Protein 7SEM (pdb70)

Radius of gyration: 37.06 Å; Cα contacts (8 Å, |Δi|>4): 2022; chains: 3; bounding box: 92×80×109 Å

Structure (mmCIF, N/CA/C/O backbone):
data_7SEM
#
_entry.id   7SEM
#
_cell.length_a   68.169
_cell.length_b   45.560
_cell.length_c   176.270
_cell.angle_alpha   90.000
_cell.angle_beta   94.210
_cell.angle_gamma   90.000
#
_symmetry.space_group_name_H-M   'P 1 2 1'
#
loop_
_entity.id
_entity.type
_entity.pdbx_description
1 polymer 'MPE8 Fab heavy chain'
2 polymer 'Fusion glycoprotein F0'
3 polymer 'MPE8 Fab light chain'
4 non-polymer 2-acetamido-2-deoxy-beta-D-glucopyranose
5 water water
#
loop_
_atom_site.group_PDB
_atom_site.id
_atom_site.type_symbol
_atom_site.label_atom_id
_atom_site.label_alt_id
_atom_site.label_comp_id
_atom_site.label_asym_id
_atom_site.label_entity_id
_atom_site.label_seq_id
_atom_site.pdbx_PDB_ins_code
_atom_site.Cartn_x
_atom_site.Cartn_y
_atom_site.Cartn_z
_atom_site.occupancy
_atom_site.B_iso_or_equiv
_atom_site.auth_seq_id
_atom_site.auth_comp_id
_atom_site.auth_asym_id
_atom_site.auth_atom_id
_atom_site.pdbx_PDB_model_num
ATOM 1 N N . GLU A 1 1 ? 16.98400 7.51000 40.38000 1.000 93.29811 1 GLU B N 1
ATOM 2 C CA . GLU A 1 1 ? 15.72800 6.78100 40.52500 1.000 93.27132 1 GLU B CA 1
ATOM 3 C C . GLU A 1 1 ? 15.94800 5.27900 40.43800 1.000 90.14002 1 GLU B C 1
ATOM 4 O O . GLU A 1 1 ? 16.69000 4.80300 39.57900 1.000 91.44222 1 GLU B O 1
ATOM 10 N N . VAL A 1 2 ? 15.29200 4.53800 41.32700 1.000 75.63923 2 VAL B N 1
ATOM 11 C CA . VAL A 1 2 ? 15.41900 3.08600 41.33700 1.000 65.60082 2 VAL B CA 1
ATOM 12 C C . VAL A 1 2 ? 14.84000 2.53800 40.04100 1.000 63.10340 2 VAL B C 1
ATOM 13 O O . VAL A 1 2 ? 13.64500 2.68400 39.76600 1.000 66.07537 2 VAL B O 1
ATOM 17 N N . GLN A 1 3 ? 15.68600 1.91300 39.23100 1.000 59.04622 3 GLN B N 1
ATOM 18 C CA . GLN A 1 3 ? 15.23400 1.46100 37.92600 1.000 57.59922 3 GLN B CA 1
ATOM 19 C C . GLN A 1 3 ? 15.98200 0.20000 37.52400 1.000 53.21884 3 GLN B C 1
ATOM 20 O O . GLN A 1 3 ? 17.17500 0.05400 37.80500 1.000 50.00491 3 GLN B O 1
ATOM 26 N N . LEU A 1 4 ? 15.26400 -0.71200 36.87700 1.000 53.40721 4 LEU B N 1
ATOM 27 C CA . LEU A 1 4 ? 15.84300 -1.89200 36.25200 1.000 50.08605 4 LEU B CA 1
ATOM 28 C C . LEU A 1 4 ? 15.44000 -1.89600 34.78900 1.000 49.61728 4 LEU B C 1
ATOM 29 O O . LEU A 1 4 ? 14.26500 -1.69400 34.47600 1.000 47.26564 4 LEU B O 1
ATOM 34 N N . VAL A 1 5 ? 16.40600 -2.12800 33.90000 1.000 51.64456 5 VAL B N 1
ATOM 35 C CA . VAL A 1 5 ? 16.18400 -2.08500 32.45400 1.000 50.91670 5 VAL B CA 1
ATOM 36 C C . VAL A 1 5 ? 16.76200 -3.35500 31.84700 1.000 52.82149 5 VAL B C 1
ATOM 37 O O . VAL A 1 5 ? 17.99100 -3.52000 31.78900 1.000 48.66733 5 VAL B O 1
ATOM 41 N N . GLU A 1 6 ? 15.88600 -4.24200 31.38000 1.000 49.02728 6 GLU B N 1
ATOM 42 C CA . GLU A 1 6 ? 16.32500 -5.47900 30.75100 1.000 53.50999 6 GLU B CA 1
ATOM 43 C C . GLU A 1 6 ? 16.67200 -5.24000 29.29100 1.000 56.37914 6 GLU B C 1
ATOM 44 O O . GLU A 1 6 ? 16.14200 -4.33300 28.64400 1.000 57.12631 6 GLU B O 1
ATOM 50 N N . SER A 1 7 ? 17.52400 -6.11300 28.74500 1.000 59.07630 7 SER B N 1
ATOM 51 C CA . SER A 1 7 ? 17.95400 -6.01500 27.32500 1.000 62.44445 7 SER B CA 1
ATOM 52 C C . SER A 1 7 ? 18.39800 -7.39100 26.83100 1.000 58.77678 7 SER B C 1
ATOM 53 O O . SER A 1 7 ? 18.62600 -8.27200 27.66900 1.000 57.32831 7 SER B O 1
ATOM 56 N N . GLY A 1 8 ? 18.48900 -7.58100 25.51600 1.000 56.99827 8 GLY B N 1
ATOM 57 C CA . GLY A 1 8 ? 19.01300 -8.85500 24.99100 1.000 60.18016 8 GLY B CA 1
ATOM 58 C C . GLY A 1 8 ? 17.92500 -9.78700 24.50800 1.000 61.58479 8 GLY B C 1
ATOM 59 O O . GLY A 1 8 ? 18.24900 -10.90900 24.08900 1.000 64.86593 8 GLY B O 1
ATOM 60 N N . GLY A 1 9 ? 16.67500 -9.33600 24.56100 1.000 58.13342 9 GLY B N 1
ATOM 61 C CA . GLY A 1 9 ? 15.56200 -10.16600 24.07400 1.000 58.44420 9 GLY B CA 1
ATOM 62 C C . GLY A 1 9 ? 15.44900 -10.14400 22.56300 1.000 62.66395 9 GLY B C 1
ATOM 63 O O . GLY A 1 9 ? 15.70200 -9.08500 21.96800 1.000 65.86102 9 GLY B O 1
ATOM 64 N N . GLY A 1 10 ? 15.06100 -11.26900 21.96600 1.000 63.33395 10 GLY B N 1
ATOM 65 C CA . GLY A 1 10 ? 14.85300 -11.31200 20.50900 1.000 63.12253 10 GLY B CA 1
ATOM 66 C C . GLY A 1 10 ? 14.41400 -12.68500 20.04500 1.000 66.86904 10 GLY B C 1
ATOM 67 O O . GLY A 1 10 ? 14.11100 -13.52600 20.90700 1.000 64.85149 10 GLY B O 1
ATOM 68 N N . LEU A 1 11 ? 14.39300 -12.90500 18.72800 1.000 69.31481 11 LEU B N 1
ATOM 69 C CA . LEU A 1 11 ? 13.92600 -14.20100 18.17100 1.000 67.52149 11 LEU B CA 1
ATOM 70 C C . LEU A 1 11 ? 15.06300 -15.21900 18.22200 1.000 65.93201 11 LEU B C 1
ATOM 71 O O . LEU A 1 11 ? 16.22600 -14.81200 18.09600 1.000 66.97039 11 LEU B O 1
ATOM 76 N N . VAL A 1 12 ? 14.72000 -16.49100 18.39500 1.000 65.75449 12 VAL B N 1
ATOM 77 C CA . VAL A 1 12 ? 15.74700 -17.56100 18.49400 1.000 68.77935 12 VAL B CA 1
ATOM 78 C C . VAL A 1 12 ? 15.08200 -18.88000 18.10200 1.000 69.62777 12 VAL B C 1
ATOM 79 O O . VAL A 1 12 ? 13.87900 -19.02600 18.34800 1.000 71.14167 12 VAL B O 1
ATOM 83 N N . LYS A 1 13 ? 15.84500 -19.79500 17.51000 1.000 69.51608 13 LYS B N 1
ATOM 84 C CA . LYS A 1 13 ? 15.26600 -21.07300 17.03300 1.000 73.52331 13 LYS B CA 1
ATOM 85 C C . LYS A 1 13 ? 15.42100 -22.11900 18.13300 1.000 71.11012 13 LYS B C 1
ATOM 86 O O . LYS A 1 13 ? 16.39900 -22.02800 18.88300 1.000 72.43293 13 LYS B O 1
ATOM 92 N N . PRO A 1 14 ? 14.50600 -23.09900 18.27200 1.000 74.42083 14 PRO B N 1
ATOM 93 C CA . PRO A 1 14 ? 14.67600 -24.16200 19.25700 1.000 71.10650 14 PRO B CA 1
ATOM 94 C C . PRO A 1 14 ? 16.09900 -24.73200 19.24200 1.000 70.35307 14 PRO B C 1
ATOM 95 O O . PRO A 1 14 ? 16.54800 -25.14600 18.19100 1.000 74.85707 14 PRO B O 1
ATOM 99 N N . GLY A 1 15 ? 16.75700 -24.74700 20.40200 1.000 68.70424 15 GLY B N 1
ATOM 100 C CA . GLY A 1 15 ? 18.14100 -25.24800 20.50300 1.000 70.05187 15 GLY B CA 1
ATOM 101 C C . GLY A 1 15 ? 19.12300 -24.10100 20.48400 1.000 70.06603 15 GLY B C 1
ATOM 102 O O . GLY A 1 15 ? 20.32400 -24.35200 20.66500 1.000 71.03413 15 GLY B O 1
ATOM 103 N N . GLY A 1 16 ? 18.62500 -22.88200 20.28400 1.000 69.11879 16 GLY B N 1
ATOM 104 C CA . GLY A 1 16 ? 19.50200 -21.70600 20.19800 1.000 69.30972 16 GLY B CA 1
ATOM 105 C C . GLY A 1 16 ? 19.88100 -21.16300 21.55800 1.000 69.03550 16 GLY B C 1
ATOM 106 O O . GLY A 1 16 ? 19.56300 -21.81200 22.57200 1.000 66.87333 16 GLY B O 1
ATOM 107 N N . SER A 1 17 ? 20.51500 -19.99300 21.58500 1.000 69.11211 17 SER B N 1
ATOM 108 C CA . SER A 1 17 ? 21.00800 -19.44000 22.86400 1.000 67.33066 17 SER B CA 1
ATOM 109 C C . SER A 1 17 ? 20.82700 -17.92600 22.86300 1.000 68.10870 17 SER B C 1
ATOM 110 O O . SER A 1 17 ? 20.97300 -17.31100 21.79600 1.000 65.90875 17 SER B O 1
ATOM 113 N N . LEU A 1 18 ? 20.51100 -17.36800 24.03000 1.000 65.50899 18 LEU B N 1
ATOM 114 C CA . LEU A 1 18 ? 20.44100 -15.89800 24.19700 1.000 64.71144 18 LEU B CA 1
ATOM 115 C C . LEU A 1 18 ? 21.00800 -15.52600 25.56700 1.000 63.75622 18 LEU B C 1
ATOM 116 O O . LEU A 1 18 ? 21.01800 -16.38700 26.46200 1.000 63.56401 18 LEU B O 1
ATOM 121 N N . ARG A 1 19 ? 21.47700 -14.29200 25.70100 1.000 59.17467 19 ARG B N 1
ATOM 122 C CA . ARG A 1 19 ? 21.97900 -13.82000 27.00700 1.000 58.84797 19 ARG B CA 1
ATOM 123 C C . ARG A 1 19 ? 21.22900 -12.53400 27.33400 1.000 57.93197 19 ARG B C 1
ATOM 124 O O . ARG A 1 19 ? 21.31600 -11.58600 26.53900 1.000 57.39635 19 ARG B O 1
ATOM 132 N N . LEU A 1 20 ? 20.50100 -12.53200 28.45100 1.000 53.87179 20 LEU B N 1
ATOM 133 C CA . LEU A 1 20 ? 19.72200 -11.33300 28.83500 1.000 52.63538 20 LEU B CA 1
ATOM 134 C C . LEU A 1 20 ? 20.56500 -10.49100 29.78400 1.000 53.08807 20 LEU B C 1
ATOM 135 O O . LEU A 1 20 ? 21.37100 -11.06600 30.52700 1.000 51.39400 20 LEU B O 1
ATOM 140 N N . SER A 1 21 ? 20.37200 -9.17800 29.73700 1.000 52.15613 21 SER B N 1
ATOM 141 C CA . SER A 1 21 ? 21.14500 -8.27300 30.61400 1.000 53.07248 21 SER B CA 1
ATOM 142 C C . SER A 1 21 ? 20.19300 -7.28500 31.28200 1.000 51.75253 21 SER B C 1
ATOM 143 O O . SER A 1 21 ? 19.30300 -6.78000 30.60200 1.000 53.58433 21 SER B O 1
ATOM 146 N N . CYS A 1 22 ? 20.38500 -7.03300 32.57100 1.000 48.36050 22 CYS B N 1
ATOM 147 C CA . CYS A 1 22 ? 19.57200 -6.05800 33.27600 1.000 50.04641 22 CYS B CA 1
ATOM 148 C C . CYS A 1 22 ? 20.51700 -4.98000 33.78700 1.000 49.33791 22 CYS B C 1
ATOM 149 O O . CYS A 1 22 ? 21.48300 -5.28100 34.49800 1.000 47.26019 22 CYS B O 1
ATOM 152 N N . ALA A 1 23 ? 20.26800 -3.73700 33.38500 1.000 48.14388 23 ALA B N 1
ATOM 153 C CA . ALA A 1 23 ? 21.03200 -2.59200 33.87000 1.000 51.68151 23 ALA B CA 1
ATOM 154 C C . ALA A 1 23 ? 20.30300 -2.00700 35.07100 1.000 48.09911 23 ALA B C 1
ATOM 155 O O . ALA A 1 23 ? 19.19100 -1.48500 34.94200 1.000 49.99120 23 ALA B O 1
ATOM 157 N N . ALA A 1 24 ? 20.92300 -2.09400 36.23600 1.000 47.81545 24 ALA B N 1
ATOM 158 C CA . ALA A 1 24 ? 20.35800 -1.54300 37.45700 1.000 50.11498 24 ALA B CA 1
ATOM 159 C C . ALA A 1 24 ? 20.94300 -0.16400 37.72100 1.000 50.74885 24 ALA B C 1
ATOM 160 O O . ALA A 1 24 ? 22.13400 0.07200 37.49300 1.000 55.08924 24 ALA B O 1
ATOM 162 N N . SER A 1 25 ? 20.09800 0.74300 38.20100 1.000 50.33658 25 SER B N 1
ATOM 163 C CA . SER A 1 25 ? 20.54700 2.07300 38.57800 1.000 52.22421 25 SER B CA 1
ATOM 164 C C . SER A 1 25 ? 19.69100 2.56500 39.73500 1.000 52.38016 25 SER B C 1
ATOM 165 O O . SER A 1 25 ? 18.61900 2.02600 40.01000 1.000 54.44705 25 SER B O 1
ATOM 168 N N . GLY A 1 26 ? 20.19600 3.57800 40.43300 1.000 54.67753 26 GLY B N 1
ATOM 169 C CA . GLY A 1 26 ? 19.44500 4.25500 41.46700 1.000 56.74053 26 GLY B CA 1
ATOM 170 C C . GLY A 1 26 ? 19.49500 3.63100 42.84400 1.000 54.68751 26 GLY B C 1
ATOM 171 O O . GLY A 1 26 ? 18.85900 4.16300 43.76400 1.000 52.57519 26 GLY B O 1
ATOM 172 N N . PHE A 1 27 ? 20.21700 2.52400 43.02300 1.000 48.63014 27 PHE B N 1
ATOM 173 C CA . PHE A 1 27 ? 20.29600 1.87400 44.32300 1.000 47.34386 27 PHE B CA 1
ATOM 174 C C . PHE A 1 27 ? 21.61200 1.12400 44.44600 1.000 46.01708 27 PHE B C 1
ATOM 175 O O . PHE A 1 27 ? 22.31300 0.88300 43.46000 1.000 45.40201 27 PHE B O 1
ATOM 183 N N . THR A 1 28 ? 21.93400 0.75300 45.68000 1.000 43.79552 28 THR B N 1
ATOM 184 C CA . THR A 1 28 ? 23.13600 -0.02100 45.97100 1.000 42.47075 28 THR B CA 1
ATOM 185 C C . THR A 1 28 ? 22.91600 -1.45000 45.49700 1.000 39.62765 28 THR B C 1
ATOM 186 O O . THR A 1 28 ? 22.32700 -2.27300 46.20300 1.000 39.47306 28 THR B O 1
ATOM 190 N N . PHE A 1 29 ? 23.40200 -1.74400 44.29200 1.000 38.75220 29 PHE B N 1
ATOM 191 C CA . PHE A 1 29 ? 23.11900 -3.02600 43.65900 1.000 40.62886 29 PHE B CA 1
ATOM 192 C C . PHE A 1 29 ? 23.69500 -4.18600 44.46100 1.000 41.20026 29 PHE B C 1
ATOM 193 O O . PHE A 1 29 ? 23.03700 -5.22200 44.61100 1.000 35.05752 29 PHE B O 1
ATOM 201 N N . SER A 1 30 ? 24.90400 -4.02100 45.01500 1.000 36.67099 30 SER B N 1
ATOM 202 C CA . SER A 1 30 ? 25.57900 -5.12200 45.69900 1.000 35.26951 30 SER B CA 1
ATOM 203 C C . SER A 1 30 ? 24.95700 -5.48800 47.04100 1.000 36.15915 30 SER B C 1
ATOM 204 O O . SER A 1 30 ? 25.42700 -6.44400 47.68500 1.000 33.84454 30 SER B O 1
ATOM 207 N N . SER A 1 31 ? 23.92200 -4.77700 47.49300 1.000 36.67530 31 SER B N 1
ATOM 208 C CA . SER A 1 31 ? 23.24500 -5.12700 48.73100 1.000 35.50431 31 SER B CA 1
ATOM 209 C C . SER A 1 31 ? 22.09700 -6.10700 48.52900 1.000 36.26440 31 SER B C 1
ATOM 210 O O . SER A 1 31 ? 21.51500 -6.55600 49.51600 1.000 35.19939 31 SER B O 1
ATOM 213 N N . TYR A 1 32 ? 21.73100 -6.44100 47.29300 1.000 35.24552 32 TYR B N 1
ATOM 214 C CA . TYR A 1 32 ? 20.44600 -7.10800 47.08900 1.000 34.01684 32 TYR B CA 1
ATOM 215 C C . TYR A 1 32 ? 20.59200 -8.41200 46.32100 1.000 31.15964 32 TYR B C 1
ATOM 216 O O . TYR A 1 32 ? 21.39000 -8.52100 45.37800 1.000 34.39362 32 TYR B O 1
ATOM 225 N N . SER A 1 33 ? 19.81300 -9.39400 46.73900 1.000 30.34624 33 SER B N 1
ATOM 226 C CA . SER A 1 33 ? 19.55300 -10.56000 45.91800 1.000 35.63604 33 SER B CA 1
ATOM 227 C C . SER A 1 33 ? 18.71700 -10.14400 44.69800 1.000 32.11037 33 SER B C 1
ATOM 228 O O . SER A 1 33 ? 17.88500 -9.23700 44.77600 1.000 31.87461 33 SER B O 1
ATOM 231 N N . MET A 1 34 ? 18.97700 -10.78200 43.55200 1.000 33.99483 34 MET B N 1
ATOM 232 C CA . MET A 1 34 ? 18.32000 -10.43400 42.29300 1.000 34.57980 34 MET B CA 1
ATOM 233 C C . MET A 1 34 ? 17.71600 -11.67400 41.65700 1.000 35.08264 34 MET B C 1
ATOM 234 O O . MET A 1 34 ? 18.21500 -12.79200 41.83900 1.000 35.10956 34 MET B O 1
ATOM 239 N N . ASN A 1 35 ? 16.66000 -11.46300 40.87100 1.000 35.61812 35 ASN B N 1
ATOM 240 C CA . ASN A 1 35 ? 15.87600 -12.56900 40.34200 1.000 36.03669 35 ASN B CA 1
ATOM 241 C C . ASN A 1 35 ? 15.47200 -12.31600 38.89600 1.000 37.50088 35 ASN B C 1
ATOM 242 O O . ASN A 1 35 ? 15.33600 -11.17600 38.44600 1.000 37.90800 35 ASN B O 1
ATOM 247 N N . TRP A 1 36 ? 15.19300 -13.41400 38.20400 1.000 38.31497 36 TRP B N 1
ATOM 248 C CA . TRP A 1 36 ? 14.54500 -13.39900 36.90400 1.000 39.59548 36 TRP B CA 1
ATOM 249 C C . TRP A 1 36 ? 13.19600 -14.09300 37.04100 1.000 39.18687 36 TRP B C 1
ATOM 250 O O . TRP A 1 36 ? 13.11700 -15.19500 37.59800 1.000 38.78921 36 TRP B O 1
ATOM 261 N N . VAL A 1 37 ? 12.14000 -13.42900 36.56500 1.000 39.35925 37 VAL B N 1
ATOM 262 C CA . VAL A 1 37 ? 10.77900 -13.95700 36.50400 1.000 39.26703 37 VAL B CA 1
ATOM 263 C C . VAL A 1 37 ? 10.32500 -13.84100 35.06200 1.000 40.71176 37 VAL B C 1
ATOM 264 O O . VAL A 1 37 ? 10.67900 -12.87400 34.37900 1.000 41.36927 37 VAL B O 1
ATOM 268 N N . ARG A 1 38 ? 9.57800 -14.82800 34.57800 1.000 41.32271 38 ARG B N 1
ATOM 269 C CA . ARG A 1 38 ? 9.11700 -14.77000 33.20200 1.000 42.72703 38 ARG B CA 1
ATOM 270 C C . ARG A 1 38 ? 7.60900 -14.97600 33.14000 1.000 42.64425 38 ARG B C 1
ATOM 271 O O . ARG A 1 38 ? 6.97600 -15.45600 34.08600 1.000 41.74513 38 ARG B O 1
ATOM 279 N N . GLN A 1 39 ? 7.02900 -14.55900 32.02100 1.000 43.66758 39 GLN B N 1
ATOM 280 C CA . GLN A 1 39 ? 5.57900 -14.61300 31.85000 1.000 43.74610 39 GLN B CA 1
ATOM 281 C C . GLN A 1 39 ? 5.30000 -14.90200 30.38600 1.000 45.33662 39 GLN B C 1
ATOM 282 O O . GLN A 1 39 ? 5.52700 -14.04300 29.53000 1.000 46.06518 39 GLN B O 1
ATOM 288 N N . ALA A 1 40 ? 4.83700 -16.11400 30.10900 1.000 45.96389 40 ALA B N 1
ATOM 289 C CA . ALA A 1 40 ? 4.45700 -16.48300 28.76400 1.000 47.50477 40 ALA B CA 1
ATOM 290 C C . ALA A 1 40 ? 3.23600 -15.66800 28.32700 1.000 48.61850 40 ALA B C 1
ATOM 291 O O . ALA A 1 40 ? 2.45000 -15.21300 29.16500 1.000 47.06080 40 ALA B O 1
ATOM 293 N N . PRO A 1 41 ? 3.07700 -15.44500 27.01800 1.000 48.95037 41 PRO B N 1
ATOM 294 C CA . PRO A 1 41 ? 1.93100 -14.66400 26.52000 1.000 51.22821 41 PRO B CA 1
ATOM 295 C C . PRO A 1 41 ? 0.59200 -15.15400 27.04300 1.000 51.09908 41 PRO B C 1
ATOM 296 O O . PRO A 1 41 ? 0.23300 -16.32200 26.86200 1.000 50.83333 41 PRO B O 1
ATOM 300 N N . GLY A 1 42 ? -0.14900 -14.26100 27.69900 1.000 48.76373 42 GLY B N 1
ATOM 301 C CA . GLY A 1 42 ? -1.44200 -14.59400 28.26200 1.000 50.32665 42 GLY B CA 1
ATOM 302 C C . GLY A 1 42 ? -1.41800 -15.54300 29.44200 1.000 51.64523 42 GLY B C 1
ATOM 303 O O . GLY A 1 42 ? -2.47900 -16.03800 29.83200 1.000 46.88689 42 GLY B O 1
ATOM 304 N N . LYS A 1 43 ? -0.24700 -15.83300 30.01700 1.000 46.20404 43 LYS B N 1
ATOM 305 C CA . LYS A 1 43 ? -0.11900 -16.80600 31.10000 1.000 47.35468 43 LYS B CA 1
ATOM 306 C C . LYS A 1 43 ? 0.26300 -16.10000 32.41300 1.000 44.03261 43 LYS B C 1
ATOM 307 O O . LYS A 1 43 ? 0.19000 -14.87200 32.52900 1.000 43.56144 43 LYS B O 1
ATOM 313 N N . GLY A 1 44 ? 0.67900 -16.88500 33.41400 1.000 43.35298 44 GLY B N 1
ATOM 314 C CA . GLY A 1 44 ? 0.94300 -16.36300 34.74000 1.000 41.96195 44 GLY B CA 1
ATOM 315 C C . GLY A 1 44 ? 2.42600 -16.11600 34.98400 1.000 41.37168 44 GLY B C 1
ATOM 316 O O . GLY A 1 44 ? 3.27300 -16.44800 34.17300 1.000 42.09552 44 GLY B O 1
ATOM 317 N N . LEU A 1 45 ? 2.73000 -15.51800 36.13600 1.000 40.29937 45 LEU B N 1
ATOM 318 C CA . LEU A 1 45 ? 4.12700 -15.29200 36.48400 1.000 39.53456 45 LEU B CA 1
ATOM 319 C C . LEU A 1 45 ? 4.80200 -16.60200 36.87700 1.000 39.50675 45 LEU B C 1
ATOM 320 O O . LEU A 1 45 ? 4.18200 -17.49700 37.45500 1.000 39.41343 45 LEU B O 1
ATOM 325 N N . GLU A 1 46 ? 6.09100 -16.71600 36.54100 1.000 39.74114 46 GLU B N 1
ATOM 326 C CA . GLU A 1 46 ? 6.86800 -17.92100 36.82700 1.000 39.88802 46 GLU B CA 1
ATOM 327 C C . GLU A 1 46 ? 8.29200 -17.53800 37.20300 1.000 39.35876 46 GLU B C 1
ATOM 328 O O . GLU A 1 46 ? 9.02900 -16.98200 36.38100 1.000 40.01132 46 GLU B O 1
ATOM 334 N N . TRP A 1 47 ? 8.67900 -17.86300 38.43000 1.000 38.29216 47 TRP B N 1
ATOM 335 C CA . TRP A 1 47 ? 10.03600 -17.59700 38.87700 1.000 37.95026 47 TRP B CA 1
ATOM 336 C C . TRP A 1 47 ? 11.01600 -18.49900 38.13500 1.000 38.96774 47 TRP B C 1
ATOM 337 O O . TRP A 1 47 ? 10.75200 -19.68700 37.92300 1.000 39.69696 47 TRP B O 1
ATOM 348 N N . VAL A 1 48 ? 12.15000 -17.92400 37.73200 1.000 39.31325 48 VAL B N 1
ATOM 349 C CA . VAL A 1 48 ? 13.13400 -18.60900 36.88800 1.000 40.70648 48 VAL B CA 1
ATOM 350 C C . VAL A 1 48 ? 14.43300 -18.88200 37.64900 1.000 40.28124 48 VAL B C 1
ATOM 351 O O . VAL A 1 48 ? 14.91400 -20.01700 37.68400 1.000 40.88956 48 VAL B O 1
ATOM 355 N N . SER A 1 49 ? 15.01100 -17.85300 38.26900 1.000 39.32087 49 SER B N 1
ATOM 356 C CA . SER A 1 49 ? 16.32000 -17.98900 38.89000 1.000 39.04451 49 SER B CA 1
ATOM 357 C C . SER A 1 49 ? 16.57700 -16.81800 39.83200 1.000 37.89051 49 SER B C 1
ATOM 358 O O . SER A 1 49 ? 16.01700 -15.72900 39.67500 1.000 37.35389 49 SER B O 1
ATOM 361 N N . SER A 1 50 ? 17.45900 -17.05600 40.80300 1.000 36.89206 50 SER B N 1
ATOM 362 C CA . SER A 1 50 ? 17.89800 -16.03100 41.74300 1.000 38.52364 50 SER B CA 1
ATOM 363 C C . SER A 1 50 ? 19.41200 -16.11400 41.92800 1.000 36.97923 50 SER B C 1
ATOM 364 O O . SER A 1 50 ? 20.02800 -17.16100 41.72300 1.000 36.77575 50 SER B O 1
ATOM 367 N N . ILE A 1 51 ? 20.00900 -14.98700 42.31300 1.000 37.59639 51 ILE B N 1
ATOM 368 C CA . ILE A 1 51 ? 21.42100 -14.92500 42.68500 1.000 35.66704 51 ILE B CA 1
ATOM 369 C C . ILE A 1 51 ? 21.56700 -14.00900 43.89100 1.000 35.17502 51 ILE B C 1
ATOM 370 O O . ILE A 1 51 ? 20.91000 -12.96600 43.97300 1.000 34.16634 51 ILE B O 1
ATOM 375 N N . SER A 1 52 ? 22.43000 -14.40100 44.83300 1.000 36.45040 52 SER B N 1
ATOM 376 C CA . SER A 1 52 ? 22.62600 -13.63000 46.05200 1.000 32.14011 52 SER B CA 1
ATOM 377 C C . SER A 1 52 ? 23.51100 -12.41400 45.77000 1.000 34.79657 52 SER B C 1
ATOM 378 O O . SER A 1 52 ? 24.14700 -12.30200 44.71200 1.000 35.00357 52 SER B O 1
ATOM 381 N N . ALA A 1 53 A 23.55700 -11.50100 46.75200 1.000 32.51676 52 ALA B N 1
ATOM 382 C CA . ALA A 1 53 A 24.20900 -10.20500 46.55200 1.000 32.15394 52 ALA B CA 1
ATOM 383 C C . ALA A 1 53 A 25.64900 -10.34500 46.06100 1.000 33.66697 52 ALA B C 1
ATOM 384 O O . ALA A 1 53 A 26.10300 -9.56200 45.21800 1.000 37.31062 52 ALA B O 1
ATOM 386 N N . SER A 1 54 ? 26.39200 -11.32400 46.57400 1.000 33.20256 53 SER B N 1
ATOM 387 C CA . SER A 1 54 ? 27.77400 -11.51400 46.14900 1.000 35.55486 53 SER B CA 1
ATOM 388 C C . SER A 1 54 ? 27.96700 -12.82800 45.41200 1.000 38.69021 53 SER B C 1
ATOM 389 O O . SER A 1 54 ? 29.08200 -13.35700 45.37900 1.000 39.09005 53 SER B O 1
ATOM 392 N N . SER A 1 55 ? 26.90700 -13.35800 44.81500 1.000 35.75491 54 SER B N 1
ATOM 393 C CA . SER A 1 55 ? 26.94500 -14.54600 43.97300 1.000 36.99692 54 SER B CA 1
ATOM 394 C C . SER A 1 55 ? 27.33900 -15.80900 44.72300 1.000 38.23715 54 SER B C 1
ATOM 395 O O . SER A 1 55 ? 27.64700 -16.81300 44.08900 1.000 40.38503 54 SER B O 1
ATOM 398 N N . SER A 1 56 ? 27.32000 -15.80500 46.05500 1.000 37.00319 55 SER B N 1
ATOM 399 C CA . SER A 1 56 ? 27.61500 -17.04600 46.76600 1.000 39.69812 55 SER B CA 1
ATOM 400 C C . SER A 1 56 ? 26.53900 -18.09400 46.53300 1.000 37.66932 55 SER B C 1
ATOM 401 O O . SER A 1 56 ? 26.84800 -19.28200 46.40900 1.000 38.91076 55 SER B O 1
ATOM 404 N N . TYR A 1 57 ? 25.27800 -17.68700 46.48000 1.000 39.63762 56 TYR B N 1
ATOM 405 C CA . TYR A 1 57 ? 24.17600 -18.61800 46.30900 1.000 38.57333 56 TYR B CA 1
ATOM 406 C C . TYR A 1 57 ? 23.46300 -18.31400 44.99900 1.000 40.97698 56 TYR B C 1
ATOM 407 O O . TYR A 1 57 ? 23.26800 -17.14600 44.64000 1.000 41.34393 56 TYR B O 1
ATOM 416 N N . SER A 1 58 ? 23.11500 -19.36600 44.27100 1.000 40.51953 57 SER B N 1
ATOM 417 C CA . SER A 1 58 ? 22.26300 -19.23900 43.10400 1.000 41.77941 57 SER B CA 1
ATOM 418 C C . SER A 1 58 ? 21.26200 -20.38000 43.12100 1.000 42.89223 57 SER B C 1
ATOM 419 O O . SER A 1 58 ? 21.48800 -21.41800 43.74800 1.000 41.43715 57 SER B O 1
ATOM 422 N N . ASP A 1 59 ? 20.10900 -20.14000 42.49900 1.000 41.33844 58 ASP B N 1
ATOM 423 C CA . ASP A 1 59 ? 19.02600 -21.15600 42.47300 1.000 41.73776 58 ASP B CA 1
ATOM 424 C C . ASP A 1 59 ? 18.28300 -21.04800 41.14300 1.000 42.36332 58 ASP B C 1
ATOM 425 O O . ASP A 1 59 ? 18.28300 -19.96000 40.55600 1.000 40.49312 58 ASP B O 1
ATOM 430 N N . TYR A 1 60 ? 17.68400 -22.14700 40.69800 1.000 42.63662 59 TYR B N 1
ATOM 431 C CA . TYR A 1 60 ? 16.99000 -22.16600 39.39000 1.000 46.27161 59 TYR B CA 1
ATOM 432 C C . TYR A 1 60 ? 15.71500 -22.99400 39.48600 1.000 48.66327 59 TYR B C 1
ATOM 433 O O . TYR A 1 60 ? 15.66400 -23.93200 40.29600 1.000 48.40313 59 TYR B O 1
ATOM 442 N N . ALA A 1 61 ? 14.71900 -22.65500 38.67200 1.000 54.34049 60 ALA B N 1
ATOM 443 C CA . ALA A 1 61 ? 1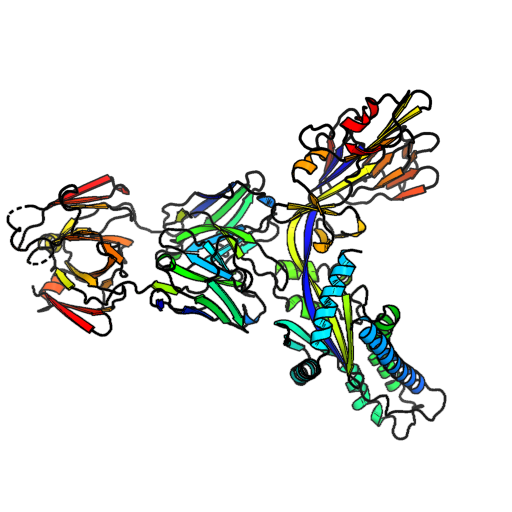3.50800 -23.49800 38.61300 1.000 54.35652 60 ALA B CA 1
ATOM 444 C C . ALA A 1 61 ? 13.87100 -24.78900 37.88000 1.000 58.54140 60 ALA B C 1
ATOM 445 O O . ALA A 1 61 ? 14.85400 -24.77700 37.12600 1.000 58.34594 60 ALA B O 1
ATOM 447 N N . ASP A 1 62 ? 13.10000 -25.85300 38.08800 1.000 55.36259 61 ASP B N 1
ATOM 448 C CA . ASP A 1 62 ? 13.39500 -27.16200 37.44600 1.000 63.81417 61 ASP B CA 1
ATOM 449 C C . ASP A 1 62 ? 13.54800 -26.99100 35.93000 1.000 60.63736 61 ASP B C 1
ATOM 450 O O . ASP A 1 62 ? 14.42600 -27.65200 35.36100 1.000 62.66405 61 ASP B O 1
ATOM 455 N N . SER A 1 63 ? 12.73500 -26.13200 35.31500 1.000 60.12524 62 SER B N 1
ATOM 456 C CA . SER A 1 63 ? 12.77700 -25.91800 33.84400 1.000 62.71317 62 SER B CA 1
ATOM 457 C C . SER A 1 63 ? 14.11300 -25.30400 33.41800 1.000 64.68468 62 SER B C 1
ATOM 458 O O . SER A 1 63 ? 14.58500 -25.64800 32.32500 1.000 67.17185 62 SER B O 1
ATOM 461 N N . ALA A 1 64 ? 14.69500 -24.43400 34.24400 1.000 62.69740 63 ALA B N 1
ATOM 462 C CA . ALA A 1 64 ? 15.94200 -23.72700 33.87500 1.000 60.99527 63 ALA B CA 1
ATOM 463 C C . ALA A 1 64 ? 17.18600 -24.51300 34.29700 1.000 65.21319 63 ALA B C 1
ATOM 464 O O . ALA A 1 64 ? 18.27500 -24.17300 33.81500 1.000 65.01542 63 ALA B O 1
ATOM 466 N N . LYS A 1 65 ? 17.03400 -25.52200 35.15300 1.000 69.88072 64 LYS B N 1
ATOM 467 C CA . LYS A 1 65 ? 18.21700 -26.25600 35.67500 1.000 69.53527 64 LYS B CA 1
ATOM 468 C C . LYS A 1 65 ? 19.01600 -26.85600 34.51400 1.000 70.40045 64 LYS B C 1
ATOM 469 O O . LYS A 1 65 ? 18.41700 -27.57400 33.69500 1.000 70.74290 64 LYS B O 1
ATOM 475 N N . GLY A 1 66 ? 20.31800 -26.56900 34.46500 1.000 72.87626 65 GLY B N 1
ATOM 476 C CA . GLY A 1 66 ? 21.19500 -27.11100 33.41100 1.000 72.74670 65 GLY B CA 1
ATOM 477 C C . GLY A 1 66 ? 21.28400 -26.19200 32.21400 1.000 74.61123 65 GLY B C 1
ATOM 478 O O . GLY A 1 66 ? 22.40900 -25.94300 31.75500 1.000 77.73995 65 GLY B O 1
ATOM 479 N N . ARG A 1 67 ? 20.15200 -25.67900 31.74200 1.000 67.26038 66 ARG B N 1
ATOM 480 C CA . ARG A 1 67 ? 20.13800 -24.88600 30.52000 1.000 63.16495 66 ARG B CA 1
ATOM 481 C C . ARG A 1 67 ? 20.49700 -23.42900 30.78400 1.000 61.83538 66 ARG B C 1
ATOM 482 O O . ARG A 1 67 ? 21.17600 -22.80000 29.96600 1.000 61.34984 66 ARG B O 1
ATOM 490 N N . PHE A 1 68 ? 20.03300 -22.87500 31.90100 1.000 57.34256 67 PHE B N 1
ATOM 491 C CA . PHE A 1 68 ? 20.17500 -21.45800 32.20200 1.000 55.19194 67 PHE B CA 1
ATOM 492 C C . PHE A 1 68 ? 21.23500 -21.25300 33.27400 1.000 53.80059 67 PHE B C 1
ATOM 493 O O . PHE A 1 68 ? 21.36800 -22.05700 34.20100 1.000 54.81159 67 PHE B O 1
ATOM 501 N N . THR A 1 69 ? 21.96800 -20.14600 33.16600 1.000 50.21212 68 THR B N 1
ATOM 502 C CA . THR A 1 69 ? 22.95000 -19.78600 34.18600 1.000 49.26490 68 THR B CA 1
ATOM 503 C C . THR A 1 69 ? 22.81500 -18.30100 34.50100 1.000 48.10359 68 THR B C 1
ATOM 504 O O . THR A 1 69 ? 22.96200 -17.46100 33.60900 1.000 49.19282 68 THR B O 1
ATOM 508 N N . ILE A 1 70 ? 22.49600 -17.97800 35.76400 1.000 45.99407 69 ILE B N 1
ATOM 509 C CA . ILE A 1 70 ? 22.38500 -16.59400 36.21200 1.000 44.86142 69 ILE B CA 1
ATOM 510 C C . ILE A 1 70 ? 23.75300 -16.11200 36.66400 1.000 45.02090 69 ILE B C 1
ATOM 511 O O . ILE A 1 70 ? 24.59400 -16.90100 37.10400 1.000 45.20976 69 ILE B O 1
ATOM 516 N N . SER A 1 71 ? 23.99500 -14.80900 36.54500 1.000 45.07217 70 SER B N 1
ATOM 517 C CA . SER A 1 71 ? 25.23900 -14.23800 37.04700 1.000 45.17850 70 SER B CA 1
ATOM 518 C C . SER A 1 71 ? 25.05900 -12.73600 37.19700 1.000 44.66752 70 SER B C 1
ATOM 519 O O . SER A 1 71 ? 24.11000 -12.14800 36.66400 1.000 44.68501 70 SER B O 1
ATOM 522 N N . ARG A 1 72 ? 25.98900 -12.11800 37.91700 1.000 44.32388 71 ARG B N 1
ATOM 523 C CA . ARG A 1 72 ? 25.93900 -10.67700 38.10600 1.000 44.02614 71 ARG B CA 1
ATOM 524 C C . ARG A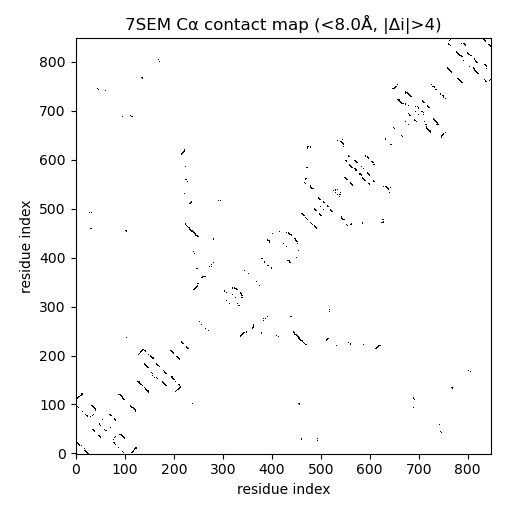 1 72 ? 27.35100 -10.11100 38.09400 1.000 45.57738 71 ARG B C 1
ATOM 525 O O . ARG A 1 72 ? 28.32700 -10.82100 38.34200 1.000 47.21873 71 ARG B O 1
ATOM 533 N N . ASP A 1 73 ? 27.44700 -8.81400 37.80500 1.000 47.23215 72 ASP B N 1
ATOM 534 C CA . ASP A 1 73 ? 28.69300 -8.06500 37.95300 1.000 51.14210 72 ASP B CA 1
ATOM 535 C C . ASP A 1 73 ? 28.38100 -6.79700 38.74000 1.000 51.64933 72 ASP B C 1
ATOM 536 O O . ASP A 1 73 ? 27.83600 -5.83300 38.19300 1.000 51.68948 72 ASP B O 1
ATOM 541 N N . ASN A 1 74 ? 28.75600 -6.78900 40.01900 1.000 48.10608 73 ASN B N 1
ATOM 542 C CA . ASN A 1 74 ? 28.42000 -5.65700 40.86700 1.000 51.38678 73 ASN B CA 1
ATOM 543 C C . ASN A 1 74 ? 29.17200 -4.39700 40.47900 1.000 52.23945 73 ASN B C 1
ATOM 544 O O . ASN A 1 74 ? 28.70500 -3.29600 40.78900 1.000 53.83308 73 ASN B O 1
ATOM 549 N N . ALA A 1 75 ? 30.30700 -4.53600 39.79100 1.000 54.49317 74 ALA B N 1
ATOM 550 C CA . ALA A 1 75 ? 31.04200 -3.36600 39.32500 1.000 57.17597 74 ALA B CA 1
ATOM 551 C C . ALA A 1 75 ? 30.22100 -2.55600 38.32500 1.000 56.69627 74 ALA B C 1
ATOM 552 O O . ALA A 1 75 ? 30.16600 -1.32400 38.41100 1.000 55.78521 74 ALA B O 1
ATOM 554 N N . LYS A 1 76 ? 29.57800 -3.22500 37.36700 1.000 57.89943 75 LYS B N 1
ATOM 555 C CA . LYS A 1 76 ? 28.73400 -2.53000 36.40500 1.000 56.95080 75 LYS B CA 1
ATOM 556 C C . LYS A 1 76 ? 27.27100 -2.49200 36.82000 1.000 56.83215 75 LYS B C 1
ATOM 557 O O . LYS A 1 76 ? 26.44000 -1.99000 36.05200 1.000 57.38131 75 LYS B O 1
ATOM 563 N N . THR A 1 77 ? 26.94800 -2.99000 38.01300 1.000 55.86402 76 THR B N 1
ATOM 564 C CA . THR A 1 77 ? 25.56900 -3.12400 38.49600 1.000 50.39454 76 THR B CA 1
ATOM 565 C C . THR A 1 77 ? 24.66700 -3.70200 37.40800 1.000 50.33404 76 THR B C 1
ATOM 566 O O . THR A 1 77 ? 23.69700 -3.08900 36.95000 1.000 47.29538 76 THR B O 1
ATOM 570 N N . SER A 1 78 ? 25.01200 -4.91200 36.99700 1.000 49.04984 77 SER B N 1
ATOM 571 C CA . SER A 1 78 ? 24.28500 -5.58600 35.93800 1.000 49.93942 77 SER B CA 1
ATOM 572 C C . SER A 1 78 ? 24.03200 -7.02900 36.32900 1.000 47.18773 77 SER B C 1
ATOM 573 O O . SER A 1 78 ? 24.85300 -7.65900 37.00500 1.000 47.03916 77 SER B O 1
ATOM 576 N N . LEU A 1 79 ? 22.88600 -7.53400 35.90000 1.000 46.43463 78 LEU B N 1
ATOM 577 C CA . LEU A 1 79 ? 22.47700 -8.91400 36.08600 1.000 46.94526 78 LEU B CA 1
ATOM 578 C C . LEU A 1 79 ? 22.38500 -9.54900 34.70900 1.000 46.80967 78 LEU B C 1
ATOM 579 O O . LEU A 1 79 ? 22.04900 -8.87100 33.73700 1.000 48.52218 78 LEU B O 1
ATOM 584 N N . PHE A 1 80 ? 22.63800 -10.85300 34.64400 1.000 46.43218 79 PHE B N 1
ATOM 585 C CA . PHE A 1 80 ? 22.64800 -11.55200 33.34100 1.000 48.28990 79 PHE B CA 1
ATOM 586 C C . PHE A 1 80 ? 21.99200 -12.92300 33.45400 1.000 47.73552 79 PHE B C 1
ATOM 587 O O . PHE A 1 80 ? 22.08000 -13.54800 34.52100 1.000 46.36795 79 PHE B O 1
ATOM 595 N N . LEU A 1 81 ? 21.33100 -13.36300 32.38600 1.000 48.83359 80 LEU B N 1
ATOM 596 C CA . LEU A 1 81 ? 20.78500 -14.74300 32.36800 1.000 48.70523 80 LEU B CA 1
ATOM 597 C C . LEU A 1 81 ? 21.24200 -15.38300 31.05600 1.000 52.57132 80 LEU B C 1
ATOM 598 O O . LEU A 1 81 ? 20.84400 -14.89300 29.98500 1.000 52.75999 80 LEU B O 1
ATOM 603 N N . GLN A 1 82 ? 22.08500 -16.40800 31.15100 1.000 52.77863 81 GLN B N 1
ATOM 604 C CA . GLN A 1 82 ? 22.56800 -17.10700 29.94000 1.000 54.66734 81 GLN B CA 1
ATOM 605 C C . GLN A 1 82 ? 21.63600 -18.28000 29.67600 1.000 55.79876 81 GLN B C 1
ATOM 606 O O . GLN A 1 82 ? 21.61700 -19.22000 30.48600 1.000 54.12018 81 GLN B O 1
ATOM 612 N N . MET A 1 83 ? 20.89300 -18.20500 28.57900 1.000 55.77568 82 MET B N 1
ATOM 613 C CA . MET A 1 83 ? 19.91300 -19.27300 28.28000 1.000 58.42563 82 MET B CA 1
ATOM 614 C C . MET A 1 83 ? 20.41400 -20.09600 27.09200 1.000 61.42974 82 MET B C 1
ATOM 615 O O . MET A 1 83 ? 20.70200 -19.50300 26.04300 1.000 63.16816 82 MET B O 1
ATOM 620 N N . ASN A 1 84 A 20.50900 -21.41000 27.27600 1.000 61.39334 82 ASN B N 1
ATOM 621 C CA . ASN A 1 84 A 20.97200 -22.31500 26.19300 1.000 64.10480 82 ASN B CA 1
ATOM 622 C C . ASN A 1 84 A 19.93100 -23.42300 25.99900 1.000 64.17885 82 ASN B C 1
ATOM 623 O O . ASN A 1 84 A 19.10100 -23.60200 26.90400 1.000 62.15072 82 ASN B O 1
ATOM 628 N N . SER A 1 85 B 19.97300 -24.12400 24.86100 1.000 63.65987 82 SER B N 1
ATOM 629 C CA . SER A 1 85 B 18.99900 -25.21000 24.55600 1.000 66.24448 82 SER B CA 1
ATOM 630 C C . SER A 1 85 B 17.57000 -24.67600 24.68800 1.000 62.50990 82 SER B C 1
ATOM 631 O O . SER A 1 85 B 16.71900 -25.38800 25.25000 1.000 63.70582 82 SER B O 1
ATOM 634 N N . LEU A 1 86 C 17.32100 -23.46700 24.18300 1.000 62.56312 82 LEU B N 1
ATOM 635 C CA . LEU A 1 86 C 15.98800 -22.83300 24.35300 1.000 63.72104 82 LEU B CA 1
ATOM 636 C C . LEU A 1 86 C 14.91400 -23.61800 23.59400 1.000 65.83210 82 LEU B C 1
ATOM 637 O O . LEU A 1 86 C 15.22100 -24.13800 22.51000 1.000 69.73544 82 LEU B O 1
ATOM 642 N N . ARG A 1 87 ? 13.71100 -23.71000 24.16100 1.000 60.49513 83 ARG B N 1
ATOM 643 C CA . ARG A 1 87 ? 12.57500 -24.42200 23.52500 1.000 63.98879 83 ARG B CA 1
ATOM 644 C C . ARG A 1 87 ? 11.41500 -23.43600 23.36700 1.000 63.79266 83 ARG B C 1
ATOM 645 O O . ARG A 1 87 ? 11.50500 -22.33700 23.92700 1.000 61.37497 83 ARG B O 1
ATOM 653 N N . ALA A 1 88 ? 10.36400 -23.81600 22.63900 1.000 65.43509 84 ALA B N 1
ATOM 654 C CA . ALA A 1 88 ? 9.24600 -22.91700 22.36100 1.000 63.03828 84 ALA B CA 1
ATOM 655 C C . ALA A 1 88 ? 8.54600 -22.45600 23.63400 1.000 60.55100 84 ALA B C 1
ATOM 656 O O . ALA A 1 88 ? 8.09700 -21.30600 23.71400 1.000 56.62022 84 ALA B O 1
ATOM 658 N N . GLU A 1 89 ? 8.44000 -23.33100 24.63600 1.000 64.30146 85 GLU B N 1
ATOM 659 C CA . GLU A 1 89 ? 7.81100 -22.97300 25.90200 1.000 62.47542 85 GLU B CA 1
ATOM 660 C C . GLU A 1 89 ? 8.60300 -21.92800 26.67900 1.000 58.01750 85 GLU B C 1
ATOM 661 O O . GLU A 1 89 ? 8.10300 -21.42600 27.68400 1.000 55.75950 85 GLU B O 1
ATOM 667 N N . ASP A 1 90 ? 9.81900 -21.59100 26.25300 1.000 59.34404 86 ASP B N 1
ATOM 668 C CA . ASP A 1 90 ? 10.55200 -20.51400 26.90400 1.000 56.64982 86 ASP B CA 1
ATOM 669 C C . ASP A 1 90 ? 10.16300 -19.13800 26.37200 1.000 52.72815 86 ASP B C 1
ATOM 670 O O . ASP A 1 90 ? 10.57400 -18.12900 26.95500 1.000 51.67306 86 ASP B O 1
ATOM 675 N N . THR A 1 91 ? 9.37900 -19.08000 25.29500 1.000 53.80481 87 THR B N 1
ATOM 676 C CA . THR A 1 91 ? 8.79900 -17.82700 24.82600 1.000 53.63525 87 THR B CA 1
ATOM 677 C C . THR A 1 91 ? 8.05900 -17.14200 25.96300 1.000 51.67752 87 THR B C 1
ATOM 678 O O . THR A 1 91 ? 7.07700 -17.67900 26.48600 1.000 50.98706 87 THR B O 1
ATOM 682 N N . ALA A 1 92 ? 8.52300 -15.95300 26.33900 1.000 50.93314 88 ALA B N 1
ATOM 683 C CA . ALA A 1 92 ? 7.96600 -15.22600 27.47300 1.000 49.16921 88 ALA B CA 1
ATOM 684 C C . ALA A 1 92 ? 8.53500 -13.81400 27.48100 1.000 48.97298 88 ALA B C 1
ATOM 685 O O . ALA A 1 92 ? 9.51900 -13.50900 26.80100 1.000 50.06712 88 ALA B O 1
ATOM 687 N N . ILE A 1 93 ? 7.89600 -12.95600 28.26300 1.000 47.71046 89 ILE B N 1
ATOM 688 C CA . ILE A 1 93 ? 8.49900 -11.70600 28.70100 1.000 47.19113 89 ILE B CA 1
ATOM 689 C C . ILE A 1 93 ? 9.32200 -12.03100 29.93800 1.000 45.99116 89 ILE B C 1
ATOM 690 O O . ILE A 1 93 ? 8.80100 -12.61500 30.89400 1.000 44.83256 89 ILE B O 1
ATOM 695 N N . TYR A 1 94 ? 10.60300 -11.67900 29.91700 1.000 46.36214 90 TYR B N 1
ATOM 696 C CA . TYR A 1 94 ? 11.50100 -11.94800 31.03200 1.000 45.33999 90 TYR B CA 1
ATOM 697 C C . TYR A 1 94 ? 11.71000 -10.65800 31.81500 1.000 44.40400 90 TYR B C 1
ATOM 698 O O . TYR A 1 94 ? 12.16100 -9.65400 31.25300 1.000 45.23755 90 TYR B O 1
ATOM 707 N N . PHE A 1 95 ? 11.37000 -10.69400 33.09900 1.000 42.80647 91 PHE B N 1
ATOM 708 C CA . PHE A 1 95 ? 11.49400 -9.55700 34.00200 1.000 43.00098 91 PHE B CA 1
ATOM 709 C C . PHE A 1 95 ? 12.70900 -9.72300 34.90900 1.000 42.53290 91 PHE B C 1
ATOM 710 O O . PHE A 1 95 ? 12.99600 -10.82100 35.39100 1.000 40.65553 91 PHE B O 1
ATOM 718 N N . CYS A 1 96 ? 13.34300 -8.59600 35.20600 1.000 41.06421 92 CYS B N 1
ATOM 719 C CA . CYS A 1 96 ? 14.45900 -8.55500 36.17500 1.000 40.32175 92 CYS B CA 1
ATOM 720 C C . CYS A 1 96 ? 13.85200 -7.93600 37.43700 1.000 38.79271 92 CYS B C 1
ATOM 721 O O . CYS A 1 96 ? 13.16000 -6.92200 37.31400 1.000 39.63028 92 CYS B O 1
ATOM 724 N N . ALA A 1 97 ? 14.09600 -8.52500 38.59900 1.000 37.51456 93 ALA B N 1
ATOM 725 C CA . ALA A 1 97 ? 13.43700 -8.06000 39.82100 1.000 36.12926 93 ALA B CA 1
ATOM 726 C C . ALA A 1 97 ? 14.38900 -8.03500 41.00700 1.000 35.36890 93 ALA B C 1
ATOM 727 O O . ALA A 1 97 ? 15.18300 -8.96000 41.20400 1.000 38.10653 93 ALA B O 1
ATOM 729 N N . ARG A 1 98 ? 14.31300 -6.96500 41.78900 1.000 34.47767 94 ARG B N 1
ATOM 730 C CA . ARG A 1 98 ? 15.09300 -6.86200 43.01200 1.000 34.59450 94 ARG B CA 1
ATOM 731 C C . ARG A 1 98 ? 14.32900 -7.53000 44.14700 1.000 36.73637 94 ARG B C 1
ATOM 732 O O . ARG A 1 98 ? 13.13000 -7.29000 44.32000 1.000 34.58548 94 ARG B O 1
ATOM 740 N N . ALA A 1 99 ? 15.01700 -8.37800 44.90400 1.000 33.13190 95 ALA B N 1
ATOM 741 C CA . ALA A 1 99 ? 14.39200 -9.12000 45.98400 1.000 30.12335 95 ALA B CA 1
ATOM 742 C C . ALA A 1 99 ? 14.71800 -8.50300 47.33400 1.000 31.22099 95 ALA B C 1
ATOM 743 O O . ALA A 1 99 ? 15.73200 -7.81800 47.51000 1.000 31.85370 95 ALA B O 1
ATOM 745 N N . ARG A 1 100 ? 13.81900 -8.74700 48.28000 1.000 31.98215 96 ARG B N 1
ATOM 746 C CA . ARG A 1 100 ? 13.93800 -8.33800 49.66800 1.000 30.65740 96 ARG B CA 1
ATOM 747 C C . ARG A 1 100 ? 13.42900 -9.47800 50.53100 1.000 29.50522 96 ARG B C 1
ATOM 748 O O . ARG A 1 100 ? 12.60100 -10.27800 50.09400 1.000 26.87970 96 ARG B O 1
ATOM 756 N N . ALA A 1 101 ? 13.91900 -9.54500 51.76500 1.000 30.55113 97 ALA B N 1
ATOM 757 C CA . ALA A 1 101 ? 13.41700 -10.54000 52.70600 1.000 28.37881 97 ALA B CA 1
ATOM 758 C C . ALA A 1 101 ? 13.52700 -9.96700 54.10900 1.000 26.78186 97 ALA B C 1
ATOM 759 O O . ALA A 1 101 ? 14.62700 -9.64500 54.56500 1.000 29.70027 97 ALA B O 1
ATOM 761 N N . THR A 1 102 ? 12.38500 -9.82800 54.77600 1.000 25.81203 98 THR B N 1
ATOM 762 C CA . THR A 1 102 ? 12.35400 -9.26100 56.11900 1.000 29.01368 98 THR B CA 1
ATOM 763 C C . THR A 1 102 ? 13.08400 -10.15300 57.11500 1.000 25.69775 98 THR B C 1
ATOM 764 O O . THR A 1 102 ? 13.78200 -9.65800 58.00000 1.000 29.62434 98 THR B O 1
ATOM 768 N N . GLY A 1 103 ? 12.95100 -11.46800 56.97100 1.000 27.33324 99 GLY B N 1
ATOM 769 C CA . GLY A 1 103 ? 13.64500 -12.37800 57.85000 1.000 29.22789 99 GLY B CA 1
ATOM 770 C C . GLY A 1 103 ? 13.20700 -12.29600 59.29500 1.000 28.50468 99 GLY B C 1
ATOM 771 O O . GLY A 1 103 ? 14.01300 -12.54900 60.18600 1.000 28.13094 99 GLY B O 1
ATOM 772 N N . TYR A 1 104 ? 11.95400 -11.93200 59.55600 1.000 28.97019 100 TYR B N 1
ATOM 773 C CA . TYR A 1 104 ? 11.49000 -11.87900 60.93600 1.000 31.08894 100 TYR B CA 1
ATOM 774 C C . TYR A 1 104 ? 10.91200 -13.21600 61.38400 1.000 28.77053 100 TYR B C 1
ATOM 775 O O . TYR A 1 104 ? 11.33100 -13.76700 62.40400 1.000 33.69587 100 TYR B O 1
ATOM 784 N N . SER A 1 105 A 9.94900 -13.74400 60.63700 1.000 29.81836 100 SER B N 1
ATOM 785 C CA . SER A 1 105 A 9.30900 -15.01200 60.96300 1.000 33.03682 100 SER B CA 1
ATOM 786 C C . SER A 1 105 A 9.71600 -16.12500 60.01700 1.000 32.66435 100 SER B C 1
ATOM 787 O O . SER A 1 105 A 9.44900 -17.30000 60.29900 1.000 33.72860 100 SER B O 1
ATOM 790 N N . SER A 1 106 B 10.35600 -15.77600 58.91400 1.000 28.46742 100 SER B N 1
ATOM 791 C CA . SER A 1 106 B 10.80600 -16.72400 57.90200 1.000 29.18471 100 SER B CA 1
ATOM 792 C C . SER A 1 106 B 11.67700 -15.95100 56.92700 1.000 27.47983 100 SER B C 1
ATOM 793 O O . SER A 1 106 B 11.81000 -14.72500 57.00800 1.000 29.37434 100 SER B O 1
ATOM 796 N N . ILE A 1 107 C 12.26300 -16.69400 55.99800 1.000 24.40763 100 ILE B N 1
ATOM 797 C CA . ILE A 1 107 C 13.00300 -16.03700 54.89300 1.000 28.51323 100 ILE B CA 1
ATOM 798 C C . ILE A 1 107 C 12.15000 -16.30800 53.65300 1.000 28.73702 100 ILE B C 1
ATOM 799 O O . ILE A 1 107 C 12.29700 -17.38300 53.06000 1.000 30.27534 100 ILE B O 1
ATOM 804 N N . THR A 1 108 D 11.22400 -15.40000 53.36100 1.000 24.95218 100 THR B N 1
ATOM 805 C CA . THR A 1 108 D 10.33400 -15.54400 52.18600 1.000 29.14728 100 THR B CA 1
ATOM 806 C C . THR A 1 108 D 10.54700 -14.30200 51.33100 1.000 26.30332 100 THR B C 1
ATOM 807 O O . THR A 1 108 D 10.05700 -13.22900 51.69500 1.000 27.90603 100 THR B O 1
ATOM 811 N N . PRO A 1 109 E 11.32800 -14.41000 50.24700 1.000 26.94245 100 PRO B N 1
ATOM 812 C CA . PRO A 1 109 E 11.64000 -13.24700 49.42800 1.000 31.11830 100 PRO B CA 1
ATOM 813 C C . PRO A 1 109 E 10.49200 -12.61900 48.62800 1.000 29.79603 100 PRO B C 1
ATOM 814 O O . PRO A 1 109 E 9.74500 -13.34800 48.02900 1.000 28.80087 100 PRO B O 1
ATOM 818 N N . TYR A 1 110 F 10.35700 -11.29600 48.68500 1.000 27.97295 100 TYR B N 1
ATOM 819 C CA . TYR A 1 110 F 9.42200 -10.62800 47.79000 1.000 28.80636 100 TYR B CA 1
ATOM 820 C C . TYR A 1 110 F 10.19300 -9.71500 46.84600 1.000 30.70562 100 TYR B C 1
ATOM 821 O O . TYR A 1 110 F 11.37300 -9.40900 47.07300 1.000 29.15902 100 TYR B O 1
ATOM 830 N N . PHE A 1 111 G 9.51600 -9.29800 45.76700 1.000 30.40702 100 PHE B N 1
ATOM 831 C CA . PHE A 1 111 G 10.14300 -8.55600 44.67400 1.000 32.30242 100 PHE B CA 1
ATOM 832 C C . PHE A 1 111 G 9.58500 -7.14600 44.63100 1.000 32.45321 100 PHE B C 1
ATOM 833 O O . PHE A 1 111 G 8.46900 -6.94100 44.15600 1.000 32.13003 100 PHE B O 1
ATOM 841 N N . ASP A 1 112 ? 10.36700 -6.16700 45.09300 1.000 32.83903 101 ASP B N 1
ATOM 842 C CA . ASP A 1 112 ? 9.79600 -4.83600 45.25600 1.000 35.05303 101 ASP B CA 1
ATOM 843 C C . ASP A 1 112 ? 10.03900 -3.91800 44.06900 1.000 33.09356 101 ASP B C 1
ATOM 844 O O . ASP A 1 112 ? 9.34200 -2.90500 43.93700 1.000 36.77434 101 ASP B O 1
ATOM 849 N N . ILE A 1 113 ? 10.97800 -4.25300 43.19300 1.000 35.77226 102 ILE B N 1
ATOM 850 C CA . ILE A 1 113 ? 11.25500 -3.47600 41.99000 1.000 36.46899 102 ILE B CA 1
ATOM 851 C C . ILE A 1 113 ? 11.37300 -4.43800 40.82000 1.000 36.09329 102 ILE B C 1
ATOM 852 O O . ILE A 1 113 ? 12.10200 -5.43400 40.90300 1.000 35.37066 102 ILE B O 1
ATOM 857 N N . TRP A 1 114 ? 10.69100 -4.12000 39.72600 1.000 36.74593 103 TRP B N 1
ATOM 858 C CA . TRP A 1 114 ? 10.68800 -4.92500 38.51900 1.000 39.74799 103 TRP B CA 1
ATOM 859 C C . TRP A 1 114 ? 11.10700 -4.05600 37.34300 1.000 40.50535 103 TRP B C 1
ATOM 860 O O . TRP A 1 114 ? 10.77600 -2.86900 37.30100 1.000 41.54073 103 TRP B O 1
ATOM 871 N N . GLY A 1 115 ? 11.84200 -4.64300 36.39300 1.000 40.14429 104 GLY B N 1
ATOM 872 C CA . GLY A 1 115 ? 12.05000 -3.98200 35.12600 1.000 44.98485 104 GLY B CA 1
ATOM 873 C C . GLY A 1 115 ? 10.84500 -4.17700 34.22800 1.000 46.68817 104 GLY B C 1
ATOM 874 O O . GLY A 1 115 ? 9.91400 -4.91200 34.54600 1.000 45.10386 104 GLY B O 1
ATOM 875 N N . GLN A 1 116 ? 10.85200 -3.50900 33.08100 1.000 45.52538 105 GLN B N 1
ATOM 876 C CA . GLN A 1 116 ? 9.69600 -3.65300 32.20500 1.000 46.99191 105 GLN B CA 1
ATOM 877 C C . GLN A 1 116 ? 9.71700 -4.95200 31.41100 1.000 47.18137 105 GLN B C 1
ATOM 878 O O . GLN A 1 116 ? 8.70000 -5.30600 30.81200 1.000 47.11306 105 GLN B O 1
ATOM 884 N N . GLY A 1 117 ? 10.83000 -5.66600 31.40100 1.000 47.18923 106 GLY B N 1
ATOM 885 C CA . GLY A 1 117 ? 10.90000 -6.95800 30.73700 1.000 47.45657 106 GLY B CA 1
ATOM 886 C C . GLY A 1 117 ? 11.29900 -6.83900 29.28100 1.000 47.60290 106 GLY B C 1
ATOM 887 O O . GLY A 1 117 ? 11.04700 -5.84000 28.61400 1.000 51.26219 106 GLY B O 1
ATOM 888 N N . THR A 1 118 ? 11.97300 -7.87800 28.78800 1.000 48.79364 107 THR B N 1
ATOM 889 C CA . THR A 1 118 ? 12.27200 -8.03700 27.36800 1.000 50.53342 107 THR B CA 1
ATOM 890 C C . THR A 1 118 ? 11.62400 -9.31600 26.86400 1.000 51.23351 107 THR B C 1
ATOM 891 O O . THR A 1 118 ? 11.55500 -10.31500 27.58800 1.000 49.54756 107 THR B O 1
ATOM 895 N N . LEU A 1 119 ? 11.16200 -9.28200 25.61700 1.000 51.93975 108 LEU B N 1
ATOM 896 C CA . LEU A 1 119 ? 10.49400 -10.42100 25.01200 1.000 52.99916 108 LEU B CA 1
ATOM 897 C C . LEU A 1 119 ? 11.52000 -11.37300 24.41300 1.000 54.26688 108 LEU B C 1
ATOM 898 O O . LEU A 1 119 ? 12.39700 -10.95900 23.64600 1.000 55.25889 108 LEU B O 1
ATOM 903 N N . VAL A 1 120 ? 11.39800 -12.65000 24.75600 1.000 53.83003 109 VAL B N 1
ATOM 904 C CA . VAL A 1 120 ? 12.20400 -13.71100 24.16700 1.000 54.97461 109 VAL B CA 1
ATOM 905 C C . VAL A 1 120 ? 11.25000 -14.63200 23.42000 1.000 55.89695 109 VAL B C 1
ATOM 906 O O . VAL A 1 120 ? 10.32600 -15.20100 24.01800 1.000 54.39724 109 VAL B O 1
ATOM 910 N N . THR A 1 121 ? 11.45100 -14.74800 22.11000 1.000 59.74286 110 THR B N 1
ATOM 911 C CA . THR A 1 121 ? 10.58700 -15.53100 21.23300 1.000 58.46220 110 THR B CA 1
ATOM 912 C C . THR A 1 121 ? 11.37900 -16.70200 20.67200 1.000 60.92578 110 THR B C 1
ATOM 913 O O . THR A 1 121 ? 12.35500 -16.49700 19.94500 1.000 65.16449 110 THR B O 1
ATOM 917 N N . VAL A 1 122 ? 10.98800 -17.91000 21.05800 1.000 61.74394 111 VAL B N 1
ATOM 918 C CA . VAL A 1 122 ? 11.66900 -19.12000 20.52500 1.000 62.85969 111 VAL B CA 1
ATOM 919 C C . VAL A 1 122 ? 10.73800 -19.76400 19.50100 1.000 72.97130 111 VAL B C 1
ATOM 920 O O . VAL A 1 122 ? 9.65200 -20.22500 19.90200 1.000 68.36580 111 VAL B O 1
ATOM 924 N N . SER A 1 123 ? 11.16100 -19.78800 18.23400 1.000 71.24716 112 SER B N 1
ATOM 925 C CA . SER A 1 123 ? 10.33700 -20.38800 17.15800 1.000 75.35289 112 SER B CA 1
ATOM 926 C C . SER A 1 123 ? 11.21500 -20.86400 16.00000 1.000 79.82421 112 SER B C 1
ATOM 927 O O . SER A 1 123 ? 12.23200 -20.20300 15.71900 1.000 77.29190 112 SER B O 1
ATOM 930 N N . SER A 1 124 ? 10.81000 -21.94600 15.33300 1.000 89.90621 113 SER B N 1
ATOM 931 C CA . SER A 1 124 ? 11.53000 -22.41000 14.12000 1.000 89.40353 113 SER B CA 1
ATOM 932 C C . SER A 1 124 ? 11.07600 -21.56500 12.92600 1.000 88.94401 113 SER B C 1
ATOM 933 O O . SER A 1 124 ? 11.57100 -21.81400 11.81300 1.000 86.92089 113 SER B O 1
ATOM 936 N N . ALA A 1 125 ? 10.18700 -20.59400 13.15700 1.000 88.25813 114 ALA B N 1
ATOM 937 C CA . ALA A 1 125 ? 9.62100 -19.77100 12.06400 1.000 94.33205 114 ALA B CA 1
ATOM 938 C C . ALA A 1 125 ? 10.53800 -18.60800 11.68100 1.000 95.64687 114 ALA B C 1
ATOM 939 O O . ALA A 1 125 ? 11.36500 -18.20600 12.51300 1.000 91.33244 114 ALA B O 1
ATOM 941 N N . SER A 1 126 ? 10.36900 -18.08900 10.46200 1.000 95.74303 115 SER B N 1
ATOM 942 C CA . SER A 1 126 ? 11.17100 -16.93500 9.98000 1.000 95.76943 115 SER B CA 1
ATOM 943 C C . SER A 1 126 ? 10.23300 -15.79200 9.58200 1.000 93.80155 115 SER B C 1
ATOM 944 O O . SER A 1 126 ? 9.03600 -16.05700 9.40400 1.000 92.38638 115 SER B O 1
ATOM 947 N N . THR A 1 127 ? 10.75800 -14.57200 9.45500 1.000 91.01261 116 THR B N 1
ATOM 948 C CA . THR A 1 127 ? 9.90300 -13.39700 9.14300 1.000 88.08117 116 THR B CA 1
ATOM 949 C C . THR A 1 127 ? 9.05900 -13.68800 7.89700 1.000 89.42510 116 THR B C 1
ATOM 950 O O . THR A 1 127 ? 9.63600 -14.13000 6.88700 1.000 88.75930 116 THR B O 1
ATOM 954 N N . LYS A 1 128 ? 7.74300 -13.45300 7.97500 1.000 86.54914 117 LYS B N 1
ATOM 955 C CA . LYS A 1 128 ? 6.82900 -13.72700 6.83100 1.000 82.17222 117 LYS B CA 1
ATOM 956 C C . LYS A 1 128 ? 5.82200 -12.59800 6.63400 1.000 80.88971 117 LYS B C 1
ATOM 957 O O . LYS A 1 128 ? 5.19400 -12.20200 7.62000 1.000 80.13149 117 LYS B O 1
ATOM 963 N N . GLY A 1 129 ? 5.68200 -12.09800 5.41000 1.000 85.25117 118 GLY B N 1
ATOM 964 C CA . GLY A 1 129 ? 4.69000 -11.11900 5.04900 1.000 86.91483 118 GLY B CA 1
ATOM 965 C C . GLY A 1 129 ? 3.29200 -11.69300 5.16000 1.000 87.86072 118 GLY B C 1
ATOM 966 O O . GLY A 1 129 ? 3.07500 -12.89900 5.00000 1.000 87.80255 118 GLY B O 1
ATOM 967 N N . PRO A 1 130 ? 2.31400 -10.83600 5.43900 1.000 87.88147 119 PRO B N 1
ATOM 968 C CA . PRO A 1 130 ? 0.93300 -11.29500 5.58800 1.000 84.73557 119 PRO B CA 1
ATOM 969 C C . PRO A 1 130 ? 0.19700 -11.36600 4.26300 1.000 84.54111 119 PRO B C 1
ATOM 970 O O . PRO A 1 130 ? 0.40400 -10.56500 3.35100 1.000 85.49747 119 PRO B O 1
ATOM 974 N N . SER A 1 131 ? -0.68800 -12.34800 4.17700 1.000 84.55565 120 SER B N 1
ATOM 975 C CA . SER A 1 131 ? -1.60500 -12.49300 3.05600 1.000 81.75022 120 SER B CA 1
ATOM 976 C C . SER A 1 131 ? -2.98600 -12.05600 3.53500 1.000 85.62251 120 SER B C 1
ATOM 977 O O . SER A 1 131 ? -3.50000 -12.59500 4.52300 1.000 82.35479 120 SER B O 1
ATOM 980 N N . VAL A 1 132 ? -3.52700 -11.02300 2.87400 1.000 81.75986 121 VAL B N 1
ATOM 981 C CA . VAL A 1 132 ? -4.81000 -10.40800 3.32300 1.000 78.91305 121 VAL B CA 1
ATOM 982 C C . VAL A 1 132 ? -5.98500 -10.82400 2.43800 1.000 82.82960 121 VAL B C 1
ATOM 983 O O . VAL A 1 132 ? -5.98500 -10.46100 1.24800 1.000 82.14996 121 VAL B O 1
ATOM 987 N N . PHE A 1 133 ? -6.94600 -11.54500 3.00700 1.000 78.93862 122 PHE B N 1
ATOM 988 C CA . PHE A 1 133 ? -8.16300 -11.93400 2.32900 1.000 79.25741 122 PHE B CA 1
ATOM 989 C C . PHE A 1 133 ? -9.33000 -11.12600 2.87300 1.000 80.46150 122 PHE B C 1
ATOM 990 O O . PHE A 1 133 ? -9.36000 -10.81800 4.07000 1.000 79.82484 122 PHE B O 1
ATOM 998 N N . PRO A 1 134 ? -10.32100 -10.74400 2.03800 1.000 82.76988 123 PRO B N 1
ATOM 999 C CA . PRO A 1 134 ? -11.38900 -9.85800 2.49800 1.000 84.92061 123 PRO B CA 1
ATOM 1000 C C . PRO A 1 134 ? -12.56800 -10.55100 3.19500 1.000 85.83647 123 PRO B C 1
ATOM 1001 O O . PRO A 1 134 ? -12.91800 -11.64300 2.79900 1.000 86.99917 123 PRO B O 1
ATOM 1005 N N . LEU A 1 135 ? -13.12400 -9.91200 4.22500 1.000 78.76089 124 LEU B N 1
ATOM 1006 C CA . LEU A 1 135 ? -14.34400 -10.45200 4.87800 1.000 83.81408 124 LEU B CA 1
ATOM 1007 C C . LEU A 1 135 ? -15.51300 -9.79700 4.15200 1.000 87.72742 124 LEU B C 1
ATOM 1008 O O . LEU A 1 135 ? -15.58900 -8.55500 4.17800 1.000 90.46663 124 LEU B O 1
ATOM 1013 N N . ALA A 1 136 ? -16.38100 -10.59000 3.52700 1.000 98.36377 125 ALA B N 1
ATOM 1014 C CA . ALA A 1 136 ? -17.43600 -10.01800 2.65800 1.000 99.68175 125 ALA B CA 1
ATOM 1015 C C . ALA A 1 136 ? -18.61600 -9.42200 3.41600 1.000 104.21218 125 ALA B C 1
ATOM 1016 O O . ALA A 1 136 ? -19.32200 -10.18100 4.09900 1.000 102.93388 125 ALA B O 1
ATOM 1018 N N . PRO A 1 137 ? -18.88000 -8.10400 3.30400 1.000 108.78530 126 PRO B N 1
ATOM 1019 C CA . PRO A 1 137 ? -20.08900 -7.52100 3.87100 1.000 110.53045 126 PRO B CA 1
ATOM 1020 C C . PRO A 1 137 ? -21.31700 -8.09200 3.15400 1.000 110.80666 126 PRO B C 1
ATOM 1021 O O . PRO A 1 137 ? -21.38400 -7.99000 1.95200 1.000 110.04492 126 PRO B O 1
ATOM 1025 N N . SER A 1 138 ? -22.24200 -8.67800 3.90800 1.000 109.08260 127 SER B N 1
ATOM 1026 C CA . SER A 1 138 ? -23.45400 -9.31400 3.32900 1.000 110.03631 127 SER B CA 1
ATOM 1027 C C . SER A 1 138 ? -24.66400 -9.05900 4.23400 1.000 112.21166 127 SER B C 1
ATOM 1028 O O . SER A 1 138 ? -24.56900 -9.40900 5.42600 1.000 116.27109 127 SER B O 1
ATOM 1031 N N . ALA A 1 148 ? -21.25200 -5.04200 9.03400 1.000 91.69936 137 ALA B N 1
ATOM 1032 C CA . ALA A 1 148 ? -20.07700 -5.83400 9.46500 1.000 92.27280 137 ALA B CA 1
ATOM 1033 C C . ALA A 1 148 ? -19.17800 -6.16200 8.26900 1.000 94.81715 137 ALA B C 1
ATOM 1034 O O . ALA A 1 148 ? -19.48000 -7.13900 7.56000 1.000 97.20547 137 ALA B O 1
ATOM 1036 N N . LEU A 1 149 ? -18.11400 -5.38500 8.06400 1.000 97.20143 138 LEU B N 1
ATOM 1037 C CA . LEU A 1 149 ? -17.15100 -5.67200 6.97000 1.000 95.24798 138 LEU B CA 1
ATOM 1038 C C . LEU A 1 149 ? -15.74900 -5.77300 7.58200 1.000 94.47837 138 LEU B C 1
ATOM 1039 O O . LEU A 1 149 ? -15.45200 -4.99600 8.50500 1.000 94.08538 138 LEU B O 1
ATOM 1044 N N . GLY A 1 150 ? -14.91800 -6.68300 7.07700 1.000 85.47410 139 GLY B N 1
ATOM 1045 C CA . GLY A 1 150 ? -13.55100 -6.75400 7.60800 1.000 84.74696 139 GLY B CA 1
ATOM 1046 C C . GLY A 1 150 ? -12.54300 -7.37000 6.66800 1.000 84.78440 139 GLY B C 1
ATOM 1047 O O . GLY A 1 150 ? -12.91600 -7.69600 5.52800 1.000 87.37959 139 GLY B O 1
ATOM 1048 N N . CYS A 1 151 ? -11.28700 -7.46200 7.12600 1.000 85.81611 140 CYS B N 1
ATOM 1049 C CA . CYS A 1 151 ? -10.20100 -8.09100 6.32900 1.000 83.04962 140 CYS B CA 1
ATOM 1050 C C . CYS A 1 151 ? -9.37500 -8.99500 7.24900 1.000 80.94026 140 CYS B C 1
ATOM 1051 O O . CYS A 1 151 ? -9.04500 -8.54600 8.35700 1.000 81.66648 140 CYS B O 1
ATOM 1054 N N . LEU A 1 152 ? -9.06100 -10.21400 6.80500 1.000 80.63923 141 LEU B N 1
ATOM 1055 C CA . LEU A 1 152 ? -8.33700 -11.19600 7.65000 1.000 80.12048 141 LEU B CA 1
ATOM 1056 C C . LEU A 1 152 ? -6.88200 -11.35400 7.20000 1.000 83.03413 141 LEU B C 1
ATOM 1057 O O . LEU A 1 152 ? -6.67800 -11.68800 6.01700 1.000 79.67007 141 LEU B O 1
ATOM 1062 N N . VAL A 1 153 ? -5.91200 -11.13200 8.09700 1.000 72.74326 142 VAL B N 1
ATOM 1063 C CA . VAL A 1 153 ? -4.48200 -11.41200 7.77000 1.000 81.85767 142 VAL B CA 1
ATOM 1064 C C . VAL A 1 153 ? -4.27000 -12.88700 8.11700 1.000 87.68591 142 VAL B C 1
ATOM 1065 O O . VAL A 1 153 ? -4.75200 -13.29500 9.18400 1.000 88.06876 142 VAL B O 1
ATOM 1069 N N . LYS A 1 154 ? -3.60500 -13.67700 7.26300 1.000 87.28925 143 LYS B N 1
ATOM 1070 C CA . LYS A 1 154 ? -3.57700 -15.13900 7.55700 1.000 91.43280 143 LYS B CA 1
ATOM 1071 C C . LYS A 1 154 ? -2.28300 -15.61600 8.22600 1.000 95.35543 143 LYS B C 1
ATOM 1072 O O . LYS A 1 154 ? -2.36400 -16.06300 9.37500 1.000 99.41794 143 LYS B O 1
ATOM 1078 N N . ASP A 1 155 ? -1.15200 -15.60200 7.52700 1.000 87.97672 144 ASP B N 1
ATOM 1079 C CA . ASP A 1 155 ? 0.06500 -16.19500 8.14200 1.000 87.21190 144 ASP B CA 1
ATOM 1080 C C . ASP A 1 155 ? 1.22500 -15.20600 8.04900 1.000 86.87423 144 ASP B C 1
ATOM 1081 O O . ASP A 1 155 ? 1.76100 -15.02300 6.94300 1.000 87.75562 144 ASP B O 1
ATOM 1086 N N . TYR A 1 156 ? 1.58800 -14.59700 9.17600 1.000 86.75529 145 TYR B N 1
ATOM 1087 C CA . TYR A 1 156 ? 2.69000 -13.60600 9.18200 1.000 85.99482 145 TYR B CA 1
ATOM 1088 C C . TYR A 1 156 ? 3.62500 -13.88900 10.35700 1.000 85.98428 145 TYR B C 1
ATOM 1089 O O . TYR A 1 156 ? 3.24900 -14.67200 11.24800 1.000 82.11431 145 TYR B O 1
ATOM 1098 N N . PHE A 1 157 ? 4.80600 -13.27200 10.34100 1.000 84.08960 146 PHE B N 1
ATOM 1099 C CA . PHE A 1 157 ? 5.78500 -13.44400 11.44200 1.000 82.70821 146 PHE B CA 1
ATOM 1100 C C . PHE A 1 157 ? 6.78800 -12.29000 11.36400 1.000 85.80170 146 PHE B C 1
ATOM 1101 O O . PHE A 1 157 ? 7.07700 -11.84400 10.24700 1.000 85.03546 146 PHE B O 1
ATOM 1109 N N . PRO A 1 158 ? 7.34900 -11.78300 12.48400 1.000 88.61582 147 PRO B N 1
ATOM 1110 C CA . PRO A 1 158 ? 6.79500 -11.99400 13.82900 1.000 89.45988 147 PRO B CA 1
ATOM 1111 C C . PRO A 1 158 ? 5.48200 -11.26000 14.14800 1.000 92.85555 147 PRO B C 1
ATOM 1112 O O . PRO A 1 158 ? 4.88100 -10.72900 13.24200 1.000 93.12305 147 PRO B O 1
ATOM 1116 N N . GLU A 1 159 ? 5.11500 -11.17600 15.42500 1.000 112.12278 148 GLU B N 1
ATOM 1117 C CA . GLU A 1 159 ? 3.77600 -10.63800 15.79900 1.000 112.87837 148 GLU B CA 1
ATOM 1118 C C . GLU A 1 159 ? 3.50100 -9.20300 15.33200 1.000 116.14721 148 GLU B C 1
ATOM 1119 O O . GLU A 1 159 ? 2.42100 -8.99800 14.75200 1.000 118.97722 148 GLU B O 1
ATOM 1125 N N . PRO A 1 160 ? 4.37200 -8.19300 15.52500 1.000 102.88518 149 PRO B N 1
ATOM 1126 C CA . PRO A 1 160 ? 3.98800 -6.80300 15.21500 1.000 101.73266 149 PRO B CA 1
ATOM 1127 C C . PRO A 1 160 ? 3.22300 -6.62400 13.89200 1.000 105.66111 149 PRO B C 1
ATOM 1128 O O . PRO A 1 160 ? 3.76000 -7.00400 12.87800 1.000 105.18848 149 PRO B O 1
ATOM 1132 N N . VAL A 1 161 ? 1.98200 -6.12100 13.94800 1.000 98.45646 150 VAL B N 1
ATOM 1133 C CA . VAL A 1 161 ? 1.13600 -5.94200 12.72700 1.000 97.30254 150 VAL B CA 1
ATOM 1134 C C . VAL A 1 161 ? 0.03900 -4.91000 13.01000 1.000 96.00551 150 VAL B C 1
ATOM 1135 O O . VAL A 1 161 ? -0.70800 -5.10100 13.98300 1.000 97.15861 150 VAL B O 1
ATOM 1139 N N . THR A 1 162 ? -0.06000 -3.86800 12.18100 1.000 97.69612 151 THR B N 1
ATOM 1140 C CA . THR A 1 162 ? -1.05300 -2.78900 12.40900 1.000 95.40989 151 THR B CA 1
ATOM 1141 C C . THR A 1 162 ? -2.10400 -2.81700 11.29900 1.000 97.25561 151 THR B C 1
ATOM 1142 O O . THR A 1 162 ? -1.71700 -2.97200 10.12800 1.000 101.10437 151 THR B O 1
ATOM 1146 N N . VAL A 1 163 ? -3.38000 -2.66300 11.66100 1.000 92.95522 152 VAL B N 1
ATOM 1147 C CA . VAL A 1 163 ? -4.46400 -2.64000 10.63800 1.000 97.52001 152 VAL B CA 1
ATOM 1148 C C . VAL A 1 163 ? -5.30100 -1.36800 10.79500 1.000 99.58363 152 VAL B C 1
ATOM 1149 O O . VAL A 1 163 ? -5.89200 -1.18400 11.87300 1.000 96.92132 152 VAL B O 1
ATOM 1153 N N . SER A 1 164 ? -5.33600 -0.52500 9.76200 1.000 100.94577 153 SER B N 1
ATOM 1154 C CA . SER A 1 164 ? -6.18300 0.69100 9.77400 1.000 103.28504 153 SER B CA 1
ATOM 1155 C C . SER A 1 164 ? -7.29700 0.50100 8.74500 1.000 104.27072 153 SER B C 1
ATOM 1156 O O . SER A 1 164 ? -7.25300 -0.49600 8.00400 1.000 104.80923 153 SER B O 1
ATOM 1159 N N . TRP A 1 165 ? -8.27400 1.40300 8.72600 1.000 110.67309 154 TRP B N 1
ATOM 1160 C CA . TRP A 1 165 ? -9.31700 1.33400 7.67300 1.000 110.69709 154 TRP B CA 1
ATOM 1161 C C . TRP A 1 165 ? -9.41200 2.69800 6.99100 1.000 114.82140 154 TRP B C 1
ATOM 1162 O O . TRP A 1 165 ? -9.23600 3.71900 7.67900 1.000 117.39589 154 TRP B O 1
ATOM 1173 N N . ASN A 1 166 ? -9.63500 2.69700 5.68200 1.000 119.57080 155 ASN B N 1
ATOM 1174 C CA . ASN A 1 166 ? -9.77800 3.95900 4.91000 1.000 122.01106 155 ASN B CA 1
ATOM 1175 C C . ASN A 1 166 ? -8.69900 4.95600 5.34500 1.000 123.14450 155 ASN B C 1
ATOM 1176 O O . ASN A 1 166 ? -9.06400 6.10400 5.63300 1.000 123.41759 155 ASN B O 1
ATOM 1181 N N . SER A 1 167 ? -7.42800 4.53800 5.37500 1.000 119.21432 156 SER B N 1
ATOM 1182 C CA . SER A 1 167 ? -6.31700 5.43000 5.71200 1.000 118.12896 156 SER B CA 1
ATOM 1183 C C . SER A 1 167 ? -6.56500 6.18100 7.01700 1.000 117.35342 156 SER B C 1
ATOM 1184 O O . SER A 1 167 ? -6.14200 7.32800 7.17500 1.000 119.15110 156 SER B O 1
ATOM 1187 N N . GLY A 1 168 ? -7.25100 5.53900 7.96300 1.000 118.32898 157 GLY B N 1
ATOM 1188 C CA . GLY A 1 168 ? -7.54600 6.14300 9.24400 1.000 117.98690 157 GLY B CA 1
ATOM 1189 C C . GLY A 1 168 ? -8.82500 6.95100 9.30500 1.000 117.70788 157 GLY B C 1
ATOM 1190 O O . GLY A 1 168 ? -9.18400 7.42600 10.39100 1.000 116.38326 157 GLY B O 1
ATOM 1191 N N . ALA A 1 169 ? -9.50300 7.13600 8.17000 1.000 115.55797 158 ALA B N 1
ATOM 1192 C CA . ALA A 1 169 ? -10.77600 7.89700 8.15400 1.000 115.55705 158 ALA B CA 1
ATOM 1193 C C . ALA A 1 169 ? -11.82100 7.16900 9.00200 1.000 116.29958 158 ALA B C 1
ATOM 1194 O O . ALA A 1 169 ? -12.48200 7.83500 9.82300 1.000 115.01986 158 ALA B O 1
ATOM 1196 N N . LEU A 1 170 ? -11.96000 5.85400 8.81000 1.000 117.38341 159 LEU B N 1
ATOM 1197 C CA . LEU A 1 170 ? -12.90500 5.05200 9.63100 1.000 114.43403 159 LEU B CA 1
ATOM 1198 C C . LEU A 1 170 ? -12.24400 4.73900 10.97400 1.000 113.47938 159 LEU B C 1
ATOM 1199 O O . LEU A 1 170 ? -11.81800 3.58500 11.16600 1.000 112.54213 159 LEU B O 1
ATOM 1204 N N . THR A 1 171 ? -12.15400 5.73600 11.85700 1.000 115.20975 160 THR B N 1
ATOM 1205 C CA . THR A 1 171 ? -11.52500 5.55000 13.19700 1.000 114.51200 160 THR B CA 1
ATOM 1206 C C . THR A 1 171 ? -12.60600 5.10500 14.19200 1.000 114.12485 160 THR B C 1
ATOM 1207 O O . THR A 1 171 ? -12.27100 4.35400 15.12800 1.000 111.34821 160 THR B O 1
ATOM 1211 N N . SER A 1 172 ? -13.85600 5.53200 13.98300 1.000 112.14074 161 SER B N 1
ATOM 1212 C CA . SER A 1 172 ? -14.97600 5.12000 14.87000 1.000 113.82024 161 SER B CA 1
ATOM 1213 C C . SER A 1 172 ? -15.75700 3.97500 14.21700 1.000 111.77860 161 SER B C 1
ATOM 1214 O O . SER A 1 172 ? -16.16600 4.13000 13.04900 1.000 110.35258 161 SER B O 1
ATOM 1217 N N . GLY A 1 173 ? -15.95700 2.87500 14.94600 1.000 110.42194 162 GLY B N 1
ATOM 1218 C CA . GLY A 1 173 ? -16.64900 1.70100 14.38200 1.000 106.69541 162 GLY B CA 1
ATOM 1219 C C . GLY A 1 173 ? -15.66200 0.72900 13.76500 1.000 104.39031 162 GLY B C 1
ATOM 1220 O O . GLY A 1 173 ? -15.83500 0.40100 12.57900 1.000 102.37325 162 GLY B O 1
ATOM 1221 N N . VAL A 1 174 ? -14.65700 0.30000 14.53600 1.000 100.52300 163 VAL B N 1
ATOM 1222 C CA . VAL A 1 174 ? -13.60900 -0.62900 14.01800 1.000 98.37945 163 VAL B CA 1
ATOM 1223 C C . VAL A 1 174 ? -12.89100 -1.28900 15.19900 1.000 94.90753 163 VAL B C 1
ATOM 1224 O O . VAL A 1 174 ? -12.59700 -0.58600 16.18500 1.000 97.00846 163 VAL B O 1
ATOM 1228 N N . HIS A 1 175 ? -12.63000 -2.59200 15.10600 1.000 90.85357 164 HIS B N 1
ATOM 1229 C CA . HIS A 1 175 ? -11.85000 -3.26100 16.17600 1.000 91.84088 164 HIS B CA 1
ATOM 1230 C C . HIS A 1 175 ? -10.83000 -4.21900 15.56400 1.000 87.83000 164 HIS B C 1
ATOM 1231 O O . HIS A 1 175 ? -11.24600 -5.12900 14.83000 1.000 87.08515 164 HIS B O 1
ATOM 1238 N N . THR A 1 176 ? -9.54900 -4.01900 15.86900 1.000 88.49798 165 THR B N 1
ATOM 1239 C CA . THR A 1 176 ? -8.52100 -4.98400 15.40700 1.000 86.62756 165 THR B CA 1
ATOM 1240 C C . THR A 1 176 ? -8.38700 -6.05200 16.49500 1.000 84.23795 165 THR B C 1
ATOM 1241 O O . THR A 1 176 ? -8.07200 -5.68700 17.63900 1.000 83.36406 165 THR B O 1
ATOM 1245 N N . PHE A 1 177 ? -8.66500 -7.30900 16.16400 1.000 81.94919 166 PHE B N 1
ATOM 1246 C CA . PHE A 1 177 ? -8.66600 -8.38200 17.18800 1.000 80.68054 166 PHE B CA 1
ATOM 1247 C C . PHE A 1 177 ? -7.23600 -8.76500 17.57000 1.000 83.02390 166 PHE B C 1
ATOM 1248 O O . PHE A 1 177 ? -6.29200 -8.24400 16.95700 1.000 82.84445 166 PHE B O 1
ATOM 1256 N N . PRO A 1 178 ? -7.03500 -9.60900 18.60500 1.000 81.63569 167 PRO B N 1
ATOM 1257 C CA . PRO A 1 178 ? -5.70400 -10.08000 18.97200 1.000 81.16558 167 PRO B CA 1
ATOM 1258 C C . PRO A 1 178 ? -5.28100 -11.20900 18.03000 1.000 80.01845 167 PRO B C 1
ATOM 1259 O O . PRO A 1 178 ? -6.14900 -11.85900 17.48600 1.000 80.66964 167 PRO B O 1
ATOM 1263 N N . ALA A 1 179 ? -3.97200 -11.42400 17.87700 1.000 85.35424 168 ALA B N 1
ATOM 1264 C CA . ALA A 1 179 ? -3.49000 -12.43500 16.91000 1.000 84.32854 168 ALA B CA 1
ATOM 1265 C C . ALA A 1 179 ? -3.62200 -13.84300 17.48400 1.000 84.16205 168 ALA B C 1
ATOM 1266 O O . ALA A 1 179 ? -3.76000 -13.97700 18.71000 1.000 81.72987 168 ALA B O 1
ATOM 1268 N N . VAL A 1 180 ? -3.57400 -14.84600 16.61100 1.000 85.86067 169 VAL B N 1
ATOM 1269 C CA . VAL A 1 180 ? -3.64700 -16.26200 17.06000 1.000 85.56117 169 VAL B CA 1
ATOM 1270 C C . VAL A 1 180 ? -2.42500 -16.98800 16.50300 1.000 86.33040 169 VAL B C 1
ATOM 1271 O O . VAL A 1 180 ? -2.14500 -16.83400 15.30500 1.000 86.05765 169 VAL B O 1
ATOM 1275 N N . LEU A 1 181 ? -1.72500 -17.73900 17.34700 1.000 80.97836 170 LEU B N 1
ATOM 1276 C CA . LEU A 1 181 ? -0.57700 -18.53800 16.85800 1.000 87.74793 170 LEU B CA 1
ATOM 1277 C C . LEU A 1 181 ? -1.09600 -19.91800 16.45400 1.000 91.62251 170 LEU B C 1
ATOM 1278 O O . LEU A 1 181 ? -1.86300 -20.50400 17.23600 1.000 91.40199 170 LEU B O 1
ATOM 1283 N N . GLN A 1 182 ? -0.69600 -20.40300 15.27800 1.000 91.19173 171 GLN B N 1
ATOM 1284 C CA . GLN A 1 182 ? -1.20800 -21.70400 14.77700 1.000 91.11366 171 GLN B CA 1
ATOM 1285 C C . GLN A 1 182 ? -0.12100 -22.77000 14.90400 1.000 93.25398 171 GLN B C 1
ATOM 1286 O O . GLN A 1 182 ? 1.04100 -22.39600 15.12900 1.000 93.24370 171 GLN B O 1
ATOM 1292 N N . SER A 1 183 ? -0.48800 -24.04400 14.74300 1.000 94.05782 172 SER B N 1
ATOM 1293 C CA . SER A 1 183 ? 0.51400 -25.14000 14.78000 1.000 95.12201 172 SER B CA 1
ATOM 1294 C C . SER A 1 183 ? 1.60000 -24.84700 13.74600 1.000 93.97328 172 SER B C 1
ATOM 1295 O O . SER A 1 183 ? 2.69400 -25.42500 13.85500 1.000 96.39829 172 SER B O 1
ATOM 1298 N N . SER A 1 184 ? 1.28900 -23.99800 12.76800 1.000 92.67950 173 SER B N 1
ATOM 1299 C CA . SER A 1 184 ? 2.27800 -23.61700 11.73300 1.000 89.57946 173 SER B CA 1
ATOM 1300 C C . SER A 1 184 ? 3.35900 -22.74800 12.37300 1.000 88.89052 173 SER B C 1
ATOM 1301 O O . SER A 1 184 ? 4.47100 -22.68900 11.82000 1.000 86.78905 173 SER B O 1
ATOM 1304 N N . GLY A 1 185 ? 3.03300 -22.08900 13.48700 1.000 90.18157 174 GLY B N 1
ATOM 1305 C CA . GLY A 1 185 ? 3.99400 -21.16600 14.11700 1.000 82.99015 174 GLY B CA 1
ATOM 1306 C C . GLY A 1 185 ? 3.84900 -19.77200 13.54800 1.000 82.72762 174 GLY B C 1
ATOM 1307 O O . GLY A 1 185 ? 4.69900 -18.92100 13.84700 1.000 78.10940 174 GLY B O 1
ATOM 1308 N N . LEU A 1 186 ? 2.78600 -19.54100 12.77300 1.000 86.32872 175 LEU B N 1
ATOM 1309 C CA . LEU A 1 186 ? 2.56900 -18.21100 12.14200 1.000 81.27719 175 LEU B CA 1
ATOM 1310 C C . LEU A 1 186 ? 1.38300 -17.51000 12.80300 1.000 77.44745 175 LEU B C 1
ATOM 1311 O O . LEU A 1 186 ? 0.63300 -18.18400 13.52100 1.000 84.28004 175 LEU B O 1
ATOM 1316 N N . TYR A 1 187 ? 1.22200 -16.21200 12.54900 1.000 80.62477 176 TYR B N 1
ATOM 1317 C CA . TYR A 1 187 ? 0.16100 -15.43000 13.22900 1.000 86.37325 176 TYR B CA 1
ATOM 1318 C C . TYR A 1 187 ? -0.95100 -15.01700 12.26400 1.000 92.93161 176 TYR B C 1
ATOM 1319 O O . TYR A 1 187 ? -0.66700 -14.85600 11.06500 1.000 90.65634 176 TYR B O 1
ATOM 1328 N N . SER A 1 188 ? -2.16200 -14.80600 12.79100 1.000 91.24219 177 SER B N 1
ATOM 1329 C CA . SER A 1 188 ? -3.30700 -14.34800 11.96400 1.000 89.28743 177 SER B CA 1
ATOM 1330 C C . SER A 1 188 ? -4.16500 -13.36800 12.77200 1.000 89.23184 177 SER B C 1
ATOM 1331 O O . SER A 1 188 ? -4.51700 -13.70600 13.91300 1.000 87.83525 177 SER B O 1
ATOM 1334 N N . LEU A 1 189 ? -4.48900 -12.20900 12.19800 1.000 85.46128 178 LEU B N 1
ATOM 1335 C CA . LEU A 1 189 ? -5.28700 -11.16600 12.89300 1.000 80.42382 178 LEU B CA 1
ATOM 1336 C C . LEU A 1 189 ? -6.56700 -10.89800 12.10700 1.000 82.91793 178 LEU B C 1
ATOM 1337 O O . LEU A 1 189 ? -6.63200 -11.31300 10.93700 1.000 81.41328 178 LEU B O 1
ATOM 1342 N N . SER A 1 190 ? -7.53000 -10.20900 12.72000 1.000 79.66473 179 SER B N 1
ATOM 1343 C CA . SER A 1 190 ? -8.76000 -9.80700 11.99500 1.000 82.66660 179 SER B CA 1
ATOM 1344 C C . SER A 1 190 ? -9.11900 -8.38600 12.42000 1.000 83.09865 179 SER B C 1
ATOM 1345 O O . SER A 1 190 ? -8.93600 -8.06600 13.60400 1.000 80.59465 179 SER B O 1
ATOM 1348 N N . SER A 1 191 ? -9.56500 -7.56000 11.47700 1.000 81.37448 180 SER B N 1
ATOM 1349 C CA . SER A 1 191 ? -10.01600 -6.19300 11.83400 1.000 84.35173 180 SER B CA 1
ATOM 1350 C C . SER A 1 191 ? -11.44200 -6.03900 11.31300 1.000 85.82421 180 SER B C 1
ATOM 1351 O O . SER A 1 191 ? -11.65900 -6.33400 10.12600 1.000 86.97912 180 SER B O 1
ATOM 1354 N N . VAL A 1 192 ? -12.37600 -5.62000 12.16700 1.000 87.30862 181 VAL B N 1
ATOM 1355 C CA . VAL A 1 192 ? -13.80500 -5.57000 11.74700 1.000 88.15511 181 VAL B CA 1
ATOM 1356 C C . VAL A 1 192 ? -14.27500 -4.12000 11.69900 1.000 90.64276 181 VAL B C 1
ATOM 1357 O O . VAL A 1 192 ? -13.67400 -3.28200 12.38500 1.000 93.39216 181 VAL B O 1
ATOM 1361 N N . VAL A 1 193 ? -15.31300 -3.85600 10.90900 1.000 91.38547 182 VAL B N 1
ATOM 1362 C CA . VAL A 1 193 ? -15.86500 -2.48000 10.79200 1.000 95.45878 182 VAL B CA 1
ATOM 1363 C C . VAL A 1 193 ? -17.39400 -2.57500 10.76100 1.000 100.16233 182 VAL B C 1
ATOM 1364 O O . VAL A 1 193 ? -17.90600 -3.46900 10.06500 1.000 98.01868 182 VAL B O 1
ATOM 1368 N N . THR A 1 194 ? -18.09100 -1.71900 11.51200 1.000 99.97633 183 THR B N 1
ATOM 1369 C CA . THR A 1 194 ? -19.57500 -1.68900 11.43200 1.000 103.16364 183 THR B CA 1
ATOM 1370 C C . THR A 1 194 ? -19.99600 -0.34900 10.82900 1.000 104.55390 183 THR B C 1
ATOM 1371 O O . THR A 1 194 ? -19.64100 0.69500 11.41000 1.000 105.57028 183 THR B O 1
ATOM 1375 N N . VAL A 1 195 ? -20.69100 -0.39000 9.69000 1.000 104.67257 184 VAL B N 1
ATOM 1376 C CA . VAL A 1 195 ? -21.15800 0.85800 9.01600 1.000 111.69422 184 VAL B CA 1
ATOM 1377 C C . VAL A 1 195 ? -22.61400 0.65500 8.59100 1.000 113.72893 184 VAL B C 1
ATOM 1378 O O . VAL A 1 195 ? -23.05900 -0.50900 8.58400 1.000 113.32946 184 VAL B O 1
ATOM 1382 N N . PRO A 1 196 ? -23.37600 1.71900 8.24700 1.000 117.82207 185 PRO B N 1
ATOM 1383 C CA . PRO A 1 196 ? -24.75000 1.55500 7.77000 1.000 119.73295 185 PRO B CA 1
ATOM 1384 C C . PRO A 1 196 ? -24.83100 0.60700 6.56800 1.000 123.73992 185 PRO B C 1
ATOM 1385 O O . PRO A 1 196 ? -24.06600 0.78200 5.64000 1.000 126.39664 185 PRO B O 1
ATOM 1389 N N . SER A 1 197 ? -25.73800 -0.37300 6.62400 1.000 122.18297 186 SER B N 1
ATOM 1390 C CA . SER A 1 197 ? -25.92300 -1.32300 5.49500 1.000 123.43784 186 SER B CA 1
ATOM 1391 C C . SER A 1 197 ? -26.45300 -0.56700 4.27500 1.000 128.56611 186 SER B C 1
ATOM 1392 O O . SER A 1 197 ? -26.68700 -1.21200 3.23700 1.000 128.75257 186 SER B O 1
ATOM 1395 N N . SER A 1 198 ? -26.65100 0.74600 4.40600 1.000 129.66670 187 SER B N 1
ATOM 1396 C CA . SER A 1 198 ? -27.09600 1.57300 3.25600 1.000 130.90981 187 SER B CA 1
ATOM 1397 C C . SER A 1 198 ? -25.89900 2.34200 2.69100 1.000 133.67255 187 SER B C 1
ATOM 1398 O O . SER A 1 198 ? -26.02300 2.88200 1.57700 1.000 132.39567 187 SER B O 1
ATOM 1401 N N . SER A 1 199 ? -24.78400 2.37600 3.42900 1.000 134.90060 188 SER B N 1
ATOM 1402 C CA . SER A 1 199 ? -23.58200 3.13200 2.98400 1.000 135.66410 188 SER B CA 1
ATOM 1403 C C . SER A 1 199 ? -22.63300 2.20300 2.22000 1.000 136.84907 188 SER B C 1
ATOM 1404 O O . SER A 1 199 ? -21.42900 2.51900 2.14700 1.000 135.93638 188 SER B O 1
ATOM 1407 N N . LEU A 1 200 ? -23.16000 1.10600 1.67000 1.000 133.13506 189 LEU B N 1
ATOM 1408 C CA . LEU A 1 200 ? -22.32100 0.14700 0.90300 1.000 132.06922 189 LEU B CA 1
ATOM 1409 C C . LEU A 1 200 ? -21.73900 0.84100 -0.33400 1.000 127.57042 189 LEU B C 1
ATOM 1410 O O . LEU A 1 200 ? -20.51500 0.73900 -0.53800 1.000 128.36250 189 LEU B O 1
ATOM 1415 N N . GLY A 1 201 ? -22.57900 1.52600 -1.11400 1.000 126.71390 190 GLY B N 1
ATOM 1416 C CA . GLY A 1 201 ? -22.10500 2.22400 -2.32400 1.000 121.32777 190 GLY B CA 1
ATOM 1417 C C . GLY A 1 201 ? -21.69700 3.65400 -2.02700 1.000 119.86693 190 GLY B C 1
ATOM 1418 O O . GLY A 1 201 ? -20.88000 4.19800 -2.79300 1.000 120.05684 190 GLY B O 1
ATOM 1419 N N . THR A 1 204 ? -16.53500 3.83600 -0.33100 1.000 123.29490 193 THR B N 1
ATOM 1420 C CA . THR A 1 204 ? -15.75200 2.58000 -0.45500 1.000 123.20914 193 THR B CA 1
ATOM 1421 C C . THR A 1 204 ? -14.73300 2.53800 0.68000 1.000 122.63929 193 THR B C 1
ATOM 1422 O O . THR A 1 204 ? -14.05700 3.55900 0.90300 1.000 123.81659 193 THR B O 1
ATOM 1426 N N . TYR A 1 205 ? -14.62100 1.39100 1.35100 1.000 121.83714 194 TYR B N 1
ATOM 1427 C CA . TYR A 1 205 ? -13.74000 1.28400 2.54000 1.000 121.81460 194 TYR B CA 1
ATOM 1428 C C . TYR A 1 205 ? -12.51100 0.42700 2.22800 1.000 119.66657 194 TYR B C 1
ATOM 1429 O O . TYR A 1 205 ? -12.67400 -0.69200 1.71200 1.000 117.98943 194 TYR B O 1
ATOM 1438 N N . ILE A 1 206 ? -11.31600 0.92700 2.55400 1.000 120.59116 195 ILE B N 1
ATOM 1439 C CA . ILE A 1 206 ? -10.08600 0.16500 2.18600 1.000 119.41868 195 ILE B CA 1
ATOM 1440 C C . ILE A 1 206 ? -9.40200 -0.35100 3.45700 1.000 116.29413 195 ILE B C 1
ATOM 1441 O O . ILE A 1 206 ? -9.33500 0.39800 4.43800 1.000 118.30895 195 ILE B O 1
ATOM 1446 N N . CYS A 1 207 ? -8.93600 -1.60400 3.43500 1.000 110.82392 196 CYS B N 1
ATOM 1447 C CA . CYS A 1 207 ? -8.28200 -2.23500 4.61500 1.000 107.96035 196 CYS B CA 1
ATOM 1448 C C . CYS A 1 207 ? -6.76900 -2.00000 4.56300 1.000 110.36284 196 CYS B C 1
ATOM 1449 O O . CYS A 1 207 ? -6.09100 -2.71400 3.80500 1.000 111.28419 196 CYS B O 1
ATOM 1452 N N . ASN A 1 208 ? -6.26700 -1.03300 5.33500 1.000 108.32369 197 ASN B N 1
ATOM 1453 C CA . ASN A 1 208 ? -4.81900 -0.69100 5.30600 1.000 110.30217 197 ASN B CA 1
ATOM 1454 C C . ASN A 1 208 ? -4.05700 -1.54400 6.32500 1.000 111.74492 197 ASN B C 1
ATOM 1455 O O . ASN A 1 208 ? -4.34900 -1.42300 7.52800 1.000 112.28801 197 ASN B O 1
ATOM 1460 N N . VAL A 1 209 ? -3.09800 -2.34900 5.86500 1.000 112.52594 198 VAL B N 1
ATOM 1461 C CA . VAL A 1 209 ? -2.35600 -3.26400 6.78100 1.000 109.55028 198 VAL B CA 1
ATOM 1462 C C . VAL A 1 209 ? -0.85900 -2.96000 6.69000 1.000 110.51280 198 VAL B C 1
ATOM 1463 O O . VAL A 1 209 ? -0.41100 -2.55300 5.60300 1.000 109.94070 198 VAL B O 1
ATOM 1467 N N . ASN A 1 210 ? -0.12300 -3.15500 7.78900 1.000 108.03892 199 ASN B N 1
ATOM 1468 C CA . ASN A 1 210 ? 1.34300 -2.90700 7.79100 1.000 110.25209 199 ASN B CA 1
ATOM 1469 C C . ASN A 1 210 ? 2.06700 -3.96400 8.62900 1.000 109.53622 199 ASN B C 1
ATOM 1470 O O . ASN A 1 210 ? 1.79100 -4.03800 9.83800 1.000 104.93369 199 ASN B O 1
ATOM 1475 N N . HIS A 1 211 ? 2.95800 -4.74500 8.01200 1.000 105.62105 200 HIS B N 1
ATOM 1476 C CA . HIS A 1 211 ? 3.77700 -5.72600 8.77400 1.000 100.48723 200 HIS B CA 1
ATOM 1477 C C . HIS A 1 211 ? 5.19500 -5.17100 8.86700 1.000 99.42451 200 HIS B C 1
ATOM 1478 O O . HIS A 1 211 ? 6.09400 -5.74900 8.23200 1.000 98.64132 200 HIS B O 1
ATOM 1485 N N . LYS A 1 212 ? 5.38000 -4.08800 9.62500 1.000 99.46835 201 LYS B N 1
ATOM 1486 C CA . LYS A 1 212 ? 6.71100 -3.42400 9.67000 1.000 97.50923 201 LYS B CA 1
ATOM 1487 C C . LYS A 1 212 ? 7.85400 -4.44700 9.73800 1.000 97.37243 201 LYS B C 1
ATOM 1488 O O . LYS A 1 212 ? 8.84500 -4.22200 9.02300 1.000 100.34200 201 LYS B O 1
ATOM 1494 N N . PRO A 1 213 ? 7.81200 -5.53800 10.53700 1.000 96.08673 202 PRO B N 1
ATOM 1495 C CA . PRO A 1 213 ? 8.89100 -6.53000 10.51700 1.000 93.40441 202 PRO B CA 1
ATOM 1496 C C . PRO A 1 213 ? 9.33800 -6.94900 9.10800 1.000 93.58712 202 PRO B C 1
ATOM 1497 O O . PRO A 1 213 ? 10.52900 -7.03400 8.88900 1.000 93.72837 202 PRO B O 1
ATOM 1501 N N . SER A 1 214 ? 8.38900 -7.21300 8.20700 1.000 102.24924 203 SER B N 1
ATOM 1502 C CA . SER A 1 214 ? 8.72000 -7.64400 6.82300 1.000 98.82441 203 SER B CA 1
ATOM 1503 C C . SER A 1 214 ? 8.63400 -6.44900 5.87200 1.000 103.46055 203 SER B C 1
ATOM 1504 O O . SER A 1 214 ? 8.81300 -6.66100 4.66200 1.000 103.66332 203 SER B O 1
ATOM 1507 N N . ASN A 1 215 ? 8.35500 -5.25400 6.40100 1.000 101.66408 204 ASN B N 1
ATOM 1508 C CA . ASN A 1 215 ? 8.24600 -4.04300 5.58400 1.000 103.10000 204 ASN B CA 1
ATOM 1509 C C . ASN A 1 215 ? 7.21800 -4.21700 4.46800 1.000 106.67757 204 ASN B C 1
ATOM 1510 O O . ASN A 1 215 ? 7.48500 -3.95700 3.29200 1.000 106.94900 204 ASN B O 1
ATOM 1515 N N . THR A 1 216 ? 6.02700 -4.68600 4.85600 1.000 103.50774 205 THR B N 1
ATOM 1516 C CA . THR A 1 216 ? 4.94300 -4.93000 3.87300 1.000 102.31336 205 THR B CA 1
ATOM 1517 C C . THR A 1 216 ? 3.74800 -4.03900 4.20800 1.000 103.77130 205 THR B C 1
ATOM 1518 O O . THR A 1 216 ? 3.40800 -3.95100 5.39900 1.000 105.32933 205 THR B O 1
ATOM 1522 N N . LYS A 1 217 ? 3.13700 -3.40700 3.20300 1.000 106.92347 206 LYS B N 1
ATOM 1523 C CA . LYS A 1 217 ? 1.91700 -2.59300 3.44600 1.000 107.10966 206 LYS B CA 1
ATOM 1524 C C . LYS A 1 217 ? 0.83400 -2.97400 2.43100 1.000 108.67004 206 LYS B C 1
ATOM 1525 O O . LYS A 1 217 ? 0.95600 -2.56200 1.26500 1.000 111.47486 206 LYS B O 1
ATOM 1531 N N . VAL A 1 218 ? -0.19300 -3.70900 2.87000 1.000 106.08913 207 VAL B N 1
ATOM 1532 C CA . VAL A 1 218 ? -1.27600 -4.17500 1.95300 1.000 108.89023 207 VAL B CA 1
ATOM 1533 C C . VAL A 1 218 ? -2.49200 -3.25600 2.08700 1.000 113.65462 207 VAL B C 1
ATOM 1534 O O . VAL A 1 218 ? -2.90600 -2.99900 3.22900 1.000 112.54949 207 VAL B O 1
ATOM 1538 N N . ASP A 1 219 ? -3.04400 -2.79000 0.96100 1.000 118.92225 208 ASP B N 1
ATOM 1539 C CA . ASP A 1 219 ? -4.27100 -1.94400 0.99800 1.000 119.28599 208 ASP B CA 1
ATOM 1540 C C . ASP A 1 219 ? -5.38600 -2.61100 0.18100 1.000 118.76622 208 ASP B C 1
ATOM 1541 O O . ASP A 1 219 ? -5.54400 -2.24400 -0.99800 1.000 118.15257 208 ASP B O 1
ATOM 1546 N N . LYS A 1 220 ? -6.11700 -3.55000 0.78500 1.000 111.72349 209 LYS B N 1
ATOM 1547 C CA . LYS A 1 220 ? -7.24900 -4.25900 0.13900 1.000 106.89125 209 LYS B CA 1
ATOM 1548 C C . LYS A 1 220 ? -8.50700 -3.40200 0.29200 1.000 110.64833 209 LYS B C 1
ATOM 1549 O O . LYS A 1 220 ? -8.53700 -2.56100 1.20500 1.000 111.20959 209 LYS B O 1
ATOM 1555 N N . LYS A 1 221 ? -9.49600 -3.60300 -0.58200 1.000 108.51893 210 LYS B N 1
ATOM 1556 C CA . LYS A 1 221 ? -10.82100 -2.95000 -0.41900 1.000 108.30202 210 LYS B CA 1
ATOM 1557 C C . LYS A 1 221 ? -11.87700 -4.03000 -0.18300 1.000 103.69071 210 LYS B C 1
ATOM 1558 O O . LYS A 1 221 ? -11.72500 -5.13700 -0.73000 1.000 101.62717 210 LYS B O 1
ATOM 1564 N N . VAL A 1 222 ? -12.89700 -3.72200 0.61300 1.000 107.70468 211 VAL B N 1
ATOM 1565 C CA . VAL A 1 222 ? -13.94800 -4.73400 0.91400 1.000 105.30414 211 VAL B CA 1
ATOM 1566 C C . VAL A 1 222 ? -15.17700 -4.45000 0.04500 1.000 103.80143 211 VAL B C 1
ATOM 1567 O O . VAL A 1 222 ? -15.53800 -3.26800 -0.10600 1.000 102.23588 211 VAL B O 1
ATOM 1571 N N . GLU A 1 223 ? -15.77000 -5.49900 -0.52400 1.000 100.20994 212 GLU B N 1
ATOM 1572 C CA . GLU A 1 223 ? -16.95900 -5.32800 -1.39900 1.000 106.72515 212 GLU B CA 1
ATOM 1573 C C . GLU A 1 223 ? -17.90200 -6.50600 -1.18000 1.000 107.90600 212 GLU B C 1
ATOM 1574 O O . GLU A 1 223 ? -17.41700 -7.61000 -0.86900 1.000 105.84844 212 GLU B O 1
ATOM 1580 N N . PRO A 1 224 ? -19.22400 -6.32000 -1.35400 1.000 108.43994 213 PRO B N 1
ATOM 1581 C CA . PRO A 1 224 ? -20.16900 -7.39600 -1.12100 1.000 107.78977 213 PRO B CA 1
ATOM 1582 C C . PRO A 1 224 ? -20.00600 -8.52400 -2.14100 1.000 108.43613 213 PRO B C 1
ATOM 1583 O O . PRO A 1 224 ? -19.43300 -8.28500 -3.18400 1.000 108.12690 213 PRO B O 1
ATOM 1587 N N . LYS A 1 225 ? -20.52900 -9.70600 -1.81500 1.000 108.06323 214 LYS B N 1
ATOM 1588 C CA . LYS A 1 225 ? -20.46700 -10.86500 -2.73700 1.000 106.22176 214 LYS B CA 1
ATOM 1589 C C . LYS A 1 225 ? -20.96400 -10.45000 -4.12300 1.000 104.99714 214 LYS B C 1
ATOM 1590 O O . LYS A 1 225 ? -21.02100 -11.33900 -4.99300 1.000 106.17366 214 LYS B O 1
ATOM 1596 N N . LEU B 2 19 ? 40.15500 -12.16000 51.49000 1.000 36.49507 19 LEU F N 1
ATOM 1597 C CA . LEU B 2 19 ? 40.22000 -10.90200 52.21000 1.000 31.32450 19 LEU F CA 1
ATOM 1598 C C . LEU B 2 19 ? 41.26300 -9.97500 51.60800 1.000 37.97106 19 LEU F C 1
ATOM 1599 O O . LEU B 2 19 ? 42.24300 -10.43200 51.02400 1.000 35.84987 19 LEU F O 1
ATOM 1604 N N . LYS B 2 20 ? 41.03700 -8.66900 51.73800 1.000 32.88721 20 LYS F N 1
ATOM 1605 C CA . LYS B 2 20 ? 41.93000 -7.66100 51.17300 1.000 33.39200 20 LYS F CA 1
ATOM 1606 C C . LYS B 2 20 ? 42.05200 -6.53300 52.18600 1.000 33.24522 20 LYS F C 1
ATOM 1607 O O . LYS B 2 20 ? 41.05600 -5.87200 52.49600 1.000 29.35198 20 LYS F O 1
ATOM 1613 N N . GLU B 2 21 ? 43.27200 -6.34300 52.69000 1.000 31.25057 21 GLU F N 1
ATOM 1614 C CA . GLU B 2 21 ? 43.51200 -5.31100 53.72100 1.000 29.96876 21 GLU F CA 1
ATOM 1615 C C . GLU B 2 21 ? 44.36300 -4.18800 53.14200 1.000 30.85586 21 GLU F C 1
ATOM 1616 O O . GLU B 2 21 ? 45.37100 -4.48400 52.48900 1.000 32.86165 21 GLU F O 1
ATOM 1622 N N . SER B 2 22 ? 43.95700 -2.95400 53.39000 1.000 27.28300 22 SER F N 1
ATOM 1623 C CA . SER B 2 22 ? 44.68200 -1.78600 52.92500 1.000 29.96654 22 SER F CA 1
ATOM 1624 C C . SER B 2 22 ? 45.11600 -0.97100 54.13000 1.000 31.51863 22 SER F C 1
ATOM 1625 O O . SER B 2 22 ? 44.28400 -0.59900 54.96300 1.000 29.69720 22 SER F O 1
ATOM 1628 N N . TYR B 2 23 ? 46.42300 -0.73300 54.23800 1.000 31.21224 23 TYR F N 1
ATOM 1629 C CA . TYR B 2 23 ? 46.96400 0.18800 55.22500 1.000 30.53739 23 TYR F CA 1
ATOM 1630 C C . TYR B 2 23 ? 46.81600 1.61400 54.71200 1.000 33.78016 23 TYR F C 1
ATOM 1631 O O . TYR B 2 23 ? 47.33900 1.95700 53.64300 1.000 33.88857 23 TYR F O 1
ATOM 1640 N N . LEU B 2 24 ? 46.10300 2.44600 55.46300 1.000 31.52517 24 LEU F N 1
ATOM 1641 C CA . LEU B 2 24 ? 45.89300 3.84600 55.09600 1.000 35.33570 24 LEU F CA 1
ATOM 1642 C C . LEU B 2 24 ? 46.92200 4.69400 55.83700 1.000 38.76942 24 LEU F C 1
ATOM 1643 O O . LEU B 2 24 ? 46.70400 5.10500 56.98300 1.000 36.82129 24 LEU F O 1
ATOM 1648 N N . GLU B 2 25 ? 48.05400 4.97400 55.18900 1.000 38.20789 25 GLU F N 1
ATOM 1649 C CA . GLU B 2 25 ? 49.19400 5.66600 55.85600 1.000 40.55970 25 GLU F CA 1
ATOM 1650 C C . GLU B 2 25 ? 48.82700 7.06400 56.34300 1.000 41.29661 25 GLU F C 1
ATOM 1651 O O . GLU B 2 25 ? 49.41100 7.50400 57.32000 1.000 43.77135 25 GLU F O 1
ATOM 1657 N N . GLU B 2 26 ? 47.88800 7.71900 55.68700 1.000 43.64532 26 GLU F N 1
ATOM 1658 C CA . GLU B 2 26 ? 47.54500 9.12000 56.04500 1.000 48.09819 26 GLU F CA 1
ATOM 1659 C C . GLU B 2 26 ? 46.80400 9.20400 57.37900 1.000 42.87969 26 GLU F C 1
ATOM 1660 O O . GLU B 2 26 ? 46.81800 10.27400 57.96600 1.000 46.75551 26 GLU F O 1
ATOM 1666 N N . SER B 2 27 ? 46.22300 8.10800 57.84400 1.000 42.19458 27 SER F N 1
ATOM 1667 C CA . SER B 2 27 ? 45.37100 8.12700 59.05400 1.000 41.45530 27 SER F CA 1
ATOM 1668 C C . SER B 2 27 ? 45.74700 7.00900 60.02400 1.000 39.04795 27 SER F C 1
ATOM 1669 O O . SER B 2 27 ? 44.97700 6.78500 60.94900 1.000 39.96363 27 SER F O 1
ATOM 1672 N N . CYS B 2 28 ? 46.89800 6.36500 59.82200 1.000 39.77325 28 CYS F N 1
ATOM 1673 C CA . CYS B 2 28 ? 47.27900 5.22400 60.65600 1.000 34.48096 28 CYS F CA 1
ATOM 1674 C C . CYS B 2 28 ? 46.07900 4.32000 60.95000 1.000 37.02037 28 CYS F C 1
ATOM 1675 O O . CYS B 2 28 ? 45.70000 4.09100 62.10400 1.000 33.74719 28 CYS F O 1
ATOM 1678 N N . SER B 2 29 ? 45.47900 3.81400 59.87200 1.000 34.64734 29 SER F N 1
ATOM 1679 C CA . SER B 2 29 ? 44.31400 2.94900 59.96600 1.000 32.50424 29 SER F CA 1
ATOM 1680 C C . SER B 2 29 ? 44.39400 1.87900 58.88900 1.000 32.75296 29 SER F C 1
ATOM 1681 O O . SER B 2 29 ? 45.18300 1.97200 57.95200 1.000 33.52352 29 SER F O 1
ATOM 1684 N N . THR B 2 30 ? 43.58000 0.84400 59.03800 1.000 30.43747 30 THR F N 1
ATOM 1685 C CA . THR B 2 30 ? 43.46900 -0.19700 58.03300 1.000 28.99402 30 THR F CA 1
ATOM 1686 C C . THR B 2 30 ? 42.00200 -0.46300 57.74900 1.000 27.54513 30 THR F C 1
ATOM 1687 O O . THR B 2 30 ? 41.14900 -0.32800 58.63100 1.000 26.63933 30 THR F O 1
ATOM 1691 N N . ILE B 2 31 ? 41.71500 -0.85000 56.51100 1.000 27.17615 31 ILE F N 1
ATOM 1692 C CA . ILE B 2 31 ? 40.40200 -1.36400 56.14400 1.000 27.28719 31 ILE F CA 1
ATOM 1693 C C . ILE B 2 31 ? 40.60000 -2.74400 55.53200 1.000 27.05954 31 ILE F C 1
ATOM 1694 O O . ILE B 2 31 ? 41.47300 -2.93200 54.67400 1.000 26.73193 31 ILE F O 1
ATOM 1699 N N . THR B 2 32 ? 39.84800 -3.72300 56.02500 1.000 25.75329 32 THR F N 1
ATOM 1700 C CA . THR B 2 32 ? 39.88700 -5.07500 55.48500 1.000 26.59627 32 THR F CA 1
ATOM 1701 C C . THR B 2 32 ? 38.53500 -5.36700 54.86700 1.000 28.23334 32 THR F C 1
ATOM 1702 O O . THR B 2 32 ? 37.50900 -5.23700 55.54100 1.000 27.71571 32 THR F O 1
ATOM 1706 N N . GLU B 2 33 ? 38.54200 -5.75700 53.59300 1.000 28.41548 33 GLU F N 1
ATOM 1707 C CA . GLU B 2 33 ? 37.33800 -5.96700 52.79900 1.000 29.26928 33 GLU F CA 1
ATOM 1708 C C . GLU B 2 33 ? 37.27900 -7.40700 52.31100 1.000 29.28231 33 GLU F C 1
ATOM 1709 O O . GLU B 2 33 ? 38.24500 -8.16800 52.42200 1.000 28.24628 33 GLU F O 1
ATOM 1715 N N . GLY B 2 34 ? 36.12200 -7.77600 51.76100 1.000 28.65713 34 GLY F N 1
ATOM 1716 C CA . GLY B 2 34 ? 35.90200 -9.11700 51.26200 1.000 24.95218 34 GLY F CA 1
ATOM 1717 C C . GLY B 2 34 ? 35.14300 -10.02300 52.20200 1.000 26.16840 34 GLY F C 1
ATOM 1718 O O . GLY B 2 34 ? 35.00800 -11.21600 51.90600 1.000 28.21278 34 GLY F O 1
ATOM 1719 N N . TYR B 2 35 ? 34.67200 -9.50500 53.33400 1.000 26.42719 35 TYR F N 1
ATOM 1720 C CA . TYR B 2 35 ? 33.81800 -10.27300 54.22300 1.000 27.33660 35 TYR F CA 1
ATOM 1721 C C . TYR B 2 35 ? 32.37300 -10.28800 53.71200 1.000 29.32148 35 TYR F C 1
ATOM 1722 O O . TYR B 2 35 ? 31.92400 -9.38900 52.99700 1.000 28.34005 35 TYR F O 1
ATOM 1731 N N . LEU B 2 36 ? 31.63200 -11.31300 54.12400 1.000 28.27348 36 LEU F N 1
ATOM 1732 C CA . LEU B 2 36 ? 30.26500 -11.54000 53.68100 1.000 29.67085 36 LEU F CA 1
ATOM 1733 C C . LEU B 2 36 ? 29.34700 -11.60200 54.89400 1.000 32.60486 36 LEU F C 1
ATOM 1734 O O . LEU B 2 36 ? 29.64300 -12.30700 55.86600 1.000 30.23865 36 LEU F O 1
ATOM 1739 N N . SER B 2 37 ? 28.24200 -10.86400 54.83400 1.000 26.50951 37 SER F N 1
ATOM 1740 C CA . SER B 2 37 ? 27.37400 -10.70200 55.99400 1.000 28.92814 37 SER F CA 1
ATOM 1741 C C . SER B 2 37 ? 26.56400 -11.95900 56.28800 1.000 30.38496 37 SER F C 1
ATOM 1742 O O . SER B 2 37 ? 26.16500 -12.70400 55.38600 1.000 29.96146 37 SER F O 1
ATOM 1745 N N . VAL B 2 38 ? 26.31500 -12.17200 57.57600 1.000 31.49031 38 VAL F N 1
ATOM 1746 C CA . VAL B 2 38 ? 25.30700 -13.09600 58.07500 1.000 30.80038 38 VAL F CA 1
ATOM 1747 C C . VAL B 2 38 ? 24.62900 -12.35100 59.21900 1.000 31.98683 38 VAL F C 1
ATOM 1748 O O . VAL B 2 38 ? 25.11500 -12.38300 60.35200 1.000 29.49343 38 VAL F O 1
ATOM 1752 N N . LEU B 2 39 ? 23.53700 -11.63700 58.93900 1.000 28.14852 39 LEU F N 1
ATOM 1753 C CA . LEU B 2 39 ? 22.93300 -10.74500 59.92300 1.000 31.27332 39 LEU F CA 1
ATOM 1754 C C . LEU B 2 39 ? 21.63800 -11.33700 60.46300 1.000 30.15997 39 LEU F C 1
ATOM 1755 O O . LEU B 2 39 ? 20.73500 -11.67800 59.69100 1.000 28.54899 39 LEU F O 1
ATOM 1760 N N . ARG B 2 40 ? 21.54500 -11.44300 61.79000 1.000 29.68673 40 ARG F N 1
ATOM 1761 C CA . ARG B 2 40 ? 20.35200 -12.00000 62.41600 1.000 29.52936 40 ARG F CA 1
ATOM 1762 C C . ARG B 2 40 ? 19.20700 -10.99800 62.32400 1.000 29.58001 40 ARG F C 1
ATOM 1763 O O . ARG B 2 40 ? 19.31700 -9.86500 62.80900 1.000 29.08998 40 ARG F O 1
ATOM 1771 N N . THR B 2 41 ? 18.11100 -11.42200 61.68700 1.000 28.36406 41 THR F N 1
ATOM 1772 C CA . THR B 2 41 ? 16.91100 -10.61100 61.51900 1.000 29.52111 41 THR F CA 1
ATOM 1773 C C . THR B 2 41 ? 15.71400 -11.11100 62.30400 1.000 25.50823 41 THR F C 1
ATOM 1774 O O . THR B 2 41 ? 14.76400 -10.34700 62.49800 1.000 27.59595 41 THR F O 1
ATOM 1778 N N . GLY B 2 42 ? 15.70500 -12.36600 62.72400 1.000 27.09347 42 GLY F N 1
ATOM 1779 C CA . GLY B 2 42 ? 14.55900 -12.86900 63.44000 1.000 28.85461 42 GLY F CA 1
ATOM 1780 C C . GLY B 2 42 ? 14.91000 -14.07400 64.28100 1.000 31.05756 42 GLY F C 1
ATOM 1781 O O . GLY B 2 42 ? 16.08400 -14.38600 64.50200 1.000 29.39557 42 GLY F O 1
ATOM 1782 N N . TRP B 2 43 ? 13.85900 -14.75200 64.73600 1.000 30.50281 43 TRP F N 1
ATOM 1783 C CA . TRP B 2 43 ? 13.95800 -15.84900 65.68300 1.000 32.45426 43 TRP F CA 1
ATOM 1784 C C . TRP B 2 43 ? 12.99300 -16.95600 65.29300 1.000 32.07724 43 TRP F C 1
ATOM 1785 O O . TRP B 2 43 ? 11.86700 -16.69400 64.87600 1.000 33.26990 43 TRP F O 1
ATOM 1796 N N . TYR B 2 44 ? 13.45300 -18.19300 65.44100 1.000 32.56440 44 TYR F N 1
ATOM 1797 C CA . TYR B 2 44 ? 12.64600 -19.39300 65.25700 1.000 32.40798 44 TYR F CA 1
ATOM 1798 C C . TYR B 2 44 ? 12.53500 -20.09500 66.60400 1.000 34.96813 44 TYR F C 1
ATOM 1799 O O . TYR B 2 44 ? 13.55600 -20.40200 67.23300 1.000 34.48329 44 TYR F O 1
ATOM 1808 N N . THR B 2 45 ? 11.30700 -20.35000 67.04400 1.000 33.11219 45 THR F N 1
ATOM 1809 C CA . THR B 2 45 ? 11.06000 -20.87900 68.38000 1.000 34.97486 45 THR F CA 1
ATOM 1810 C C . THR B 2 45 ? 10.88600 -22.39300 68.34900 1.000 36.23991 45 THR F C 1
ATOM 1811 O O . THR B 2 45 ? 9.99000 -22.90700 67.66800 1.000 32.85626 45 THR F O 1
ATOM 1815 N N . ASN B 2 46 ? 11.72300 -23.09500 69.12100 1.000 32.21435 46 ASN F N 1
ATOM 1816 C CA . ASN B 2 46 ? 11.59400 -24.52500 69.38300 1.000 33.39355 46 ASN F CA 1
ATOM 1817 C C . ASN B 2 46 ? 11.24400 -24.67700 70.86300 1.000 35.76046 46 ASN F C 1
ATOM 1818 O O . ASN B 2 46 ? 12.03700 -24.29900 71.73100 1.000 35.85207 46 ASN F O 1
ATOM 1823 N N . VAL B 2 47 ? 10.04000 -25.19700 71.15500 1.000 37.22856 47 VAL F N 1
ATOM 1824 C CA . VAL B 2 47 ? 9.58300 -25.41600 72.52500 1.000 33.47344 47 VAL F CA 1
ATOM 1825 C C . VAL B 2 47 ? 9.88500 -26.85400 72.91600 1.000 36.28944 47 VAL F C 1
ATOM 1826 O O . VAL B 2 47 ? 9.72700 -27.77000 72.10400 1.000 35.64399 47 VAL F O 1
ATOM 1830 N N . PHE B 2 48 ? 10.35100 -27.05400 74.15400 1.000 33.66361 48 PHE F N 1
ATOM 1831 C CA . PHE B 2 48 ? 10.71800 -28.37000 74.66800 1.000 35.70857 48 PHE F CA 1
ATOM 1832 C C . PHE B 2 48 ? 9.86800 -28.71600 75.88600 1.000 37.11936 48 PHE F C 1
ATOM 1833 O O . PHE B 2 48 ? 9.53300 -27.84600 76.69700 1.000 36.02443 48 PHE F O 1
ATOM 1841 N N . THR B 2 49 ? 9.57300 -30.00600 76.01400 1.000 36.60819 49 THR F N 1
ATOM 1842 C CA . THR B 2 49 ? 8.85300 -30.51000 77.20300 1.000 37.79162 49 THR F CA 1
ATOM 1843 C C . THR B 2 49 ? 9.73400 -31.62600 77.77200 1.000 41.19759 49 THR F C 1
ATOM 1844 O O . THR B 2 49 ? 9.71500 -32.73500 77.21900 1.000 43.24231 49 THR F O 1
ATOM 1848 N N . LEU B 2 50 ? 10.52900 -31.31300 78.79200 1.000 41.68597 50 LEU F N 1
ATOM 1849 C CA . LEU B 2 50 ? 11.40200 -32.34100 79.41400 1.000 44.69777 50 LEU F CA 1
ATOM 1850 C C . LEU B 2 50 ? 10.61800 -33.03800 80.52800 1.000 43.93551 50 LEU F C 1
ATOM 1851 O O . LEU B 2 50 ? 10.36400 -32.40300 81.56000 1.000 42.43466 50 LEU F O 1
ATOM 1856 N N . GLU B 2 51 ? 10.26300 -34.30100 80.30300 1.000 43.31213 51 GLU F N 1
ATOM 1857 C CA . GLU B 2 51 ? 9.45300 -35.05800 81.28800 1.000 46.08707 51 GLU F CA 1
ATOM 1858 C C . GLU B 2 51 ? 10.37900 -35.72000 82.31200 1.000 46.39610 51 GLU F C 1
ATOM 1859 O O . GLU B 2 51 ? 11.24100 -36.51000 81.90300 1.000 44.55146 51 GLU F O 1
ATOM 1865 N N . VAL B 2 52 ? 10.20300 -35.38600 83.59100 1.000 48.35093 52 VAL F N 1
ATOM 1866 C CA . VAL B 2 52 ? 11.06300 -35.94200 84.67700 1.000 48.38490 52 VAL F CA 1
ATOM 1867 C C . VAL B 2 52 ? 10.37000 -37.17000 85.26300 1.000 50.32521 52 VAL F C 1
ATOM 1868 O O . VAL B 2 52 ? 11.06600 -38.14500 85.58100 1.000 49.63468 52 VAL F O 1
ATOM 1872 N N . GLY B 2 53 ? 9.04600 -37.11300 85.38500 1.000 52.63371 53 GLY F N 1
ATOM 1873 C CA . GLY B 2 53 ? 8.28300 -38.24200 85.94200 1.000 53.28227 53 GLY F CA 1
ATOM 1874 C C . GLY B 2 53 ? 7.95200 -38.02900 87.40300 1.000 57.14346 53 GLY F C 1
ATOM 1875 O O . GLY B 2 53 ? 8.39000 -37.01400 87.96500 1.000 57.55368 53 GLY F O 1
ATOM 1876 N N . ASP B 2 54 ? 7.20700 -38.96200 87.99700 1.000 59.08609 54 ASP F N 1
ATOM 1877 C CA . ASP B 2 54 ? 6.79900 -38.83700 89.42000 1.000 60.07972 54 ASP F CA 1
ATOM 1878 C C . ASP B 2 54 ? 7.94500 -39.31200 90.31300 1.000 59.67528 54 ASP F C 1
ATOM 1879 O O . ASP B 2 54 ? 7.90700 -40.47000 90.75200 1.000 59.86723 54 ASP F O 1
ATOM 1884 N N . VAL B 2 55 ? 8.91500 -38.43600 90.56500 1.000 60.15361 55 VAL F N 1
ATOM 1885 C CA . VAL B 2 55 ? 10.07900 -38.77600 91.42400 1.000 59.75841 55 VAL F CA 1
ATOM 1886 C C . VAL B 2 55 ? 9.77300 -38.28200 92.83300 1.000 59.61060 55 VAL F C 1
ATOM 1887 O O . VAL B 2 55 ? 10.45200 -38.71700 93.77300 1.000 60.69824 55 VAL F O 1
ATOM 1891 N N . GLU B 2 56 ? 8.78500 -37.40100 92.95700 1.000 59.94870 56 GLU F N 1
ATOM 1892 C CA . GLU B 2 56 ? 8.45000 -36.82200 94.28300 1.000 62.72543 56 GLU F CA 1
ATOM 1893 C C . GLU B 2 56 ? 7.62400 -37.83400 95.07700 1.000 61.19038 56 GLU F C 1
ATOM 1894 O O . GLU B 2 56 ? 7.47800 -37.64500 96.28900 1.000 61.95258 56 GLU F O 1
ATOM 1900 N N . ASN 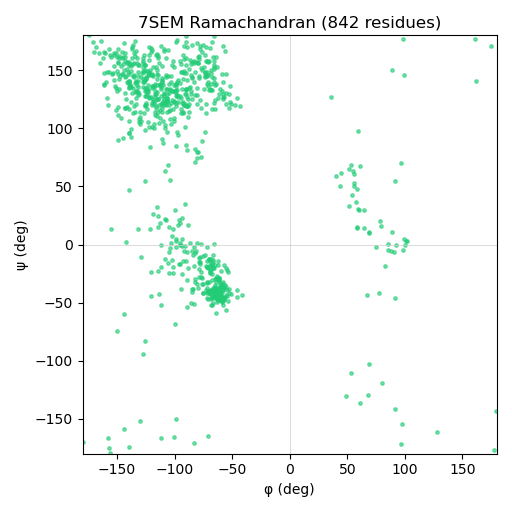B 2 57 ? 7.09800 -38.85900 94.39800 1.000 63.89176 57 ASN F N 1
ATOM 1901 C CA . ASN B 2 57 ? 6.30200 -39.92200 95.07000 1.000 68.17933 57 ASN F CA 1
ATOM 1902 C C . ASN B 2 57 ? 7.21700 -41.11500 95.36200 1.000 67.27404 57 ASN F C 1
ATOM 1903 O O . ASN B 2 57 ? 6.69200 -42.21500 95.59800 1.000 67.62253 57 ASN F O 1
ATOM 1908 N N . LEU B 2 58 ? 8.53300 -40.89600 95.32400 1.000 67.14899 58 LEU F N 1
ATOM 1909 C CA . LEU B 2 58 ? 9.51400 -41.97000 95.61000 1.000 59.86881 58 LEU F CA 1
ATOM 1910 C C . LEU B 2 58 ? 10.41100 -41.50100 96.75600 1.000 59.72377 58 LEU F C 1
ATOM 1911 O O . LEU B 2 58 ? 10.66100 -40.29300 96.84800 1.000 60.98891 58 LEU F O 1
ATOM 1916 N N . THR B 2 59 ? 10.84500 -42.42500 97.61300 1.000 56.82712 59 THR F N 1
ATOM 1917 C CA . THR B 2 59 ? 11.75000 -42.06500 98.73500 1.000 58.17511 59 THR F CA 1
ATOM 1918 C C . THR B 2 59 ? 12.68800 -43.23100 99.04600 1.000 58.65628 59 THR F C 1
ATOM 1919 O O . THR B 2 59 ? 12.38300 -44.36700 98.64500 1.000 57.08208 59 THR F O 1
ATOM 1923 N N . CYS B 2 60 ? 13.79000 -42.94100 99.72700 1.000 57.17283 60 CYS F N 1
ATOM 1924 C CA . CYS B 2 60 ? 14.76700 -43.96900 100.07600 1.000 57.12359 60 CYS F CA 1
ATOM 1925 C C . CYS B 2 60 ? 14.94900 -43.96700 101.59100 1.000 60.55283 60 CYS F C 1
ATOM 1926 O O . CYS B 2 60 ? 15.59200 -43.07200 102.14800 1.000 61.26403 60 CYS F O 1
ATOM 1929 N N . ALA B 2 61 ? 14.38300 -44.97200 102.24800 1.000 59.82042 61 ALA F N 1
ATOM 1930 C CA . ALA B 2 61 ? 14.51400 -45.14000 103.69400 1.000 63.44188 61 ALA F CA 1
ATOM 1931 C C . ALA B 2 61 ? 15.50600 -46.25900 104.00900 1.000 65.85469 61 ALA F C 1
ATOM 1932 O O . ALA B 2 61 ? 15.20300 -47.22400 104.70800 1.000 67.40776 61 ALA F O 1
ATOM 1934 N N . ASP B 2 62 ? 16.71400 -46.10200 103.46900 1.000 64.81052 62 ASP F N 1
ATOM 1935 C CA . ASP B 2 62 ? 17.75600 -47.11700 103.56200 1.000 59.92514 62 ASP F CA 1
ATOM 1936 C C . ASP B 2 62 ? 19.09000 -46.59100 104.05800 1.000 57.78292 62 ASP F C 1
ATOM 1937 O O . ASP B 2 62 ? 19.98300 -47.40100 104.32500 1.000 61.78651 62 ASP F O 1
ATOM 1942 N N . GLY B 2 63 ? 19.27100 -45.27700 104.15400 1.000 59.94819 63 GLY F N 1
ATOM 1943 C CA . GLY B 2 63 ? 20.56300 -44.71500 104.45200 1.000 61.96733 63 GLY F CA 1
ATOM 1944 C C . GLY B 2 63 ? 21.25300 -44.30700 103.17200 1.000 60.38298 63 GLY F C 1
ATOM 1945 O O . GLY B 2 63 ? 20.65400 -44.32400 102.08900 1.000 57.73209 63 GLY F O 1
ATOM 1946 N N . PRO B 2 64 ? 22.52400 -43.92100 103.27300 1.000 58.67383 64 PRO F N 1
ATOM 1947 C CA . PRO B 2 64 ? 23.25700 -43.46800 102.08300 1.000 54.42440 64 PRO F CA 1
ATOM 1948 C C . PRO B 2 64 ? 23.27800 -44.55700 101.01700 1.000 55.44716 64 PRO F C 1
ATOM 1949 O O . PRO B 2 64 ? 23.42600 -45.74200 101.32000 1.000 56.78574 64 PRO F O 1
ATOM 1953 N N . SER B 2 65 ? 23.11400 -44.14600 99.75900 1.000 51.70593 65 SER F N 1
ATOM 1954 C CA . SER B 2 65 ? 23.04300 -45.08300 98.64500 1.000 50.60915 65 SER F CA 1
ATOM 1955 C C . SER B 2 65 ? 23.29200 -44.32000 97.35200 1.000 48.21239 65 SER F C 1
ATOM 1956 O O . SER B 2 65 ? 23.15600 -43.09300 97.29600 1.000 46.16556 65 SER F O 1
ATOM 1959 N N . LEU B 2 66 ? 23.66500 -45.06200 96.30700 1.000 46.74799 66 LEU F N 1
ATOM 1960 C CA . LEU B 2 66 ? 23.84500 -44.43300 94.99500 1.000 51.11152 66 LEU F CA 1
ATOM 1961 C C . LEU B 2 66 ? 22.51600 -43.92300 94.44800 1.000 48.27941 66 LEU F C 1
ATOM 1962 O O . LEU B 2 66 ? 22.39400 -42.75300 94.05900 1.000 48.74542 66 LEU F O 1
ATOM 1967 N N . ILE B 2 67 ? 21.49700 -44.77900 94.44700 1.000 50.15550 67 ILE F N 1
ATOM 1968 C CA . ILE B 2 67 ? 20.18800 -44.36400 93.96100 1.000 51.78183 67 ILE F CA 1
ATOM 1969 C C . ILE B 2 67 ? 19.63100 -43.23100 94.81600 1.000 50.74655 67 ILE F C 1
ATOM 1970 O O . ILE B 2 67 ? 19.08900 -42.25400 94.28700 1.000 47.77871 67 ILE F O 1
ATOM 1975 N N . LYS B 2 68 ? 19.78000 -43.32600 96.14500 1.000 50.36342 68 LYS F N 1
ATOM 1976 C CA . LYS B 2 68 ? 19.31600 -42.25100 97.02000 1.000 50.08346 68 LYS F CA 1
ATOM 1977 C C . LYS B 2 68 ? 19.96900 -40.92200 96.65800 1.000 50.05408 68 LYS F C 1
ATOM 1978 O O . LYS B 2 68 ? 19.28400 -39.89700 96.54500 1.000 49.59585 68 LYS F O 1
ATOM 1984 N N . THR B 2 69 ? 21.28800 -40.92000 96.45000 1.000 47.66055 69 THR F N 1
ATOM 1985 C CA . THR B 2 69 ? 21.95800 -39.69400 96.02500 1.000 47.93007 69 THR F CA 1
ATOM 1986 C C . THR B 2 69 ? 21.34700 -39.14700 94.73800 1.000 48.33431 69 THR F C 1
ATOM 1987 O O . THR B 2 69 ? 21.08000 -37.94200 94.63200 1.000 48.19375 69 THR F O 1
ATOM 1991 N N . GLU B 2 70 ? 21.09800 -40.01600 93.75200 1.000 46.01152 70 GLU F N 1
ATOM 1992 C CA . GLU B 2 70 ? 20.56000 -39.53100 92.48000 1.000 47.57021 70 GLU F CA 1
ATOM 1993 C C . GLU B 2 70 ? 19.11900 -39.06200 92.63400 1.000 46.85201 70 GLU F C 1
ATOM 1994 O O . GLU B 2 70 ? 18.73200 -38.03100 92.07100 1.000 45.37285 70 GLU F O 1
ATOM 2000 N N . LEU B 2 71 ? 18.31100 -39.80800 93.39400 1.000 46.99347 71 LEU F N 1
ATOM 2001 C CA . LEU B 2 71 ? 16.92500 -39.40600 93.62700 1.000 50.06252 71 LEU F CA 1
ATOM 2002 C C . LEU B 2 71 ? 16.84400 -38.04300 94.31000 1.000 50.96374 71 LEU F C 1
ATOM 2003 O O . LEU B 2 71 ? 16.04000 -37.19100 93.91800 1.000 47.66717 71 LEU F O 1
ATOM 2008 N N . ASP B 2 72 ? 17.66700 -37.82100 95.34000 1.000 49.09488 72 ASP F N 1
ATOM 2009 C CA . ASP B 2 72 ? 17.63300 -36.54700 96.05200 1.000 48.13684 72 ASP F CA 1
ATOM 2010 C C . ASP B 2 72 ? 18.08400 -35.39500 95.16300 1.000 46.45177 72 ASP F C 1
ATOM 2011 O O . ASP B 2 72 ? 17.51600 -34.30000 95.22800 1.000 48.17294 72 ASP F O 1
ATOM 2016 N N . LEU B 2 73 ? 19.10900 -35.61600 94.33800 1.000 46.29919 73 LEU F N 1
ATOM 2017 C CA . LEU B 2 73 ? 19.50700 -34.59800 93.36900 1.000 48.15813 73 LEU F CA 1
ATOM 2018 C C . LEU B 2 73 ? 18.36300 -34.26700 92.41500 1.000 48.24851 73 LEU F C 1
ATOM 2019 O O . LEU B 2 73 ? 18.10100 -33.09100 92.12400 1.000 46.22769 73 LEU F O 1
ATOM 2024 N N . THR B 2 74 ? 17.66400 -35.29300 91.92800 1.000 49.35023 74 THR F N 1
ATOM 2025 C CA . THR B 2 74 ? 16.57400 -35.07200 90.98100 1.000 48.62469 74 THR F CA 1
ATOM 2026 C C . THR B 2 74 ? 15.39200 -34.38200 91.65000 1.000 52.14858 74 THR F C 1
ATOM 2027 O O . THR B 2 74 ? 14.78600 -33.46900 91.07600 1.000 51.63748 74 THR F O 1
ATOM 2031 N N . LYS B 2 75 ? 15.04300 -34.81100 92.86000 1.000 49.97806 75 LYS F N 1
ATOM 2032 C CA . LYS B 2 75 ? 13.95200 -34.16400 93.57500 1.000 51.56112 75 LYS F CA 1
ATOM 2033 C C . LYS B 2 75 ? 14.29000 -32.71000 93.87200 1.000 52.71551 75 LYS F C 1
ATOM 2034 O O . LYS B 2 75 ? 13.46600 -31.81600 93.65400 1.000 55.98920 75 LYS F O 1
ATOM 2040 N N . SER B 2 76 ? 15.50600 -32.44700 94.35100 1.000 49.02475 76 SER F N 1
ATOM 2041 C CA . SER B 2 76 ? 15.86100 -31.07100 94.68600 1.000 51.92117 76 SER F CA 1
ATOM 2042 C C . SER B 2 76 ? 15.95400 -30.19900 93.43300 1.000 52.17743 76 SER F C 1
ATOM 2043 O O . SER B 2 76 ? 15.40900 -29.08900 93.40800 1.000 53.05744 76 SER F O 1
ATOM 2046 N N . ALA B 2 77 ? 16.61500 -30.68700 92.37700 1.000 52.20906 77 ALA F N 1
ATOM 2047 C CA . ALA B 2 77 ? 16.67200 -29.92000 91.13100 1.000 52.30842 77 ALA F CA 1
ATOM 2048 C C . ALA B 2 77 ? 15.28000 -29.52100 90.66400 1.000 51.62596 77 ALA F C 1
ATOM 2049 O O . ALA B 2 77 ? 15.06300 -28.38200 90.24000 1.000 54.11798 77 ALA F O 1
ATOM 2051 N N . LEU B 2 78 ? 14.31200 -30.43500 90.77200 1.000 52.25427 78 LEU F N 1
ATOM 2052 C CA . LEU B 2 78 ? 12.95200 -30.13300 90.33600 1.000 53.92795 78 LEU F CA 1
ATOM 2053 C C . LEU B 2 78 ? 12.26800 -29.14800 91.27900 1.000 56.25945 78 LEU F C 1
ATOM 2054 O O . LEU B 2 78 ? 11.45600 -28.32400 90.84300 1.000 54.39167 78 LEU F O 1
ATOM 2059 N N . ARG B 2 79 ? 12.57900 -29.21200 92.57400 1.000 52.77472 79 ARG F N 1
ATOM 2060 C CA . ARG B 2 79 ? 11.99700 -28.25200 93.50600 1.000 55.03551 79 ARG F CA 1
ATOM 2061 C C . ARG B 2 79 ? 12.62700 -26.87500 93.32900 1.000 53.21209 79 ARG F C 1
ATOM 2062 O O . ARG B 2 79 ? 11.93700 -25.85300 93.40500 1.000 55.02830 79 ARG F O 1
ATOM 2070 N N . GLU B 2 80 ? 13.93400 -26.82900 93.08800 1.000 48.74774 80 GLU F N 1
ATOM 2071 C CA . GLU B 2 80 ? 14.58600 -25.55500 92.82000 1.000 54.63844 80 GLU F CA 1
ATOM 2072 C C . GLU B 2 80 ? 14.04200 -24.90300 91.55100 1.000 58.19737 80 GLU F C 1
ATOM 2073 O O . GLU B 2 80 ? 13.87800 -23.67700 91.49900 1.000 57.83496 80 GLU F O 1
ATOM 2079 N N . LEU B 2 81 ? 13.73700 -25.70300 90.52100 1.000 55.47982 81 LEU F N 1
ATOM 2080 C CA . LEU B 2 81 ? 13.23200 -25.12600 89.27900 1.000 53.71795 81 LEU F CA 1
ATOM 2081 C C . LEU B 2 81 ? 11.87300 -24.46400 89.47500 1.000 55.65994 81 LEU F C 1
ATOM 2082 O O . LEU B 2 81 ? 11.59900 -23.42300 88.87000 1.000 56.18007 81 LEU F O 1
ATOM 2087 N N . ARG B 2 82 ? 11.01000 -25.03900 90.31400 1.000 55.64797 82 ARG F N 1
ATOM 2088 C CA . ARG B 2 82 ? 9.72900 -24.39800 90.58300 1.000 55.15349 82 ARG F CA 1
ATOM 2089 C C . ARG B 2 82 ? 9.91200 -23.04200 91.25200 1.000 56.14549 82 ARG F C 1
ATOM 2090 O O . ARG B 2 82 ? 9.05900 -22.16000 91.10000 1.000 56.97018 82 ARG F O 1
ATOM 2098 N N . THR B 2 83 ? 11.01400 -22.85300 91.98400 1.000 54.66230 83 THR F N 1
ATOM 2099 C CA . THR B 2 83 ? 11.24200 -21.57400 92.64800 1.000 59.54366 83 THR F CA 1
ATOM 2100 C C . THR B 2 83 ? 11.89900 -20.56800 91.71100 1.000 58.13403 83 THR F C 1
ATOM 2101 O O . THR B 2 83 ? 11.53100 -19.39000 91.72100 1.000 59.63133 83 THR F O 1
ATOM 2105 N N . VAL B 2 84 ? 12.86800 -20.99500 90.89600 1.000 55.12169 84 VAL F N 1
ATOM 2106 C CA . VAL B 2 84 ? 13.39100 -20.05800 89.90900 1.000 55.35293 84 VAL F CA 1
ATOM 2107 C C . VAL B 2 84 ? 12.28200 -19.63500 88.94900 1.000 56.17153 84 VAL F C 1
ATOM 2108 O O . VAL B 2 84 ? 12.25100 -18.48300 88.50400 1.000 59.37807 84 VAL F O 1
ATOM 2112 N N . SER B 2 85 ? 11.32200 -20.52900 88.70300 1.000 59.09450 85 SER F N 1
ATOM 2113 C CA . SER B 2 85 ? 10.17700 -20.19400 87.81900 1.000 57.34359 85 SER F CA 1
ATOM 2114 C C . SER B 2 85 ? 9.29900 -19.13500 88.48300 1.000 59.45156 85 SER F C 1
ATOM 2115 O O . SER B 2 85 ? 8.90100 -18.23000 87.78600 1.000 59.33463 85 SER F O 1
ATOM 2118 N N . ALA B 2 86 ? 9.00400 -19.26400 89.77700 1.000 59.27627 86 ALA F N 1
ATOM 2119 C CA . ALA B 2 86 ? 8.09400 -18.31000 90.44900 1.000 57.12606 86 ALA F CA 1
ATOM 2120 C C . ALA B 2 86 ? 8.70300 -16.90800 90.40900 1.000 60.53421 86 ALA F C 1
ATOM 2121 O O . ALA B 2 86 ? 7.99500 -15.95400 90.00400 1.000 63.49595 86 ALA F O 1
ATOM 2123 N N . ASP B 2 87 ? 9.98200 -16.80300 90.76800 1.000 56.97122 87 ASP F N 1
ATOM 2124 C CA . ASP B 2 87 ? 10.67900 -15.49400 90.73500 1.000 59.34949 87 ASP F CA 1
ATOM 2125 C C . ASP B 2 87 ? 10.62700 -14.94500 89.30800 1.000 62.69632 87 ASP F C 1
ATOM 2126 O O . ASP B 2 87 ? 10.28900 -13.75000 89.14200 1.000 66.08573 87 ASP F O 1
ATOM 2131 N N . GLN B 2 88 ? 10.90400 -15.80000 88.32200 1.000 60.21492 88 GLN F N 1
ATOM 2132 C CA . GLN B 2 88 ? 10.93500 -15.34800 86.91100 1.000 60.13805 88 GLN F CA 1
ATOM 2133 C C . GLN B 2 88 ? 9.56300 -14.79400 86.55000 1.000 63.13407 88 GLN F C 1
ATOM 2134 O O . GLN B 2 88 ? 9.52100 -13.70100 86.00500 1.000 66.18104 88 GLN F O 1
ATOM 2140 N N . LEU B 2 89 ? 8.49600 -15.51500 86.88500 1.000 64.11019 89 LEU F N 1
ATOM 2141 C CA . LEU B 2 89 ? 7.12400 -15.10000 86.51800 1.000 67.01113 89 LEU F CA 1
ATOM 2142 C C . LEU B 2 89 ? 6.83800 -13.75300 87.16800 1.000 74.43890 89 LEU F C 1
ATOM 2143 O O . LEU B 2 89 ? 6.35200 -12.86400 86.46500 1.000 79.31917 89 LEU F O 1
ATOM 2148 N N . ALA B 2 90 ? 7.18900 -13.60400 88.44400 1.000 70.00833 90 ALA F N 1
ATOM 2149 C CA . ALA B 2 90 ? 6.98500 -12.30500 89.11600 1.000 74.84421 90 ALA F CA 1
ATOM 2150 C C . ALA B 2 90 ? 7.68300 -11.20400 88.31300 1.000 78.33447 90 ALA F C 1
ATOM 2151 O O . ALA B 2 90 ? 6.98400 -10.27700 87.84500 1.000 82.93882 90 ALA F O 1
ATOM 2153 N N . ARG B 2 91 ? 8.98800 -11.34800 88.07500 1.000 72.15966 91 ARG F N 1
ATOM 2154 C CA . ARG B 2 91 ? 9.75300 -10.27500 87.38100 1.000 74.40628 91 ARG F CA 1
ATOM 2155 C C . ARG B 2 91 ? 9.22000 -10.00600 85.96800 1.000 74.54515 91 ARG F C 1
ATOM 2156 O O . ARG B 2 91 ? 9.33000 -8.84800 85.53100 1.000 75.92636 91 ARG F O 1
ATOM 2164 N N . GLU B 2 92 ? 8.66000 -11.00600 85.28100 1.000 76.49140 92 GLU F N 1
ATOM 2165 C CA . GLU B 2 92 ? 8.26700 -10.81500 83.85600 1.000 77.34447 92 GLU F CA 1
ATOM 2166 C C . GLU B 2 92 ? 6.80700 -10.36300 83.73000 1.000 83.09427 92 GLU F C 1
ATOM 2167 O O . GLU B 2 92 ? 6.43100 -9.88200 82.62600 1.000 84.43888 92 GLU F O 1
ATOM 2173 N N . GLU B 2 93 ? 6.02300 -10.47200 84.80400 1.000 95.42601 93 GLU F N 1
ATOM 2174 C CA . GLU B 2 93 ? 4.63400 -9.93900 84.74200 1.000 96.05115 93 GLU F CA 1
ATOM 2175 C C . GLU B 2 93 ? 4.63400 -8.48300 85.22500 1.000 96.50357 93 GLU F C 1
ATOM 2176 O O . GLU B 2 93 ? 4.57300 -7.58100 84.36100 1.000 99.67995 93 GLU F O 1
ATOM 2182 N N . GLY B 2 111 ? 23.98800 -4.61800 76.73700 1.000 65.58300 111 GLY F N 1
ATOM 2183 C CA . GLY B 2 111 ? 23.90200 -5.00900 75.34300 1.000 67.67749 111 GLY F CA 1
ATOM 2184 C C . GLY B 2 111 ? 22.54500 -4.70200 74.73800 1.000 70.71092 111 GLY F C 1
ATOM 2185 O O . GLY B 2 111 ? 21.51100 -5.09400 75.28000 1.000 69.59382 111 GLY F O 1
ATOM 2186 N N . VAL B 2 112 ? 22.55400 -3.98900 73.60900 1.000 75.02424 112 VAL F N 1
ATOM 2187 C CA . VAL B 2 112 ? 21.30800 -3.64500 72.92700 1.000 73.34216 112 VAL F CA 1
ATOM 2188 C C . VAL B 2 112 ? 20.67100 -4.88400 72.31200 1.000 69.59374 112 VAL F C 1
ATOM 2189 O O . VAL B 2 112 ? 19.44400 -5.04700 72.33500 1.000 66.48511 112 VAL F O 1
ATOM 2193 N N . ALA B 2 113 ? 21.49200 -5.76900 71.74200 1.000 64.41453 113 ALA F N 1
ATOM 2194 C CA . ALA B 2 113 ? 20.95600 -6.96400 71.10000 1.000 62.05375 113 ALA F CA 1
ATOM 2195 C C . ALA B 2 113 ? 20.38600 -7.92800 72.12800 1.000 59.76487 113 ALA F C 1
ATOM 2196 O O . ALA B 2 113 ? 19.33300 -8.53500 71.90100 1.000 54.07659 113 ALA F O 1
ATOM 2198 N N . THR B 2 114 ? 21.06900 -8.08100 73.26400 1.000 62.13713 114 THR F N 1
ATOM 2199 C CA . THR B 2 114 ? 20.56200 -8.96100 74.30900 1.000 58.52195 114 THR F CA 1
ATOM 2200 C C . THR B 2 114 ? 19.24400 -8.43800 74.87000 1.000 55.11012 114 THR F C 1
ATOM 2201 O O . THR B 2 114 ? 18.32500 -9.22000 75.13100 1.000 55.17812 114 THR F O 1
ATOM 2205 N N . ALA B 2 115 ? 19.11900 -7.11800 75.03100 1.000 56.48733 115 ALA F N 1
ATOM 2206 C CA . ALA B 2 115 ? 17.87500 -6.55700 75.55300 1.000 57.80236 115 ALA F CA 1
ATOM 2207 C C . ALA B 2 115 ? 16.73000 -6.73200 74.56400 1.000 58.29192 115 ALA F C 1
ATOM 2208 O O . ALA B 2 115 ? 15.59400 -7.02100 74.96500 1.000 57.45129 115 ALA F O 1
ATOM 2210 N N . ALA B 2 116 ? 17.00700 -6.56100 73.26800 1.000 58.58453 116 ALA F N 1
ATOM 2211 C CA . ALA B 2 116 ? 15.97000 -6.75600 72.25900 1.000 57.52821 116 ALA F CA 1
ATOM 2212 C C . ALA B 2 116 ? 15.54600 -8.21600 72.17900 1.000 51.58670 116 ALA F C 1
ATOM 2213 O O . ALA B 2 116 ? 14.35100 -8.52000 72.08600 1.000 51.15354 116 ALA F O 1
ATOM 2215 N N . ALA B 2 117 ? 16.51700 -9.13000 72.20700 1.000 51.63939 117 ALA F N 1
ATOM 2216 C CA . ALA B 2 117 ? 16.22200 -10.55700 72.13800 1.000 49.56621 117 ALA F CA 1
ATOM 2217 C C . ALA B 2 117 ? 15.32700 -10.99900 73.28900 1.000 50.42915 117 ALA F C 1
ATOM 2218 O O . ALA B 2 117 ? 14.32700 -11.69700 73.07900 1.000 49.51248 117 ALA F O 1
ATOM 2220 N N . VAL B 2 118 ? 15.66700 -10.59700 74.51300 1.000 50.58927 118 VAL F N 1
ATOM 2221 C CA . VAL B 2 118 ? 14.91400 -11.05400 75.67800 1.000 52.02812 118 VAL F CA 1
ATOM 2222 C C . VAL B 2 118 ? 13.47500 -10.56800 75.60100 1.000 49.45560 118 VAL F C 1
ATOM 2223 O O . VAL B 2 118 ? 12.53000 -11.34100 75.81200 1.000 51.14214 118 VAL F O 1
ATOM 2227 N N . THR B 2 119 ? 13.28200 -9.29200 75.26300 1.000 49.18998 119 THR F N 1
ATOM 2228 C CA . THR B 2 119 ? 11.93300 -8.74300 75.15800 1.000 49.87814 119 THR F CA 1
ATOM 2229 C C . THR B 2 119 ? 11.06400 -9.57000 74.21900 1.000 48.52273 119 THR F C 1
ATOM 2230 O O . THR B 2 119 ? 9.90300 -9.86500 74.53000 1.000 48.65459 119 THR F O 1
ATOM 2234 N N . ALA B 2 120 ? 11.61000 -9.95300 73.06200 1.000 50.50552 120 ALA F N 1
ATOM 2235 C CA . ALA B 2 120 ? 10.81800 -10.69700 72.08800 1.000 48.92203 120 ALA F CA 1
ATOM 2236 C C . ALA B 2 120 ? 10.53800 -12.11200 72.57400 1.000 43.85654 120 ALA F C 1
ATOM 2237 O O . ALA B 2 120 ? 9.42700 -12.62400 72.40400 1.000 44.17504 120 ALA F O 1
ATOM 2239 N N . GLY B 2 121 ? 11.53400 -12.76300 73.17700 1.000 47.55192 121 GLY F N 1
ATOM 2240 C CA . GLY B 2 121 ? 11.31500 -14.10400 73.69200 1.000 45.95822 121 GLY F CA 1
ATOM 2241 C C . GLY B 2 121 ? 10.30900 -14.13600 74.82500 1.000 44.84298 121 GLY F C 1
ATOM 2242 O O . GLY B 2 121 ? 9.45000 -15.02100 74.87900 1.000 42.46630 121 GLY F O 1
ATOM 2243 N N . VAL B 2 122 ? 10.39100 -13.16500 75.73700 1.000 47.78980 122 VAL F N 1
ATOM 2244 C CA . VAL B 2 122 ? 9.48900 -13.15100 76.88600 1.000 48.35331 122 VAL F CA 1
ATOM 2245 C C . VAL B 2 122 ? 8.04900 -12.97300 76.43100 1.000 47.14441 122 VAL F C 1
ATOM 2246 O O . VAL B 2 122 ? 7.12300 -13.52900 77.03700 1.000 48.14294 122 VAL F O 1
ATOM 2250 N N . ALA B 2 123 ? 7.83500 -12.24300 75.33100 1.000 49.30050 123 ALA F N 1
ATOM 2251 C CA . ALA B 2 123 ? 6.48500 -12.10800 74.78500 1.000 47.93787 123 ALA F CA 1
ATOM 2252 C C . ALA B 2 123 ? 5.93000 -13.45100 74.31300 1.000 44.27712 123 ALA F C 1
ATOM 2253 O O . ALA B 2 123 ? 4.74500 -13.74900 74.51400 1.000 43.77290 123 ALA F O 1
ATOM 2255 N N . ILE B 2 124 ? 6.76400 -14.27100 73.67300 1.000 42.81169 124 ILE F N 1
ATOM 2256 C CA . ILE B 2 124 ? 6.30300 -15.58800 73.24400 1.000 45.32373 124 ILE F CA 1
ATOM 2257 C C . ILE B 2 124 ? 6.12000 -16.50200 74.44200 1.000 47.32541 124 ILE F C 1
ATOM 2258 O O . ILE B 2 124 ? 5.18200 -17.30900 74.48100 1.000 49.59014 124 ILE F O 1
ATOM 2263 N N . ALA B 2 125 ? 7.01300 -16.39300 75.43000 1.000 46.87485 125 ALA F N 1
ATOM 2264 C CA . ALA B 2 125 ? 6.90600 -17.19700 76.64300 1.000 49.12664 125 ALA F CA 1
ATOM 2265 C C . ALA B 2 125 ? 5.58700 -16.95300 77.36300 1.000 48.36076 125 ALA F C 1
ATOM 2266 O O . ALA B 2 125 ? 4.96500 -17.90100 77.85800 1.000 48.40287 125 ALA F O 1
ATOM 2268 N N . LYS B 2 126 ? 5.13900 -15.69100 77.43500 1.000 48.63501 126 LYS F N 1
ATOM 2269 C CA . LYS B 2 126 ? 3.84000 -15.41300 78.05100 1.000 49.71965 126 LYS F CA 1
ATOM 2270 C C . LYS B 2 126 ? 2.70800 -16.07300 77.28500 1.000 51.36789 126 LYS F C 1
ATOM 2271 O O . LYS B 2 126 ? 1.68500 -16.43300 77.87800 1.000 52.68562 126 LYS F O 1
ATOM 2277 N N . CYS B 2 127 ? 2.86900 -16.23800 75.97100 1.000 52.31542 127 CYS F N 1
ATOM 2278 C CA . CYS B 2 127 ? 1.86400 -16.94000 75.18000 1.000 51.77963 127 CYS F CA 1
ATOM 2279 C C . CYS B 2 127 ? 1.80400 -18.41100 75.54700 1.000 51.98076 127 CYS F C 1
ATOM 2280 O O . CYS B 2 127 ? 0.72600 -18.95700 75.80800 1.000 52.55693 127 CYS F O 1
ATOM 2283 N N . ILE B 2 128 ? 2.96000 -19.07600 75.54100 1.000 52.10780 128 ILE F N 1
ATOM 2284 C CA . ILE B 2 128 ? 3.00100 -20.48900 75.88200 1.000 53.71867 128 ILE F CA 1
ATOM 2285 C C . ILE B 2 128 ? 2.56300 -20.72100 77.32100 1.000 50.55429 128 ILE F C 1
ATOM 2286 O O . ILE B 2 128 ? 2.00700 -21.77600 77.63400 1.000 52.79171 128 ILE F O 1
ATOM 2291 N N . ARG B 2 129 ? 2.77700 -19.74600 78.21300 1.000 52.09134 129 ARG F N 1
ATOM 2292 C CA . ARG B 2 129 ? 2.45500 -19.95700 79.62300 1.000 54.49211 129 ARG F CA 1
ATOM 2293 C C . ARG B 2 129 ? 0.95500 -20.05300 79.87400 1.000 58.14473 129 ARG F C 1
ATOM 2294 O O . ARG B 2 129 ? 0.55200 -20.54200 80.93400 1.000 62.37225 129 ARG F O 1
ATOM 2302 N N . LEU B 2 130 ? 0.12400 -19.59500 78.94300 1.000 56.22849 130 LEU F N 1
ATOM 2303 C CA . LEU B 2 130 ? -1.31400 -19.77900 79.08000 1.000 58.68817 130 LEU F CA 1
ATOM 2304 C C . LEU B 2 130 ? -1.64900 -21.26100 79.17200 1.000 63.48607 130 LEU F C 1
ATOM 2305 O O . LEU B 2 130 ? -0.98000 -22.11200 78.57900 1.000 62.92887 130 LEU F O 1
ATOM 2310 N N . GLU B 2 131 ? -2.69800 -21.56700 79.94200 1.000 66.86043 131 GLU F N 1
ATOM 2311 C CA . GLU B 2 131 ? -3.03500 -22.96100 80.21400 1.000 67.81361 131 GLU F CA 1
ATOM 2312 C C . GLU B 2 131 ? -3.42000 -23.69700 78.93500 1.000 69.86575 131 GLU F C 1
ATOM 2313 O O . GLU B 2 131 ? -3.03400 -24.85600 78.73400 1.000 68.58262 131 GLU F O 1
ATOM 2319 N N . SER B 2 132 ? -4.16800 -23.03300 78.05100 1.000 68.32699 132 SER F N 1
ATOM 2320 C CA . SER B 2 132 ? -4.61600 -23.67900 76.82100 1.000 67.20170 132 SER F CA 1
ATOM 2321 C C . SER B 2 132 ? -3.43900 -24.06100 75.92900 1.000 64.59104 132 SER F C 1
ATOM 2322 O O . SER B 2 132 ? -3.44200 -25.13600 75.31800 1.000 64.50843 132 SER F O 1
ATOM 2325 N N . GLU B 2 133 ? -2.41500 -23.20600 75.85600 1.000 63.29258 133 GLU F N 1
ATOM 2326 C CA . GLU B 2 133 ? -1.28500 -23.48800 74.97400 1.000 61.85334 133 GLU F CA 1
ATOM 2327 C C . GLU B 2 133 ? -0.43200 -24.64100 75.49600 1.000 59.42024 133 GLU F C 1
ATOM 2328 O O . GLU B 2 133 ? 0.03000 -25.47900 74.71100 1.000 58.76400 133 GLU F O 1
ATOM 2334 N N . VAL B 2 134 ? -0.21500 -24.70900 76.81300 1.000 65.03379 134 VAL F N 1
ATOM 2335 C CA . VAL B 2 134 ? 0.54500 -25.82400 77.37700 1.000 61.11060 134 VAL F CA 1
ATOM 2336 C C . VAL B 2 134 ? -0.12400 -27.14800 77.03100 1.000 62.42909 134 VAL F C 1
ATOM 2337 O O . VAL B 2 134 ? 0.50900 -28.06300 76.49100 1.000 60.24959 134 VAL F O 1
ATOM 2341 N N . THR B 2 135 ? -1.42400 -27.26300 77.32200 1.000 62.25450 135 THR F N 1
ATOM 2342 C CA . THR B 2 135 ? -2.12900 -28.51600 77.06400 1.000 61.49579 135 THR F CA 1
ATOM 2343 C C . THR B 2 135 ? -2.19400 -28.82700 75.57600 1.000 59.77352 135 THR F C 1
ATOM 2344 O O . THR B 2 135 ? -2.08600 -29.99500 75.18300 1.000 59.38614 135 THR F O 1
ATOM 2348 N N . ALA B 2 136 ? -2.36800 -27.80500 74.73500 1.000 60.06594 136 ALA F N 1
ATOM 2349 C CA . ALA B 2 136 ? -2.26200 -28.02200 73.29600 1.000 61.89120 136 ALA F CA 1
ATOM 2350 C C . ALA B 2 136 ? -0.89800 -28.59900 72.93000 1.000 60.81558 136 ALA F C 1
ATOM 2351 O O . ALA B 2 136 ? -0.81200 -29.59400 72.19800 1.000 59.39756 136 ALA F O 1
ATOM 2353 N N . ILE B 2 137 ? 0.17900 -28.00300 73.45200 1.000 59.02239 137 ILE F N 1
ATOM 2354 C CA . ILE B 2 137 ? 1.52000 -28.51000 73.16700 1.000 59.01474 137 ILE F CA 1
ATOM 2355 C C . ILE B 2 137 ? 1.67300 -29.93900 73.67600 1.000 59.94102 137 ILE F C 1
ATOM 2356 O O . ILE B 2 137 ? 2.15700 -30.82100 72.95400 1.000 60.50103 137 ILE F O 1
ATOM 2361 N N . LYS B 2 138 ? 1.25600 -30.19400 74.91900 1.000 57.56506 138 LYS F N 1
ATOM 2362 C CA . LYS B 2 138 ? 1.36300 -31.54300 75.46600 1.000 59.06250 138 LYS F CA 1
ATOM 2363 C C . LYS B 2 138 ? 0.55100 -32.53600 74.64400 1.000 60.87257 138 LYS F C 1
ATOM 2364 O O . LYS B 2 138 ? 1.00000 -33.66300 74.39700 1.000 60.47933 138 LYS F O 1
ATOM 2370 N N . ASN B 2 139 ? -0.63600 -32.12700 74.18600 1.000 59.94265 139 ASN F N 1
ATOM 2371 C CA . ASN B 2 139 ? -1.47800 -33.03500 73.41400 1.000 60.79788 139 ASN F CA 1
ATOM 2372 C C . ASN B 2 139 ? -0.86900 -33.33500 72.04900 1.000 60.07899 139 ASN F C 1
ATOM 2373 O O . ASN B 2 139 ? -0.80300 -34.49900 71.63400 1.000 60.76454 139 ASN F O 1
ATOM 2378 N N . ALA B 2 140 ? -0.41900 -32.30200 71.33700 1.000 62.21413 140 ALA F N 1
ATOM 2379 C CA . ALA B 2 140 ? 0.21300 -32.51100 70.04000 1.000 62.36189 140 ALA F CA 1
ATOM 2380 C C . ALA B 2 140 ? 1.48500 -33.33900 70.14500 1.000 63.94257 140 ALA F C 1
ATOM 2381 O O . ALA B 2 140 ? 1.94300 -33.87800 69.13300 1.000 63.44117 140 ALA F O 1
ATOM 2383 N N . LEU B 2 141 ? 2.05600 -33.45200 71.34400 1.000 61.31725 141 LEU F N 1
ATOM 2384 C CA . LEU B 2 141 ? 3.26000 -34.23000 71.59000 1.000 61.49628 141 LEU F CA 1
ATOM 2385 C C . LEU B 2 141 ? 2.97100 -35.57100 72.24700 1.000 65.68073 141 LEU F C 1
ATOM 2386 O O . LEU B 2 141 ? 3.90500 -36.26400 72.65600 1.000 66.66597 141 LEU F O 1
ATOM 2391 N N . LYS B 2 142 ? 1.70300 -35.94900 72.37500 1.000 70.05470 142 LYS F N 1
ATOM 2392 C CA . LYS B 2 142 ? 1.40200 -37.24500 72.96700 1.000 71.13073 142 LYS F CA 1
ATOM 2393 C C . LYS B 2 142 ? 1.63500 -38.38600 71.98400 1.000 72.16095 142 LYS F C 1
ATOM 2394 O O . LYS B 2 142 ? 1.96300 -39.50100 72.40300 1.000 72.53740 142 LYS F O 1
ATOM 2400 N N . LYS B 2 143 ? 1.49900 -38.12400 70.68300 1.000 77.28645 143 LYS F N 1
ATOM 2401 C CA . LYS B 2 143 ? 1.61500 -39.16700 69.67100 1.000 76.23205 143 LYS F CA 1
ATOM 2402 C C . LYS B 2 143 ? 3.02200 -39.29200 69.11100 1.000 74.08392 143 LYS F C 1
ATOM 2403 O O . LYS B 2 143 ? 3.39700 -40.36900 68.63100 1.000 74.07100 143 LYS F O 1
ATOM 2409 N N . THR B 2 144 ? 3.80600 -38.21800 69.16100 1.000 71.27033 144 THR F N 1
ATOM 2410 C CA . THR B 2 144 ? 5.15000 -38.20200 68.60700 1.000 66.97841 144 THR F CA 1
ATOM 2411 C C . THR B 2 144 ? 6.03400 -37.34200 69.49500 1.000 59.97811 144 THR F C 1
ATOM 2412 O O . THR B 2 144 ? 5.56500 -36.68000 70.42400 1.000 59.44339 144 THR F O 1
ATOM 2416 N N . ASN B 2 145 ? 7.32500 -37.34800 69.19300 1.000 56.82116 145 ASN F N 1
ATOM 2417 C CA . ASN B 2 145 ? 8.29300 -36.55100 69.92600 1.000 54.96712 145 ASN F CA 1
ATOM 2418 C C . ASN B 2 145 ? 8.57200 -35.21200 69.26400 1.000 52.33773 145 ASN F C 1
ATOM 2419 O O . ASN B 2 145 ? 9.37400 -34.43100 69.78400 1.000 49.34839 145 ASN F O 1
ATOM 2424 N N . GLU B 2 146 ? 7.92900 -34.92600 68.13600 1.000 51.63669 146 GLU F N 1
ATOM 2425 C CA . GLU B 2 146 ? 8.14600 -33.66000 67.45300 1.000 49.39971 146 GLU F CA 1
ATOM 2426 C C . GLU B 2 146 ? 6.87400 -33.28300 66.71000 1.000 50.60618 146 GLU F C 1
ATOM 2427 O O . GLU B 2 146 ? 6.27000 -34.12800 66.04600 1.000 50.57547 146 GLU F O 1
ATOM 2433 N N . ALA B 2 147 ? 6.46600 -32.02400 66.83100 1.000 49.53628 147 ALA F N 1
ATOM 2434 C CA . ALA B 2 147 ? 5.29900 -31.54000 66.11300 1.000 44.29560 147 ALA F CA 1
ATOM 2435 C C . ALA B 2 147 ? 5.43200 -30.04100 65.88600 1.000 43.58969 147 ALA F C 1
ATOM 2436 O O . ALA B 2 147 ? 6.03700 -29.32500 66.68900 1.000 45.19881 147 ALA F O 1
ATOM 2438 N N . VAL B 2 148 ? 4.89100 -29.58600 64.77100 1.000 43.20845 148 VAL F N 1
ATOM 2439 C CA . VAL B 2 148 ? 4.73200 -28.16500 64.48400 1.000 42.35097 148 VAL F CA 1
ATOM 2440 C C . VAL B 2 148 ? 3.38200 -27.71400 65.02500 1.000 44.61703 148 VAL F C 1
ATOM 2441 O O . VAL B 2 148 ? 2.38300 -28.43800 64.94000 1.000 40.55614 148 VAL F O 1
ATOM 2445 N N . SER B 2 149 ? 3.34900 -26.50800 65.57800 1.000 40.28062 149 SER F N 1
ATOM 2446 C CA . SER B 2 149 ? 2.14100 -25.94600 66.15400 1.000 41.15247 149 SER F CA 1
ATOM 2447 C C . SER B 2 149 ? 2.14900 -24.44600 65.91300 1.000 42.87810 149 SER F C 1
ATOM 2448 O O . SER B 2 149 ? 3.21000 -23.81700 65.87900 1.000 41.85046 149 SER F O 1
ATOM 2451 N N . THR B 2 150 ? 0.96800 -23.87600 65.72600 1.000 42.38322 150 THR F N 1
ATOM 2452 C CA . THR B 2 150 ? 0.81700 -22.42800 65.66200 1.000 46.21062 150 THR F CA 1
ATOM 2453 C C . THR B 2 150 ? 0.08700 -21.97500 66.91600 1.000 48.54088 150 THR F C 1
ATOM 2454 O O . THR B 2 150 ? -1.03900 -22.40900 67.17300 1.000 50.45930 150 THR F O 1
ATOM 2458 N N . LEU B 2 151 ? 0.73300 -21.11300 67.69300 1.000 49.88472 151 LEU F N 1
ATOM 2459 C CA . LEU B 2 151 ? 0.16400 -20.65600 68.94700 1.000 53.25825 151 LEU F CA 1
ATOM 2460 C C . LEU B 2 151 ? -0.97900 -19.67800 68.69500 1.000 56.69886 151 LEU F C 1
ATOM 2461 O O . LEU B 2 151 ? -1.11900 -19.10300 67.60900 1.000 55.04579 151 LEU F O 1
ATOM 2466 N N . GLY B 2 152 ? -1.79300 -19.48000 69.73500 1.000 60.25794 152 GLY F N 1
ATOM 2467 C CA . GLY B 2 152 ? -2.82000 -18.45400 69.73100 1.000 57.55687 152 GLY F CA 1
ATOM 2468 C C . GLY B 2 152 ? -2.29800 -17.05300 69.48700 1.000 58.84880 152 GLY F C 1
ATOM 2469 O O . GLY B 2 152 ? -3.08900 -16.16800 69.14800 1.000 61.81424 152 GLY F O 1
ATOM 2470 N N . CYS B 2 153 ? -1.00000 -16.82800 69.65100 1.000 49.19598 153 CYS F N 1
ATOM 2471 C CA . CYS B 2 153 ? -0.36900 -15.55500 69.32200 1.000 53.39163 153 CYS F CA 1
ATOM 2472 C C . CYS B 2 153 ? -0.00900 -15.43200 67.84900 1.000 48.59781 153 CYS F C 1
ATOM 2473 O O . CYS B 2 153 ? 0.49600 -14.38300 67.43800 1.000 51.61200 153 CYS F O 1
ATOM 2476 N N . GLY B 2 154 ? -0.24700 -16.47300 67.05100 1.000 51.13309 154 GLY F N 1
ATOM 2477 C CA . GLY B 2 154 ? 0.14500 -16.47200 65.65600 1.000 52.16488 154 GLY F CA 1
ATOM 2478 C C . GLY B 2 154 ? 1.57300 -16.90300 65.39600 1.000 48.80848 154 GLY F C 1
ATOM 2479 O O . GLY B 2 154 ? 1.96400 -17.02600 64.23200 1.000 47.89389 154 GLY F O 1
ATOM 2480 N N . VAL B 2 155 ? 2.36500 -17.14100 66.43800 1.000 46.63320 155 VAL F N 1
ATOM 2481 C CA . VAL B 2 155 ? 3.74000 -17.59000 66.26200 1.000 45.30129 155 VAL F CA 1
ATOM 2482 C C . VAL B 2 155 ? 3.73400 -19.08600 65.98300 1.000 43.06505 155 VAL F C 1
ATOM 2483 O O . VAL B 2 155 ? 3.10700 -19.87000 66.71100 1.000 41.03795 155 VAL F O 1
ATOM 2487 N N . ARG B 2 156 ? 4.41900 -19.48200 64.91800 1.000 38.72756 156 ARG F N 1
ATOM 2488 C CA . ARG B 2 156 ? 4.53000 -20.88000 64.52400 1.000 41.03826 156 ARG F CA 1
ATOM 2489 C C . ARG B 2 156 ? 5.80100 -21.44700 65.14800 1.000 38.45837 156 ARG F C 1
ATOM 2490 O O . ARG B 2 156 ? 6.89200 -20.91700 64.92200 1.000 39.92589 156 ARG F O 1
ATOM 2498 N N . VAL B 2 157 ? 5.66000 -22.50100 65.94600 1.000 37.82435 157 VAL F N 1
ATOM 2499 C CA . VAL B 2 157 ? 6.76800 -23.02900 66.72400 1.000 37.46032 157 VAL F CA 1
ATOM 2500 C C . VAL B 2 157 ? 6.91500 -24.51600 66.45400 1.000 38.23045 157 VAL F C 1
ATOM 2501 O O . VAL B 2 157 ? 5.98500 -25.19900 66.02200 1.000 39.55904 157 VAL F O 1
ATOM 2505 N N . LEU B 2 158 ? 8.11000 -25.01700 66.72300 1.000 36.91125 158 LEU F N 1
ATOM 2506 C CA . LEU B 2 158 ? 8.36400 -26.44600 66.75700 1.000 38.34785 158 LEU F CA 1
ATOM 2507 C C . LEU B 2 158 ? 8.32900 -26.90500 68.20900 1.000 37.79900 158 LEU F C 1
ATOM 2508 O O . LEU B 2 158 ? 8.86800 -26.22600 69.09000 1.000 37.13340 158 LEU F O 1
ATOM 2513 N N . ALA B 2 159 ? 7.68100 -28.03600 68.45800 1.000 39.67592 159 ALA F N 1
ATOM 2514 C CA . ALA B 2 159 ? 7.59300 -28.61300 69.79000 1.000 39.82398 159 ALA F CA 1
ATOM 2515 C C . ALA B 2 159 ? 8.31800 -29.94600 69.78400 1.000 43.89219 159 ALA F C 1
ATOM 2516 O O . ALA B 2 159 ? 8.17500 -30.72500 68.83600 1.000 43.52624 159 ALA F O 1
ATOM 2518 N N . THR B 2 160 ? 9.09800 -30.19900 70.83800 1.000 40.86702 160 THR F N 1
ATOM 2519 C CA . THR B 2 160 ? 9.93800 -31.38500 70.94200 1.000 41.79409 160 THR F CA 1
ATOM 2520 C C . THR B 2 160 ? 9.74300 -32.01900 72.31300 1.000 42.92838 160 THR F C 1
ATOM 2521 O O . THR B 2 160 ? 9.76100 -31.32700 73.33500 1.000 39.78069 160 THR F O 1
ATOM 2525 N N . ALA B 2 161 ? 9.53700 -33.33100 72.32900 1.000 44.02082 161 ALA F N 1
ATOM 2526 C CA . ALA B 2 161 ? 9.37400 -34.08900 73.56200 1.000 46.75246 161 ALA F CA 1
ATOM 2527 C C . ALA B 2 161 ? 10.68500 -34.77500 73.92100 1.000 45.63209 161 ALA F C 1
ATOM 2528 O O . ALA B 2 161 ? 11.31600 -35.41300 73.06800 1.000 46.28045 161 ALA F O 1
ATOM 2530 N N . VAL B 2 162 ? 11.08800 -34.63600 75.18100 1.000 46.76268 162 VAL F N 1
ATOM 2531 C CA . VAL B 2 162 ? 12.27100 -35.29200 75.73600 1.000 44.81906 162 VAL F CA 1
ATOM 2532 C C . VAL B 2 162 ? 11.76400 -36.17600 76.87200 1.000 45.93627 162 VAL F C 1
ATOM 2533 O O . VAL B 2 162 ? 11.47200 -35.68200 77.96800 1.000 47.22933 162 VAL F O 1
ATOM 2537 N N . ARG B 2 163 ? 11.64200 -37.48100 76.61800 1.000 43.28738 163 ARG F N 1
ATOM 2538 C CA . ARG B 2 163 ? 10.91900 -38.37900 77.51500 1.000 49.55086 163 ARG F CA 1
ATOM 2539 C C . ARG B 2 163 ? 11.79700 -39.39000 78.23900 1.000 48.99661 163 ARG F C 1
ATOM 2540 O O . ARG B 2 163 ? 11.26900 -40.17800 79.03300 1.000 50.71104 163 ARG F O 1
ATOM 2548 N N . GLU B 2 164 ? 13.11200 -39.38500 78.00900 1.000 43.67476 164 GLU F N 1
ATOM 2549 C CA . GLU B 2 164 ? 13.95900 -40.46600 78.51200 1.000 46.41953 164 GLU F CA 1
ATOM 2550 C C . GLU B 2 164 ? 13.93100 -40.54700 80.03500 1.000 46.06496 164 GLU F C 1
ATOM 2551 O O . GLU B 2 164 ? 13.90200 -41.64500 80.59800 1.000 47.47967 164 GLU F O 1
ATOM 2557 N N . LEU B 2 165 ? 13.94100 -39.40300 80.72300 1.000 47.86539 165 LEU F N 1
ATOM 2558 C CA . LEU B 2 165 ? 13.95400 -39.45400 82.18000 1.000 48.35335 165 LEU F CA 1
ATOM 2559 C C . LEU B 2 165 ? 12.64100 -40.01100 82.72700 1.000 49.02693 165 LEU F C 1
ATOM 2560 O O . LEU B 2 165 ? 12.65100 -40.90100 83.58800 1.000 48.93659 165 LEU F O 1
ATOM 2565 N N . LYS B 2 166 ? 11.51000 -39.56500 82.20800 1.000 47.70443 166 LYS F N 1
ATOM 2566 C CA . LYS B 2 166 ? 10.22100 -40.04200 82.75500 1.000 49.69779 166 LYS F CA 1
ATOM 2567 C C . LYS B 2 166 ? 10.08500 -41.53900 82.48200 1.000 49.03416 166 LYS F C 1
ATOM 2568 O O . LYS B 2 166 ? 9.60700 -42.25000 83.35600 1.000 49.96718 166 LYS F O 1
ATOM 2574 N N . ASP B 2 167 ? 10.50200 -41.97700 81.30500 1.000 48.08167 167 ASP F N 1
ATOM 2575 C CA . ASP B 2 167 ? 10.35200 -43.39800 80.91800 1.000 51.67841 167 ASP F CA 1
ATOM 2576 C C . ASP B 2 167 ? 11.18000 -44.27900 81.86100 1.000 54.08383 167 ASP F C 1
ATOM 2577 O O . ASP B 2 167 ? 10.65500 -45.28800 82.31700 1.000 55.37684 167 ASP F O 1
ATOM 2582 N N . PHE B 2 168 ? 12.41000 -43.87700 82.16800 1.000 53.28338 168 PHE F N 1
ATOM 2583 C CA . PHE B 2 168 ? 13.23400 -44.63900 83.12800 1.000 53.12332 168 PHE F CA 1
ATOM 2584 C C . PHE B 2 168 ? 12.55600 -44.68300 84.49000 1.000 55.97611 168 PHE F C 1
ATOM 2585 O O . PHE B 2 168 ? 12.53300 -45.75100 85.09400 1.000 58.59444 168 PHE F O 1
ATOM 2593 N N . VAL B 2 169 ? 12.01200 -43.56300 84.94400 1.000 50.72187 169 VAL F N 1
ATOM 2594 C CA . VAL B 2 169 ? 11.45700 -43.50600 86.32200 1.000 53.26979 169 VAL F CA 1
ATOM 2595 C C . VAL B 2 169 ? 10.21100 -44.37800 86.42700 1.000 57.01607 169 VAL F C 1
ATOM 2596 O O . VAL B 2 169 ? 10.06100 -45.06200 87.44000 1.000 57.86041 169 VAL F O 1
ATOM 2600 N N . SER B 2 170 ? 9.36700 -44.36300 85.41000 1.000 56.94577 170 SER F N 1
ATOM 2601 C CA . SER B 2 170 ? 8.08000 -45.08600 85.50200 1.000 62.08023 170 SER F CA 1
ATOM 2602 C C . SER B 2 170 ? 8.24200 -46.55700 85.11900 1.000 63.19597 170 SER F C 1
ATOM 2603 O O . SER B 2 170 ? 7.60500 -47.38300 85.75100 1.000 65.74361 170 SER F O 1
ATOM 2606 N N . LYS B 2 171 ? 9.06300 -46.85600 84.12600 1.000 71.66162 171 LYS F N 1
ATOM 2607 C CA . LYS B 2 171 ? 9.17700 -48.24400 83.62100 1.000 72.04453 171 LYS F CA 1
ATOM 2608 C C . LYS B 2 171 ? 10.32100 -49.00300 84.29600 1.000 75.02345 171 LYS F C 1
ATOM 2609 O O . LYS B 2 171 ? 10.49800 -50.17900 83.96100 1.000 79.33525 171 LYS F O 1
ATOM 2615 N N . ASN B 2 172 ? 11.06700 -48.36900 85.19200 1.000 65.41332 172 ASN F N 1
ATOM 2616 C CA . ASN B 2 172 ? 12.23600 -49.07700 85.76400 1.000 64.02728 172 ASN F CA 1
ATOM 2617 C C . ASN B 2 172 ? 12.43600 -48.71500 87.23700 1.000 61.36070 172 ASN F C 1
ATOM 2618 O O . ASN B 2 172 ? 12.35300 -49.61600 88.06400 1.000 66.34094 172 ASN F O 1
ATOM 2623 N N . LEU B 2 173 ? 12.65100 -47.44900 87.56100 1.000 59.58107 173 LEU F N 1
ATOM 2624 C CA . LEU B 2 173 ? 12.99200 -47.08800 88.95600 1.000 60.84663 173 LEU F CA 1
ATOM 2625 C C . LEU B 2 173 ? 11.82700 -47.30800 89.91800 1.000 63.56128 173 LEU F C 1
ATOM 2626 O O . LEU B 2 173 ? 12.05700 -47.96000 90.93800 1.000 64.66632 173 LEU F O 1
ATOM 2631 N N . THR B 2 174 ? 10.64700 -46.76500 89.62500 1.000 59.81509 174 THR F N 1
ATOM 2632 C CA . THR B 2 174 ? 9.50700 -46.80700 90.58000 1.000 60.02366 174 THR F CA 1
ATOM 2633 C C . THR B 2 174 ? 9.27800 -48.24000 91.06000 1.000 64.64484 174 THR F C 1
ATOM 2634 O O . THR B 2 174 ? 9.05000 -48.43500 92.25500 1.000 67.43773 174 THR F O 1
ATOM 2638 N N . ARG B 2 175 ? 9.34800 -49.18900 90.14400 1.000 65.23081 175 ARG F N 1
ATOM 2639 C CA . ARG B 2 175 ? 9.14900 -50.60500 90.50000 1.000 69.00935 175 ARG F CA 1
ATOM 2640 C C . ARG B 2 175 ? 10.37900 -51.16800 91.20700 1.000 73.82650 175 ARG F C 1
ATOM 2641 O O . ARG B 2 175 ? 10.18600 -51.88000 92.19500 1.000 79.23141 175 ARG F O 1
ATOM 2649 N N . ALA B 2 176 ? 11.60300 -50.84600 90.76300 1.000 77.68252 176 ALA F N 1
ATOM 2650 C CA . ALA B 2 176 ? 12.69500 -51.54000 91.42900 1.000 79.66159 176 ALA F CA 1
ATOM 2651 C C . ALA B 2 176 ? 12.85200 -51.07700 92.87000 1.000 82.50252 176 ALA F C 1
ATOM 2652 O O . ALA B 2 176 ? 13.42300 -51.80700 93.68600 1.000 84.07519 176 ALA F O 1
ATOM 2654 N N . ILE B 2 177 ? 12.35800 -49.88600 93.19300 1.000 76.26036 177 ILE F N 1
ATOM 2655 C CA . ILE B 2 177 ? 12.25400 -49.43900 94.59400 1.000 78.90710 177 ILE F CA 1
ATOM 2656 C C . ILE B 2 177 ? 10.89400 -49.90200 95.08300 1.000 88.37336 177 ILE F C 1
ATOM 2657 O O . ILE B 2 177 ? 9.90800 -49.15800 95.12600 1.000 88.57194 177 ILE F O 1
ATOM 2662 N N . ASN B 2 178 ? 10.82300 -51.17800 95.46500 1.000 120.40419 178 ASN F N 1
ATOM 2663 C CA . ASN B 2 178 ? 9.54600 -51.76600 95.84500 1.000 121.09278 178 ASN F CA 1
ATOM 2664 C C . ASN B 2 178 ? 8.97700 -51.08600 97.08300 1.000 121.60875 178 ASN F C 1
ATOM 2665 O O . ASN B 2 178 ? 7.87900 -50.51800 97.04700 1.000 121.26566 178 ASN F O 1
ATOM 2670 N N . LYS B 2 179 ? 9.72200 -51.12000 98.18600 1.000 89.20826 179 LYS F N 1
ATOM 2671 C CA . LYS B 2 179 ? 9.25400 -50.61700 99.47300 1.000 76.50002 179 LYS F CA 1
ATOM 2672 C C . LYS B 2 179 ? 10.25300 -49.60600 100.02300 1.000 73.74541 179 LYS F C 1
ATOM 2673 O O . LYS B 2 179 ? 10.75200 -49.73500 101.14200 1.000 65.11639 179 LYS F O 1
ATOM 2679 N N . ASN B 2 180 ? 10.55400 -48.59200 99.21400 1.000 65.64175 180 ASN F N 1
ATOM 2680 C CA . ASN B 2 180 ? 11.50600 -47.55000 99.59300 1.000 62.18585 180 ASN F CA 1
ATOM 2681 C C . ASN B 2 180 ? 12.88100 -48.13900 99.89600 1.000 64.63899 180 ASN F C 1
ATOM 2682 O O . ASN B 2 180 ? 13.62000 -47.62700 100.74300 1.000 58.59853 180 ASN F O 1
ATOM 2687 N N . LYS B 2 181 ? 13.21600 -49.23900 99.22100 1.000 68.96216 181 LYS F N 1
ATOM 2688 C CA . LYS B 2 181 ? 14.52100 -49.88200 99.34100 1.000 66.41692 181 LYS F CA 1
ATOM 2689 C C . LYS B 2 181 ? 15.36700 -49.48100 98.13200 1.000 65.65803 181 LYS F C 1
ATOM 2690 O O . LYS B 2 181 ? 15.13000 -49.95500 97.01700 1.000 63.03363 181 LYS F O 1
ATOM 2696 N N . CYS B 2 182 ? 16.34800 -48.60100 98.35700 1.000 63.31885 182 CYS F N 1
ATOM 2697 C CA . CYS B 2 182 ? 17.17900 -48.07100 97.28400 1.000 66.40314 182 CYS F CA 1
ATOM 2698 C C . CYS B 2 182 ? 18.59300 -48.63800 97.24700 1.000 68.02658 182 CYS F C 1
ATOM 2699 O O . CYS B 2 182 ? 19.26600 -48.49000 96.22200 1.000 67.21758 182 CYS F O 1
ATOM 2702 N N . ASP B 2 183 ? 19.05800 -49.28000 98.32100 1.000 68.66024 183 ASP F N 1
ATOM 2703 C CA . ASP B 2 183 ? 20.38100 -49.91000 98.35600 1.000 73.75109 183 ASP F CA 1
ATOM 2704 C C . ASP B 2 183 ? 20.30900 -51.29900 97.71200 1.000 78.19187 183 ASP F C 1
ATOM 2705 O O . ASP B 2 183 ? 20.41100 -52.33800 98.36500 1.000 80.36361 183 ASP F O 1
ATOM 2710 N N . ILE B 2 184 ? 20.14000 -51.30200 96.39400 1.000 85.36102 184 ILE F N 1
ATOM 2711 C CA . ILE B 2 184 ? 20.01000 -52.54700 95.63900 1.000 86.29865 184 ILE F CA 1
ATOM 2712 C C . ILE B 2 184 ? 21.37400 -52.94300 95.07900 1.000 89.81874 184 ILE F C 1
ATOM 2713 O O . ILE B 2 184 ? 22.26400 -52.08700 94.95800 1.000 88.99217 184 ILE F O 1
ATOM 2718 N N . PRO B 2 185 ? 21.60300 -54.22600 94.75600 1.000 91.44256 185 PRO F N 1
ATOM 2719 C CA . PRO B 2 185 ? 22.91500 -54.62500 94.23100 1.000 92.98992 185 PRO F CA 1
ATOM 2720 C C . PRO B 2 185 ? 22.97200 -54.66900 92.71000 1.000 92.58147 185 PRO F C 1
ATOM 2721 O O . PRO B 2 185 ? 23.87000 -55.29600 92.13900 1.000 93.42590 185 PRO F O 1
ATOM 2725 N N . ASP B 2 186 ? 22.02600 -54.01100 92.03900 1.000 101.19035 186 ASP F N 1
ATOM 2726 C CA . ASP B 2 186 ? 21.98800 -54.08200 90.58200 1.000 100.28655 186 ASP F CA 1
ATOM 2727 C C . ASP B 2 186 ? 23.12300 -53.28500 89.95300 1.000 99.44932 186 ASP F C 1
ATOM 2728 O O . ASP B 2 186 ? 23.73000 -53.73500 88.97400 1.000 99.44796 186 ASP F O 1
ATOM 2733 N N . LEU B 2 187 ? 23.40300 -52.09200 90.48300 1.000 78.94804 187 LEU F N 1
ATOM 2734 C CA . LEU B 2 187 ? 24.43200 -51.18600 89.97300 1.000 71.29290 187 LEU F CA 1
ATOM 2735 C C . LEU B 2 187 ? 24.06300 -50.64200 88.59800 1.000 65.90374 187 LEU F C 1
ATOM 2736 O O . LEU B 2 187 ? 24.13800 -49.42800 88.36700 1.000 58.18006 187 LEU F O 1
ATOM 2741 N N . LYS B 2 188 ? 23.56700 -51.50700 87.72100 1.000 66.48446 188 LYS F N 1
ATOM 2742 C CA . LYS B 2 188 ? 23.09600 -51.03500 86.39400 1.000 63.74085 188 LYS F CA 1
ATOM 2743 C C . LYS B 2 188 ? 22.01600 -49.96900 86.57700 1.000 56.43531 188 LYS F C 1
ATOM 2744 O O . LYS B 2 188 ? 21.99200 -49.01400 85.80800 1.000 53.01115 188 LYS F O 1
ATOM 2750 N N . MET B 2 189 ? 21.16300 -50.14000 87.57200 1.000 56.70244 189 MET F N 1
ATOM 2751 C CA . MET B 2 189 ? 20.05800 -49.18500 87.79900 1.000 60.52778 189 MET F CA 1
ATOM 2752 C C . MET B 2 189 ? 20.64500 -47.82300 88.16300 1.000 52.45533 189 MET F C 1
ATOM 2753 O O . MET B 2 189 ? 20.19400 -46.83000 87.61400 1.000 48.89476 189 MET F O 1
ATOM 2758 N N . ALA B 2 190 ? 21.62500 -47.81000 89.05400 1.000 54.56949 190 ALA F N 1
ATOM 2759 C CA . ALA B 2 190 ? 22.21900 -46.54100 89.51200 1.000 52.27166 190 ALA F CA 1
ATOM 2760 C C . ALA B 2 190 ? 22.91900 -45.85000 88.34900 1.000 46.72860 190 ALA F C 1
ATOM 2761 O O . ALA B 2 190 ? 22.75700 -44.64700 88.20700 1.000 45.14874 190 ALA F O 1
ATOM 2763 N N . VAL B 2 191 ? 23.67900 -46.61700 87.57700 1.000 49.04720 191 VAL F N 1
ATOM 2764 C CA . VAL B 2 191 ? 24.34800 -46.00500 86.42900 1.000 49.58611 191 VAL F CA 1
ATOM 2765 C C . VAL B 2 191 ? 23.31900 -45.39000 85.48600 1.000 47.32799 191 VAL F C 1
ATOM 2766 O O . VAL B 2 191 ? 23.43700 -44.22500 85.07900 1.000 46.68866 191 VAL F O 1
ATOM 2770 N N . SER B 2 192 ? 22.27500 -46.15500 85.14900 1.000 47.23605 192 SER F N 1
ATOM 2771 C CA . SER B 2 192 ? 21.24800 -45.64600 84.24000 1.000 47.21700 192 SER F CA 1
ATOM 2772 C C . SER B 2 192 ? 20.57000 -44.40700 84.80600 1.000 48.14020 192 SER F C 1
ATOM 2773 O O . SER B 2 192 ? 20.34200 -43.43000 84.07900 1.000 45.99605 192 SER F O 1
ATOM 2776 N N . PHE B 2 193 ? 20.23800 -44.42700 86.10500 1.000 48.10918 193 PHE F N 1
ATOM 2777 C CA . PHE B 2 193 ? 19.63700 -43.25200 86.73500 1.000 46.83611 193 PHE F CA 1
ATOM 2778 C C . PHE B 2 193 ? 20.54100 -42.03600 86.58500 1.000 47.45339 193 PHE F C 1
ATOM 2779 O O . PHE B 2 193 ? 20.08300 -40.96000 86.18300 1.000 44.95144 193 PHE F O 1
ATOM 2787 N N . SER B 2 194 ? 21.83400 -42.19200 86.88500 1.000 45.80870 194 SER F N 1
ATOM 2788 C CA . SER B 2 194 ? 22.77200 -41.09700 86.66900 1.000 48.40077 194 SER F CA 1
ATOM 2789 C C . SER B 2 194 ? 22.83200 -40.70000 85.20100 1.000 46.24379 194 SER F C 1
ATOM 2790 O O . SER B 2 194 ? 22.88100 -39.50900 84.88100 1.000 44.40668 194 SER F O 1
ATOM 2793 N N . GLN B 2 195 ? 22.82600 -41.68000 84.29300 1.000 46.23090 195 GLN F N 1
ATOM 2794 C CA . GLN B 2 195 ? 22.91700 -41.35400 82.87200 1.000 44.70104 195 GLN F CA 1
ATOM 2795 C C . GLN B 2 195 ? 21.69400 -40.57800 82.40700 1.000 45.13755 195 GLN F C 1
ATOM 2796 O O . GLN B 2 195 ? 21.82500 -39.55200 81.73400 1.000 44.78455 195 GLN F O 1
ATOM 2802 N N . PHE B 2 196 ? 20.49900 -41.02100 82.79900 1.000 46.73084 196 PHE F N 1
ATOM 2803 C CA . PHE B 2 196 ? 19.27000 -40.45100 82.25800 1.000 43.55696 196 PHE F CA 1
ATOM 2804 C C . PHE B 2 196 ? 18.89000 -39.10800 82.87200 1.000 42.69938 196 PHE F C 1
ATOM 2805 O O . PHE B 2 196 ? 18.06500 -38.40000 82.28700 1.000 40.81970 196 PHE F O 1
ATOM 2813 N N . ASN B 2 197 ? 19.44900 -38.72900 84.02800 1.000 43.69431 197 ASN F N 1
ATOM 2814 C CA . ASN B 2 197 ? 18.99300 -37.51000 84.68600 1.000 41.56188 197 ASN F CA 1
ATOM 2815 C C . ASN B 2 197 ? 19.95300 -36.33900 84.55700 1.000 40.40283 197 ASN F C 1
ATOM 2816 O O . ASN B 2 197 ? 19.59700 -35.22700 84.96200 1.000 40.19805 197 ASN F O 1
ATOM 2821 N N . ARG B 2 198 ? 21.14300 -36.53700 83.99100 1.000 40.45062 198 ARG F N 1
ATOM 2822 C CA . ARG B 2 198 ? 22.11000 -35.44300 83.99900 1.000 43.02060 198 ARG F CA 1
ATOM 2823 C C . ARG B 2 198 ? 21.69000 -34.30800 83.07400 1.000 40.86680 198 ARG F C 1
ATOM 2824 O O . ARG B 2 198 ? 21.95500 -33.13900 83.37900 1.000 39.95875 198 ARG F O 1
ATOM 2832 N N . ARG B 2 199 ? 21.01000 -34.60800 81.96400 1.000 42.43231 199 ARG F N 1
ATOM 2833 C CA . ARG B 2 199 ? 20.53600 -33.51800 81.12000 1.000 41.97245 199 ARG F CA 1
ATOM 2834 C C . ARG B 2 199 ? 19.59400 -32.61700 81.90500 1.000 40.58154 199 ARG F C 1
ATOM 2835 O O . ARG B 2 199 ? 19.78900 -31.39600 81.96300 1.000 39.62449 199 ARG F O 1
ATOM 2843 N N . PHE B 2 200 ? 18.63300 -33.20900 82.61400 1.000 39.98607 200 PHE F N 1
ATOM 2844 C CA . PHE B 2 200 ? 17.69400 -32.42400 83.45700 1.000 42.24265 200 PHE F CA 1
ATOM 2845 C C . PHE B 2 200 ? 18.45600 -31.58100 84.48500 1.000 43.51033 200 PHE F C 1
ATOM 2846 O O . PHE B 2 200 ? 18.11900 -30.40200 84.64700 1.000 42.03085 200 PHE F O 1
ATOM 2854 N N . LEU B 2 201 ? 19.43800 -32.17600 85.16300 1.000 43.89662 201 LEU F N 1
ATOM 2855 C CA . LEU B 2 201 ? 20.19000 -31.46000 86.22900 1.000 46.55341 201 LEU F CA 1
ATOM 2856 C C . LEU B 2 201 ? 20.91400 -30.26200 85.61800 1.000 46.15680 201 LEU F C 1
ATOM 2857 O O . LEU B 2 201 ? 20.84100 -29.17600 86.20500 1.000 46.47459 201 LEU F O 1
ATOM 2862 N N . ASN B 2 202 ? 21.56500 -30.46700 84.47600 1.000 43.15023 202 ASN F N 1
ATOM 2863 C CA . ASN B 2 202 ? 22.31200 -29.38000 83.79500 1.000 45.75203 202 ASN F CA 1
ATOM 2864 C C . ASN B 2 202 ? 21.34300 -28.27500 83.35500 1.000 45.49546 202 ASN F C 1
ATOM 2865 O O . ASN B 2 202 ? 21.70600 -27.10200 83.50000 1.000 47.44385 202 ASN F O 1
ATOM 2870 N N . VAL B 2 203 ? 20.15300 -28.64000 82.86900 1.000 46.36457 203 VAL F N 1
ATOM 2871 C CA . VAL B 2 203 ? 19.12300 -27.63700 82.46500 1.000 46.20274 203 VAL F CA 1
ATOM 2872 C C . VAL B 2 203 ? 18.74000 -26.80900 83.69300 1.000 45.03777 203 VAL F C 1
ATOM 2873 O O . VAL B 2 203 ? 18.68500 -25.57400 83.57400 1.000 43.73389 203 VAL F O 1
ATOM 2877 N N . VAL B 2 204 ? 18.51300 -27.46800 84.83000 1.000 46.35978 204 VAL F N 1
ATOM 2878 C CA . VAL B 2 204 ? 18.07900 -26.74600 86.06100 1.000 49.32864 204 VAL F CA 1
ATOM 2879 C C . VAL B 2 204 ? 19.18000 -25.76400 86.45800 1.000 48.40396 204 VAL F C 1
ATOM 2880 O O . VAL B 2 204 ? 18.85400 -24.61300 86.77300 1.000 49.67193 204 VAL F O 1
ATOM 2884 N N . ARG B 2 205 ? 20.43900 -26.25000 86.36600 1.000 45.27747 205 ARG F N 1
ATOM 2885 C CA . ARG B 2 205 ? 21.57800 -25.39800 86.76100 1.000 50.79328 205 ARG F CA 1
ATOM 2886 C C . ARG B 2 205 ? 21.57600 -24.12800 85.90400 1.000 49.35088 205 ARG F C 1
ATOM 2887 O O . ARG B 2 205 ? 21.62600 -23.03700 86.48900 1.000 49.51699 205 ARG F O 1
ATOM 2895 N N . GLN B 2 206 ? 21.47400 -24.24800 84.60200 1.000 50.54869 206 GLN F N 1
ATOM 2896 C CA . GLN B 2 206 ? 21.57300 -23.09200 83.66800 1.000 47.23221 206 GLN F CA 1
ATOM 2897 C C . GLN B 2 206 ? 20.44500 -22.09000 83.92900 1.000 45.76681 206 GLN F C 1
ATOM 2898 O O . GLN B 2 206 ? 20.72300 -20.88700 83.92400 1.000 50.84300 206 GLN F O 1
ATOM 2904 N N . PHE B 2 207 ? 19.23300 -22.57300 84.18200 1.000 45.52562 207 PHE F N 1
ATOM 2905 C CA . PHE B 2 207 ? 18.08200 -21.66200 84.40400 1.000 49.30474 207 PHE F CA 1
ATOM 2906 C C . PHE B 2 207 ? 18.14400 -21.05200 85.80800 1.000 50.77991 207 PHE F C 1
ATOM 2907 O O . PHE B 2 207 ? 17.63300 -19.94400 85.98900 1.000 50.42574 207 PHE F O 1
ATOM 2915 N N . SER B 2 208 ? 18.73600 -21.76200 86.77000 1.000 49.99142 208 SER F N 1
ATOM 2916 C CA . SER B 2 208 ? 18.89200 -21.19800 88.13500 1.000 51.92898 208 SER F CA 1
ATOM 2917 C C . SER B 2 208 ? 20.01700 -20.16400 88.13600 1.000 48.85104 208 SER F C 1
ATOM 2918 O O . SER B 2 208 ? 19.83600 -19.10400 88.74800 1.000 52.40812 208 SER F O 1
ATOM 2921 N N . ASP B 2 209 ? 21.11700 -20.46400 87.45200 1.000 51.10659 209 ASP F N 1
ATOM 2922 C CA . ASP B 2 209 ? 22.28400 -19.54600 87.41600 1.000 52.99534 209 ASP F CA 1
ATOM 2923 C C . ASP B 2 209 ? 21.96300 -18.29900 86.58400 1.000 53.34120 209 ASP F C 1
ATOM 2924 O O . ASP B 2 209 ? 22.65900 -17.29200 86.77300 1.000 55.17875 209 ASP F O 1
ATOM 2929 N N . ASN B 2 210 ? 20.95400 -18.35800 85.71100 1.000 52.01507 210 ASN F N 1
ATOM 2930 C CA . ASN B 2 210 ? 20.66800 -17.21500 84.80000 1.000 52.75903 210 ASN F CA 1
ATOM 2931 C C . ASN B 2 210 ? 19.23900 -16.70300 85.01400 1.000 50.98245 210 ASN F C 1
ATOM 2932 O O . ASN B 2 210 ? 18.76400 -15.96000 84.14400 1.000 53.78000 210 ASN F O 1
ATOM 2937 N N . ALA B 2 211 ? 18.57500 -17.10500 86.10100 1.000 54.97554 211 ALA F N 1
ATOM 2938 C CA . ALA B 2 211 ? 17.26000 -16.56800 86.45300 1.000 55.98315 211 ALA F CA 1
ATOM 2939 C C . ALA B 2 211 ? 16.21200 -16.83600 85.37300 1.000 54.50002 211 ALA F C 1
ATOM 2940 O O . ALA B 2 211 ? 15.24900 -16.07600 85.21800 1.000 51.26249 211 ALA F O 1
ATOM 2942 N N . GLY B 2 212 ? 16.37100 -17.93000 84.63600 1.000 49.11288 212 GLY F N 1
ATOM 2943 C CA . GLY B 2 212 ? 15.36800 -18.35700 83.68800 1.000 50.71041 212 GLY F CA 1
ATOM 2944 C C . GLY B 2 212 ? 15.65600 -18.01000 82.24500 1.000 48.42162 212 GLY F C 1
ATOM 2945 O O . GLY B 2 212 ? 14.84900 -18.35300 81.37200 1.000 46.26229 212 GLY F O 1
ATOM 2946 N N . ILE B 2 213 ? 16.77500 -17.34800 81.96300 1.000 46.13781 213 ILE F N 1
ATOM 2947 C CA . ILE B 2 213 ? 17.12000 -16.90800 80.61600 1.000 47.04493 213 ILE F CA 1
ATOM 2948 C C . ILE B 2 213 ? 18.60000 -17.19900 80.41500 1.000 45.96776 213 ILE F C 1
ATOM 2949 O O . ILE B 2 213 ? 19.45700 -16.43800 80.87700 1.000 48.66132 213 ILE F O 1
ATOM 2954 N N . THR B 2 214 ? 18.90600 -18.29900 79.73700 1.000 44.82005 214 THR F N 1
ATOM 2955 C CA . THR B 2 214 ? 20.29100 -18.64300 79.49500 1.000 46.72428 214 THR F CA 1
ATOM 2956 C C . THR B 2 214 ? 20.90000 -17.66300 78.49600 1.000 49.85938 214 THR F C 1
ATOM 2957 O O . THR B 2 214 ? 20.17900 -17.00400 77.74200 1.000 50.59552 214 THR F O 1
ATOM 2961 N N . PRO B 2 215 ? 22.22600 -17.53100 78.48600 1.000 53.15034 215 PRO F N 1
ATOM 2962 C CA . PRO B 2 215 ? 22.86200 -16.61900 77.52800 1.000 50.81021 215 PRO F CA 1
ATOM 2963 C C . PRO B 2 215 ? 23.02700 -17.26000 76.16200 1.000 51.63709 215 PRO F C 1
ATOM 2964 O O . PRO B 2 215 ? 23.00300 -16.57300 75.13700 1.000 52.44990 215 PRO F O 1
ATOM 2968 N N . ALA B 2 216 ? 23.19200 -18.57900 76.14000 1.000 47.93557 216 ALA F N 1
ATOM 2969 C CA . ALA B 2 216 ? 23.40600 -19.32000 74.90700 1.000 45.91250 216 ALA F CA 1
ATOM 2970 C C . ALA B 2 216 ? 22.60600 -20.61500 74.97000 1.000 44.11835 216 ALA F C 1
ATOM 2971 O O . ALA B 2 216 ? 21.85000 -20.86200 75.91500 1.000 42.59758 216 ALA F O 1
ATOM 2973 N N . ILE B 2 217 ? 22.79100 -21.45200 73.95800 1.000 41.99428 217 ILE F N 1
ATOM 2974 C CA . ILE B 2 217 ? 22.09000 -22.72200 73.82900 1.000 44.41330 217 ILE F CA 1
ATOM 2975 C C . ILE B 2 217 ? 23.09200 -23.83400 74.10500 1.000 42.42429 217 ILE F C 1
ATOM 2976 O O . ILE B 2 217 ? 23.85000 -24.23100 73.21400 1.000 42.90645 217 ILE F O 1
ATOM 2981 N N . SER B 2 218 ? 23.06400 -24.38300 75.31500 1.000 42.62491 218 SER F N 1
ATOM 2982 C CA . SER B 2 218 ? 23.92700 -25.50600 75.64400 1.000 44.71194 218 SER F CA 1
ATOM 2983 C C . SER B 2 218 ? 23.43700 -26.78100 74.96500 1.000 46.98732 218 SER F C 1
ATOM 2984 O O . SER B 2 218 ? 22.32700 -26.85000 74.42200 1.000 42.65376 218 SER F O 1
ATOM 2987 N N . LEU B 2 219 ? 24.27800 -27.81900 75.03900 1.000 51.98707 219 LEU F N 1
ATOM 2988 C CA . LEU B 2 219 ? 23.87900 -29.14200 74.57900 1.000 50.19663 219 LEU F CA 1
ATOM 2989 C C . LEU B 2 219 ? 22.76800 -29.73600 75.43500 1.000 52.57086 219 LEU F C 1
ATOM 2990 O O . LEU B 2 219 ? 22.07600 -30.65500 74.98400 1.000 53.95309 219 LEU F O 1
ATOM 2995 N N . ASP B 2 220 ? 22.58200 -29.24100 76.65700 1.000 44.87410 220 ASP F N 1
ATOM 2996 C CA . ASP B 2 220 ? 21.51000 -29.76100 77.49400 1.000 44.27502 220 ASP F CA 1
ATOM 2997 C C . ASP B 2 220 ? 20.16500 -29.14500 77.12300 1.000 43.21255 220 ASP F C 1
ATOM 2998 O O . ASP B 2 220 ? 19.12700 -29.81000 77.21900 1.000 38.82917 220 ASP F O 1
ATOM 3003 N N . LEU B 2 221 ? 20.15400 -27.87700 76.71000 1.000 41.17206 221 LEU F N 1
ATOM 3004 C CA . LEU B 2 221 ? 18.90500 -27.29800 76.22000 1.000 42.58509 221 LEU F CA 1
ATOM 3005 C C . LEU B 2 221 ? 18.50000 -27.93100 74.89800 1.000 37.44140 221 LEU F C 1
ATOM 3006 O O . LEU B 2 221 ? 17.32100 -28.22800 74.67500 1.000 38.32836 221 LEU F O 1
ATOM 3011 N N . MET B 2 222 ? 19.47100 -28.16900 74.02500 1.000 38.55454 222 MET F N 1
ATOM 3012 C CA . MET B 2 222 ? 19.21200 -28.70400 72.69700 1.000 41.17115 222 MET F CA 1
ATOM 3013 C C . MET B 2 222 ? 20.43600 -29.49600 72.26600 1.000 40.69939 222 MET F C 1
ATOM 3014 O O . MET B 2 222 ? 21.52200 -28.92600 72.13400 1.000 41.81691 222 MET F O 1
ATOM 3019 N N . THR B 2 223 ? 20.27100 -30.80800 72.08400 1.000 40.78281 223 THR F N 1
ATOM 3020 C CA . THR B 2 223 ? 21.35900 -31.64200 71.59300 1.000 43.15480 223 THR F CA 1
ATOM 3021 C C . THR B 2 223 ? 21.65700 -31.32100 70.13500 1.000 45.40231 223 THR F C 1
ATOM 3022 O O . THR B 2 223 ? 20.88200 -30.65600 69.44000 1.000 42.45970 223 THR F O 1
ATOM 3026 N N . ASP B 2 224 ? 22.77700 -31.86000 69.65400 1.000 42.44344 224 ASP F N 1
ATOM 3027 C CA . ASP B 2 224 ? 23.16000 -31.62300 68.26900 1.000 44.63918 224 ASP F CA 1
ATOM 3028 C C . ASP B 2 224 ? 22.17100 -32.25300 67.29500 1.000 41.09731 224 ASP F C 1
ATOM 3029 O O . ASP B 2 224 ? 21.88200 -31.66500 66.24800 1.000 42.18259 224 ASP F O 1
ATOM 3034 N N . ALA B 2 225 ? 21.63800 -33.43200 67.61800 1.000 41.05635 225 ALA F N 1
ATOM 3035 C CA . ALA B 2 225 ? 20.59200 -34.01400 66.78100 1.000 44.22107 225 ALA F CA 1
ATOM 3036 C C . ALA B 2 225 ? 19.33900 -33.14700 66.78100 1.000 42.31751 225 ALA F C 1
ATOM 3037 O O . ALA B 2 225 ? 18.72300 -32.94400 65.73100 1.000 46.47245 225 ALA F O 1
ATOM 3039 N N . GLU B 2 226 ? 18.93500 -32.64000 67.94800 1.000 41.56123 226 GLU F N 1
ATOM 3040 C CA . GLU B 2 226 ? 17.76100 -31.77700 67.9980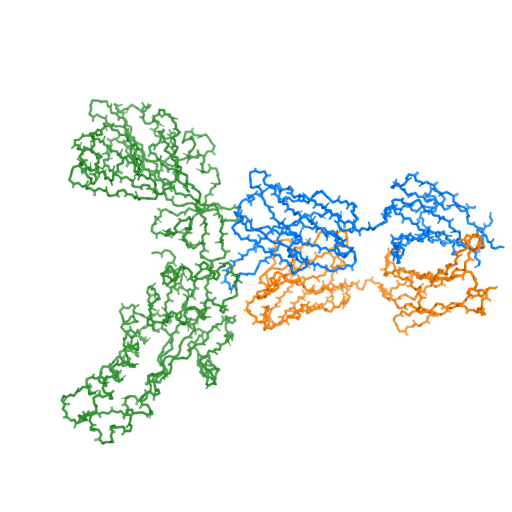0 1.000 41.56400 226 GLU F CA 1
ATOM 3041 C C . GLU B 2 226 ? 18.00000 -30.47100 67.25700 1.000 42.93868 226 GLU F C 1
ATOM 3042 O O . GLU B 2 226 ? 17.09800 -29.97500 66.57500 1.000 42.33412 226 GLU F O 1
ATOM 3048 N N . LEU B 2 227 ? 19.20600 -29.91100 67.36300 1.000 41.50913 227 LEU F N 1
ATOM 3049 C CA . LEU B 2 227 ? 19.52900 -28.69000 66.63200 1.000 42.82625 227 LEU F CA 1
ATOM 3050 C C . LEU B 2 227 ? 19.44800 -28.90900 65.12700 1.000 43.69122 227 LEU F C 1
ATOM 3051 O O . LEU B 2 227 ? 18.89500 -28.07600 64.39600 1.000 41.75736 227 LEU F O 1
ATOM 3056 N N . ALA B 2 228 ? 19.98900 -30.02800 64.64700 1.000 41.56540 228 ALA F N 1
ATOM 3057 C CA . ALA B 2 228 ? 19.90300 -30.32800 63.22300 1.000 45.51177 228 ALA F CA 1
ATOM 3058 C C . ALA B 2 228 ? 18.45300 -30.49500 62.78500 1.000 46.80561 228 ALA F C 1
ATOM 3059 O O . ALA B 2 228 ? 18.05800 -29.99800 61.72400 1.000 47.31387 228 ALA F O 1
ATOM 3061 N N . ARG B 2 229 ? 17.64000 -31.18100 63.59600 1.000 44.88210 229 ARG F N 1
ATOM 3062 C CA . ARG B 2 229 ? 16.22400 -31.32800 63.27000 1.000 47.43764 229 ARG F CA 1
ATOM 3063 C C . ARG B 2 229 ? 15.53300 -29.97500 63.20100 1.000 45.27683 229 ARG F C 1
ATOM 3064 O O . ARG B 2 229 ? 14.75200 -29.71800 62.28100 1.000 49.81413 229 ARG F O 1
ATOM 3072 N N . ALA B 2 230 ? 15.80300 -29.09700 64.16400 1.000 47.52047 230 ALA F N 1
ATOM 3073 C CA . ALA B 2 230 ? 15.16000 -27.78900 64.14800 1.000 48.25778 230 ALA F CA 1
ATOM 3074 C C . ALA B 2 230 ? 15.67200 -26.94800 62.99100 1.000 50.00251 230 ALA F C 1
ATOM 3075 O O . ALA B 2 230 ? 14.89100 -26.27800 62.30700 1.000 49.58994 230 ALA F O 1
ATOM 3077 N N . VAL B 2 231 ? 16.97500 -26.99600 62.73300 1.000 48.25115 231 VAL F N 1
ATOM 3078 C CA . VAL B 2 231 ? 17.55900 -26.17500 61.63200 1.000 51.18162 231 VAL F CA 1
ATOM 3079 C C . VAL B 2 231 ? 16.88700 -26.58000 60.31700 1.000 49.60965 231 VAL F C 1
ATOM 3080 O O . VAL B 2 231 ? 16.56200 -25.68700 59.52600 1.000 49.50104 231 VAL F O 1
ATOM 3084 N N . SER B 2 232 ? 16.66800 -27.87900 60.11900 1.000 51.27399 232 SER F N 1
ATOM 3085 C CA . SER B 2 232 ? 16.01900 -28.38000 58.88100 1.000 53.81077 232 SER F CA 1
ATOM 3086 C C . SER B 2 232 ? 14.56400 -27.91200 58.80800 1.000 53.71817 232 SER F C 1
ATOM 3087 O O . SER B 2 232 ? 14.11400 -27.59800 57.70200 1.000 58.65698 232 SER F O 1
ATOM 3090 N N . ASN B 2 233 ? 13.86300 -27.87300 59.93900 1.000 55.72686 233 ASN F N 1
ATOM 3091 C CA . ASN B 2 233 ? 12.45000 -27.49400 59.95100 1.000 55.73100 233 ASN F CA 1
ATOM 3092 C C . ASN B 2 233 ? 12.22000 -26.00100 59.73100 1.000 54.25359 233 ASN F C 1
ATOM 3093 O O . ASN B 2 233 ? 11.06400 -25.58500 59.58200 1.000 52.94745 233 ASN F O 1
ATOM 3098 N N . MET B 2 234 ? 13.27400 -25.19400 59.73800 1.000 44.91771 234 MET F N 1
ATOM 3099 C CA . MET B 2 234 ? 13.12000 -23.75300 59.62800 1.000 45.03559 234 MET F CA 1
ATOM 3100 C C . MET B 2 234 ? 12.67600 -23.37000 58.21700 1.000 42.73113 234 MET F C 1
ATOM 3101 O O . MET B 2 234 ? 13.16300 -23.94500 57.23800 1.000 43.28082 234 MET F O 1
ATOM 3106 N N . PRO B 2 235 ? 11.74800 -22.40000 58.07500 1.000 40.59104 235 PRO F N 1
ATOM 3107 C CA . PRO B 2 235 ? 11.38700 -21.89100 56.73000 1.000 39.28314 235 PRO F CA 1
ATOM 3108 C C . PRO B 2 235 ? 12.41900 -20.88500 56.22800 1.000 36.72733 235 PRO F C 1
ATOM 3109 O O . PRO B 2 235 ? 12.24500 -19.66300 56.26100 1.000 33.00307 235 PRO F O 1
ATOM 3113 N N . THR B 2 236 ? 13.52000 -21.44100 55.73200 1.000 36.21283 236 THR F N 1
ATOM 3114 C CA . THR B 2 236 ? 14.61900 -20.59700 55.21900 1.000 38.51058 236 THR F CA 1
ATOM 3115 C C . THR B 2 236 ? 14.99700 -21.11800 53.83500 1.000 41.84282 236 THR F C 1
ATOM 3116 O O . THR B 2 236 ? 14.12400 -21.68300 53.16900 1.000 44.18245 236 THR F O 1
ATOM 3120 N N . SER B 2 237 ? 16.25200 -20.94100 53.43600 1.000 46.35933 237 SER F N 1
ATOM 3121 C CA . SER B 2 237 ? 16.73800 -21.47300 52.14000 1.000 49.56040 237 SER F CA 1
ATOM 3122 C C . SER B 2 237 ? 17.78300 -22.55500 52.41500 1.000 54.83590 237 SER F C 1
ATOM 3123 O O . SER B 2 237 ? 18.33300 -22.57400 53.52600 1.000 49.72292 237 SER F O 1
ATOM 3126 N N . ALA B 2 238 ? 18.04600 -23.41500 51.43100 1.000 68.61536 238 ALA F N 1
ATOM 3127 C CA . ALA B 2 238 ? 19.01300 -24.51900 51.62500 1.000 69.80067 238 ALA F CA 1
ATOM 3128 C C . ALA B 2 238 ? 20.38200 -23.93700 51.98700 1.000 67.74446 238 ALA F C 1
ATOM 3129 O O . ALA B 2 238 ? 21.09700 -24.56900 52.78000 1.000 67.81489 238 ALA F O 1
ATOM 3131 N N . GLY B 2 239 ? 20.71700 -22.77300 51.43100 1.000 61.16501 239 GLY F N 1
ATOM 3132 C CA . GLY B 2 239 ? 21.98900 -22.11600 51.77000 1.000 61.34512 239 GLY F CA 1
ATOM 3133 C C . GLY B 2 239 ? 22.06200 -21.73300 53.23700 1.000 64.01269 239 GLY F C 1
ATOM 3134 O O . GLY B 2 239 ? 23.10400 -21.99700 53.86000 1.000 58.67290 239 GLY F O 1
ATOM 3135 N N . GLN B 2 240 ? 20.99600 -21.12800 53.76800 1.000 52.67857 240 GLN F N 1
ATOM 3136 C CA . GLN B 2 240 ? 20.96300 -20.74000 55.19900 1.000 51.01757 240 GLN F CA 1
ATOM 3137 C C . GLN B 2 240 ? 21.18100 -22.00900 56.02300 1.000 50.97834 240 GLN F C 1
ATOM 3138 O O . GLN B 2 240 ? 21.90300 -21.94900 57.02300 1.000 50.84169 240 GLN F O 1
ATOM 3144 N N . ILE B 2 241 ? 20.60100 -23.11700 55.56700 1.000 52.54882 241 ILE F N 1
ATOM 3145 C CA . ILE B 2 241 ? 20.57400 -24.37600 56.35800 1.000 55.57155 241 ILE F CA 1
ATOM 3146 C C . ILE B 2 241 ? 21.99800 -24.92700 56.43200 1.000 55.71140 241 ILE F C 1
ATOM 3147 O O . ILE B 2 241 ? 22.38100 -25.42100 57.50200 1.000 54.75104 241 ILE F O 1
ATOM 3152 N N . LYS B 2 242 ? 22.74600 -24.81800 55.33500 1.000 53.93046 242 LYS F N 1
ATOM 3153 C CA . LYS B 2 242 ? 24.14200 -25.32300 55.31300 1.000 55.93601 242 LYS F CA 1
ATOM 3154 C C . LYS B 2 242 ? 25.02600 -24.41300 56.17000 1.000 55.87095 242 LYS F C 1
ATOM 3155 O O . LYS B 2 242 ? 25.77400 -24.94400 57.00000 1.000 57.94591 242 LYS F O 1
ATOM 3161 N N . LEU B 2 243 ? 24.90900 -23.09700 55.99500 1.000 54.10617 243 LEU F N 1
ATOM 3162 C CA . LEU B 2 243 ? 25.70400 -22.13400 56.79500 1.000 52.92654 243 LEU F CA 1
ATOM 3163 C C . LEU B 2 243 ? 25.42000 -22.35600 58.28300 1.000 51.50687 243 LEU F C 1
ATOM 3164 O O . LEU B 2 243 ? 26.34400 -22.18600 59.08500 1.000 49.27693 243 LEU F O 1
ATOM 3169 N N . MET B 2 244 ? 24.18900 -22.73300 58.63000 1.000 46.92052 244 MET F N 1
ATOM 3170 C CA . MET B 2 244 ? 23.83000 -22.87300 60.06500 1.000 49.36991 244 MET F CA 1
ATOM 3171 C C . MET B 2 244 ? 24.35200 -24.21000 60.59500 1.000 49.47943 244 MET F C 1
ATOM 3172 O O . MET B 2 244 ? 24.80300 -24.24400 61.74700 1.000 44.40593 244 MET F O 1
ATOM 3177 N N . LEU B 2 245 ? 24.29700 -25.26000 59.77600 1.000 48.06861 245 LEU F N 1
ATOM 3178 C CA . LEU B 2 245 ? 24.72300 -26.59600 60.24600 1.000 50.52200 245 LEU F CA 1
ATOM 3179 C C . LEU B 2 245 ? 26.25400 -26.67900 60.22300 1.000 53.07833 245 LEU F C 1
ATOM 3180 O O . LEU B 2 245 ? 26.79800 -27.50900 60.94800 1.000 50.48801 245 LEU F O 1
ATOM 3185 N N . GLU B 2 246 ? 26.91000 -25.83200 59.43500 1.000 54.11677 246 GLU F N 1
ATOM 3186 C CA . GLU B 2 246 ? 28.39000 -25.77800 59.38600 1.000 51.75072 246 GLU F CA 1
ATOM 3187 C C . GLU B 2 246 ? 28.88800 -24.76000 60.40400 1.000 51.06434 246 GLU F C 1
ATOM 3188 O O . GLU B 2 246 ? 30.09300 -24.58400 60.49800 1.000 53.06293 246 GLU F O 1
ATOM 3194 N N . ASN B 2 247 ? 27.97400 -24.10400 61.10900 1.000 51.11685 247 ASN F N 1
ATOM 3195 C CA . ASN B 2 247 ? 28.35200 -23.06200 62.09400 1.000 46.84258 247 ASN F CA 1
ATOM 3196 C C . ASN B 2 247 ? 27.45300 -23.20700 63.31700 1.000 42.87542 247 ASN F C 1
ATOM 3197 O O . ASN B 2 247 ? 26.95400 -22.19800 63.80200 1.000 45.04209 247 ASN F O 1
ATOM 3202 N N . ARG B 2 248 ? 27.29500 -24.42600 63.80800 1.000 39.98082 248 ARG F N 1
ATOM 3203 C CA . ARG B 2 248 ? 26.36300 -24.68100 64.92700 1.000 40.24420 248 ARG F CA 1
ATOM 3204 C C . ARG B 2 248 ? 26.82100 -23.94600 66.18000 1.000 40.93299 248 ARG F C 1
ATOM 3205 O O . ARG B 2 248 ? 25.96400 -23.45400 66.91300 1.000 41.27548 248 ARG F O 1
ATOM 3213 N N . ALA B 2 249 ? 28.12400 -23.89500 66.41400 1.000 42.36078 249 ALA F N 1
ATOM 3214 C CA . ALA B 2 249 ? 28.62000 -23.25900 67.64700 1.000 41.61311 249 ALA F CA 1
ATOM 3215 C C . ALA B 2 249 ? 28.23900 -21.79500 67.59200 1.000 39.09633 249 ALA F C 1
ATOM 3216 O O . ALA B 2 249 ? 27.83100 -21.25000 68.61400 1.000 43.37213 249 ALA F O 1
ATOM 3218 N N . MET B 2 250 ? 28.35200 -21.21300 66.41100 1.000 39.67835 250 MET F N 1
ATOM 3219 C CA . MET B 2 250 ? 27.91400 -19.80400 66.25000 1.000 42.07322 250 MET F CA 1
ATOM 3220 C C . MET B 2 250 ? 26.39600 -19.71700 66.45300 1.000 38.41036 250 MET F C 1
ATOM 3221 O O . MET B 2 250 ? 25.95200 -18.76300 67.10200 1.000 36.99499 250 MET F O 1
ATOM 3226 N N . VAL B 2 251 ? 25.63900 -20.68600 65.93200 1.000 37.82128 251 VAL F N 1
ATOM 3227 C CA . VAL B 2 251 ? 24.19500 -20.66800 66.16400 1.000 37.41102 251 VAL F CA 1
ATOM 3228 C C . VAL B 2 251 ? 23.89400 -20.73200 67.65800 1.000 40.17597 251 VAL F C 1
ATOM 3229 O O . VAL B 2 251 ? 23.08600 -19.94900 68.17100 1.000 40.26782 251 VAL F O 1
ATOM 3233 N N . ARG B 2 252 ? 24.58400 -21.61400 68.39500 1.000 39.18692 252 ARG F N 1
ATOM 3234 C CA . ARG B 2 252 ? 24.32300 -21.72300 69.83400 1.000 41.37246 252 ARG F CA 1
ATOM 3235 C C . ARG B 2 252 ? 24.69500 -20.45300 70.58400 1.000 40.34943 252 ARG F C 1
ATOM 3236 O O . ARG B 2 252 ? 24.08800 -20.14800 71.61600 1.000 42.91111 252 ARG F O 1
ATOM 3244 N N . ARG B 2 253 ? 25.68100 -19.69800 70.09600 1.000 41.11770 253 ARG F N 1
ATOM 3245 C CA . ARG B 2 253 ? 26.02800 -18.44300 70.76000 1.000 41.60587 253 ARG F CA 1
ATOM 3246 C C . ARG B 2 253 ? 25.02200 -17.33600 70.45800 1.000 41.19599 253 ARG F C 1
ATOM 3247 O O . ARG B 2 253 ? 24.74500 -16.49800 71.32700 1.000 40.26035 253 ARG F O 1
ATOM 3255 N N . LYS B 2 254 ? 24.45800 -17.31900 69.24800 1.000 40.75321 254 LYS F N 1
ATOM 3256 C CA . LYS B 2 254 ? 23.51400 -16.26800 68.89200 1.000 40.63519 254 LYS F CA 1
ATOM 3257 C C . LYS B 2 254 ? 22.13100 -16.51500 69.47700 1.000 40.62173 254 LYS F C 1
ATOM 3258 O O . LYS B 2 254 ? 21.39600 -15.55700 69.74100 1.000 45.71442 254 LYS F O 1
ATOM 3264 N N . GLY B 2 255 ? 21.75700 -17.77200 69.69500 1.000 38.94639 255 GLY F N 1
ATOM 3265 C CA . GLY B 2 255 ? 20.47100 -18.08600 70.27900 1.000 38.43700 255 GLY F CA 1
ATOM 3266 C C . GLY B 2 255 ? 20.54100 -18.16600 71.79300 1.000 42.03528 255 GLY F C 1
ATOM 3267 O O . GLY B 2 255 ? 21.59200 -17.98900 72.40600 1.000 43.12263 255 GLY F O 1
ATOM 3268 N N . PHE B 2 256 ? 19.38900 -18.44500 72.40200 1.000 38.76938 256 PHE F N 1
ATOM 3269 C CA . PHE B 2 256 ? 19.31300 -18.52200 73.85500 1.000 42.63768 256 PHE F CA 1
ATOM 3270 C C . PHE B 2 256 ? 18.01900 -19.23000 74.24700 1.000 42.53242 256 PHE F C 1
ATOM 3271 O O . PHE B 2 256 ? 17.17900 -19.55600 73.40000 1.000 37.76997 256 PHE F O 1
ATOM 3279 N N . GLY B 2 257 ? 17.86800 -19.45100 75.54700 1.000 41.82028 257 GLY F N 1
ATOM 3280 C CA . GLY B 2 257 ? 16.77100 -20.24500 76.06500 1.000 40.04208 257 GLY F CA 1
ATOM 3281 C C . GLY B 2 257 ? 16.00200 -19.51000 77.14200 1.000 41.65110 257 GLY F C 1
ATOM 3282 O O . GLY B 2 257 ? 16.54600 -18.68400 77.87000 1.000 44.06594 257 GLY F O 1
ATOM 3283 N N . ILE B 2 258 ? 14.70900 -19.81600 77.22700 1.000 38.98948 258 ILE F N 1
ATOM 3284 C CA . ILE B 2 258 ? 13.82600 -19.18500 78.19700 1.000 41.55223 258 ILE F CA 1
ATOM 3285 C C . ILE B 2 258 ? 12.96700 -20.25000 78.85700 1.000 41.38286 258 ILE F C 1
ATOM 3286 O O . ILE B 2 258 ? 12.34700 -21.07100 78.17100 1.000 37.81780 258 ILE F O 1
ATOM 3291 N N . LEU B 2 259 ? 12.90700 -20.21000 80.18200 1.000 43.86866 259 LEU F N 1
ATOM 3292 C CA . LEU B 2 259 ? 12.10200 -21.15300 80.93800 1.000 41.44205 259 LEU F CA 1
ATOM 3293 C C . LEU B 2 259 ? 10.63400 -20.75300 80.88000 1.000 42.54129 259 LEU F C 1
ATOM 3294 O O . LEU B 2 259 ? 10.27500 -19.60900 81.18300 1.000 43.64555 259 LEU F O 1
ATOM 3299 N N . ILE B 2 260 ? 9.78500 -21.67600 80.43500 1.000 40.46834 260 ILE F N 1
ATOM 3300 C CA . ILE B 2 260 ? 8.32400 -21.38800 80.40500 1.000 44.09898 260 ILE F CA 1
ATOM 3301 C C . ILE B 2 260 ? 7.77400 -21.66300 81.80300 1.000 46.07382 260 ILE F C 1
ATOM 3302 O O . ILE B 2 260 ? 7.10700 -20.77800 82.36100 1.000 46.21363 260 ILE F O 1
ATOM 3307 N N . GLY B 2 261 ? 8.06900 -22.84300 82.34300 1.000 43.34217 261 GLY F N 1
ATOM 3308 C CA . GLY B 2 261 ? 7.63400 -23.16900 83.70900 1.000 44.52287 261 GLY F CA 1
ATOM 3309 C C . GLY B 2 261 ? 7.63700 -24.65800 83.98000 1.000 46.27271 261 GLY F C 1
ATOM 3310 O O . GLY B 2 261 ? 7.93300 -25.43200 83.05500 1.000 47.60441 261 GLY F O 1
ATOM 3311 N N . VAL B 2 262 ? 7.31200 -25.03800 85.21400 1.000 48.01887 262 VAL F N 1
ATOM 3312 C CA . VAL B 2 262 ? 7.22900 -26.47800 85.57600 1.000 49.14071 262 VAL F CA 1
ATOM 3313 C C . VAL B 2 262 ? 5.75000 -26.82600 85.71700 1.000 49.51082 262 VAL F C 1
ATOM 3314 O O . VAL B 2 262 ? 5.09800 -26.27600 86.61200 1.000 50.94626 262 VAL F O 1
ATOM 3318 N N . TYR B 2 263 ? 5.25100 -27.68300 84.83300 1.000 46.49665 263 TYR F N 1
ATOM 3319 C CA . TYR B 2 263 ? 3.82300 -28.07400 84.86900 1.000 48.53029 263 TYR F CA 1
ATOM 3320 C C . TYR B 2 263 ? 3.75400 -29.53500 85.31200 1.000 52.35139 263 TYR F C 1
ATOM 3321 O O . TYR B 2 263 ? 3.74200 -30.43000 84.45500 1.000 53.93124 263 TYR F O 1
ATOM 3330 N N . GLY B 2 264 ? 3.71300 -29.75400 86.62600 1.000 50.12975 264 GLY F N 1
ATOM 3331 C CA . GLY B 2 264 ? 3.72800 -31.12500 87.16000 1.000 54.44468 264 GLY F CA 1
ATOM 3332 C C . GLY B 2 264 ? 5.13500 -31.68600 87.17900 1.000 54.98895 264 GLY F C 1
ATOM 3333 O O . GLY B 2 264 ? 5.98300 -31.10900 87.87400 1.000 55.89804 264 GLY F O 1
ATOM 3334 N N . SER B 2 265 ? 5.36600 -32.78100 86.45800 1.000 54.32394 265 SER F N 1
ATOM 3335 C CA . SER B 2 265 ? 6.72000 -33.37700 86.35800 1.000 52.30145 265 SER F CA 1
ATOM 3336 C C . SER B 2 265 ? 7.28800 -33.04000 84.98300 1.000 49.67761 265 SER F C 1
ATOM 3337 O O . SER B 2 265 ? 8.27100 -33.67000 84.57300 1.000 49.52035 265 SER F O 1
ATOM 3340 N N . SER B 2 266 ? 6.66300 -32.08500 84.30000 1.000 47.63494 266 SER F N 1
ATOM 3341 C CA . SER B 2 266 ? 7.09200 -31.72000 82.93100 1.000 47.43066 266 SER F CA 1
ATOM 3342 C C . SER B 2 266 ? 7.77700 -30.35300 82.94700 1.000 47.15458 266 SER F C 1
ATOM 3343 O O . SER B 2 266 ? 7.13200 -29.37800 83.35700 1.000 48.38043 266 SER F O 1
ATOM 3346 N N . VAL B 2 267 ? 9.03500 -30.29300 82.51600 1.000 44.36854 267 VAL F N 1
ATOM 3347 C CA . VAL B 2 267 ? 9.74600 -28.98700 82.41700 1.000 44.54714 267 VAL F CA 1
ATOM 3348 C C . VAL B 2 267 ? 9.53600 -28.44600 81.00100 1.000 40.52448 267 VAL F C 1
ATOM 3349 O O . VAL B 2 267 ? 9.92100 -29.12800 80.04600 1.000 41.04336 267 VAL F O 1
ATOM 3353 N N . ILE B 2 268 ? 8.92900 -27.27000 80.89000 1.000 41.18858 268 ILE F N 1
ATOM 3354 C CA . ILE B 2 268 ? 8.66500 -26.66200 79.55500 1.000 41.43920 268 ILE F CA 1
ATOM 3355 C C . ILE B 2 268 ? 9.56400 -25.43700 79.37900 1.000 39.30643 268 ILE F C 1
ATOM 3356 O O . ILE B 2 268 ? 9.52300 -24.54200 80.23300 1.000 42.37855 268 ILE F O 1
ATOM 3361 N N . TYR B 2 269 ? 10.35900 -25.43000 78.31300 1.000 35.94171 269 TYR F N 1
ATOM 3362 C CA . TYR B 2 269 ? 11.24400 -24.27800 78.02100 1.000 36.99742 269 TYR F CA 1
ATOM 3363 C C . TYR B 2 269 ? 11.29500 -24.05500 76.51000 1.000 37.83516 269 TYR F C 1
ATOM 3364 O O . TYR B 2 269 ? 10.93800 -24.96800 75.75200 1.000 38.82214 269 TYR F O 1
ATOM 3373 N N . MET B 2 270 ? 11.72400 -22.86800 76.09900 1.000 34.05988 270 MET F N 1
ATOM 3374 C CA . MET B 2 270 ? 11.80900 -22.54700 74.68700 1.000 38.04692 270 MET F CA 1
ATOM 3375 C C . MET B 2 270 ? 13.23300 -22.15600 74.34400 1.000 37.41268 270 MET F C 1
ATOM 3376 O O . MET B 2 270 ? 13.97000 -21.60700 75.17000 1.000 37.43358 270 MET F O 1
ATOM 3381 N N . VAL B 2 271 ? 13.61700 -22.48100 73.12000 1.000 34.32423 271 VAL F N 1
ATOM 3382 C CA . VAL B 2 271 ? 14.89900 -22.09200 72.56200 1.000 35.36173 271 VAL F CA 1
ATOM 3383 C C . VAL B 2 271 ? 14.63800 -21.20000 71.36400 1.000 35.49513 271 VAL F C 1
ATOM 3384 O O . VAL B 2 271 ? 13.86500 -21.56400 70.46800 1.000 33.58049 271 VAL F O 1
ATOM 3388 N N . GLN B 2 272 ? 15.27800 -20.03700 71.35400 1.000 34.57409 272 GLN F N 1
ATOM 3389 C CA . GLN B 2 272 ? 15.24200 -19.12000 70.22600 1.000 34.41007 272 GLN F CA 1
ATOM 3390 C C . GLN B 2 272 ? 16.45700 -19.39200 69.35500 1.000 34.28245 272 GLN F C 1
ATOM 3391 O O . GLN B 2 272 ? 17.59600 -19.23800 69.81000 1.000 33.68012 272 GLN F O 1
ATOM 3397 N N . LEU B 2 273 ? 16.21400 -19.82200 68.11800 1.000 32.01158 273 LEU F N 1
ATOM 3398 C CA . LEU B 2 273 ? 17.22700 -20.02000 67.09500 1.000 32.28191 273 LEU F CA 1
ATOM 3399 C C . LEU B 2 273 ? 17.27000 -18.82100 66.16600 1.000 31.19587 273 LEU F C 1
ATOM 3400 O O . LEU B 2 273 ? 16.22000 -18.29800 65.78200 1.000 29.03227 273 LEU F O 1
ATOM 3405 N N . PRO B 2 274 ? 18.45700 -18.36300 65.78900 1.000 32.21751 274 PRO F N 1
ATOM 3406 C CA . PRO B 2 274 ? 18.54200 -17.15300 64.96900 1.000 30.31971 274 PRO F CA 1
ATOM 3407 C C . PRO B 2 274 ? 18.11200 -17.41600 63.53400 1.000 29.39578 274 PRO F C 1
ATOM 3408 O O . PRO B 2 274 ? 18.36200 -18.48700 62.97600 1.000 29.49300 274 PRO F O 1
ATOM 3412 N N . ILE B 2 275 ? 17.45200 -16.42400 62.94000 1.000 23.93010 275 ILE F N 1
ATOM 3413 C CA . ILE B 2 275 ? 17.16400 -16.40300 61.50800 1.000 27.31338 275 ILE F CA 1
ATOM 3414 C C . ILE B 2 275 ? 18.04800 -15.33800 60.88200 1.000 26.49458 275 ILE F C 1
ATOM 3415 O O . ILE B 2 275 ? 17.98400 -14.16300 61.27400 1.000 28.34241 275 ILE F O 1
ATOM 3420 N N . PHE B 2 276 ? 18.86900 -15.75100 59.91800 1.000 27.37550 276 PHE F N 1
ATOM 3421 C CA . PHE B 2 276 ? 19.81400 -14.81400 59.25300 1.000 30.89511 276 PHE F CA 1
ATOM 3422 C C . PHE B 2 276 ? 19.19900 -14.36300 57.93000 1.000 32.16258 276 PHE F C 1
ATOM 3423 O O . PHE B 2 276 ? 19.51600 -14.94200 56.88400 1.000 28.86183 276 PHE F O 1
ATOM 3431 N N . GLY B 2 277 ? 18.35600 -13.34100 57.98800 1.000 29.50950 277 GLY F N 1
ATOM 3432 C CA . GLY B 2 277 ? 17.62800 -12.91100 56.80400 1.000 31.22727 277 GLY F CA 1
ATOM 3433 C C . GLY B 2 277 ? 18.43600 -12.10000 55.81300 1.000 34.37630 277 GLY F C 1
ATOM 3434 O O . GLY B 2 277 ? 18.08800 -12.05200 54.62800 1.000 37.14133 277 GLY F O 1
ATOM 3435 N N . VAL B 2 278 ? 19.50200 -11.44800 56.26600 1.000 34.69639 278 VAL F N 1
ATOM 3436 C CA . VAL B 2 278 ? 20.41900 -10.72500 55.38800 1.000 32.89214 278 VAL F CA 1
ATOM 3437 C C . VAL B 2 278 ? 21.71200 -11.52100 55.31900 1.000 33.19734 278 VAL F C 1
ATOM 3438 O O . VAL B 2 278 ? 22.35000 -11.77300 56.35200 1.000 32.42535 278 VAL F O 1
ATOM 3442 N N . ILE B 2 279 ? 22.05800 -11.93800 54.09900 1.000 32.24955 279 ILE F N 1
ATOM 3443 C CA . ILE B 2 279 ? 23.28400 -12.76100 53.90300 1.000 31.87440 279 ILE F CA 1
ATOM 3444 C C . ILE B 2 279 ? 23.97500 -12.42800 52.58300 1.000 30.38921 279 ILE F C 1
ATOM 3445 O O . ILE B 2 279 ? 23.27900 -12.03500 51.64100 1.000 31.71784 279 ILE F O 1
ATOM 3450 N N . ASP B 2 280 ? 25.30000 -12.51500 52.56000 1.000 31.45626 280 ASP F N 1
ATOM 3451 C CA . ASP B 2 280 ? 26.11800 -12.38100 51.36300 1.000 30.20354 280 ASP F CA 1
ATOM 3452 C C . ASP B 2 280 ? 26.33200 -10.93900 50.95200 1.000 29.43575 280 ASP F C 1
ATOM 3453 O O . ASP B 2 280 ? 26.69700 -10.66500 49.79500 1.000 29.39255 280 ASP F O 1
ATOM 3458 N N . THR B 2 281 ? 26.07500 -10.02200 51.83100 1.000 27.17832 281 THR F N 1
ATOM 3459 C CA . THR B 2 281 ? 26.35900 -8.66100 51.42300 1.000 28.42706 281 THR F CA 1
ATOM 3460 C C . THR B 2 281 ? 27.77500 -8.29500 51.84600 1.000 27.09891 281 THR F C 1
ATOM 3461 O O . THR B 2 281 ? 28.35100 -8.94300 52.72300 1.000 29.86695 281 THR F O 1
ATOM 3465 N N . PRO B 2 282 ? 28.38000 -7.28300 51.22700 1.000 27.76308 282 PRO F N 1
ATOM 3466 C CA . PRO B 2 282 ? 29.77300 -6.95500 51.56600 1.000 29.04275 282 PRO F CA 1
ATOM 3467 C C . PRO B 2 282 ? 29.87900 -6.31000 52.94000 1.000 32.63901 282 PRO F C 1
ATOM 3468 O O . PRO B 2 282 ? 29.06900 -5.45600 53.30800 1.000 30.91174 282 PRO F O 1
ATOM 3472 N N . CYS B 2 283 ? 30.89900 -6.72800 53.69600 1.000 28.32740 283 CYS F N 1
ATOM 3473 C CA . CYS B 2 283 ? 31.22500 -6.15200 54.99400 1.000 29.60310 283 CYS F CA 1
ATOM 3474 C C . CYS B 2 283 ? 32.72200 -5.85500 55.07100 1.000 29.17121 283 CYS F C 1
ATOM 3475 O O . CYS B 2 283 ? 33.53600 -6.48800 54.39400 1.000 24.78716 283 CYS F O 1
ATOM 3478 N N . TRP B 2 284 ? 33.08600 -4.89300 55.91500 1.000 28.31916 284 TRP F N 1
ATOM 3479 C CA . TRP B 2 284 ? 34.48800 -4.54900 56.09300 1.000 29.57929 284 TRP F CA 1
ATOM 3480 C C . TRP B 2 284 ? 34.70600 -4.06800 57.52000 1.000 28.00208 284 TRP F C 1
ATOM 3481 O O . TRP B 2 284 ? 33.77200 -3.61300 58.18400 1.000 27.02268 284 TRP F O 1
ATOM 3492 N N . ILE B 2 285 ? 35.94700 -4.18500 57.99700 1.000 26.44012 285 ILE F N 1
ATOM 3493 C CA . ILE B 2 285 ? 36.30300 -3.75700 59.34700 1.000 25.63736 285 ILE F CA 1
ATOM 3494 C C . ILE B 2 285 ? 37.38300 -2.67900 59.26000 1.000 27.21095 285 ILE F C 1
ATOM 3495 O O . ILE B 2 285 ? 38.31900 -2.77900 58.45800 1.000 27.77109 285 ILE F O 1
ATOM 3500 N N . VAL B 2 286 ? 37.22700 -1.63000 60.06500 1.000 24.55750 286 VAL F N 1
ATOM 3501 C CA . VAL B 2 286 ? 38.18600 -0.53900 60.16400 1.000 27.67105 286 VAL F CA 1
ATOM 3502 C C . VAL B 2 286 ? 38.87900 -0.64100 61.51700 1.000 30.19947 286 VAL F C 1
ATOM 3503 O O . VAL B 2 286 ? 38.21100 -0.72300 62.55700 1.000 27.74274 286 VAL F O 1
ATOM 3507 N N . LYS B 2 287 ? 40.21300 -0.63000 61.50200 1.000 27.18664 287 LYS F N 1
ATOM 3508 C CA . LYS B 2 287 ? 41.03000 -0.55300 62.70500 1.000 28.19907 287 LYS F CA 1
ATOM 3509 C C . LYS B 2 287 ? 41.90600 0.68100 62.60700 1.000 30.51496 287 LYS F C 1
ATOM 3510 O O . LYS B 2 287 ? 42.27600 1.10500 61.50700 1.000 29.25850 287 LYS F O 1
ATOM 3516 N N . ALA B 2 288 ? 42.24100 1.26300 63.75500 1.000 28.75714 288 ALA F N 1
ATOM 3517 C CA . ALA B 2 288 ? 43.07600 2.45100 63.72200 1.000 34.20074 288 ALA F CA 1
ATOM 3518 C C . ALA B 2 288 ? 43.87700 2.55700 65.00300 1.000 32.17505 288 ALA F C 1
ATOM 3519 O O . ALA B 2 288 ? 43.57500 1.91400 66.01100 1.000 32.62798 288 ALA F O 1
ATOM 3521 N N . ALA B 2 289 ? 44.90800 3.38400 64.94500 1.000 34.31210 289 ALA F N 1
ATOM 3522 C CA . ALA B 2 289 ? 45.82900 3.59900 66.04600 1.000 35.10857 289 ALA F CA 1
ATOM 3523 C C . ALA B 2 289 ? 46.24500 5.06800 66.01500 1.000 37.11692 289 ALA F C 1
ATOM 3524 O O . ALA B 2 289 ? 46.05000 5.74200 65.00300 1.000 35.14751 289 ALA F O 1
ATOM 3526 N N . PRO B 2 290 ? 46.77800 5.58500 67.12700 1.000 35.14419 290 PRO F N 1
ATOM 3527 C CA . PRO B 2 290 ? 47.06700 7.02700 67.18300 1.000 38.69874 290 PRO F CA 1
ATOM 3528 C C . PRO B 2 290 ? 48.21100 7.39700 66.25300 1.000 41.02949 290 PRO F C 1
ATOM 3529 O O . PRO B 2 290 ? 49.25700 6.74900 66.24000 1.000 41.91658 290 PRO F O 1
ATOM 3533 N N . SER B 2 291 ? 48.00700 8.46300 65.48800 1.000 42.78196 291 SER F N 1
ATOM 3534 C CA . SER B 2 291 ? 48.99200 8.98400 64.54600 1.000 42.77379 291 SER F CA 1
ATOM 3535 C C . SER B 2 291 ? 49.45200 10.34100 65.06400 1.000 45.19374 291 SER F C 1
ATOM 3536 O O . SER B 2 291 ? 48.69100 11.31300 65.02500 1.000 45.53068 291 SER F O 1
ATOM 3539 N N . CYS B 2 292 ? 50.69100 10.41100 65.55400 1.000 45.56526 292 CYS F N 1
ATOM 3540 C CA . CYS B 2 292 ? 51.19900 11.60900 66.21300 1.000 46.47053 292 CYS F CA 1
ATOM 3541 C C . CYS B 2 292 ? 52.45600 12.13000 65.53900 1.000 48.86362 292 CYS F C 1
ATOM 3542 O O . CYS B 2 292 ? 53.35700 11.36200 65.18600 1.000 47.10887 292 CYS F O 1
ATOM 3545 N N . SER B 2 293 ? 52.51300 13.44400 65.38600 1.000 53.70987 293 SER F N 1
ATOM 3546 C CA . SER B 2 293 ? 53.74100 14.14300 65.05900 1.000 56.80969 293 SER F CA 1
ATOM 3547 C C . SER B 2 293 ? 54.30800 14.77800 66.32700 1.000 59.47944 293 SER F C 1
ATOM 3548 O O . SER B 2 293 ? 53.59900 15.00400 67.30900 1.000 58.31005 293 SER F O 1
ATOM 3551 N N . GLU B 2 294 ? 55.60800 15.05200 66.30000 1.000 56.64341 294 GLU F N 1
ATOM 3552 C CA . GLU B 2 294 ? 56.31800 15.47700 67.49500 1.000 60.30890 294 GLU F CA 1
ATOM 3553 C C . GLU B 2 294 ? 57.32200 16.55700 67.13500 1.000 62.62942 294 GLU F C 1
ATOM 3554 O O . GLU B 2 294 ? 57.99300 16.47600 66.10400 1.000 64.99638 294 GLU F O 1
ATOM 3560 N N . LYS B 2 295 ? 57.41200 17.57300 67.99000 1.000 65.58518 295 LYS F N 1
ATOM 3561 C CA . LYS B 2 295 ? 58.39600 18.64800 67.84500 1.000 67.88125 295 LYS F CA 1
ATOM 3562 C C . LYS B 2 295 ? 58.92100 18.95900 69.24600 1.000 69.08256 295 LYS F C 1
ATOM 3563 O O . LYS B 2 295 ? 58.28900 19.70400 70.00200 1.000 69.52974 295 LYS F O 1
ATOM 3569 N N . LYS B 2 296 ? 60.06300 18.36000 69.58900 1.000 67.19251 296 LYS F N 1
ATOM 3570 C CA . LYS B 2 296 ? 60.76900 18.61800 70.84600 1.000 67.05842 296 LYS F CA 1
ATOM 3571 C C . LYS B 2 296 ? 59.87500 18.37600 72.06600 1.000 65.11546 296 LYS F C 1
ATOM 3572 O O . LYS B 2 296 ? 59.62600 19.26800 72.88000 1.000 65.39120 296 LYS F O 1
ATOM 3578 N N . GLY B 2 297 ? 59.40500 17.13400 72.18900 1.000 68.28621 297 GLY F N 1
ATOM 3579 C CA . GLY B 2 297 ? 58.61600 16.71900 73.32900 1.000 67.79950 297 GLY F CA 1
ATOM 3580 C C . GLY B 2 297 ? 57.14500 17.05800 73.26400 1.000 67.80713 297 GLY F C 1
ATOM 3581 O O . GLY B 2 297 ? 56.35500 16.45600 74.00300 1.000 69.23681 297 GLY F O 1
ATOM 3582 N N . ASN B 2 298 ? 56.74700 18.00200 72.41600 1.000 69.83286 298 ASN F N 1
ATOM 3583 C CA . ASN B 2 298 ? 55.34300 18.34000 72.22900 1.000 67.91334 298 ASN F CA 1
ATOM 3584 C C . ASN B 2 298 ? 54.76500 17.48000 71.11600 1.000 65.27495 298 ASN F C 1
ATOM 3585 O O . ASN B 2 298 ? 55.37500 17.33900 70.05200 1.000 66.42590 298 ASN F O 1
ATOM 3590 N N . TYR B 2 299 ? 53.58700 16.91900 71.35900 1.000 62.73749 299 TYR F N 1
ATOM 3591 C CA . TYR B 2 299 ? 52.95400 15.99700 70.43100 1.000 60.71529 299 TYR F CA 1
ATOM 3592 C C . TYR B 2 299 ? 51.65000 16.57500 69.89300 1.000 60.71800 299 TYR F C 1
ATOM 3593 O O . TYR B 2 299 ? 50.99100 17.38300 70.55300 1.000 62.43394 299 TYR F O 1
ATOM 3602 N N . ALA B 2 300 ? 51.27900 16.13800 68.68800 1.000 59.95785 300 ALA F N 1
ATOM 3603 C CA . ALA B 2 300 ? 49.99500 16.47900 68.07500 1.000 62.00986 300 ALA F CA 1
ATOM 3604 C C . ALA B 2 300 ? 49.42600 15.20800 67.46100 1.000 57.10592 300 ALA F C 1
ATOM 3605 O O . ALA B 2 300 ? 49.98700 14.67900 66.49800 1.000 56.37600 300 ALA F O 1
ATOM 3607 N N . CYS B 2 301 ? 48.31900 14.72100 68.00300 1.000 52.39358 301 CYS F N 1
ATOM 3608 C CA . CYS B 2 301 ? 47.87400 13.36700 67.72200 1.000 48.91145 301 CYS F CA 1
ATOM 3609 C C . CYS B 2 301 ? 46.51200 13.35400 67.04600 1.000 52.46429 301 CYS F C 1
ATOM 3610 O O . CYS B 2 301 ? 45.68700 14.24900 67.23700 1.000 53.35911 301 CYS F O 1
ATOM 3613 N N . LEU B 2 302 ? 46.29200 12.30300 66.27100 1.000 46.87596 302 LEU F N 1
ATOM 3614 C CA . LEU B 2 302 ? 45.08600 12.08900 65.49900 1.000 47.92144 302 LEU F CA 1
ATOM 3615 C C . LEU B 2 302 ? 44.71800 10.62400 65.64100 1.000 45.23135 302 LEU F C 1
ATOM 3616 O O . LEU B 2 302 ? 45.59100 9.75400 65.56600 1.000 42.66745 302 LEU F O 1
ATOM 3621 N N . LEU B 2 303 ? 43.43700 10.35200 65.86800 1.000 43.17985 303 LEU F N 1
ATOM 3622 C CA . LEU B 2 303 ? 42.95300 8.98200 65.98600 1.000 44.96476 303 LEU F CA 1
ATOM 3623 C C . LEU B 2 303 ? 41.58500 8.89100 65.32900 1.000 45.63352 303 LEU F C 1
ATOM 3624 O O . LEU B 2 303 ? 40.67600 9.64000 65.69300 1.000 47.02890 303 LEU F O 1
ATOM 3629 N N . ARG B 2 304 ? 41.43600 7.96300 64.39100 1.000 41.91842 304 ARG F N 1
ATOM 3630 C CA . ARG B 2 304 ? 40.11700 7.74500 63.75000 1.000 44.41576 304 ARG F CA 1
ATOM 3631 C C . ARG B 2 304 ? 39.15100 7.16300 64.78600 1.000 45.08705 304 ARG F C 1
ATOM 3632 O O . ARG B 2 304 ? 39.54500 6.22600 65.49900 1.000 42.96404 304 ARG F O 1
ATOM 3640 N N . GLU B 2 305 ? 37.93800 7.71200 64.86000 1.000 42.64760 305 GLU F N 1
ATOM 3641 C CA . GLU B 2 305 ? 36.93800 7.26600 65.86400 1.000 45.28078 305 GLU F CA 1
ATOM 3642 C C . GLU B 2 305 ? 35.81100 6.49400 65.17300 1.000 43.98440 305 GLU F C 1
ATOM 3643 O O . GLU B 2 305 ? 34.72600 6.38600 65.76300 1.000 46.00816 305 GLU F O 1
ATOM 3649 N N . ASP B 2 306 ? 36.07700 5.96400 63.98300 1.000 43.39620 306 ASP F N 1
ATOM 3650 C CA . ASP B 2 306 ? 35.06000 5.19000 63.22800 1.000 39.93491 306 ASP F CA 1
ATOM 3651 C C . ASP B 2 306 ? 35.50900 3.72900 63.09200 1.000 37.23101 306 ASP F C 1
ATOM 3652 O O . ASP B 2 306 ? 35.17800 3.10800 62.07800 1.000 36.73204 306 ASP F O 1
ATOM 3657 N N . GLN B 2 307 ? 36.22700 3.20500 64.08600 1.000 34.73965 307 GLN F N 1
ATOM 3658 C CA . GLN B 2 307 ? 36.68300 1.82900 63.98900 1.000 34.29522 307 GLN F CA 1
ATOM 3659 C C . GLN B 2 307 ? 35.53200 0.86200 64.21800 1.000 31.88118 307 GLN F C 1
ATOM 3660 O O . GLN B 2 307 ? 34.59800 1.14400 64.96900 1.000 32.58723 307 GLN F O 1
ATOM 3666 N N . GLY B 2 308 ? 35.65400 -0.32800 63.62900 1.000 29.91251 308 GLY F N 1
ATOM 3667 C CA . GLY B 2 308 ? 34.73900 -1.42000 63.86100 1.000 32.70644 308 GLY F CA 1
ATOM 3668 C C . GLY B 2 308 ? 34.20400 -1.97400 62.55100 1.000 29.59166 308 GLY F C 1
ATOM 3669 O O . GLY B 2 308 ? 34.78700 -1.76500 61.48000 1.000 27.14641 308 GLY F O 1
ATOM 3670 N N . TRP B 2 309 ? 33.08700 -2.69100 62.65700 1.000 30.06750 309 TRP F N 1
ATOM 3671 C CA . TRP B 2 309 ? 32.50000 -3.43000 61.54800 1.000 30.71395 309 TRP F CA 1
ATOM 3672 C C . TRP B 2 309 ? 31.46300 -2.60800 60.79700 1.000 31.03275 309 TRP F C 1
ATOM 3673 O O . TRP B 2 309 ? 30.67500 -1.87100 61.39400 1.000 32.94217 309 TRP F O 1
ATOM 3684 N N . TYR B 2 310 ? 31.44400 -2.77400 59.47800 1.000 30.19190 310 TYR F N 1
ATOM 3685 C CA . TYR B 2 310 ? 30.48100 -2.14400 58.58900 1.000 28.99727 310 TYR F CA 1
ATOM 3686 C C . TYR B 2 310 ? 29.93100 -3.20700 57.65600 1.000 34.74083 310 TYR F C 1
ATOM 3687 O O . TYR B 2 310 ? 30.69500 -4.01200 57.11300 1.000 31.45449 310 TYR F O 1
ATOM 3696 N N . CYS B 2 311 ? 28.61100 -3.20300 57.47000 1.000 29.85042 311 CYS F N 1
ATOM 3697 C CA . CYS B 2 311 ? 27.93900 -4.19300 56.64100 1.000 32.04141 311 CYS F CA 1
ATOM 3698 C C . CYS B 2 311 ? 26.86000 -3.50300 55.82700 1.000 34.24290 311 CYS F C 1
ATOM 3699 O O . CYS B 2 311 ? 26.10800 -2.67700 56.35500 1.000 34.82633 311 CYS F O 1
ATOM 3702 N N . GLN B 2 312 ? 26.79600 -3.83200 54.54000 1.000 31.31802 312 GLN F N 1
ATOM 3703 C CA . GLN B 2 312 ? 25.71700 -3.33400 53.70000 1.000 38.80552 312 GLN F CA 1
ATOM 3704 C C . GLN B 2 312 ? 24.42200 -4.07200 54.02600 1.000 37.48275 312 GLN F C 1
ATOM 3705 O O . GLN B 2 312 ? 24.40200 -5.30200 54.15600 1.000 35.60316 312 GLN F O 1
ATOM 3711 N N . ASN B 2 313 ? 23.34500 -3.31300 54.17900 1.000 38.14479 313 ASN F N 1
ATOM 3712 C CA . ASN B 2 313 ? 22.04500 -3.89600 54.52200 1.000 40.79111 313 ASN F CA 1
ATOM 3713 C C . ASN B 2 313 ? 20.97200 -3.07600 53.80100 1.000 43.46491 313 ASN F C 1
ATOM 3714 O O . ASN B 2 313 ? 20.51400 -2.05300 54.31100 1.000 48.17689 313 ASN F O 1
ATOM 3719 N N . ALA B 2 314 ? 20.61500 -3.52200 52.59700 1.000 46.76246 314 ALA F N 1
ATOM 3720 C CA . ALA B 2 314 ? 19.45200 -3.03100 51.85100 1.000 46.80036 314 ALA F CA 1
ATOM 3721 C C . ALA B 2 314 ? 19.46400 -1.50700 51.71800 1.000 53.77033 314 ALA F C 1
ATOM 3722 O O . ALA B 2 314 ? 18.64300 -0.79300 52.29100 1.000 52.01549 314 ALA F O 1
ATOM 3724 N N . GLY B 2 315 ? 20.42500 -1.02300 50.93400 1.000 65.41677 315 GLY F N 1
ATOM 3725 C CA . GLY B 2 315 ? 20.50400 0.40800 50.72300 1.000 65.92398 315 GLY F CA 1
ATOM 3726 C C . GLY B 2 315 ? 20.91200 1.20700 51.93800 1.000 67.01428 315 GLY F C 1
ATOM 3727 O O . GLY B 2 315 ? 20.81600 2.43800 51.91600 1.000 69.67458 315 GLY F O 1
ATOM 3728 N N . SER B 2 316 ? 21.35300 0.54600 53.00600 1.000 54.76181 316 SER F N 1
ATOM 3729 C CA . SER B 2 316 ? 21.92000 1.22800 54.15500 1.000 52.82660 316 SER F CA 1
ATOM 3730 C C . SER B 2 316 ? 23.23000 0.55700 54.53600 1.000 46.18916 316 SER F C 1
ATOM 3731 O O . SER B 2 316 ? 23.37500 -0.66300 54.41000 1.000 42.44975 316 SER F O 1
ATOM 3734 N N . THR B 2 317 ? 24.18100 1.35300 55.00000 1.000 45.91844 317 THR F N 1
ATOM 3735 C CA . THR B 2 317 ? 25.38900 0.82400 55.61500 1.000 40.66512 317 THR F CA 1
ATOM 3736 C C . THR B 2 317 ? 25.16800 0.77600 57.11900 1.000 39.55839 317 THR F C 1
ATOM 3737 O O . THR B 2 317 ? 24.79300 1.78500 57.72300 1.000 42.69649 317 THR F O 1
ATOM 3741 N N . VAL B 2 318 ? 25.38500 -0.39700 57.71500 1.000 36.01495 318 VAL F N 1
ATOM 3742 C CA . VAL B 2 318 ? 25.20800 -0.61200 59.14300 1.000 35.31404 318 VAL F CA 1
ATOM 3743 C C . VAL B 2 318 ? 26.57800 -0.66200 59.81800 1.000 41.43954 318 VAL F C 1
ATOM 3744 O O . VAL B 2 318 ? 27.49200 -1.35600 59.35200 1.000 33.50713 318 VAL F O 1
ATOM 3748 N N . TYR B 2 319 ? 26.70800 0.05800 60.93100 1.000 39.29463 319 TYR F N 1
ATOM 3749 C CA . TYR B 2 319 ? 27.96200 0.23600 61.64200 1.000 38.10927 319 TYR F CA 1
ATOM 3750 C C . TYR B 2 319 ? 27.84800 -0.36200 63.03800 1.000 38.92327 319 TYR F C 1
ATOM 3751 O O . TYR B 2 319 ? 26.87200 -0.10300 63.74800 1.000 42.08116 319 TYR F O 1
ATOM 3760 N N . TYR B 2 320 ? 28.84000 -1.16000 63.42400 1.000 34.85064 320 TYR F N 1
ATOM 3761 C CA . TYR B 2 320 ? 28.91900 -1.77200 64.75100 1.000 39.88696 320 TYR F CA 1
ATOM 3762 C C . TYR B 2 320 ? 30.16700 -1.28900 65.48300 1.000 43.28991 320 TYR F C 1
ATOM 3763 O O . TYR B 2 320 ? 31.27300 -1.80000 65.22700 1.000 41.59023 320 TYR F O 1
ATOM 3772 N N . PRO B 2 321 ? 30.04600 -0.32800 66.40500 1.000 45.39666 321 PRO F N 1
ATOM 3773 C CA . PRO B 2 321 ? 31.25600 0.21600 67.05800 1.000 46.57727 321 PRO F CA 1
ATOM 3774 C C . PRO B 2 321 ? 31.96100 -0.77900 67.96900 1.000 49.39727 321 PRO F C 1
ATOM 3775 O O . PRO B 2 321 ? 33.17300 -0.64800 68.18200 1.000 51.24430 321 PRO F O 1
ATOM 3779 N N . ASN B 2 322 ? 31.24600 -1.76400 68.51200 1.000 51.79803 322 ASN F N 1
ATOM 3780 C CA . ASN B 2 322 ? 31.84500 -2.79400 69.35600 1.000 59.14515 322 ASN F CA 1
ATOM 3781 C C . ASN B 2 322 ? 32.18500 -4.01000 68.50900 1.000 64.91863 322 ASN F C 1
ATOM 3782 O O . ASN B 2 322 ? 31.28000 -4.69200 68.01400 1.000 63.39987 322 ASN F O 1
ATOM 3787 N N . GLU B 2 323 ? 33.48300 -4.29700 68.35900 1.000 81.13838 323 GLU F N 1
ATOM 3788 C CA . GLU B 2 323 ? 33.89300 -5.47700 67.60300 1.000 79.90855 323 GLU F CA 1
ATOM 3789 C C . GLU B 2 323 ? 33.38700 -6.76400 68.24000 1.000 79.34849 323 GLU F C 1
ATOM 3790 O O . GLU B 2 323 ? 33.42600 -7.81900 67.59800 1.000 78.62827 323 GLU F O 1
ATOM 3796 N N . LYS B 2 324 ? 32.91600 -6.69600 69.48800 1.000 71.71938 324 LYS F N 1
ATOM 3797 C CA . LYS B 2 324 ? 32.28400 -7.83800 70.13200 1.000 73.77902 324 LYS F CA 1
ATOM 3798 C C . LYS B 2 324 ? 30.90400 -8.14300 69.55800 1.000 69.20458 324 LYS F C 1
ATOM 3799 O O . LYS B 2 324 ? 30.40700 -9.26200 69.73300 1.000 68.69933 324 LYS F O 1
ATOM 3805 N N . ASP B 2 325 ? 30.27400 -7.17700 68.88100 1.000 67.77645 325 ASP F N 1
ATOM 3806 C CA . ASP B 2 325 ? 28.94800 -7.38100 68.30500 1.000 63.48557 325 ASP F CA 1
ATOM 3807 C C . ASP B 2 325 ? 28.97600 -8.23100 67.04300 1.000 62.13323 325 ASP F C 1
ATOM 3808 O O . ASP B 2 325 ? 27.90600 -8.61500 66.55100 1.000 60.73927 325 ASP F O 1
ATOM 3813 N N . CYS B 2 326 ? 30.15600 -8.51700 66.49800 1.000 56.05938 326 CYS F N 1
ATOM 3814 C CA . CYS B 2 326 ? 30.26700 -9.33500 65.30300 1.000 50.11530 326 CYS F CA 1
ATOM 3815 C C . CYS B 2 326 ? 31.35200 -10.37300 65.52300 1.000 50.35282 326 CYS F C 1
ATOM 3816 O O . CYS B 2 326 ? 32.36700 -10.09500 66.16900 1.000 52.82962 326 CYS F O 1
ATOM 3819 N N . GLU B 2 327 ? 31.09800 -11.58600 65.03700 1.000 42.36569 327 GLU F N 1
ATOM 3820 C CA . GLU B 2 327 ? 32.08500 -12.68600 65.15600 1.000 44.22992 327 GLU F CA 1
ATOM 3821 C C . GLU B 2 327 ? 32.38900 -13.17700 63.74400 1.0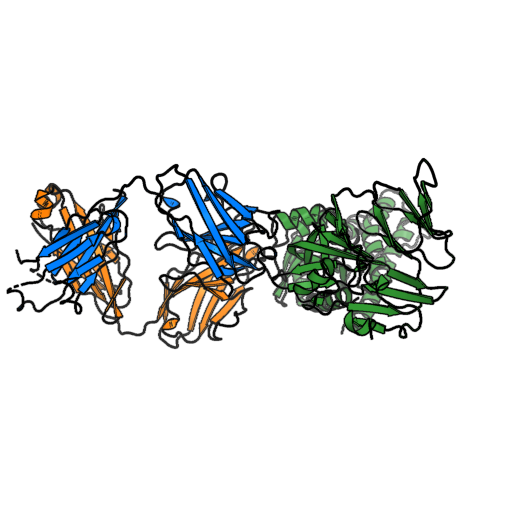00 41.16662 327 GLU F C 1
ATOM 3822 O O . GLU B 2 327 ? 31.47100 -13.17400 62.91000 1.000 37.86949 327 GLU F O 1
ATOM 3828 N N . THR B 2 328 ? 33.62100 -13.59100 63.50600 1.000 38.90776 328 THR F N 1
ATOM 3829 C CA . THR B 2 328 ? 34.02600 -13.98400 62.14300 1.000 38.05154 328 THR F CA 1
ATOM 3830 C C . THR B 2 328 ? 34.28400 -15.47900 62.04300 1.000 37.59225 328 THR F C 1
ATOM 3831 O O . THR B 2 328 ? 34.74300 -16.06500 63.01600 1.000 40.11380 328 THR F O 1
ATOM 3835 N N . ARG B 2 329 ? 33.92500 -16.06100 60.91400 1.000 38.25363 329 ARG F N 1
ATOM 3836 C CA . ARG B 2 329 ? 34.24200 -17.47300 60.61600 1.000 39.77696 329 ARG F CA 1
ATOM 3837 C C . ARG B 2 329 ? 34.62200 -17.46800 59.14300 1.000 40.45423 329 ARG F C 1
ATOM 3838 O O . ARG B 2 329 ? 33.72000 -17.47700 58.30600 1.000 36.68044 329 ARG F O 1
ATOM 3846 N N . GLY B 2 330 ? 35.91700 -17.40000 58.85300 1.000 40.11420 330 GLY F N 1
ATOM 3847 C CA . GLY B 2 330 ? 36.37400 -17.27700 57.46000 1.000 36.66311 330 GLY F CA 1
ATOM 3848 C C . GLY B 2 330 ? 35.99000 -15.93400 56.88300 1.000 35.35527 330 GLY F C 1
ATOM 3849 O O . GLY B 2 330 ? 36.22700 -14.93000 57.54200 1.000 35.06294 330 GLY F O 1
ATOM 3850 N N . ASP B 2 331 ? 35.37600 -15.93300 55.70800 1.000 32.36265 331 ASP F N 1
ATOM 3851 C CA . ASP B 2 331 ? 34.93200 -14.66600 55.07100 1.000 35.62605 331 ASP F CA 1
ATOM 3852 C C . ASP B 2 331 ? 33.58200 -14.22800 55.64500 1.000 32.85991 331 ASP F C 1
ATOM 3853 O O . ASP B 2 331 ? 33.15100 -13.11600 55.32900 1.000 33.94016 331 ASP F O 1
ATOM 3858 N N . HIS B 2 332 ? 32.95700 -15.06500 56.47100 1.000 31.87105 332 HIS F N 1
ATOM 3859 C CA . HIS B 2 332 ? 31.60000 -14.75100 56.98900 1.000 31.80653 332 HIS F CA 1
ATOM 3860 C C . HIS B 2 332 ? 31.65800 -13.99400 58.31700 1.000 35.96602 332 HIS F C 1
ATOM 3861 O O . HIS B 2 332 ? 32.37700 -14.44200 59.21900 1.000 34.72657 332 HIS F O 1
ATOM 3868 N N . VAL B 2 333 ? 30.93300 -12.88300 58.41600 1.000 31.97836 333 VAL F N 1
ATOM 3869 C CA . VAL B 2 333 ? 30.84000 -12.11700 59.65000 1.000 31.75927 333 VAL F CA 1
ATOM 3870 C C . VAL B 2 333 ? 29.38600 -12.14200 60.11500 1.000 36.91582 333 VAL F C 1
ATOM 3871 O O . VAL B 2 333 ? 28.47100 -11.79300 59.35300 1.000 31.28198 333 VAL F O 1
ATOM 3875 N N . PHE B 2 334 ? 29.21300 -12.62400 61.35000 1.000 33.35567 334 PHE F N 1
ATOM 3876 C CA . PHE B 2 334 ? 27.87000 -12.78200 61.94700 1.000 35.28230 334 PHE F CA 1
ATOM 3877 C C . PHE B 2 334 ? 27.60100 -11.62300 62.89800 1.000 39.40904 334 PHE F C 1
ATOM 3878 O O . PHE B 2 334 ? 28.37900 -11.42800 63.84200 1.000 40.11013 334 PHE F O 1
ATOM 3886 N N . CYS B 2 335 ? 26.52200 -10.89300 62.65600 1.000 33.17514 335 CYS F N 1
ATOM 3887 C CA . CYS B 2 335 ? 26.15800 -9.73100 63.45800 1.000 36.33709 335 CYS F CA 1
ATOM 3888 C C . CYS B 2 335 ? 24.65900 -9.75900 63.71900 1.000 38.60261 335 CYS F C 1
ATOM 3889 O O . CYS B 2 335 ? 23.91500 -10.53800 63.11900 1.000 34.84862 335 CYS F O 1
ATOM 3892 N N . ASP B 2 336 ? 24.21800 -8.87200 64.60700 1.000 39.66114 336 ASP F N 1
ATOM 3893 C CA . ASP B 2 336 ? 22.81500 -8.72800 64.97500 1.000 35.08610 336 ASP F CA 1
ATOM 3894 C C . ASP B 2 336 ? 22.29200 -7.39600 64.45400 1.000 37.64640 336 ASP F C 1
ATOM 3895 O O . ASP B 2 336 ? 22.76600 -6.33700 64.87500 1.000 40.88412 336 ASP F O 1
ATOM 3900 N N . THR B 2 337 ? 21.30700 -7.45400 63.54800 1.000 35.61668 337 THR F N 1
ATOM 3901 C CA . THR B 2 337 ? 20.69500 -6.24600 63.00400 1.000 36.80359 337 THR F CA 1
ATOM 3902 C C . THR B 2 337 ? 20.18300 -5.30300 64.08500 1.000 42.91085 337 THR F C 1
ATOM 3903 O O . THR B 2 337 ? 20.03200 -4.10500 63.82000 1.000 46.65899 337 THR F O 1
ATOM 3907 N N . ALA B 2 338 ? 19.89200 -5.80600 65.28600 1.000 39.55797 338 ALA F N 1
ATOM 3908 C CA . ALA B 2 338 ? 19.40300 -4.93400 66.34800 1.000 46.22847 338 ALA F CA 1
ATOM 3909 C C . ALA B 2 338 ? 20.50500 -4.11400 67.00700 1.000 45.89981 338 ALA F C 1
ATOM 3910 O O . ALA B 2 338 ? 20.19600 -3.15000 67.71000 1.000 48.08219 338 ALA F O 1
ATOM 3912 N N . ALA B 2 339 ? 21.77500 -4.46000 66.80900 1.000 44.15467 339 ALA F N 1
ATOM 3913 C CA . ALA B 2 339 ? 22.87500 -3.74100 67.44100 1.000 45.30389 339 ALA F CA 1
ATOM 3914 C C . ALA B 2 339 ? 23.53300 -2.71800 66.51900 1.000 43.85152 339 ALA F C 1
ATOM 3915 O O . ALA B 2 339 ? 24.52700 -2.09900 66.90700 1.000 48.85474 339 ALA F O 1
ATOM 3917 N N . GLY B 2 340 ? 23.00400 -2.51400 65.32400 1.000 43.09417 340 GLY F N 1
ATOM 3918 C CA . GLY B 2 340 ? 23.66700 -1.65900 64.36500 1.000 42.18106 340 GLY F CA 1
ATOM 3919 C C . GLY B 2 340 ? 23.26800 -0.19400 64.45300 1.000 46.68971 340 GLY F C 1
ATOM 3920 O O . GLY B 2 340 ? 22.32100 0.18600 65.13800 1.000 50.70520 340 GLY F O 1
ATOM 3921 N N . ILE B 2 341 ? 24.02500 0.62400 63.72500 1.000 43.11552 341 ILE F N 1
ATOM 3922 C CA . ILE B 2 341 ? 23.79900 2.05500 63.56900 1.000 40.30742 341 ILE F CA 1
ATOM 3923 C C . ILE B 2 341 ? 23.88900 2.37000 62.08100 1.000 44.25092 341 ILE F C 1
ATOM 3924 O O . ILE B 2 341 ? 24.84700 1.95700 61.41700 1.000 41.64385 341 ILE F O 1
ATOM 3929 N N . ASN B 2 342 ? 22.90600 3.10000 61.56000 1.000 42.20693 342 ASN F N 1
ATOM 3930 C CA . ASN B 2 342 ? 22.89300 3.44500 60.14700 1.000 44.54400 342 ASN F CA 1
ATOM 3931 C C . ASN B 2 342 ? 23.82300 4.62300 59.89300 1.000 44.54392 342 ASN F C 1
ATOM 3932 O O . ASN B 2 342 ? 23.79900 5.61300 60.62900 1.000 45.19266 342 ASN F O 1
ATOM 3937 N N . VAL B 2 343 ? 24.63400 4.52200 58.83900 1.000 44.60408 343 VAL F N 1
ATOM 3938 C CA . VAL B 2 343 ? 25.55500 5.58000 58.45700 1.000 46.13047 343 VAL F CA 1
ATOM 3939 C C . VAL B 2 343 ? 25.42600 5.81200 56.96300 1.000 47.00071 343 VAL F C 1
ATOM 3940 O O . VAL B 2 343 ? 25.03400 4.92600 56.20400 1.000 50.40202 343 VAL F O 1
ATOM 3944 N N . ALA B 2 344 ? 25.79500 7.01600 56.54200 1.000 48.08133 344 ALA F N 1
ATOM 3945 C CA . ALA B 2 344 ? 25.73500 7.35500 55.13000 1.000 51.43992 344 ALA F CA 1
ATOM 3946 C C . ALA B 2 344 ? 26.81400 6.61200 54.35200 1.000 54.73457 344 ALA F C 1
ATOM 3947 O O . ALA B 2 344 ? 27.91500 6.36300 54.85200 1.000 55.38260 344 ALA F O 1
ATOM 3949 N N . GLU B 2 345 ? 26.48900 6.25600 53.10800 1.000 53.31732 345 GLU F N 1
ATOM 3950 C CA . GLU B 2 345 ? 27.43000 5.49700 52.29700 1.000 56.53051 345 GLU F CA 1
ATOM 3951 C C . GLU B 2 345 ? 28.68700 6.29500 51.97300 1.000 55.59999 345 GLU F C 1
ATOM 3952 O O . GLU B 2 345 ? 29.71700 5.69500 51.65000 1.000 53.15602 345 GLU F O 1
ATOM 3958 N N . GLN B 2 346 ? 28.63500 7.62500 52.07300 1.000 53.33656 346 GLN F N 1
ATOM 3959 C CA . GLN B 2 346 ? 29.82300 8.43900 51.85200 1.000 57.31595 346 GLN F CA 1
ATOM 3960 C C . GLN B 2 346 ? 30.83000 8.32400 52.99100 1.000 55.00081 346 GLN F C 1
ATOM 3961 O O . GLN B 2 346 ? 31.97900 8.74800 52.82300 1.000 55.87299 346 GLN F O 1
ATOM 3967 N N . SER B 2 347 ? 30.42600 7.77400 54.13700 1.000 56.60460 347 SER F N 1
ATOM 3968 C CA . SER B 2 347 ? 31.36200 7.57300 55.23500 1.000 58.77829 347 SER F CA 1
ATOM 3969 C C . SER B 2 347 ? 32.52000 6.67800 54.82000 1.000 58.76659 347 SER F C 1
ATOM 3970 O O . SER B 2 347 ? 33.62400 6.80700 55.36100 1.000 59.36246 347 SER F O 1
ATOM 3973 N N . LYS B 2 348 ? 32.34800 5.85200 53.79400 1.000 50.94356 348 LYS F N 1
ATOM 3974 C CA . LYS B 2 348 ? 33.43200 4.91600 53.41300 1.000 51.82544 348 LYS F CA 1
ATOM 3975 C C . LYS B 2 348 ? 34.59300 5.69600 52.79700 1.000 54.38378 348 LYS F C 1
ATOM 3976 O O . LYS B 2 348 ? 35.66800 5.11500 52.65900 1.000 48.46475 348 LYS F O 1
ATOM 3982 N N . GLU B 2 349 ? 34.37300 6.96300 52.45800 1.000 57.64118 349 GLU F N 1
ATOM 3983 C CA . GLU B 2 349 ? 35.40500 7.76700 51.75400 1.000 61.55643 349 GLU F CA 1
ATOM 3984 C C . GLU B 2 349 ? 36.45500 8.22100 52.76300 1.000 63.72916 349 GLU F C 1
ATOM 3985 O O . GLU B 2 349 ? 37.50600 8.71000 52.33800 1.000 66.44623 349 GLU F O 1
ATOM 3991 N N . CYS B 2 350 ? 36.18100 8.03200 54.04100 1.000 53.39891 350 CYS F N 1
ATOM 3992 C CA . CYS B 2 350 ? 37.18700 8.33500 55.07700 1.000 55.20582 350 CYS F CA 1
ATOM 3993 C C . CYS B 2 350 ? 38.31800 7.31000 54.98200 1.000 51.72471 350 CYS F C 1
ATOM 3994 O O . CYS B 2 350 ? 39.35500 7.52500 55.60300 1.000 52.99428 350 CYS F O 1
ATOM 3997 N N . ASN B 2 351 ? 38.10300 6.23800 54.22300 1.000 51.39702 351 ASN F N 1
ATOM 3998 C CA . ASN B 2 351 ? 39.11300 5.16100 54.08600 1.000 50.24828 351 ASN F CA 1
ATOM 3999 C C . ASN B 2 351 ? 39.94900 5.40800 52.82900 1.000 53.89545 351 ASN F C 1
ATOM 4000 O O . ASN B 2 351 ? 40.82500 4.58800 52.53200 1.000 50.38162 351 ASN F O 1
ATOM 4005 N N . ILE B 2 352 ? 39.66800 6.49700 52.11900 1.000 53.70804 352 ILE F N 1
ATOM 4006 C CA . ILE B 2 352 ? 40.40400 6.81400 50.86300 1.000 56.38169 352 ILE F CA 1
ATOM 4007 C C . ILE B 2 352 ? 41.07700 8.16900 51.05400 1.000 56.44070 352 ILE F C 1
ATOM 4008 O O . ILE B 2 352 ? 42.25500 8.29900 50.69600 1.000 57.68762 352 ILE F O 1
ATOM 4013 N N . ASN B 2 353 ? 40.34300 9.12500 51.61900 1.000 57.38048 353 ASN F N 1
ATOM 4014 C CA . ASN B 2 353 ? 40.89200 10.48100 51.86600 1.000 62.47558 353 ASN F CA 1
ATOM 4015 C C . ASN B 2 353 ? 40.21500 11.05900 53.10900 1.000 63.25178 353 ASN F C 1
ATOM 4016 O O . ASN B 2 353 ? 39.18100 11.72100 52.95400 1.000 66.16818 353 ASN F O 1
ATOM 4021 N N . ILE B 2 354 ? 40.78200 10.81900 54.29100 1.000 65.05671 354 ILE F N 1
ATOM 4022 C CA . ILE B 2 354 ? 40.15800 11.28000 55.56700 1.000 63.83301 354 ILE F CA 1
ATOM 4023 C C . ILE B 2 354 ? 39.90400 12.78500 55.48600 1.000 66.60205 354 ILE F C 1
ATOM 4024 O O . ILE B 2 354 ? 39.04800 13.27800 56.23500 1.000 65.62322 354 ILE F O 1
ATOM 4029 N N . SER B 2 355 ? 40.62900 13.48200 54.61500 1.000 66.61968 355 SER F N 1
ATOM 4030 C CA . SER B 2 355 ? 40.49100 14.94900 54.53700 1.000 70.70175 355 SER F CA 1
ATOM 4031 C C . SER B 2 355 ? 39.50500 15.30100 53.41900 1.000 76.00837 355 SER F C 1
ATOM 4032 O O . SER B 2 355 ? 39.53200 16.43600 52.94100 1.000 79.19436 355 SER F O 1
ATOM 4035 N N . THR B 2 356 ? 38.64900 14.35700 53.03900 1.000 76.94794 356 THR F N 1
ATOM 4036 C CA . THR B 2 356 ? 37.62700 14.61800 51.99500 1.000 79.52252 356 THR F CA 1
ATOM 4037 C C . THR B 2 356 ? 36.66600 15.69500 52.47400 1.000 82.52324 356 THR F C 1
ATOM 4038 O O . THR B 2 356 ? 36.48100 15.82200 53.68700 1.000 82.33140 356 THR F O 1
ATOM 4042 N N . THR B 2 357 ? 36.07100 16.42200 51.53400 1.000 83.35254 357 THR F N 1
ATOM 4043 C CA . THR B 2 357 ? 35.13100 17.51500 51.87800 1.000 85.41561 357 THR F CA 1
ATOM 4044 C C . THR B 2 357 ? 33.70300 16.98300 51.75000 1.000 84.06787 357 THR F C 1
ATOM 4045 O O . THR B 2 357 ? 32.78000 17.72600 52.10400 1.000 83.19399 357 THR F O 1
ATOM 4049 N N . ASN B 2 358 ? 33.54400 15.72300 51.34100 1.000 84.10090 358 ASN F N 1
ATOM 4050 C CA . ASN B 2 358 ? 32.23400 15.13900 51.07700 1.000 83.04110 358 ASN F CA 1
ATOM 4051 C C . ASN B 2 358 ? 31.62900 14.43900 52.28400 1.000 80.43451 358 ASN F C 1
ATOM 4052 O O . ASN B 2 358 ? 30.48100 13.98900 52.20200 1.000 78.81980 358 ASN F O 1
ATOM 4057 N N . TYR B 2 359 ? 32.37100 14.32000 53.38900 1.000 77.46494 359 TYR F N 1
ATOM 4058 C CA . TYR B 2 359 ? 31.84600 13.69200 54.59400 1.000 71.20544 359 TYR F CA 1
ATOM 4059 C C . TYR B 2 359 ? 32.67700 14.15400 55.77600 1.000 69.41052 359 TYR F C 1
ATOM 4060 O O . TYR B 2 359 ? 33.90300 14.28200 55.63900 1.000 69.94931 359 TYR F O 1
ATOM 4069 N N . PRO B 2 360 ? 32.06300 14.43100 56.92500 1.000 64.88284 360 PRO F N 1
ATOM 4070 C CA . PRO B 2 360 ? 32.79600 14.83300 58.14500 1.000 66.05759 360 PRO F CA 1
ATOM 4071 C C . PRO B 2 360 ? 33.38500 13.63300 58.88700 1.000 63.89655 360 PRO F C 1
ATOM 4072 O O . PRO B 2 360 ? 32.84100 13.11400 59.86500 1.000 63.75764 360 PRO F O 1
ATOM 4076 N N . CYS B 2 361 ? 34.52400 13.16100 58.38200 1.000 60.13367 361 CYS F N 1
ATOM 4077 C CA . CYS B 2 361 ? 35.18500 11.97900 58.99000 1.000 58.72716 361 CYS F CA 1
ATOM 4078 C C . CYS B 2 361 ? 35.48300 12.26900 60.46100 1.000 56.49379 361 CYS F C 1
ATOM 4079 O O . CYS B 2 361 ? 36.14400 13.28400 60.73600 1.000 57.85250 361 CYS F O 1
ATOM 4082 N N . LYS B 2 362 ? 35.01700 11.40300 61.35900 1.000 54.20812 362 LYS F N 1
ATOM 4083 C CA . LYS B 2 362 ? 35.15800 11.65900 62.81400 1.000 56.38875 362 LYS F CA 1
ATOM 4084 C C . LYS B 2 362 ? 36.54600 11.24600 63.31000 1.000 56.28932 362 LYS F C 1
ATOM 4085 O O . LYS B 2 362 ? 36.94600 10.09500 63.06400 1.000 51.43697 362 LYS F O 1
ATOM 4091 N N . VAL B 2 363 ? 37.23000 12.15500 64.00400 1.000 58.89957 363 VAL F N 1
ATOM 4092 C CA . VAL B 2 363 ? 38.59000 11.87800 64.54200 1.000 55.89448 363 VAL F CA 1
ATOM 4093 C C . VAL B 2 363 ? 38.68500 12.42200 65.96700 1.000 56.96580 363 VAL F C 1
ATOM 4094 O O . VAL B 2 363 ? 37.84800 13.25200 66.33600 1.000 59.08315 363 VAL F O 1
ATOM 4098 N N . SER B 2 364 ? 39.64900 11.93800 66.74500 1.000 56.59840 364 SER F N 1
ATOM 4099 C CA . SER B 2 364 ? 39.90000 12.49100 68.09900 1.000 57.28310 364 SER F CA 1
ATOM 4100 C C . SER B 2 364 ? 41.32600 13.04100 68.11100 1.000 58.68179 364 SER F C 1
ATOM 4101 O O . SER B 2 364 ? 42.24600 12.29000 67.75100 1.000 54.95966 364 SER F O 1
ATOM 4104 N N . CYS B 2 365 ? 41.49200 14.31100 68.47800 1.000 57.97394 365 CYS F N 1
ATOM 4105 C CA . CYS B 2 365 ? 42.82900 14.95700 68.44900 1.000 58.73857 365 CYS F CA 1
ATOM 4106 C C . CYS B 2 365 ? 43.27300 15.30900 69.86600 1.000 62.72709 365 CYS F C 1
ATOM 4107 O O . CYS B 2 365 ? 42.41700 15.33000 70.75800 1.000 65.60876 365 CYS F O 1
ATOM 4110 N N . GLY B 2 366 ? 44.56900 15.54600 70.05900 1.000 68.18611 366 GLY F N 1
ATOM 4111 C CA . GLY B 2 366 ? 45.08000 15.84300 71.38100 1.000 70.23634 366 GLY F CA 1
ATOM 4112 C C . GLY B 2 366 ? 46.58600 15.93800 71.36200 1.000 68.20093 366 GLY F C 1
ATOM 4113 O O . GLY B 2 366 ? 47.25000 15.61100 70.37200 1.000 63.46790 366 GLY F O 1
ATOM 4114 N N . ARG B 2 367 ? 47.12200 16.40200 72.48800 1.000 60.49795 367 ARG F N 1
ATOM 4115 C CA . ARG B 2 367 ? 48.55900 16.55200 72.67000 1.000 60.78211 367 ARG F CA 1
ATOM 4116 C C . ARG B 2 367 ? 49.16200 15.42100 73.49600 1.000 59.43332 367 ARG F C 1
ATOM 4117 O O . ARG B 2 367 ? 50.31500 15.52400 73.92400 1.000 59.90637 367 ARG F O 1
ATOM 4125 N N . ASN B 2 368 ? 48.42000 14.34100 73.70400 1.000 59.10697 368 ASN F N 1
ATOM 4126 C CA . ASN B 2 368 ? 48.86300 13.23400 74.54800 1.000 59.89569 368 ASN F CA 1
ATOM 4127 C C . ASN B 2 368 ? 48.98100 11.96800 73.71800 1.000 57.56423 368 ASN F C 1
ATOM 4128 O O . ASN B 2 368 ? 47.95200 11.34600 73.39200 1.000 54.10071 368 ASN F O 1
ATOM 4133 N N . PRO B 2 369 ? 50.18600 11.54100 73.35700 1.000 54.02095 369 PRO F N 1
ATOM 4134 C CA . PRO B 2 369 ? 50.32100 10.32800 72.55100 1.000 53.15980 369 PRO F CA 1
ATOM 4135 C C . PRO B 2 369 ? 50.04900 9.08300 73.37900 1.000 53.03916 369 PRO F C 1
ATOM 4136 O O . PRO B 2 369 ? 50.30200 9.03000 74.58300 1.000 53.26666 369 PRO F O 1
ATOM 4140 N N . ILE B 2 370 ? 49.50900 8.07400 72.70900 1.000 47.35549 370 ILE F N 1
ATOM 4141 C CA . ILE B 2 370 ? 49.22200 6.78000 73.31000 1.000 46.72176 370 ILE F CA 1
ATOM 4142 C C . ILE B 2 370 ? 49.92100 5.72200 72.47200 1.000 46.04195 370 ILE F C 1
ATOM 4143 O O . ILE B 2 370 ? 49.67000 5.61600 71.26500 1.000 46.28036 370 ILE F O 1
ATOM 4148 N N . SER B 2 371 ? 50.79600 4.94700 73.09500 1.000 43.32110 371 SER F N 1
ATOM 4149 C CA . SER B 2 371 ? 51.42400 3.82900 72.41000 1.000 44.49774 371 SER F CA 1
ATOM 4150 C C . SER B 2 371 ? 50.56700 2.58900 72.60500 1.000 42.31569 371 SER F C 1
ATOM 4151 O O . SER B 2 371 ? 50.13000 2.30100 73.72300 1.000 44.74597 371 SER F O 1
ATOM 4154 N N . MET B 2 372 ? 50.32800 1.86000 71.52100 1.000 40.82303 372 MET F N 1
ATOM 4155 C CA . MET B 2 372 ? 49.44500 0.70400 71.57300 1.000 40.67485 372 MET F CA 1
ATOM 4156 C C . MET B 2 372 ? 49.59800 -0.08100 70.28000 1.000 38.06724 372 MET F C 1
ATOM 4157 O O . MET B 2 372 ? 50.22900 0.37100 69.32000 1.000 35.47626 372 MET F O 1
ATOM 4162 N N . VAL B 2 373 ? 49.00400 -1.26800 70.27100 1.000 38.94636 373 VAL F N 1
ATOM 4163 C CA . VAL B 2 373 ? 48.95500 -2.13700 69.10400 1.000 37.43439 373 VAL F CA 1
ATOM 4164 C C . VAL B 2 373 ? 47.49200 -2.40400 68.78900 1.000 37.12755 373 VAL F C 1
ATOM 4165 O O . VAL B 2 373 ? 46.73900 -2.83500 69.66400 1.000 39.16783 373 VAL F O 1
ATOM 4169 N N . ALA B 2 374 ? 47.09300 -2.15900 67.54900 1.000 34.18852 374 ALA F N 1
ATOM 4170 C CA . ALA B 2 374 ? 45.75900 -2.49900 67.06800 1.000 34.17423 374 ALA F CA 1
ATOM 4171 C C . ALA B 2 374 ? 45.90000 -3.64800 66.07200 1.000 34.82925 374 ALA F C 1
ATOM 4172 O O . ALA B 2 374 ? 46.35900 -3.45600 64.94300 1.000 33.17231 374 ALA F O 1
ATOM 4174 N N . LEU B 2 375 ? 45.51600 -4.84300 66.49200 1.000 32.90015 375 LEU F N 1
ATOM 4175 C CA . LEU B 2 375 ? 45.53600 -5.98900 65.59600 1.000 31.85137 375 LEU F CA 1
ATOM 4176 C C . LEU B 2 375 ? 44.45300 -5.83700 64.53800 1.000 31.33332 375 LEU F C 1
ATOM 4177 O O . LEU B 2 375 ? 43.31500 -5.48200 64.85100 1.000 32.27097 375 LEU F O 1
ATOM 4182 N N . SER B 2 376 ? 44.81500 -6.06600 63.28500 1.000 32.90042 376 SER F N 1
ATOM 4183 C CA . SER B 2 376 ? 43.88800 -6.13900 62.16600 1.000 30.12168 376 SER F CA 1
ATOM 4184 C C . SER B 2 376 ? 43.81000 -7.58200 61.69900 1.000 30.14638 376 SER F C 1
ATOM 4185 O O . SER B 2 376 ? 44.61600 -8.42400 62.11900 1.000 29.19319 376 SER F O 1
ATOM 4188 N N . PRO B 2 377 ? 42.84300 -7.92900 60.84400 1.000 30.64532 377 PRO F N 1
ATOM 4189 C CA . PRO B 2 377 ? 42.74600 -9.33700 60.41900 1.000 33.30926 377 PRO F CA 1
ATOM 4190 C C . PRO B 2 377 ? 44.01100 -9.89100 59.77700 1.000 33.11377 377 PRO F C 1
ATOM 4191 O O . PRO B 2 377 ? 44.34500 -11.05800 60.00700 1.000 35.92364 377 PRO F O 1
ATOM 4195 N N . LEU B 2 378 ? 44.72300 -9.07700 59.00200 1.000 31.22555 378 LEU F N 1
ATOM 4196 C CA . LEU B 2 378 ? 45.89900 -9.60400 58.26300 1.000 36.08077 378 LEU F CA 1
ATOM 4197 C C . LEU B 2 378 ? 47.19900 -8.96500 58.77100 1.000 37.46931 378 LEU F C 1
ATOM 4198 O O . LEU B 2 378 ? 48.21500 -9.09200 58.07100 1.000 36.35431 378 LEU F O 1
ATOM 4203 N N . GLY B 2 379 ? 47.16600 -8.30800 59.93400 1.000 34.79343 379 GLY F N 1
ATOM 4204 C CA . GLY B 2 379 ? 48.35300 -7.63900 60.43300 1.000 34.12510 379 GLY F CA 1
ATOM 4205 C C . GLY B 2 379 ? 48.18100 -6.90800 61.75100 1.000 34.19178 379 GLY F C 1
ATOM 4206 O O . GLY B 2 379 ? 47.48100 -7.38100 62.65600 1.000 32.65264 379 GLY F O 1
ATOM 4207 N N . ALA B 2 380 ? 48.84200 -5.75800 61.87600 1.000 33.19530 380 ALA F N 1
ATOM 4208 C CA . ALA B 2 380 ? 48.81600 -4.97800 63.10200 1.000 32.86886 380 ALA F CA 1
ATOM 4209 C C . ALA B 2 380 ? 49.26000 -3.56200 62.78300 1.000 30.67949 380 ALA F C 1
ATOM 4210 O O . ALA B 2 380 ? 50.20000 -3.36100 62.01400 1.000 34.71454 380 ALA F O 1
ATOM 4212 N N . LEU B 2 381 ? 48.57200 -2.59200 63.36300 1.000 31.09927 381 LEU F N 1
ATOM 4213 C CA . LEU B 2 381 ? 49.06500 -1.22600 63.44100 1.000 33.89139 381 LEU F CA 1
ATOM 4214 C C . LEU B 2 381 ? 49.79300 -1.06400 64.76300 1.000 34.76700 381 LEU F C 1
ATOM 4215 O O . LEU B 2 381 ? 49.29100 -1.48800 65.81200 1.000 33.12292 381 LEU F O 1
ATOM 4220 N N . VAL B 2 382 ? 50.97200 -0.46300 64.710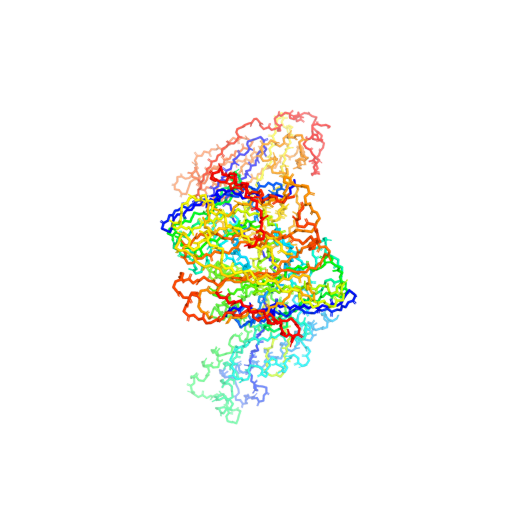00 1.000 34.90174 382 VAL F N 1
ATOM 4221 C CA . VAL B 2 382 ? 51.79300 -0.23200 65.88900 1.000 35.48897 382 VAL F CA 1
ATOM 4222 C C . VAL B 2 382 ? 52.04600 1.26000 65.97600 1.000 39.22541 382 VAL F C 1
ATOM 4223 O O . VAL B 2 382 ? 52.51300 1.87400 65.01000 1.000 40.40997 382 VAL F O 1
ATOM 4227 N N . ALA B 2 383 ? 51.73200 1.84100 67.11800 1.000 40.49097 383 ALA F N 1
ATOM 4228 C CA . ALA B 2 383 ? 51.95100 3.25600 67.36800 1.000 43.17826 383 ALA F CA 1
ATOM 4229 C C . ALA B 2 383 ? 52.95500 3.36100 68.50900 1.000 42.26128 383 ALA F C 1
ATOM 4230 O O . ALA B 2 383 ? 52.64300 3.00400 69.64900 1.000 39.22373 383 ALA F O 1
ATOM 4232 N N . CYS B 2 384 ? 54.15600 3.84100 68.19700 1.000 45.13059 384 CYS F N 1
ATOM 4233 C CA . CYS B 2 384 ? 55.28000 3.86900 69.12700 1.000 45.25471 384 CYS F CA 1
ATOM 4234 C C . CYS B 2 384 ? 55.67600 5.31200 69.38100 1.000 47.52218 384 CYS F C 1
ATOM 4235 O O . CYS B 2 384 ? 56.16700 5.98600 68.47100 1.000 47.27532 384 CYS F O 1
ATOM 4238 N N . TYR B 2 385 ? 55.48400 5.78000 70.61200 1.000 49.56076 385 TYR F N 1
ATOM 4239 C CA . TYR B 2 385 ? 55.81000 7.16000 70.93900 1.000 56.65850 385 TYR F CA 1
ATOM 4240 C C . TYR B 2 385 ? 56.53400 7.23500 72.27700 1.000 61.53219 385 TYR F C 1
ATOM 4241 O O . TYR B 2 385 ? 56.65900 6.24600 73.00200 1.000 61.66779 385 TYR F O 1
ATOM 4250 N N . LYS B 2 386 ? 57.03100 8.43500 72.57400 1.000 60.11726 386 LYS F N 1
ATOM 4251 C CA . LYS B 2 386 ? 57.59100 8.81000 73.88200 1.000 62.44090 386 LYS F CA 1
ATOM 4252 C C . LYS B 2 386 ? 58.59200 7.74200 74.32900 1.000 65.42398 386 LYS F C 1
ATOM 4253 O O . LYS B 2 386 ? 59.47100 7.36700 73.54200 1.000 65.18360 386 LYS F O 1
ATOM 4259 N N . GLY B 2 387 ? 58.48900 7.23200 75.55400 1.000 68.07053 387 GLY F N 1
ATOM 4260 C CA . GLY B 2 387 ? 59.46900 6.30700 76.07800 1.000 69.56167 387 GLY F CA 1
ATOM 4261 C C . GLY B 2 387 ? 58.97400 4.88100 76.19600 1.000 69.40432 387 GLY F C 1
ATOM 4262 O O . GLY B 2 387 ? 58.88000 4.33600 77.30200 1.000 71.01204 387 GLY F O 1
ATOM 4263 N N . VAL B 2 388 ? 58.64300 4.26900 75.06000 1.000 64.39250 388 VAL F N 1
ATOM 4264 C CA . VAL B 2 388 ? 58.35900 2.84500 74.99400 1.000 62.97256 388 VAL F CA 1
ATOM 4265 C C . VAL B 2 388 ? 59.25300 2.23600 73.92200 1.000 59.67857 388 VAL F C 1
ATOM 4266 O O . VAL B 2 388 ? 59.69600 2.91100 72.99100 1.000 59.26659 388 VAL F O 1
ATOM 4270 N N . SER B 2 389 ? 59.51900 0.94400 74.06900 1.000 58.05073 389 SER F N 1
ATOM 4271 C CA . SER B 2 389 ? 60.28700 0.18100 73.09600 1.000 56.31114 389 SER F CA 1
ATOM 4272 C C . SER B 2 389 ? 59.35500 -0.74300 72.32700 1.000 53.38912 389 SER F C 1
ATOM 4273 O O . SER B 2 389 ? 58.57300 -1.48300 72.93400 1.000 54.49632 389 SER F O 1
ATOM 4276 N N . CYS B 2 390 ? 59.44300 -0.70300 70.99500 1.000 50.77966 390 CYS F N 1
ATOM 4277 C CA . CYS B 2 390 ? 58.58500 -1.48300 70.10900 1.000 50.53189 390 CYS F CA 1
ATOM 4278 C C . CYS B 2 390 ? 59.42600 -2.30800 69.15000 1.000 48.57091 390 CYS F C 1
ATOM 4279 O O . CYS B 2 390 ? 60.36900 -1.79800 68.53700 1.000 47.92547 390 CYS F O 1
ATOM 4282 N N . SER B 2 391 ? 59.05200 -3.57200 68.99100 1.000 46.68603 391 SER F N 1
ATOM 4283 C CA . SER B 2 391 ? 59.77700 -4.45500 68.09700 1.000 47.51573 391 SER F CA 1
ATOM 4284 C C . SER B 2 391 ? 58.81500 -5.49000 67.54200 1.000 43.70335 391 SER F C 1
ATOM 4285 O O . SER B 2 391 ? 57.73900 -5.73000 68.09200 1.000 43.13407 391 SER F O 1
ATOM 4288 N N . ILE B 2 392 ? 59.21600 -6.10200 66.44200 1.000 42.84906 392 ILE F N 1
ATOM 4289 C CA . ILE B 2 392 ? 58.48300 -7.21500 65.86100 1.000 47.08415 392 ILE F CA 1
ATOM 4290 C C . ILE B 2 392 ? 59.36900 -8.44500 65.94800 1.000 46.64759 392 ILE F C 1
ATOM 4291 O O . ILE B 2 392 ? 60.59200 -8.35700 65.79100 1.000 47.82919 392 ILE F O 1
ATOM 4296 N N . GLY B 2 393 ? 58.75600 -9.59100 66.22200 1.000 47.84814 393 GLY F N 1
ATOM 4297 C CA . GLY B 2 393 ? 59.50700 -10.79100 66.49300 1.000 49.51482 393 GLY F CA 1
ATOM 4298 C C . GLY B 2 393 ? 58.97800 -11.97300 65.70800 1.000 50.02068 393 GLY F C 1
ATOM 4299 O O . GLY B 2 393 ? 57.85200 -11.97400 65.20700 1.000 48.64216 393 GLY F O 1
ATOM 4300 N N . SER B 2 394 ? 59.83800 -12.97600 65.59800 1.000 56.44653 394 SER F N 1
ATOM 4301 C CA . SER B 2 394 ? 59.53400 -14.24900 64.97200 1.000 60.94326 394 SER F CA 1
ATOM 4302 C C . SER B 2 394 ? 59.57700 -15.36300 66.00900 1.000 65.36760 394 SER F C 1
ATOM 4303 O O . SER B 2 394 ? 60.38300 -15.33500 66.94600 1.000 69.32755 394 SER F O 1
ATOM 4306 N N . ASN B 2 395 ? 58.70200 -16.35100 65.81700 1.000 64.26811 395 ASN F N 1
ATOM 4307 C CA . ASN B 2 395 ? 58.56600 -17.49300 66.71200 1.000 67.92767 395 ASN F CA 1
ATOM 4308 C C . ASN B 2 395 ? 59.75300 -18.44600 66.64900 1.000 74.52614 395 ASN F C 1
ATOM 4309 O O . ASN B 2 395 ? 59.85700 -19.33400 67.50400 1.000 78.62840 395 ASN F O 1
ATOM 4314 N N . ARG B 2 396 ? 60.63800 -18.30100 65.65900 1.000 83.90028 396 ARG F N 1
ATOM 4315 C CA . ARG B 2 396 ? 61.83400 -19.12400 65.57300 1.000 81.23395 396 ARG F CA 1
ATOM 4316 C C . ARG B 2 396 ? 63.12700 -18.32600 65.59400 1.000 81.11678 396 ARG F C 1
ATOM 4317 O O . ARG B 2 396 ? 64.17200 -18.88300 65.96800 1.000 82.32525 396 ARG F O 1
ATOM 4325 N N . VAL B 2 397 ? 63.09300 -17.05300 65.20500 1.000 70.04536 397 VAL F N 1
ATOM 4326 C CA . VAL B 2 397 ? 64.29100 -16.23400 65.14400 1.000 67.07012 397 VAL F CA 1
ATOM 4327 C C . VAL B 2 397 ? 64.38200 -15.23800 66.29700 1.000 66.33532 397 VAL F C 1
ATOM 4328 O O . VAL B 2 397 ? 65.49000 -14.83200 66.66400 1.000 64.71039 397 VAL F O 1
ATOM 4332 N N . GLY B 2 398 ? 63.26300 -14.84800 66.89600 1.000 64.20708 398 GLY F N 1
ATOM 4333 C CA . GLY B 2 398 ? 63.31900 -13.83200 67.92900 1.000 58.77924 398 GLY F CA 1
ATOM 4334 C C . GLY B 2 398 ? 63.14100 -12.44000 67.36800 1.000 55.44974 398 GLY F C 1
ATOM 4335 O O . GLY B 2 398 ? 62.34300 -12.23900 66.45200 1.000 54.84287 398 GLY F O 1
ATOM 4336 N N . ILE B 2 399 ? 63.88400 -11.47200 67.89900 1.000 50.71950 399 ILE F N 1
ATOM 4337 C CA . ILE B 2 399 ? 63.68000 -10.08100 67.51100 1.000 51.47156 399 ILE F CA 1
ATOM 4338 C C . ILE B 2 399 ? 64.06200 -9.91400 66.05100 1.000 52.99677 399 ILE F C 1
ATOM 4339 O O . ILE B 2 399 ? 65.19800 -10.19600 65.65200 1.000 57.79231 399 ILE F O 1
ATOM 4344 N N . ILE B 2 400 ? 63.11300 -9.45300 65.24200 1.000 51.77651 400 ILE F N 1
ATOM 4345 C CA . ILE B 2 400 ? 63.41300 -9.21000 63.83600 1.000 52.32176 400 ILE F CA 1
ATOM 4346 C C . ILE B 2 400 ? 64.01100 -7.82600 63.65300 1.000 52.27905 400 ILE F C 1
ATOM 4347 O O . ILE B 2 400 ? 65.07100 -7.67100 63.03500 1.000 52.93644 400 ILE F O 1
ATOM 4352 N N . LYS B 2 401 ? 63.36300 -6.80700 64.20900 1.000 48.06495 401 LYS F N 1
ATOM 4353 C CA . LYS B 2 401 ? 63.92500 -5.46500 64.16800 1.000 51.70012 401 LYS F CA 1
ATOM 4354 C C . LYS B 2 401 ? 63.26600 -4.61900 65.24400 1.000 50.31180 401 LYS F C 1
ATOM 4355 O O . LYS B 2 401 ? 62.23200 -4.99000 65.80600 1.000 49.71585 401 LYS F O 1
ATOM 4361 N N . GLN B 2 402 ? 63.89300 -3.48600 65.54000 1.000 50.03585 402 GLN F N 1
ATOM 4362 C CA . GLN B 2 402 ? 63.24100 -2.45900 66.33200 1.000 50.00832 402 GLN F CA 1
ATOM 4363 C C . GLN B 2 402 ? 62.39600 -1.59300 65.41000 1.000 52.09856 402 GLN F C 1
ATOM 4364 O O . GLN B 2 402 ? 62.76500 -1.34600 64.25900 1.000 53.37689 402 GLN F O 1
ATOM 4370 N N . LEU B 2 403 ? 61.24800 -1.15200 65.90600 1.000 53.26062 403 LEU F N 1
ATOM 4371 C CA . LEU B 2 403 ? 60.37600 -0.28900 65.12900 1.000 55.23224 403 LEU F CA 1
ATOM 4372 C C . LEU B 2 403 ? 60.74100 1.16700 65.38200 1.000 55.90580 403 LEU F C 1
ATOM 4373 O O . LEU B 2 403 ? 61.18400 1.52600 66.47700 1.000 53.84486 403 LEU F O 1
ATOM 4378 N N . ASN B 2 404 ? 60.56500 1.99700 64.35500 1.000 53.87356 404 ASN F N 1
ATOM 4379 C CA . ASN B 2 404 ? 60.78700 3.42700 64.49000 1.000 56.16152 404 ASN F CA 1
ATOM 4380 C C . ASN B 2 404 ? 59.62600 4.07600 65.24300 1.000 54.86752 404 ASN F C 1
ATOM 4381 O O . ASN B 2 404 ? 58.55400 3.49200 65.42100 1.000 50.79680 404 ASN F O 1
ATOM 4386 N N . LYS B 2 405 ? 59.84700 5.31000 65.68400 1.000 56.49222 405 LYS F N 1
ATOM 4387 C CA . LYS B 2 405 ? 58.77700 6.06100 66.31600 1.000 52.14521 405 LYS F CA 1
ATOM 4388 C C . LYS B 2 405 ? 57.67500 6.35800 65.30300 1.000 51.50651 405 LYS F C 1
ATOM 4389 O O . LYS B 2 405 ? 57.90700 6.41300 64.09400 1.000 52.76659 405 LYS F O 1
ATOM 4395 N N . GLY B 2 406 ? 56.46500 6.54800 65.81500 1.000 50.97064 406 GLY F N 1
ATOM 4396 C CA . GLY B 2 406 ? 55.32500 6.84800 64.97600 1.000 45.40380 406 GLY F CA 1
ATOM 4397 C C . GLY B 2 406 ? 54.49800 5.61600 64.67800 1.000 45.07839 406 GLY F C 1
ATOM 4398 O O . GLY B 2 406 ? 54.50900 4.64500 65.44100 1.000 43.74335 406 GLY F O 1
ATOM 4399 N N . CYS B 2 407 ? 53.79200 5.63000 63.56100 1.000 41.26708 407 CYS F N 1
ATOM 4400 C CA . CYS B 2 407 ? 52.91000 4.53600 63.19000 1.000 41.07586 407 CYS F CA 1
ATOM 4401 C C . CYS B 2 407 ? 53.59000 3.65800 62.14500 1.000 39.38103 407 CYS F C 1
ATOM 4402 O O . CYS B 2 407 ? 54.16000 4.15900 61.17300 1.000 43.08415 407 CYS F O 1
ATOM 4405 N N . SER B 2 408 ? 53.54500 2.35300 62.36800 1.000 38.39059 408 SER F N 1
ATOM 4406 C CA . SER B 2 408 ? 54.06700 1.35300 61.45200 1.000 39.58442 408 SER F CA 1
ATOM 4407 C C . SER B 2 408 ? 52.98700 0.31400 61.22300 1.000 38.63148 408 SER F C 1
ATOM 4408 O O . SER B 2 408 ? 52.22900 -0.01500 62.14200 1.000 38.41763 408 SER F O 1
ATOM 4411 N N . TYR B 2 409 ? 52.92800 -0.19300 59.99300 1.000 37.28574 409 TYR F N 1
ATOM 4412 C CA . TYR B 2 409 ? 51.99500 -1.29900 59.67700 1.000 35.76964 409 TYR F CA 1
ATOM 4413 C C . TYR B 2 409 ? 52.80200 -2.58400 59.50900 1.000 35.49858 409 TYR F C 1
ATOM 4414 O O . TYR B 2 409 ? 53.72100 -2.61200 58.68200 1.000 36.60687 409 TYR F O 1
ATOM 4423 N N . ILE B 2 410 ? 52.45100 -3.61400 60.26500 1.000 33.33069 410 ILE F N 1
ATOM 4424 C CA . ILE B 2 410 ? 53.11900 -4.91200 60.19900 1.000 36.50882 410 ILE F CA 1
ATOM 4425 C C . ILE B 2 410 ? 52.14700 -5.92700 59.61800 1.000 37.80449 410 ILE F C 1
ATOM 4426 O O . ILE B 2 410 ? 51.04500 -6.10200 60.14800 1.000 36.73708 410 ILE F O 1
ATOM 4431 N N . THR B 2 411 ? 52.58000 -6.64900 58.58000 1.000 36.18767 411 THR F N 1
ATOM 4432 C CA . THR B 2 411 ? 51.74200 -7.74000 58.01700 1.000 38.39690 411 THR F CA 1
ATOM 4433 C C . THR B 2 411 ? 52.02000 -9.02600 58.79600 1.000 41.84144 411 THR F C 1
ATOM 4434 O O . THR B 2 411 ? 53.09100 -9.11500 59.41300 1.000 37.91736 411 THR F O 1
ATOM 4438 N N . ASN B 2 412 ? 51.09700 -9.98300 58.74300 1.000 38.02113 412 ASN F N 1
ATOM 4439 C CA . ASN B 2 412 ? 51.24100 -11.25000 59.50500 1.000 39.89441 412 ASN F CA 1
ATOM 4440 C C . ASN B 2 412 ? 52.23200 -12.18000 58.79600 1.000 42.15314 412 ASN F C 1
ATOM 4441 O O . ASN B 2 412 ? 52.44200 -13.29500 59.28500 1.000 42.28614 412 ASN F O 1
ATOM 4446 N N . GLN B 2 413 ? 52.79600 -11.73200 57.67800 1.000 40.36209 413 GLN F N 1
ATOM 4447 C CA . GLN B 2 413 ? 53.79200 -12.54500 56.94000 1.000 43.88907 413 GLN F CA 1
ATOM 4448 C C . GLN B 2 413 ? 55.19900 -12.02900 57.25400 1.000 42.86009 413 GLN F C 1
ATOM 4449 O O . GLN B 2 413 ? 56.15600 -12.77900 57.03100 1.000 49.15216 413 GLN F O 1
ATOM 4455 N N . ASP B 2 414 ? 55.31400 -10.79700 57.75200 1.000 48.83036 414 ASP F N 1
ATOM 4456 C CA . ASP B 2 414 ? 56.61900 -10.27000 58.12200 1.000 47.73220 414 ASP F CA 1
ATOM 4457 C C . ASP B 2 414 ? 57.00500 -10.60100 59.55200 1.000 48.16753 414 ASP F C 1
ATOM 4458 O O . ASP B 2 414 ? 58.19300 -10.56000 59.88600 1.000 50.58492 414 ASP F O 1
ATOM 4463 N N . ALA B 2 415 ? 56.04200 -10.93600 60.40400 1.000 44.79608 415 ALA F N 1
ATOM 4464 C CA . ALA B 2 415 ? 56.35800 -11.16900 61.80400 1.000 46.65451 415 ALA F CA 1
ATOM 4465 C C . ALA B 2 415 ? 55.30400 -12.08100 62.39600 1.000 45.11199 415 ALA F C 1
ATOM 4466 O O . ALA B 2 415 ? 54.21000 -12.23300 61.84300 1.000 45.62366 415 ALA F O 1
ATOM 4468 N N . ASP B 2 416 ? 55.65000 -12.69500 63.52600 1.000 46.06875 416 ASP F N 1
ATOM 4469 C CA . ASP B 2 416 ? 54.66500 -13.43900 64.30300 1.000 46.29048 416 ASP F CA 1
ATOM 4470 C C . ASP B 2 416 ? 54.15300 -12.66700 65.50800 1.000 45.34405 416 ASP F C 1
ATOM 4471 O O . ASP B 2 416 ? 53.05400 -12.95000 65.99000 1.000 47.60322 416 ASP F O 1
ATOM 4476 N N . THR B 2 417 ? 54.93500 -11.71900 66.01900 1.000 43.63648 417 THR F N 1
ATOM 4477 C CA . THR B 2 417 ? 54.59700 -11.00900 67.23900 1.000 45.11562 417 THR F CA 1
ATOM 4478 C C . THR B 2 417 ? 54.97800 -9.54700 67.10600 1.000 42.35000 417 THR F C 1
ATOM 4479 O O . THR B 2 417 ? 55.85200 -9.16700 66.32000 1.000 40.69780 417 THR F O 1
ATOM 4483 N N . VAL B 2 418 ? 54.31200 -8.73500 67.91600 1.000 42.21128 418 VAL F N 1
ATOM 4484 C CA . VAL B 2 418 ? 54.71300 -7.36500 68.16700 1.000 39.69856 418 VAL F CA 1
ATOM 4485 C C . VAL B 2 418 ? 54.80200 -7.21400 69.67300 1.000 41.74194 418 VAL F C 1
ATOM 4486 O O . VAL B 2 418 ? 53.97400 -7.76500 70.40900 1.000 44.35151 418 VAL F O 1
ATOM 4490 N N . THR B 2 419 ? 55.81100 -6.49600 70.13000 1.000 42.18576 419 THR F N 1
ATOM 4491 C CA . THR B 2 419 ? 56.04000 -6.28900 71.54700 1.000 45.68714 419 THR F CA 1
ATOM 4492 C C . THR B 2 419 ? 56.13400 -4.80000 71.81300 1.000 46.35993 419 THR F C 1
ATOM 4493 O O . THR B 2 419 ? 56.88100 -4.08800 71.13400 1.000 46.03090 419 THR F O 1
ATOM 4497 N N . ILE B 2 420 ? 55.35300 -4.33100 72.77600 1.000 47.41194 420 ILE F N 1
ATOM 4498 C CA . ILE B 2 420 ? 55.49200 -2.98700 73.31000 1.000 51.77156 420 ILE F CA 1
ATOM 4499 C C . ILE B 2 420 ? 55.88500 -3.16300 74.76600 1.000 52.24510 420 ILE F C 1
ATOM 4500 O O . ILE B 2 420 ? 55.13800 -3.76800 75.55100 1.000 49.11566 420 ILE F O 1
ATOM 4505 N N . ASP B 2 421 ? 57.08200 -2.68400 75.10900 1.000 51.86988 421 ASP F N 1
ATOM 4506 C CA . ASP B 2 421 ? 57.67400 -2.89000 76.42300 1.000 52.44832 421 ASP F CA 1
ATOM 4507 C C . ASP B 2 421 ? 57.69100 -4.37300 76.76200 1.000 50.67241 421 ASP F C 1
ATOM 4508 O O . ASP B 2 421 ? 58.43000 -5.14000 76.14100 1.000 54.15173 421 ASP F O 1
ATOM 4513 N N . ASN B 2 422 ? 56.87700 -4.79700 77.72300 1.000 49.25707 422 ASN F N 1
ATOM 4514 C CA . ASN B 2 422 ? 56.79300 -6.20900 78.06500 1.000 53.39032 422 ASN F CA 1
ATOM 4515 C C . ASN B 2 422 ? 55.54500 -6.88700 77.52600 1.000 52.23669 422 ASN F C 1
ATOM 4516 O O . ASN B 2 422 ? 55.35500 -8.08300 77.77600 1.000 53.44901 422 ASN F O 1
ATOM 4521 N N . THR B 2 423 ? 54.68900 -6.17400 76.79800 1.000 50.48989 423 THR F N 1
ATOM 4522 C CA . THR B 2 423 ? 53.44500 -6.75700 76.32100 1.000 50.26752 423 THR F CA 1
ATOM 4523 C C . THR B 2 423 ? 53.66400 -7.32400 74.92300 1.000 48.77712 423 THR F C 1
ATOM 4524 O O . THR B 2 423 ? 54.07900 -6.60400 74.00600 1.000 46.51387 423 THR F O 1
ATOM 4528 N N . VAL B 2 424 ? 53.39000 -8.61400 74.76700 1.000 47.24198 424 VAL F N 1
ATOM 4529 C CA . VAL B 2 424 ? 53.57400 -9.32500 73.51200 1.000 44.13308 424 VAL F CA 1
ATOM 4530 C C . VAL B 2 424 ? 52.20600 -9.59700 72.90800 1.000 44.87924 424 VAL F C 1
ATOM 4531 O O . VAL B 2 424 ? 51.34000 -10.18500 73.56400 1.000 46.05444 424 VAL F O 1
ATOM 4535 N N . TYR B 2 425 ? 52.02400 -9.18800 71.65400 1.000 45.49508 425 TYR F N 1
ATOM 4536 C CA . TYR B 2 425 ? 50.79700 -9.40500 70.89700 1.000 41.76092 425 TYR F CA 1
ATOM 4537 C C . TYR B 2 425 ? 51.06000 -10.43800 69.80700 1.000 43.94921 425 TYR F C 1
ATOM 4538 O O . TYR B 2 425 ? 52.02700 -10.30700 69.04800 1.000 45.33244 425 TYR F O 1
ATOM 4547 N N . GLN B 2 426 ? 50.20900 -11.45700 69.72600 1.000 45.26925 426 GLN F N 1
ATOM 4548 C CA . GLN B 2 426 ? 50.34900 -12.50400 68.71900 1.000 46.92112 426 GLN F CA 1
ATOM 4549 C C . GLN B 2 426 ? 49.58500 -12.11200 67.46200 1.000 45.03134 426 GLN F C 1
ATOM 4550 O O . GLN B 2 426 ? 48.39300 -11.80500 67.53200 1.000 43.45109 426 GLN F O 1
ATOM 4556 N N . LEU B 2 427 ? 50.25800 -12.13600 66.31600 1.000 45.05123 427 LEU F N 1
ATOM 4557 C CA . LEU B 2 427 ? 49.57800 -11.83700 65.06400 1.000 43.39679 427 LEU F CA 1
ATOM 4558 C C . LEU B 2 427 ? 48.83000 -13.06400 64.55700 1.000 41.90878 427 LEU F C 1
ATOM 4559 O O . LEU B 2 427 ? 49.14200 -14.20100 64.91500 1.000 42.38659 427 LEU F O 1
ATOM 4564 N N . SER B 2 428 ? 47.82000 -12.82400 63.72500 1.000 43.99007 428 SER F N 1
ATOM 4565 C CA . SER B 2 428 ? 47.05200 -13.93000 63.17600 1.000 45.26046 428 SER F CA 1
ATOM 4566 C C . SER B 2 428 ? 47.81500 -14.59600 62.03000 1.000 45.45510 428 SER F C 1
ATOM 4567 O O . SER B 2 428 ? 48.84700 -14.10800 61.56400 1.000 43.47520 428 SER F O 1
ATOM 4570 N N . LYS B 2 429 ? 47.29100 -15.73600 61.57800 1.000 48.70452 429 LYS F N 1
ATOM 4571 C CA . LYS B 2 429 ? 47.84700 -16.45800 60.43800 1.000 50.49567 429 LYS F CA 1
ATOM 4572 C C . LYS B 2 429 ? 46.90400 -16.45800 59.23500 1.000 49.14533 429 LYS F C 1
ATOM 4573 O O . LYS B 2 429 ? 47.05600 -17.28600 58.33400 1.000 54.16736 429 LYS F O 1
ATOM 4579 N N . VAL B 2 430 ? 45.93100 -15.54900 59.19700 1.000 52.50502 430 VAL F N 1
ATOM 4580 C CA . VAL B 2 430 ? 44.99000 -15.50500 58.08400 1.000 52.92903 430 VAL F CA 1
ATOM 4581 C C . VAL B 2 430 ? 45.69600 -15.00900 56.82500 1.000 56.19443 430 VAL F C 1
ATOM 4582 O O . VAL B 2 430 ? 46.47000 -14.04300 56.86100 1.000 51.44983 430 VAL F O 1
ATOM 4586 N N . GLU B 2 431 ? 45.42800 -15.66800 55.69800 1.000 66.49769 431 GLU F N 1
ATOM 4587 C CA . GLU B 2 431 ? 46.01900 -15.29100 54.42000 1.000 65.62665 431 GLU F CA 1
ATOM 4588 C C . GLU B 2 431 ? 45.11300 -14.31500 53.68000 1.000 65.47234 431 GLU F C 1
ATOM 4589 O O . GLU B 2 431 ? 43.88700 -14.35800 53.81100 1.000 65.76287 431 GLU F O 1
ATOM 4595 N N . GLY B 2 432 ? 45.72600 -13.43600 52.89300 1.000 55.63465 432 GLY F N 1
ATOM 4596 C CA . GLY B 2 432 ? 44.93500 -12.49200 52.08700 1.000 49.04640 432 GLY F CA 1
ATOM 4597 C C . GLY B 2 432 ? 45.81400 -11.53800 51.31000 1.000 47.06711 432 GLY F C 1
ATOM 4598 O O . GLY B 2 432 ? 47.04000 -11.68800 51.37000 1.000 51.32044 432 GLY F O 1
ATOM 4599 N N . GLU B 2 433 ? 45.20100 -10.59800 50.60200 1.000 41.51780 433 GLU F N 1
ATOM 4600 C CA . GLU B 2 433 ? 45.96600 -9.58100 49.85000 1.000 41.76515 433 GLU F CA 1
ATOM 4601 C C . GLU B 2 433 ? 46.26500 -8.41300 50.78200 1.000 39.02350 433 GLU F C 1
ATOM 4602 O O . GLU B 2 433 ? 45.35500 -8.00200 51.51500 1.000 38.15992 433 GLU F O 1
ATOM 4608 N N . GLN B 2 434 ? 47.49800 -7.92200 50.76800 1.000 35.76295 434 GLN F N 1
ATOM 4609 C CA . GLN B 2 434 ? 47.83300 -6.72000 51.56500 1.000 34.95095 434 GLN F CA 1
ATOM 4610 C C . GLN B 2 434 ? 48.10800 -5.58300 50.58500 1.000 35.74281 434 GLN F C 1
ATOM 4611 O O . GLN B 2 434 ? 48.72600 -5.83700 49.54400 1.000 35.69488 434 GLN F O 1
ATOM 4617 N N . HIS B 2 435 ? 47.62500 -4.39000 50.90700 1.000 33.66746 435 HIS F N 1
ATOM 4618 C CA . HIS B 2 435 ? 47.82800 -3.21400 50.03300 1.000 34.87053 435 HIS F CA 1
ATOM 4619 C C . HIS B 2 435 ? 48.13700 -2.00900 50.90800 1.000 34.98275 435 HIS F C 1
ATOM 4620 O O . HIS B 2 435 ? 47.77900 -2.03400 52.09100 1.000 33.79001 435 HIS F O 1
ATOM 4627 N N . VAL B 2 436 ? 48.81500 -1.01700 50.34900 1.000 32.85983 436 VAL F N 1
ATOM 4628 C CA . VAL B 2 436 ? 49.04800 0.21900 51.07800 1.000 38.34028 436 VAL F CA 1
ATOM 4629 C C . VAL B 2 436 ? 48.55700 1.37000 50.21500 1.000 39.90411 436 VAL F C 1
ATOM 4630 O O . VAL B 2 436 ? 48.69500 1.33400 48.98700 1.000 42.27797 436 VAL F O 1
ATOM 4634 N N . ILE B 2 437 ? 47.93000 2.35400 50.84700 1.000 37.35191 437 ILE F N 1
ATOM 4635 C CA . ILE B 2 437 ? 47.58200 3.60700 50.19200 1.000 40.50043 437 ILE F CA 1
ATOM 4636 C C . ILE B 2 437 ? 48.55200 4.63400 50.75900 1.000 42.55518 437 ILE F C 1
ATOM 4637 O O . ILE B 2 437 ? 48.34800 5.18300 51.84300 1.000 44.99682 437 ILE F O 1
ATOM 4642 N N . LYS B 2 438 ? 49.63100 4.88200 50.02400 1.000 42.44909 438 LYS F N 1
ATOM 4643 C CA . LYS B 2 438 ? 50.67900 5.75100 50.52900 1.000 46.58025 438 LYS F CA 1
ATOM 4644 C C . LYS B 2 438 ? 50.15400 7.17300 50.67100 1.000 45.53245 438 LYS F C 1
ATOM 4645 O O . LYS B 2 438 ? 49.16200 7.56900 50.05400 1.000 47.08562 438 LYS F O 1
ATOM 4651 N N . GLY B 2 439 ? 50.82400 7.93800 51.52000 1.000 48.18933 439 GLY F N 1
ATOM 4652 C CA . GLY B 2 439 ? 50.39700 9.29600 51.77900 1.000 52.20643 439 GLY F CA 1
ATOM 4653 C C . GLY B 2 439 ? 50.98500 9.83200 53.06300 1.000 55.92884 439 GLY F C 1
ATOM 4654 O O . GLY B 2 439 ? 51.09200 9.10200 54.05400 1.000 51.71443 439 GLY F O 1
ATOM 4655 N N . ARG B 2 440 ? 51.38400 11.10100 53.05000 1.000 60.09225 440 ARG F N 1
ATOM 4656 C CA . ARG B 2 440 ? 51.91200 11.71400 54.25500 1.000 60.97416 440 ARG F CA 1
ATOM 4657 C C . ARG B 2 440 ? 50.84500 11.69600 55.34800 1.000 61.65347 440 ARG F C 1
ATOM 4658 O O . ARG B 2 440 ? 49.67400 12.00900 55.08200 1.000 60.64508 440 ARG F O 1
ATOM 4666 N N . PRO B 2 441 ? 51.19600 11.30100 56.57100 1.000 56.67435 441 PRO F N 1
ATOM 4667 C CA . PRO B 2 441 ? 50.20500 11.30800 57.65300 1.000 55.43949 441 PRO F CA 1
ATOM 4668 C C . PRO B 2 441 ? 49.65500 12.70900 57.85800 1.000 55.55543 441 PRO F C 1
ATOM 4669 O O . PRO B 2 441 ? 50.40500 13.68700 57.91400 1.000 60.17114 441 PRO F O 1
ATOM 4673 N N . VAL B 2 442 ? 48.33000 12.80400 57.94400 1.000 55.30260 442 VAL F N 1
ATOM 4674 C CA . VAL B 2 442 ? 47.69700 14.10100 58.13200 1.000 56.35547 442 VAL F CA 1
ATOM 4675 C C . VAL B 2 442 ? 48.23400 14.78900 59.38100 1.000 60.08618 442 VAL F C 1
ATOM 4676 O O . VAL B 2 442 ? 48.40200 16.01500 59.39800 1.000 62.90267 442 VAL F O 1
ATOM 4680 N N . SER B 2 443 ? 48.55500 14.02000 60.42700 1.000 58.76078 443 SER F N 1
ATOM 4681 C CA . SER B 2 443 ? 49.03400 14.61700 61.67000 1.000 57.96341 443 SER F CA 1
ATOM 4682 C C . SER B 2 443 ? 50.38000 15.31500 61.50600 1.000 62.18496 443 SER F C 1
ATOM 4683 O O . SER B 2 443 ? 50.74500 16.13200 62.35800 1.000 65.77457 443 SER F O 1
ATOM 4686 N N . SER B 2 444 ? 51.12000 15.02600 60.43200 1.000 57.70374 444 SER F N 1
ATOM 4687 C CA . SER B 2 444 ? 52.36900 15.73100 60.17100 1.000 60.27328 444 SER F CA 1
ATOM 4688 C C . SER B 2 444 ? 52.14500 17.19600 59.81500 1.000 61.88137 444 SER F C 1
ATOM 4689 O O . SER B 2 444 ? 53.08200 17.99400 59.90400 1.000 65.84279 444 SER F O 1
ATOM 4692 N N . SER B 2 445 ? 50.93200 17.56800 59.41100 1.000 63.33031 445 SER F N 1
ATOM 4693 C CA . SER B 2 445 ? 50.62900 18.96700 59.13700 1.000 66.52090 445 SER F CA 1
ATOM 4694 C C . SER B 2 445 ? 50.28000 19.75200 60.39600 1.000 68.29675 445 SER F C 1
ATOM 4695 O O . SER B 2 445 ? 50.32200 20.98700 60.37000 1.000 69.27198 445 SER F O 1
ATOM 4698 N N . PHE B 2 446 ? 49.92700 19.04800 61.47000 1.000 69.50180 446 PHE F N 1
ATOM 4699 C CA . PHE B 2 446 ? 49.61000 19.73000 62.74600 1.000 68.22500 446 PHE F CA 1
ATOM 4700 C C . PHE B 2 446 ? 50.88800 20.34600 63.30900 1.000 72.37459 446 PHE F C 1
ATOM 4701 O O . PHE B 2 446 ? 51.97500 19.81000 63.04300 1.000 73.20544 446 PHE F O 1
ATOM 4709 N N . ASP B 2 447 ? 50.76500 21.44600 64.04900 1.000 78.56555 447 ASP F N 1
ATOM 4710 C CA . ASP B 2 447 ? 51.95800 22.01700 64.72700 1.000 83.41933 447 ASP F CA 1
ATOM 4711 C C . ASP B 2 447 ? 51.88200 21.63500 66.20500 1.000 86.48218 447 ASP F C 1
ATOM 4712 O O . ASP B 2 447 ? 51.09000 22.25100 66.93800 1.000 87.44105 447 ASP F O 1
ATOM 4717 N N . PRO B 2 448 ? 52.66700 20.64000 66.66500 1.000 85.30563 448 PRO F N 1
ATOM 4718 C CA . PRO B 2 448 ? 52.59900 20.20400 68.04600 1.000 83.66626 448 PRO F CA 1
ATOM 4719 C C . PRO B 2 448 ? 52.78900 21.45500 68.90200 1.000 94.54859 448 PRO F C 1
ATOM 4720 O O . PRO B 2 448 ? 51.99900 21.68400 69.79600 1.000 95.58598 448 PRO F O 1
ATOM 4724 N N . VAL B 2 449 ? 53.81700 22.24000 68.58300 1.000 113.09914 449 VAL F N 1
ATOM 4725 C CA . VAL B 2 449 ? 54.03900 23.51400 69.31900 1.000 113.72296 449 VAL F CA 1
ATOM 4726 C C . VAL B 2 449 ? 52.71200 24.26800 69.29900 1.000 115.21268 449 VAL F C 1
ATOM 4727 O O . VAL B 2 449 ? 52.20600 24.54000 68.19600 1.000 115.82333 449 VAL F O 1
ATOM 4731 N N . LYS B 2 450 ? 52.16900 24.56500 70.47500 1.000 117.71240 450 LYS F N 1
ATOM 4732 C CA . LYS B 2 450 ? 50.85000 25.23300 70.54300 1.000 117.64484 450 LYS F CA 1
ATOM 4733 C C . LYS B 2 450 ? 49.82100 24.41700 69.75100 1.000 117.06365 450 LYS F C 1
ATOM 4734 O O . LYS B 2 450 ? 49.32000 24.93600 68.73600 1.000 116.93940 450 LYS F O 1
ATOM 4740 N N . PHE B 2 451 ? 49.54000 23.17900 70.17000 1.000 103.99003 451 PHE F N 1
ATOM 4741 C CA . PHE B 2 451 ? 48.45500 22.39800 69.51400 1.000 97.09492 451 PHE F CA 1
ATOM 4742 C C . PHE B 2 451 ? 47.24200 22.42600 70.44100 1.000 96.37156 451 PHE F C 1
ATOM 4743 O O . PHE B 2 451 ? 47.42900 22.29700 71.66300 1.000 94.21603 451 PHE F O 1
ATOM 4751 N N . PRO B 2 452 ? 46.00500 22.57600 69.92600 1.000 92.32345 452 PRO F N 1
ATOM 4752 C CA . PRO B 2 452 ? 44.83100 22.72200 70.78900 1.000 94.04341 452 PRO F CA 1
ATOM 4753 C C . PRO B 2 452 ? 44.66500 21.57200 71.78900 1.000 96.00800 452 PRO F C 1
ATOM 4754 O O . PRO B 2 452 ? 45.32400 20.56300 71.64200 1.000 89.13128 452 PRO F O 1
ATOM 4758 N N . GLU B 2 453 ? 43.79700 21.76600 72.78400 1.000 112.39190 453 GLU F N 1
ATOM 4759 C CA . GLU B 2 453 ? 43.55000 20.71700 73.80900 1.000 112.24418 453 GLU F CA 1
ATOM 4760 C C . GLU B 2 453 ? 42.90100 19.50000 73.14900 1.000 111.74515 453 GLU F C 1
ATOM 4761 O O . GLU B 2 453 ? 42.65200 19.55000 71.93100 1.000 111.62364 453 GLU F O 1
ATOM 4767 N N . ASP B 2 454 ? 42.61500 18.46200 73.93100 1.000 90.71441 454 ASP F N 1
ATOM 4768 C CA . ASP B 2 454 ? 42.10100 17.20500 73.33000 1.000 80.84462 454 ASP F CA 1
ATOM 4769 C C . ASP B 2 454 ? 40.65400 17.37000 72.86500 1.000 76.75751 454 ASP F C 1
ATOM 4770 O O . ASP B 2 454 ? 39.77600 17.53100 73.72500 1.000 78.54900 454 ASP F O 1
ATOM 4775 N N . GLN B 2 455 ? 40.42900 17.32300 71.55300 1.000 75.61943 455 GLN F N 1
ATOM 4776 C CA . GLN B 2 455 ? 39.05200 17.38900 71.00400 1.000 72.74548 455 GLN F CA 1
ATOM 4777 C C . GLN B 2 455 ? 38.60700 15.96100 70.68600 1.000 68.92909 455 GLN F C 1
ATOM 4778 O O . GLN B 2 455 ? 39.26600 15.31900 69.85900 1.000 68.23262 455 GLN F O 1
ATOM 4784 N N . PHE B 2 456 ? 37.53400 15.48500 71.31500 1.000 65.33154 456 PHE F N 1
ATOM 4785 C CA . PHE B 2 456 ? 37.10000 14.07600 71.12400 1.000 64.80664 456 PHE F CA 1
ATOM 4786 C C . PHE B 2 456 ? 35.86500 14.00500 70.21900 1.000 67.83804 456 PHE F C 1
ATOM 4787 O O . PHE B 2 456 ? 34.90400 14.74800 70.48000 1.000 67.76130 456 PHE F O 1
ATOM 4795 N N . ASN B 2 457 ? 35.90500 13.14600 69.19500 1.000 70.65390 457 ASN F N 1
ATOM 4796 C CA . ASN B 2 457 ? 34.76400 12.96100 68.25400 1.000 70.75166 457 ASN F CA 1
ATOM 4797 C C . ASN B 2 457 ? 34.46200 14.27300 67.52500 1.000 71.00337 457 ASN F C 1
ATOM 4798 O O . ASN B 2 457 ? 33.37900 14.83400 67.74500 1.000 74.20632 457 ASN F O 1
ATOM 4803 N N . VAL B 2 458 ? 35.37600 14.71500 66.66500 1.000 68.10673 458 VAL F N 1
ATOM 4804 C CA . VAL B 2 458 ? 35.20800 16.00100 65.93000 1.000 67.89929 458 VAL F CA 1
ATOM 4805 C C . VAL B 2 458 ? 35.55600 15.78100 64.45900 1.000 67.87327 458 VAL F C 1
ATOM 4806 O O . VAL B 2 458 ? 36.00900 14.68400 64.11300 1.000 68.11928 458 VAL F O 1
ATOM 4810 N N . ALA B 2 459 ? 35.36100 16.80600 63.63200 1.000 77.13554 459 ALA F N 1
ATOM 4811 C CA . ALA B 2 459 ? 35.72900 16.69500 62.20500 1.000 78.13090 459 ALA F CA 1
ATOM 4812 C C . ALA B 2 459 ? 37.20300 17.04900 62.03200 1.000 80.33990 459 ALA F C 1
ATOM 4813 O O . ALA B 2 459 ? 37.74600 17.78400 62.87000 1.000 83.23768 459 ALA F O 1
ATOM 4815 N N . LEU B 2 460 ? 37.81700 16.54400 60.96900 1.000 77.22833 460 LEU F N 1
ATOM 4816 C CA . LEU B 2 460 ? 39.24400 16.76000 60.76500 1.000 78.55798 460 LEU F CA 1
ATOM 4817 C C . LEU B 2 460 ? 39.58200 18.24200 60.62800 1.000 86.21192 460 LEU F C 1
ATOM 4818 O O . LEU B 2 460 ? 40.69000 18.65900 60.98600 1.000 88.48297 460 LEU F O 1
ATOM 4823 N N . ASP B 2 461 ? 38.64300 19.05500 60.13500 1.000 98.72856 461 ASP F N 1
ATOM 4824 C CA . ASP B 2 461 ? 38.90900 20.48600 60.01000 1.000 98.82260 461 ASP F CA 1
ATOM 4825 C C . ASP B 2 461 ? 38.92800 21.18100 61.36800 1.000 99.28635 461 ASP F C 1
ATOM 4826 O O . ASP B 2 461 ? 39.66900 22.15300 61.55200 1.000 100.10024 461 ASP F O 1
ATOM 4831 N N . GLN B 2 462 ? 38.12700 20.70100 62.32500 1.000 86.36426 462 GLN F N 1
ATOM 4832 C CA . GLN B 2 462 ? 38.11000 21.28600 63.66100 1.000 86.28685 462 GLN F CA 1
ATOM 4833 C C . GLN B 2 462 ? 39.40700 21.04400 64.42000 1.000 88.24989 462 GLN F C 1
ATOM 4834 O O . GLN B 2 462 ? 39.65600 21.71100 65.43000 1.000 91.56883 462 GLN F O 1
ATOM 4840 N N . CYS B 2 463 ? 40.23700 20.10800 63.96600 1.000 87.46118 463 CYS F N 1
ATOM 4841 C CA . CYS B 2 463 ? 41.47200 19.81200 64.67800 1.000 84.51124 463 CYS F CA 1
ATOM 4842 C C . CYS B 2 463 ? 42.58800 20.77600 64.32400 1.000 88.48012 463 CYS F C 1
ATOM 4843 O O . CYS B 2 463 ? 43.43700 21.06500 65.17400 1.000 89.97072 463 CYS F O 1
ATOM 4846 N N . PHE B 2 464 ? 42.57900 21.26000 63.08300 1.000 92.68640 464 PHE F N 1
ATOM 4847 C CA . PHE B 2 464 ? 43.61300 22.23300 62.65000 1.000 95.19758 464 PHE F CA 1
ATOM 4848 C C . PHE B 2 464 ? 43.42900 23.51000 63.47300 1.000 99.62794 464 PHE F C 1
ATOM 4849 O O . PHE B 2 464 ? 44.44200 24.00000 64.00300 1.000 103.11132 464 PHE F O 1
ATOM 4857 N N . GLU B 2 465 ? 42.19000 23.99200 63.60400 1.000 97.12249 465 GLU F N 1
ATOM 4858 C CA . GLU B 2 465 ? 41.89700 25.17100 64.46700 1.000 97.95290 465 GLU F CA 1
ATOM 4859 C C . GLU B 2 465 ? 40.43500 25.57900 64.25700 1.000 93.24681 465 GLU F C 1
ATOM 4860 O O . GLU B 2 465 ? 39.77300 24.89700 63.45600 1.000 93.10356 465 GLU F O 1
ATOM 4866 N N . SER C 3 2 ? 3.18000 -28.70100 46.01100 1.000 107.42400 2 SER C N 1
ATOM 4867 C CA . SER C 3 2 ? 2.65700 -28.67700 44.64600 1.000 107.17105 2 SER C CA 1
ATOM 4868 C C . SER C 3 2 ? 2.57500 -27.24100 44.12500 1.000 106.46972 2 SER C C 1
ATOM 4869 O O . SER C 3 2 ? 3.38000 -26.39200 44.51600 1.000 106.11506 2 SER C O 1
ATOM 4872 N N . VAL C 3 3 ? 1.59600 -26.96900 43.23800 1.000 78.91691 3 VAL C N 1
ATOM 4873 C CA . VAL C 3 3 ? 1.41600 -25.63500 42.67500 1.000 70.46447 3 VAL C CA 1
ATOM 4874 C C . VAL C 3 3 ? 0.42400 -24.86100 43.53400 1.000 64.74990 3 VAL C C 1
ATOM 4875 O O . VAL C 3 3 ? -0.49600 -25.42500 44.13600 1.000 65.16355 3 VAL C O 1
ATOM 4879 N N . VAL C 3 4 ? 0.63400 -23.55000 43.60800 1.000 56.47068 4 VAL C N 1
ATOM 4880 C CA . VAL C 3 4 ? -0.21600 -22.64300 44.37200 1.000 49.57233 4 VAL C CA 1
ATOM 4881 C C . VAL C 3 4 ? -1.34600 -22.17200 43.46400 1.000 47.07810 4 VAL C C 1
ATOM 4882 O O . VAL C 3 4 ? -1.09700 -21.55200 42.42600 1.000 47.73031 4 VAL C O 1
ATOM 4886 N N . THR C 3 5 ? -2.59100 -22.46100 43.83800 1.000 44.98553 5 THR C N 1
ATOM 4887 C CA . THR C 3 5 ? -3.70400 -22.19300 42.93800 1.000 44.61313 5 THR C CA 1
ATOM 4888 C C . THR C 3 5 ? -4.52600 -21.00000 43.41100 1.000 38.18551 5 THR C C 1
ATOM 4889 O O . THR C 3 5 ? -4.65900 -20.73900 44.61100 1.000 36.77560 5 THR C O 1
ATOM 4893 N N . GLN C 3 6 ? -5.04200 -20.26200 42.44200 1.000 38.10557 6 GLN C N 1
ATOM 4894 C CA . GLN C 3 6 ? -5.96500 -19.16000 42.64900 1.000 39.08754 6 GLN C CA 1
ATOM 4895 C C . GLN C 3 6 ? -7.18100 -19.37400 41.76700 1.000 39.37190 6 GLN C C 1
ATOM 4896 O O . GLN C 3 6 ? -7.10700 -20.08800 40.75900 1.000 35.34894 6 GLN C O 1
ATOM 4902 N N . PRO C 3 7 ? -8.32300 -18.79200 42.12500 1.000 40.09870 7 PRO C N 1
ATOM 4903 C CA . PRO C 3 7 ? -9.47000 -18.80000 41.20400 1.000 41.79920 7 PRO C CA 1
ATOM 4904 C C . PRO C 3 7 ? -9.14500 -18.01200 39.94900 1.000 40.80124 7 PRO C C 1
ATOM 4905 O O . PRO C 3 7 ? -8.50000 -16.95600 40.01400 1.000 40.02208 7 PRO C O 1
ATOM 4909 N N . PRO C 3 8 ? -9.52700 -18.51500 38.78000 1.000 37.53266 8 PRO C N 1
ATOM 4910 C CA . PRO C 3 8 ? -9.18900 -17.79100 37.53900 1.000 42.02524 8 PRO C CA 1
ATOM 4911 C C . PRO C 3 8 ? -9.77300 -16.38900 37.46700 1.000 42.17989 8 PRO C C 1
ATOM 4912 O O . PRO C 3 8 ? -9.11100 -15.47900 36.95900 1.000 40.08012 8 PRO C O 1
ATOM 4916 N N . SER C 3 9 ? -10.99000 -16.17900 37.96200 1.000 40.63147 9 SER C N 1
ATOM 4917 C CA . SER C 3 9 ? -11.65700 -14.89200 37.82500 1.000 41.62339 9 SER C CA 1
ATOM 4918 C C . SER C 3 9 ? -12.44200 -14.56400 39.08200 1.000 42.67653 9 SER C C 1
ATOM 4919 O O . SER C 3 9 ? -13.01500 -15.44800 39.72600 1.000 43.34202 9 SER C O 1
ATOM 4922 N N . VAL C 3 10 ? -12.47300 -13.28000 39.40800 1.000 40.29467 11 VAL C N 1
ATOM 4923 C CA . VAL C 3 10 ? -13.30900 -12.74000 40.46700 1.000 38.43729 11 VAL C CA 1
ATOM 4924 C C . VAL C 3 10 ? -13.92900 -11.46700 39.91600 1.000 41.93456 11 VAL C C 1
ATOM 4925 O O . VAL C 3 10 ? -13.29900 -10.75800 39.12500 1.000 39.29484 11 VAL C O 1
ATOM 4929 N N . SER C 3 11 ? -15.16800 -11.17700 40.30500 1.000 42.43918 12 SER C N 1
ATOM 4930 C CA . SER C 3 11 ? -15.80000 -9.96000 39.82400 1.000 43.21474 12 SER C CA 1
ATOM 4931 C C . SER C 3 11 ? -16.69300 -9.37400 40.90200 1.000 41.78510 12 SER C C 1
ATOM 4932 O O . SER C 3 11 ? -17.16800 -10.07700 41.79600 1.000 45.87313 12 SER C O 1
ATOM 4935 N N . GLY C 3 12 ? -16.91500 -8.07500 40.80200 1.000 42.44251 13 GLY C N 1
ATOM 4936 C CA . GLY C 3 12 ? -17.76900 -7.39000 41.74600 1.000 43.19876 13 GLY C CA 1
ATOM 4937 C C . GLY C 3 12 ? -18.12900 -6.03000 41.20500 1.000 44.30900 13 GLY C C 1
ATOM 4938 O O . GLY C 3 12 ? -17.50600 -5.53300 40.25800 1.000 44.83796 13 GLY C O 1
ATOM 4939 N N . ALA C 3 13 ? -19.14800 -5.43600 41.81900 1.000 45.40803 14 ALA C N 1
ATOM 4940 C CA . ALA C 3 13 ? -19.57500 -4.10500 41.44600 1.000 46.86566 14 ALA C CA 1
ATOM 4941 C C . ALA C 3 13 ? -18.63600 -3.06700 42.05800 1.000 45.74718 14 ALA C C 1
ATOM 4942 O O . ALA C 3 13 ? -17.91400 -3.35400 43.02100 1.000 44.71444 14 ALA C O 1
ATOM 4944 N N . PRO C 3 14 ? -18.61100 -1.85700 41.50000 1.000 46.81739 15 PRO C N 1
ATOM 4945 C CA . PRO C 3 14 ? -17.88300 -0.76500 42.15500 1.000 46.13480 15 PRO C CA 1
ATOM 4946 C C . PRO C 3 14 ? -18.42000 -0.55400 43.56800 1.000 46.02656 15 PRO C C 1
ATOM 4947 O O . PRO C 3 14 ? -19.62000 -0.39600 43.77700 1.000 47.57779 15 PRO C O 1
ATOM 4951 N N . GLY C 3 15 ? -17.52200 -0.57000 44.54400 1.000 44.27931 16 GLY C N 1
ATOM 4952 C CA . GLY C 3 15 ? -17.91600 -0.44800 45.93200 1.000 44.03866 16 GLY C CA 1
ATOM 4953 C C . GLY C 3 15 ? -18.15500 -1.76000 46.64200 1.000 43.05108 16 GLY C C 1
ATOM 4954 O O . GLY C 3 15 ? -18.46800 -1.75300 47.83600 1.000 42.80911 16 GLY C O 1
ATOM 4955 N N . GLN C 3 16 ? -18.00100 -2.88200 45.95500 1.000 42.55883 17 GLN C N 1
ATOM 4956 C CA . GLN C 3 16 ? -18.17400 -4.19000 46.55700 1.000 41.70698 17 GLN C CA 1
ATOM 4957 C C . GLN C 3 16 ? -16.85100 -4.68300 47.12800 1.000 39.64047 17 GLN C C 1
ATOM 4958 O O . GLN C 3 16 ? -15.77300 -4.27600 46.69300 1.000 39.16169 17 GLN C O 1
ATOM 4964 N N . ARG C 3 17 ? -16.94000 -5.55400 48.12400 1.000 38.92289 18 ARG C N 1
ATOM 4965 C CA . ARG C 3 17 ? -15.76700 -6.22300 48.66900 1.000 36.82203 18 ARG C CA 1
ATOM 4966 C C . ARG C 3 17 ? -15.62700 -7.57200 47.97700 1.000 36.87380 18 ARG C C 1
ATOM 4967 O O . ARG C 3 17 ? -16.58600 -8.34400 47.91700 1.000 38.04276 18 ARG C O 1
ATOM 4975 N N . VAL C 3 18 ? -14.45300 -7.84900 47.43000 1.000 35.87678 19 VAL C N 1
ATOM 4976 C CA . VAL C 3 18 ? -14.21500 -9.14900 46.82200 1.000 35.21598 19 VAL C CA 1
ATOM 4977 C C . VAL C 3 18 ? -12.96700 -9.74300 47.45600 1.000 34.94605 19 VAL C C 1
ATOM 4978 O O . VAL C 3 18 ? -12.10500 -9.02200 47.96900 1.000 34.40712 19 VAL C O 1
ATOM 4982 N N . THR C 3 19 ? -12.89000 -11.06800 47.44600 1.000 33.21152 20 THR C N 1
ATOM 4983 C CA . THR C 3 19 ? -11.76000 -11.78400 48.00400 1.000 37.62584 20 THR C CA 1
ATOM 4984 C C . THR C 3 19 ? -11.16300 -12.69400 46.94500 1.000 34.75900 20 THR C C 1
ATOM 4985 O O . THR C 3 19 ? -11.86400 -13.20500 46.06300 1.000 35.78721 20 THR C O 1
ATOM 4989 N N . ILE C 3 20 ? -9.86000 -12.89000 47.06900 1.000 32.57649 21 ILE C N 1
ATOM 4990 C CA . ILE C 3 20 ? -9.07400 -13.74400 46.19400 1.000 36.08536 21 ILE C CA 1
ATOM 4991 C C . ILE C 3 20 ? -8.36300 -14.75200 47.07800 1.000 36.36579 21 ILE C C 1
ATOM 4992 O O . ILE C 3 20 ? -7.56900 -14.37000 47.95000 1.000 34.11320 21 ILE C O 1
ATOM 4997 N N . SER C 3 21 ? -8.63200 -16.02900 46.85700 1.000 34.63603 22 SER C N 1
ATOM 4998 C CA . SER C 3 21 ? -7.95800 -17.01200 47.68900 1.000 35.68941 22 SER C CA 1
ATOM 4999 C C . SER C 3 21 ? -6.63500 -17.44300 47.05400 1.000 37.29326 22 SER C C 1
ATOM 5000 O O . SER C 3 21 ? -6.38800 -17.27700 45.85100 1.000 36.37523 22 SER C O 1
ATOM 5003 N N . CYS C 3 22 ? -5.77800 -18.00400 47.89200 1.000 35.04932 23 CYS C N 1
ATOM 5004 C CA . CYS C 3 22 ? -4.46100 -18.47700 47.48200 1.000 35.24479 23 CYS C CA 1
ATOM 5005 C C . CYS C 3 22 ? -4.27400 -19.79200 48.23200 1.000 38.02457 23 CYS C C 1
ATOM 5006 O O . CYS C 3 22 ? -4.08400 -19.79000 49.44700 1.000 40.90836 23 CYS C O 1
ATOM 5009 N N . THR C 3 23 ? -4.37700 -20.90800 47.52100 1.000 39.06840 24 THR C N 1
ATOM 5010 C CA . THR C 3 23 ? -4.34700 -22.22400 48.15000 1.000 41.97120 24 THR C CA 1
ATOM 5011 C C . THR C 3 23 ? -2.96300 -22.83400 47.98000 1.000 41.70167 24 THR C C 1
ATOM 5012 O O . THR C 3 23 ? -2.59200 -23.24900 46.87800 1.000 39.58220 24 THR C O 1
ATOM 5016 N N . GLY C 3 24 ? -2.21800 -22.91900 49.07300 1.000 40.26682 25 GLY C N 1
ATOM 5017 C CA . GLY C 3 24 ? -0.90300 -23.53500 49.08200 1.000 42.78036 25 GLY C CA 1
ATOM 5018 C C . GLY C 3 24 ? -0.93900 -24.96000 49.58900 1.000 42.42138 25 GLY C C 1
ATOM 5019 O O . GLY C 3 24 ? -1.94100 -25.67100 49.44200 1.000 42.83162 25 GLY C O 1
ATOM 5020 N N . SER C 3 25 ? 0.16200 -25.38000 50.21100 1.000 41.04839 26 SER C N 1
ATOM 5021 C CA . SER C 3 25 ? 0.31900 -26.76400 50.64100 1.000 41.03766 26 SER C CA 1
ATOM 5022 C C . SER C 3 25 ? 1.33800 -26.82400 51.77500 1.000 42.27241 26 SER C C 1
ATOM 5023 O O . SER C 3 25 ? 1.84200 -25.79900 52.24600 1.000 39.96330 26 SER C O 1
ATOM 5026 N N . SER C 3 26 ? 1.65500 -28.04700 52.20300 1.000 40.92825 27 SER C N 1
ATOM 5027 C CA . SER C 3 26 ? 2.56800 -28.23200 53.32300 1.000 42.05957 27 SER C CA 1
ATOM 5028 C C . SER C 3 26 ? 4.00100 -27.83800 52.98300 1.000 40.08566 27 SER C C 1
ATOM 5029 O O . SER C 3 26 ? 4.76100 -27.49800 53.89200 1.000 39.47646 27 SER C O 1
ATOM 5032 N N . SER C 3 27 A 4.38600 -27.85600 51.70700 1.000 40.40015 27 SER C N 1
ATOM 5033 C CA . SER C 3 27 A 5.75900 -27.52100 51.35200 1.000 40.78673 27 SER C CA 1
ATOM 5034 C C . SER C 3 27 A 5.99700 -26.02400 51.19800 1.000 41.75596 27 SER C C 1
ATOM 5035 O O . SER C 3 27 A 7.15700 -25.61900 51.04200 1.000 43.53865 27 SER C O 1
ATOM 5038 N N . ASN C 3 28 B 4.94700 -25.20900 51.27600 1.000 38.36812 27 ASN C N 1
ATOM 5039 C CA . ASN C 3 28 B 5.10700 -23.74000 51.10000 1.000 37.69597 27 ASN C CA 1
ATOM 5040 C C . ASN C 3 28 B 4.48300 -22.98900 52.28600 1.000 37.92489 27 ASN C C 1
ATOM 5041 O O . ASN C 3 28 B 5.18100 -22.80400 53.28700 1.000 36.91776 27 ASN C O 1
ATOM 5046 N N . ILE C 3 29 C 3.22700 -22.56300 52.16400 1.000 36.44453 27 ILE C N 1
ATOM 5047 C CA . ILE C 3 29 C 2.54800 -21.80000 53.25200 1.000 36.81830 27 ILE C CA 1
ATOM 5048 C C . ILE C 3 29 C 2.47400 -22.69700 54.49100 1.000 37.05411 27 ILE C C 1
ATOM 5049 O O . ILE C 3 29 C 2.72700 -22.20000 55.59200 1.000 36.59148 27 ILE C O 1
ATOM 5054 N N . GLY C 3 30 ? 2.16300 -23.97700 54.30400 1.000 35.19939 28 GLY C N 1
ATOM 5055 C CA . GLY C 3 30 ? 2.11100 -24.92500 55.42900 1.000 39.08315 28 GLY C CA 1
ATOM 5056 C C . GLY C 3 30 ? 3.47600 -25.17400 56.03200 1.000 40.85477 28 GLY C C 1
ATOM 5057 O O . GLY C 3 30 ? 3.53100 -25.66800 57.16600 1.000 38.01350 28 GLY C O 1
ATOM 5058 N N . ALA C 3 31 ? 4.54100 -24.84000 55.30200 1.000 39.99672 29 ALA C N 1
ATOM 5059 C CA . ALA C 3 31 ? 5.87800 -24.97900 55.86700 1.000 37.02192 29 ALA C CA 1
ATOM 5060 C C . ALA C 3 31 ? 6.32300 -23.76300 56.67000 1.000 35.81545 29 ALA C C 1
ATOM 5061 O O . ALA C 3 31 ? 7.45200 -23.75200 57.16900 1.000 41.25283 29 ALA C O 1
ATOM 5063 N N . GLY C 3 32 ? 5.47600 -22.74400 56.79500 1.000 35.86069 30 GLY C N 1
ATOM 5064 C CA . GLY C 3 32 ? 5.81000 -21.56500 57.61500 1.000 34.37558 30 GLY C CA 1
ATOM 5065 C C . GLY C 3 32 ? 6.26500 -20.37500 56.79500 1.000 32.34945 30 GLY C C 1
ATOM 5066 O O . GLY C 3 32 ? 6.62000 -19.35300 57.39200 1.000 33.63981 30 GLY C O 1
ATOM 5067 N N . TYR C 3 33 ? 6.25600 -20.51000 55.47200 1.000 32.71132 31 TYR C N 1
ATOM 5068 C CA . TYR C 3 33 ? 6.65700 -19.39400 54.58300 1.000 31.98278 31 TYR C CA 1
ATOM 5069 C C . TYR C 3 33 ? 5.52000 -18.37400 54.48900 1.000 29.19312 31 TYR C C 1
ATOM 5070 O O . TYR C 3 33 ? 4.35200 -18.75000 54.62300 1.000 28.01173 31 TYR C O 1
ATOM 5079 N N . ASP C 3 34 ? 5.87100 -17.11900 54.24500 1.000 26.43607 32 ASP C N 1
ATOM 5080 C CA . ASP C 3 34 ? 4.86500 -16.03000 54.21300 1.000 28.35236 32 ASP C CA 1
ATOM 5081 C C . ASP C 3 34 ? 4.30300 -15.85500 52.79900 1.000 29.78953 32 ASP C C 1
ATOM 5082 O O . ASP C 3 34 ? 4.78400 -16.52200 51.87900 1.000 26.78161 32 ASP C O 1
ATOM 5087 N N . VAL C 3 35 ? 3.30200 -14.99400 52.65400 1.000 27.62957 33 VAL C N 1
ATOM 5088 C CA . VAL C 3 35 ? 2.64500 -14.81300 51.33100 1.000 26.97201 33 VAL C CA 1
ATOM 5089 C C . VAL C 3 35 ? 2.71300 -13.34600 50.91600 1.000 24.80123 33 VAL C C 1
ATOM 5090 O O . VAL C 3 35 ? 2.42100 -12.48300 51.74100 1.000 26.22873 33 VAL C O 1
ATOM 5094 N N . HIS C 3 36 ? 3.09900 -13.10100 49.67100 1.000 25.46006 34 HIS C N 1
ATOM 5095 C CA . HIS C 3 36 ? 3.12300 -11.72500 49.12400 1.000 25.35680 34 HIS C CA 1
ATOM 5096 C C . HIS C 3 36 ? 2.10700 -11.65000 47.97900 1.000 24.90090 34 HIS C C 1
ATOM 5097 O O . HIS C 3 36 ? 1.70000 -12.70200 47.48900 1.000 25.07613 34 HIS C O 1
ATOM 5104 N N . TRP C 3 37 ? 1.72300 -10.44300 47.57500 1.000 25.13848 35 TRP C N 1
ATOM 5105 C CA . TRP C 3 37 ? 0.75300 -10.26700 46.50000 1.000 26.24347 35 TRP C CA 1
ATOM 5106 C C . TRP C 3 37 ? 1.23800 -9.18500 45.55100 1.000 28.13783 35 TRP C C 1
ATOM 5107 O O . TRP C 3 37 ? 1.84100 -8.19500 45.98600 1.000 29.24952 35 TRP C O 1
ATOM 5118 N N . TYR C 3 38 ? 0.95300 -9.37900 44.25800 1.000 27.18097 36 TYR C N 1
ATOM 5119 C CA . TYR C 3 38 ? 1.28100 -8.41900 43.21500 1.000 28.84516 36 TYR C CA 1
ATOM 5120 C C . TYR C 3 38 ? 0.03100 -8.09900 42.40500 1.000 29.13574 36 TYR C C 1
ATOM 5121 O O . TYR C 3 38 ? -0.85000 -8.94200 42.22200 1.000 31.34639 36 TYR C O 1
ATOM 5130 N N . GLN C 3 39 ? -0.03000 -6.87300 41.90800 1.000 29.66552 37 GLN C N 1
ATOM 5131 C CA . GLN C 3 39 ? -1.07700 -6.43300 40.99900 1.000 33.35744 37 GLN C CA 1
ATOM 5132 C C . GLN C 3 39 ? -0.43000 -6.11200 39.66000 1.000 36.93295 37 GLN C C 1
ATOM 5133 O O . GLN C 3 39 ? 0.58200 -5.41100 39.62000 1.000 33.76888 37 GLN C O 1
ATOM 5139 N N . GLN C 3 40 ? -0.99000 -6.63700 38.56900 1.000 37.73090 38 GLN C N 1
ATOM 5140 C CA . GLN C 3 40 ? -0.42500 -6.40800 37.23800 1.000 37.26071 38 GLN C CA 1
ATOM 5141 C C . GLN C 3 40 ? -1.50700 -5.86800 36.31800 1.000 43.11726 38 GLN C C 1
ATOM 5142 O O . GLN C 3 40 ? -2.46800 -6.57600 36.00000 1.000 38.67425 38 GLN C O 1
ATOM 5148 N N . LEU C 3 41 ? -1.35500 -4.62400 35.90500 1.000 47.53161 39 LEU C N 1
ATOM 5149 C CA . LEU C 3 41 ? -2.19000 -4.06900 34.85900 1.000 48.81972 39 LEU C CA 1
ATOM 5150 C C . LEU C 3 41 ? -1.73500 -4.59000 33.49600 1.000 52.28003 39 LEU C C 1
ATOM 5151 O O . LEU C 3 41 ? -0.55300 -4.89000 33.30000 1.000 50.56120 39 LEU C O 1
ATOM 5156 N N . PRO C 3 42 ? -2.65700 -4.70600 32.54100 1.000 58.98939 40 PRO C N 1
ATOM 5157 C CA . PRO C 3 42 ? -2.29900 -5.26400 31.22900 1.000 58.63249 40 PRO C CA 1
ATOM 5158 C C . PRO C 3 42 ? -1.23900 -4.41700 30.54500 1.000 60.71233 40 PRO C C 1
ATOM 5159 O O . PRO C 3 42 ? -1.37000 -3.19500 30.44100 1.000 61.95927 40 PRO C O 1
ATOM 5163 N N . GLY C 3 43 ? -0.17700 -5.08000 30.08300 1.000 55.12586 41 GLY C N 1
ATOM 5164 C CA . GLY C 3 43 ? 0.92700 -4.41100 29.42900 1.000 54.97897 41 GLY C CA 1
ATOM 5165 C C . GLY C 3 43 ? 2.05800 -3.96400 30.33600 1.000 59.78245 41 GLY C C 1
ATOM 5166 O O . GLY C 3 43 ? 3.08800 -3.49600 29.83100 1.000 56.50369 41 GLY C O 1
ATOM 5167 N N . THR C 3 44 ? 1.92000 -4.09300 31.65100 1.000 53.85813 42 THR C N 1
ATOM 5168 C CA . THR C 3 44 ? 2.90500 -3.53100 32.56000 1.000 52.44240 42 THR C CA 1
ATOM 5169 C C . THR C 3 44 ? 3.53800 -4.61900 33.41900 1.000 49.54379 42 THR C C 1
ATOM 5170 O O . THR C 3 44 ? 3.07900 -5.76200 33.47100 1.000 45.86703 42 THR C O 1
ATOM 5174 N N . ALA C 3 45 ? 4.62300 -4.24800 34.08700 1.000 50.24924 43 ALA C N 1
ATOM 5175 C CA . ALA C 3 45 ? 5.26100 -5.15500 35.01600 1.000 46.04835 43 ALA C CA 1
ATOM 5176 C C . ALA C 3 45 ? 4.39700 -5.30500 36.26200 1.000 41.37869 43 ALA C C 1
ATOM 5177 O O . ALA C 3 45 ? 3.70100 -4.36600 36.65400 1.000 38.03406 43 ALA C O 1
ATOM 5179 N N . PRO C 3 46 ? 4.42800 -6.47400 36.89900 1.000 38.84601 44 PRO C N 1
ATOM 5180 C CA . PRO C 3 46 ? 3.76500 -6.62600 38.19600 1.000 36.52300 44 PRO C CA 1
ATOM 5181 C C . PRO C 3 46 ? 4.27600 -5.58600 39.17900 1.000 38.29924 44 PRO C C 1
ATOM 5182 O O . PRO C 3 46 ? 5.44600 -5.18700 39.15100 1.000 37.49024 44 PRO C O 1
ATOM 5186 N N . LYS C 3 47 ? 3.38100 -5.15600 40.06200 1.000 34.11676 45 LYS C N 1
ATOM 5187 C CA . LYS C 3 47 ? 3.69500 -4.19800 41.11000 1.000 34.07494 45 LYS C CA 1
ATOM 5188 C C . LYS C 3 47 ? 3.47100 -4.85300 42.46800 1.000 34.53916 45 LYS C C 1
ATOM 5189 O O . LYS C 3 47 ? 2.46900 -5.54300 42.66700 1.000 28.81444 45 LYS C O 1
ATOM 5195 N N . LEU C 3 48 ? 4.40400 -4.64800 43.40000 1.000 31.86265 46 LEU C N 1
ATOM 5196 C CA . LEU C 3 48 ? 4.22700 -5.17000 44.75100 1.000 29.57507 46 LEU C CA 1
ATOM 5197 C C . LEU C 3 48 ? 2.99600 -4.54300 45.40100 1.000 29.03031 46 LEU C C 1
ATOM 5198 O O . LEU C 3 48 ? 2.86800 -3.31800 45.45000 1.000 32.11053 46 LEU C O 1
ATOM 5203 N N . LEU C 3 49 ? 2.08900 -5.37900 45.89700 1.000 27.06843 47 LEU C N 1
ATOM 5204 C CA . LEU C 3 49 ? 0.84300 -4.91000 46.49800 1.000 29.78319 47 LEU C CA 1
ATOM 5205 C C . LEU C 3 49 ? 0.76300 -5.18200 47.98800 1.000 29.29508 47 LEU C C 1
ATOM 5206 O O . LEU C 3 49 ? 0.31500 -4.31900 48.74600 1.000 30.70421 47 LEU C O 1
ATOM 5211 N N . ILE C 3 50 ? 1.18000 -6.37100 48.40400 1.000 28.39683 48 ILE C N 1
ATOM 5212 C CA . ILE C 3 50 ? 1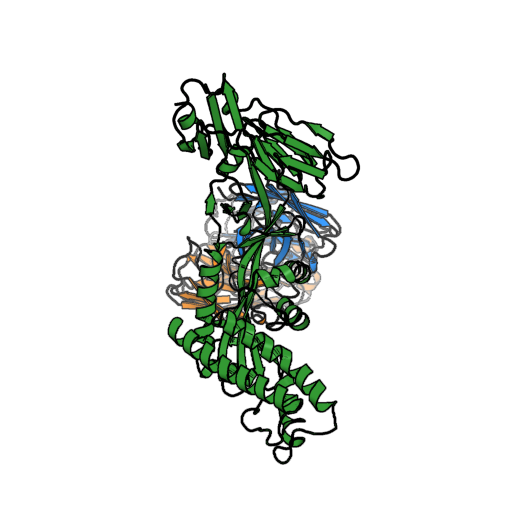.22300 -6.79200 49.79800 1.000 26.54243 48 ILE C CA 1
ATOM 5213 C C . ILE C 3 50 ? 2.52700 -7.55200 50.01100 1.000 26.95650 48 ILE C C 1
ATOM 5214 O O . ILE C 3 50 ? 2.89500 -8.38900 49.18500 1.000 28.20933 48 ILE C O 1
ATOM 5219 N N . TYR C 3 51 ? 3.21700 -7.29200 51.12600 1.000 28.57260 49 TYR C N 1
ATOM 5220 C CA . TYR C 3 51 ? 4.37200 -8.09600 51.51500 1.000 25.79956 49 TYR C CA 1
ATOM 5221 C C . TYR C 3 51 ? 4.21900 -8.56300 52.95300 1.000 27.44785 49 TYR C C 1
ATOM 5222 O O . TYR C 3 51 ? 3.60200 -7.88500 53.78100 1.000 27.68187 49 TYR C O 1
ATOM 5231 N N . ASP C 3 52 ? 4.75900 -9.75400 53.22100 1.000 25.45199 50 ASP C N 1
ATOM 5232 C CA . ASP C 3 52 ? 4.74000 -10.39200 54.54000 1.000 28.81566 50 ASP C CA 1
ATOM 5233 C C . ASP C 3 52 ? 3.30800 -10.52500 55.06500 1.000 28.04515 50 ASP C C 1
ATOM 5234 O O . ASP C 3 52 ? 2.97800 -10.09100 56.17500 1.000 27.81551 50 ASP C O 1
ATOM 5239 N N . ASN C 3 53 ? 2.46000 -11.13200 54.22700 1.000 28.49141 51 ASN C N 1
ATOM 5240 C CA . ASN C 3 53 ? 1.08800 -11.52800 54.55800 1.000 26.86420 51 ASN C CA 1
ATOM 5241 C C . ASN C 3 53 ? 0.08400 -10.38600 54.56600 1.000 26.57954 51 ASN C C 1
ATOM 5242 O O . ASN C 3 53 ? -1.05400 -10.57800 54.11900 1.000 28.29258 51 ASN C O 1
ATOM 5247 N N . ASN C 3 54 ? 0.45000 -9.21300 55.11500 1.000 24.98241 52 ASN C N 1
ATOM 5248 C CA . ASN C 3 54 ? -0.59900 -8.22600 55.35200 1.000 27.05810 52 ASN C CA 1
ATOM 5249 C C . ASN C 3 54 ? -0.10600 -6.79100 55.40400 1.000 29.31343 52 ASN C C 1
ATOM 5250 O O . ASN C 3 54 ? -0.85900 -5.92500 55.86400 1.000 31.44625 52 ASN C O 1
ATOM 5255 N N . ASN C 3 55 ? 1.11700 -6.50700 54.97200 1.000 28.16856 53 ASN C N 1
ATOM 5256 C CA . ASN C 3 55 ? 1.62400 -5.14200 54.93000 1.000 28.88635 53 ASN C CA 1
ATOM 5257 C C . ASN C 3 55 ? 1.51000 -4.55600 53.52900 1.000 29.88722 53 ASN C C 1
ATOM 5258 O O . ASN C 3 55 ? 1.83000 -5.21400 52.53300 1.000 30.32093 53 ASN C O 1
ATOM 5263 N N . ARG C 3 56 ? 1.09700 -3.30600 53.46800 1.000 31.64762 54 ARG C N 1
ATOM 5264 C CA . ARG C 3 56 ? 0.99500 -2.54500 52.24300 1.000 36.97075 54 ARG C CA 1
ATOM 5265 C C . ARG C 3 56 ? 2.22600 -1.67800 52.07000 1.000 38.35570 54 ARG C C 1
ATOM 5266 O O . ARG C 3 56 ? 2.57500 -0.93500 52.99700 1.000 36.20800 54 ARG C O 1
ATOM 5274 N N . PRO C 3 57 ? 2.89000 -1.73000 50.91500 1.000 39.43600 55 PRO C N 1
ATOM 5275 C CA . PRO C 3 57 ? 3.88400 -0.70400 50.57700 1.000 42.48807 55 PRO C CA 1
ATOM 5276 C C . PRO C 3 57 ? 3.27200 0.68800 50.58900 1.000 48.42601 55 PRO C C 1
ATOM 5277 O O . PRO C 3 57 ? 2.05200 0.87600 50.62600 1.000 45.94507 55 PRO C O 1
ATOM 5281 N N . SER C 3 58 ? 4.16100 1.68000 50.48100 1.000 56.13012 56 SER C N 1
ATOM 5282 C CA . SER C 3 58 ? 3.79200 3.07900 50.68100 1.000 58.48774 56 SER C CA 1
ATOM 5283 C C . SER C 3 58 ? 2.72400 3.56100 49.69900 1.000 58.89646 56 SER C C 1
ATOM 5284 O O . SER C 3 58 ? 1.88200 4.39300 50.06100 1.000 60.90986 56 SER C O 1
ATOM 5287 N N . GLY C 3 59 ? 2.73800 3.08000 48.46300 1.000 54.99870 57 GLY C N 1
ATOM 5288 C CA . GLY C 3 59 ? 1.79000 3.60900 47.49600 1.000 54.27052 57 GLY C CA 1
ATOM 5289 C C . GLY C 3 59 ? 0.54800 2.76800 47.26000 1.000 56.06823 57 GLY C C 1
ATOM 5290 O O . GLY C 3 59 ? -0.02200 2.79200 46.16300 1.000 57.40160 57 GLY C O 1
ATOM 5291 N N . VAL C 3 60 ? 0.10900 2.02900 48.27000 1.000 48.23270 58 VAL C N 1
ATOM 5292 C CA . VAL C 3 60 ? -0.99600 1.08800 48.14600 1.000 49.57089 58 VAL C CA 1
ATOM 5293 C C . VAL C 3 60 ? -2.12300 1.53500 49.07000 1.000 49.89408 58 VAL C C 1
ATOM 5294 O O . VAL C 3 60 ? -1.92200 1.62600 50.28500 1.000 47.13802 58 VAL C O 1
ATOM 5298 N N . PRO C 3 61 ? -3.32000 1.81200 48.54800 1.000 47.14942 59 PRO C N 1
ATOM 5299 C CA . PRO C 3 61 ? -4.40200 2.34300 49.39400 1.000 46.40634 59 PRO C CA 1
ATOM 5300 C C . PRO C 3 61 ? -4.95500 1.29600 50.35200 1.000 46.14581 59 PRO C C 1
ATOM 5301 O O . PRO C 3 61 ? -4.84300 0.08600 50.13900 1.000 44.23631 59 PRO C O 1
ATOM 5305 N N . ASP C 3 62 ? -5.56800 1.78600 51.43300 1.000 47.44015 60 ASP C N 1
ATOM 5306 C CA . ASP C 3 62 ? -5.96100 0.90400 52.52900 1.000 49.41955 60 ASP C CA 1
ATOM 5307 C C . ASP C 3 62 ? -7.08100 -0.06500 52.15800 1.000 47.35338 60 ASP C C 1
ATOM 5308 O O . ASP C 3 62 ? -7.32100 -1.01500 52.91400 1.000 47.19466 60 ASP C O 1
ATOM 5313 N N . ARG C 3 63 ? -7.75400 0.12300 51.02000 1.000 45.67177 61 ARG C N 1
ATOM 5314 C CA . ARG C 3 63 ? -8.79400 -0.82400 50.63300 1.000 43.75989 61 ARG C CA 1
ATOM 5315 C C . ARG C 3 63 ? -8.24700 -2.21000 50.30100 1.000 39.80731 61 ARG C C 1
ATOM 5316 O O . ARG C 3 63 ? -9.03200 -3.16400 50.23900 1.000 37.57470 61 ARG C O 1
ATOM 5324 N N . PHE C 3 64 ? -6.93700 -2.35200 50.09600 1.000 37.27437 62 PHE C N 1
ATOM 5325 C CA . PHE C 3 64 ? -6.32100 -3.66200 49.93900 1.000 36.33572 62 PHE C CA 1
ATOM 5326 C C . PHE C 3 64 ? -5.90300 -4.16900 51.31000 1.000 35.19216 62 PHE C C 1
ATOM 5327 O O . PHE C 3 64 ? -5.24600 -3.44900 52.06500 1.000 36.21120 62 PHE C O 1
ATOM 5335 N N . SER C 3 65 ? -6.29700 -5.39600 51.63500 1.000 29.40118 63 SER C N 1
ATOM 5336 C CA . SER C 3 65 ? -5.81000 -6.05800 52.83700 1.000 33.89765 63 SER C CA 1
ATOM 5337 C C . SER C 3 65 ? -5.69300 -7.54300 52.52500 1.000 31.50987 63 SER C C 1
ATOM 5338 O O . SER C 3 65 ? -6.29000 -8.04300 51.56900 1.000 31.27354 63 SER C O 1
ATOM 5341 N N . ALA C 3 66 ? -4.91100 -8.24500 53.33100 1.000 28.17786 64 ALA C N 1
ATOM 5342 C CA . ALA C 3 66 ? -4.62900 -9.64900 53.07000 1.000 30.84017 64 ALA C CA 1
ATOM 5343 C C . ALA C 3 66 ? -4.37700 -10.37100 54.38500 1.000 31.26537 64 ALA C C 1
ATOM 5344 O O . ALA C 3 66 ? -4.10400 -9.74900 55.41500 1.000 28.82844 64 ALA C O 1
ATOM 5346 N N . SER C 3 67 ? -4.42500 -11.70200 54.33400 1.000 29.76604 65 SER C N 1
ATOM 5347 C CA . SER C 3 67 ? -4.08900 -12.50600 55.50400 1.000 32.40809 65 SER C CA 1
ATOM 5348 C C . SER C 3 67 ? -3.66700 -13.89900 55.05800 1.000 33.41272 65 SER C C 1
ATOM 5349 O O . SER C 3 67 ? -3.85500 -14.29800 53.90400 1.000 32.33353 65 SER C O 1
ATOM 5352 N N . LYS C 3 68 ? -3.10400 -14.63700 56.01100 1.000 34.07256 66 LYS C N 1
ATOM 5353 C CA . LYS C 3 68 ? -2.59200 -15.98100 55.80800 1.000 38.14160 66 LYS C CA 1
ATOM 5354 C C . LYS C 3 68 ? -3.08200 -16.87300 56.93900 1.000 43.79855 66 LYS C C 1
ATOM 5355 O O . LYS C 3 68 ? -3.09800 -16.45200 58.09900 1.000 42.11950 66 LYS C O 1
ATOM 5361 N N . SER C 3 69 ? -3.46400 -18.10700 56.60500 1.000 48.41987 67 SER C N 1
ATOM 5362 C CA . SER C 3 69 ? -3.99300 -19.04100 57.60000 1.000 51.96403 67 SER C CA 1
ATOM 5363 C C . SER C 3 69 ? -3.63400 -20.46300 57.19700 1.000 52.62891 67 SER C C 1
ATOM 5364 O O . SER C 3 69 ? -4.18200 -20.98700 56.22300 1.000 53.29633 67 SER C O 1
ATOM 5367 N N . GLY C 3 70 ? -2.74700 -21.09500 57.96400 1.000 52.83406 68 GLY C N 1
ATOM 5368 C CA . GLY C 3 70 ? -2.44800 -22.49900 57.76200 1.000 50.63447 68 GLY C CA 1
ATOM 5369 C C . GLY C 3 70 ? -1.71600 -22.76300 56.46300 1.000 44.97519 68 GLY C C 1
ATOM 5370 O O . GLY C 3 70 ? -0.51200 -22.51000 56.36500 1.000 45.12958 68 GLY C O 1
ATOM 5371 N N . THR C 3 71 ? -2.43700 -23.26000 55.45600 1.000 42.36458 69 THR C N 1
ATOM 5372 C CA . THR C 3 71 ? -1.87300 -23.53500 54.13800 1.000 42.88736 69 THR C CA 1
ATOM 5373 C C . THR C 3 71 ? -2.54600 -22.72100 53.03700 1.000 40.46444 69 THR C C 1
ATOM 5374 O O . THR C 3 71 ? -2.56200 -23.14500 51.87800 1.000 42.91127 69 THR C O 1
ATOM 5378 N N . SER C 3 72 ? -3.10900 -21.56800 53.36900 1.000 40.40696 70 SER C N 1
ATOM 5379 C CA . SER C 3 72 ? -3.78600 -20.74800 52.38100 1.000 41.98943 70 SER C CA 1
ATOM 5380 C C . SER C 3 72 ? -3.64600 -19.29300 52.79000 1.000 39.35538 70 SER C C 1
ATOM 5381 O O . SER C 3 72 ? -3.20300 -18.97400 53.89600 1.000 40.53544 70 SER C O 1
ATOM 5384 N N . ALA C 3 73 ? -3.99800 -18.40600 51.86600 1.000 36.11561 71 ALA C N 1
ATOM 5385 C CA . ALA C 3 73 ? -3.97400 -16.97600 52.12100 1.000 35.09500 71 ALA C CA 1
ATOM 5386 C C . ALA C 3 73 ? -5.11500 -16.34000 51.35100 1.000 34.93282 71 ALA C C 1
ATOM 5387 O O . ALA C 3 73 ? -5.70700 -16.95900 50.46400 1.000 34.90341 71 ALA C O 1
ATOM 5389 N N . SER C 3 74 ? -5.43500 -15.09600 51.69300 1.000 29.40056 72 SER C N 1
ATOM 5390 C CA . SER C 3 74 ? -6.48900 -14.43600 50.94100 1.000 34.41961 72 SER C CA 1
ATOM 5391 C C . SER C 3 74 ? -6.20500 -12.94700 50.86400 1.000 29.64092 72 SER C C 1
ATOM 5392 O O . SER C 3 74 ? -5.64800 -12.36000 51.79100 1.000 30.43748 72 SER C O 1
ATOM 5395 N N . LEU C 3 75 ? -6.56400 -12.35600 49.73000 1.000 28.71436 73 LEU C N 1
ATOM 5396 C CA . LEU C 3 75 ? -6.45300 -10.92600 49.51000 1.000 27.92395 73 LEU C CA 1
ATOM 5397 C C . LEU C 3 75 ? -7.86000 -10.36500 49.42600 1.000 31.12679 73 LEU C C 1
ATOM 5398 O O . LEU C 3 75 ? -8.72400 -10.95700 48.77200 1.000 32.13116 73 LEU C O 1
ATOM 5403 N N . ALA C 3 76 ? -8.09200 -9.24100 50.09600 1.000 28.38189 74 ALA C N 1
ATOM 5404 C CA . ALA C 3 76 ? -9.38000 -8.57000 50.09800 1.000 33.43832 74 ALA C CA 1
ATOM 5405 C C . ALA C 3 76 ? -9.22100 -7.19200 49.48300 1.000 33.91815 74 ALA C C 1
ATOM 5406 O O . ALA C 3 76 ? -8.26300 -6.47500 49.78300 1.000 32.95206 74 ALA C O 1
ATOM 5408 N N . ILE C 3 77 ? -10.15900 -6.83300 48.62000 1.000 31.29476 75 ILE C N 1
ATOM 5409 C CA . ILE C 3 77 ? -10.30700 -5.47500 48.11400 1.000 34.35618 75 ILE C CA 1
ATOM 5410 C C . ILE C 3 77 ? -11.65300 -4.97500 48.62800 1.000 37.51846 75 ILE C C 1
ATOM 5411 O O . ILE C 3 77 ? -12.70900 -5.42600 48.16500 1.000 37.10004 75 ILE C O 1
ATOM 5416 N N . THR C 3 78 ? -11.62600 -4.01700 49.55200 1.000 37.45176 76 THR C N 1
ATOM 5417 C CA . THR C 3 78 ? -12.83900 -3.52500 50.19900 1.000 38.99178 76 THR C CA 1
ATOM 5418 C C . THR C 3 78 ? -13.28400 -2.24300 49.50500 1.000 43.67270 76 THR C C 1
ATOM 5419 O O . THR C 3 78 ? -12.80200 -1.15000 49.82100 1.000 47.17868 76 THR C O 1
ATOM 5423 N N . GLY C 3 79 ? -14.22300 -2.37700 48.56600 1.000 41.92650 77 GLY C N 1
ATOM 5424 C CA . GLY C 3 79 ? -14.71100 -1.24200 47.81300 1.000 40.49895 77 GLY C CA 1
ATOM 5425 C C . GLY C 3 79 ? -14.01100 -1.11600 46.47600 1.000 44.54733 77 GLY C C 1
ATOM 5426 O O . GLY C 3 79 ? -13.20500 -0.20000 46.27100 1.000 45.35284 77 GLY C O 1
ATOM 5427 N N . LEU C 3 80 ? -14.30800 -2.05400 45.57700 1.000 43.21270 78 LEU C N 1
ATOM 5428 C CA . LEU C 3 80 ? -13.70400 -2.08000 44.25300 1.000 41.81010 78 LEU C CA 1
ATOM 5429 C C . LEU C 3 80 ? -13.84900 -0.73200 43.57000 1.000 46.63534 78 LEU C C 1
ATOM 5430 O O . LEU C 3 80 ? -14.91600 -0.11200 43.60500 1.000 46.36848 78 LEU C O 1
ATOM 5435 N N . GLN C 3 81 ? -12.77200 -0.28800 42.93500 1.000 47.00850 79 GLN C N 1
ATOM 5436 C CA . GLN C 3 81 ? -12.80800 0.85300 42.03600 1.000 45.38373 79 GLN C CA 1
ATOM 5437 C C . GLN C 3 81 ? -12.31500 0.40400 40.67000 1.000 46.97237 79 GLN C C 1
ATOM 5438 O O . GLN C 3 81 ? -11.62100 -0.61100 40.54800 1.000 46.00311 79 GLN C O 1
ATOM 5444 N N . ALA C 3 82 ? -12.69000 1.17300 39.64100 1.000 46.43181 80 ALA C N 1
ATOM 5445 C CA . ALA C 3 82 ? -12.40900 0.77700 38.26500 1.000 46.88239 80 ALA C CA 1
ATOM 5446 C C . ALA C 3 82 ? -10.93100 0.50700 38.04900 1.000 49.70391 80 ALA C C 1
ATOM 5447 O O . ALA C 3 82 ? -10.57200 -0.42500 37.31900 1.000 48.64714 80 ALA C O 1
ATOM 5449 N N . GLU C 3 83 ? -10.06000 1.28600 38.69600 1.000 51.32766 81 GLU C N 1
ATOM 5450 C CA . GLU C 3 83 ? -8.62800 1.07800 38.53800 1.000 51.96131 81 GLU C CA 1
ATOM 5451 C C . GLU C 3 83 ? -8.15800 -0.24500 39.12100 1.000 54.15107 81 GLU C C 1
ATOM 5452 O O . GLU C 3 83 ? -7.02100 -0.64900 38.84400 1.000 54.90195 81 GLU C O 1
ATOM 5458 N N . ASP C 3 84 ? -8.98500 -0.92100 39.92300 1.000 48.51854 82 ASP C N 1
ATOM 5459 C CA . ASP C 3 84 ? -8.55700 -2.17900 40.52100 1.000 45.65466 82 ASP C CA 1
ATOM 5460 C C . ASP C 3 84 ? -8.70400 -3.35800 39.57500 1.000 44.83384 82 ASP C C 1
ATOM 5461 O O . ASP C 3 84 ? -8.28500 -4.46600 39.92400 1.000 36.86511 82 ASP C O 1
ATOM 5466 N N . GLU C 3 85 ? -9.28200 -3.15200 38.39500 1.000 40.37870 83 GLU C N 1
ATOM 5467 C CA . GLU C 3 85 ? -9.38000 -4.22100 37.41000 1.000 42.24286 83 GLU C CA 1
ATOM 5468 C C . GLU C 3 85 ? -7.97200 -4.55400 36.91200 1.000 43.63192 83 GLU C C 1
ATOM 5469 O O . GLU C 3 85 ? -7.29900 -3.70300 36.32000 1.000 46.64019 83 GLU C O 1
ATOM 5475 N N . ALA C 3 86 ? -7.51700 -5.77800 37.16700 1.000 40.34593 84 ALA C N 1
ATOM 5476 C CA . ALA C 3 86 ? -6.13800 -6.18000 36.90000 1.000 39.72347 84 ALA C CA 1
ATOM 5477 C C . ALA C 3 86 ? -5.99600 -7.67500 37.17100 1.000 38.57339 84 ALA C C 1
ATOM 5478 O O . ALA C 3 86 ? -6.94700 -8.35100 37.57900 1.000 35.62120 84 ALA C O 1
ATOM 5480 N N . ASP C 3 87 ? -4.78500 -8.18000 36.96600 1.000 35.10583 85 ASP C N 1
ATOM 5481 C CA . ASP C 3 87 ? -4.42900 -9.52800 37.38000 1.000 34.19768 85 ASP C CA 1
ATOM 5482 C C . ASP C 3 87 ? -3.69200 -9.46900 38.71900 1.000 35.64420 85 ASP C C 1
ATOM 5483 O O . ASP C 3 87 ? -2.84400 -8.59600 38.93500 1.000 34.79231 85 ASP C O 1
ATOM 5488 N N . TYR C 3 88 ? -3.99100 -10.41800 39.60200 1.000 31.98196 86 TYR C N 1
ATOM 5489 C CA . TYR C 3 88 ? -3.42500 -10.45500 40.94300 1.000 33.29321 86 TYR C CA 1
ATOM 5490 C C . TYR C 3 88 ? -2.78500 -11.81600 41.17300 1.000 32.95983 86 TYR C C 1
ATOM 5491 O O . TYR C 3 88 ? -3.39800 -12.85100 40.88300 1.000 33.95689 86 TYR C O 1
ATOM 5500 N N . TYR C 3 89 ? -1.55800 -11.81000 41.68200 1.000 29.35433 87 TYR C N 1
ATOM 5501 C CA . TYR C 3 89 ? -0.79400 -13.02800 41.92900 1.000 31.82319 87 TYR C CA 1
ATOM 5502 C C . TYR C 3 89 ? -0.37700 -13.07900 43.39100 1.000 32.41899 87 TYR C C 1
ATOM 5503 O O . TYR C 3 89 ? 0.15600 -12.10000 43.92100 1.000 29.58429 87 TYR C O 1
ATOM 5512 N N . CYS C 3 90 ? -0.55700 -14.25000 43.99500 1.000 27.62106 88 CYS C N 1
ATOM 5513 C CA . CYS C 3 90 ? -0.00100 -14.44900 45.35100 1.000 29.15311 88 CYS C CA 1
ATOM 5514 C C . CYS C 3 90 ? 1.39000 -15.06600 45.16300 1.000 32.28858 88 CYS C C 1
ATOM 5515 O O . CYS C 3 90 ? 1.67100 -15.55600 44.05700 1.000 29.94007 88 CYS C O 1
ATOM 5518 N N . GLN C 3 91 ? 2.23100 -15.02000 46.18800 1.000 26.26576 89 GLN C N 1
ATOM 5519 C CA . GLN C 3 91 ? 3.62800 -15.50400 46.04200 1.000 30.06141 89 GLN C CA 1
ATOM 5520 C C . GLN C 3 91 ? 4.15600 -15.99200 47.38900 1.000 27.08725 89 GLN C C 1
ATOM 5521 O O . GLN C 3 91 ? 3.92100 -15.31500 48.38800 1.000 26.73912 89 GLN C O 1
ATOM 5527 N N . SER C 3 92 ? 4.83200 -17.13400 47.39500 1.000 28.54106 90 SER C N 1
ATOM 5528 C CA . SER C 3 92 ? 5.46600 -17.65000 48.63000 1.000 32.24978 90 SER C CA 1
ATOM 5529 C C . SER C 3 92 ? 6.78700 -18.32100 48.25500 1.000 30.85758 90 SER C C 1
ATOM 5530 O O . SER C 3 92 ? 7.33400 -18.00400 47.19000 1.000 31.42785 90 SER C O 1
ATOM 5533 N N . TYR C 3 93 ? 7.27800 -19.19600 49.12000 1.000 30.55724 91 TYR C N 1
ATOM 5534 C CA . TYR C 3 93 ? 8.51800 -19.95000 48.83500 1.000 34.97772 91 TYR C CA 1
ATOM 5535 C C . TYR C 3 93 ? 8.21700 -21.41300 49.14100 1.000 34.50937 91 TYR C C 1
ATOM 5536 O O . TYR C 3 93 ? 7.50800 -21.68800 50.11100 1.000 31.64363 91 TYR C O 1
ATOM 5545 N N . ASP C 3 94 ? 8.73400 -22.31000 48.31200 1.000 36.88640 92 ASP C N 1
ATOM 5546 C CA . ASP C 3 94 ? 8.47300 -23.75500 48.48800 1.000 42.25783 92 ASP C CA 1
ATOM 5547 C C . ASP C 3 94 ? 9.75900 -24.45300 48.91800 1.000 45.07989 92 ASP C C 1
ATOM 5548 O O . ASP C 3 94 ? 10.82600 -24.12000 48.39200 1.000 39.01854 92 ASP C O 1
ATOM 5553 N N . ARG C 3 95 ? 9.64200 -25.41900 49.82600 1.000 52.25099 93 ARG C N 1
ATOM 5554 C CA . ARG C 3 95 ? 10.82900 -26.15100 50.33500 1.000 54.07706 93 ARG C CA 1
ATOM 5555 C C . ARG C 3 95 ? 11.58700 -26.81700 49.17500 1.000 54.80532 93 ARG C C 1
ATOM 5556 O O . ARG C 3 95 ? 12.81600 -26.91700 49.27600 1.000 55.33289 93 ARG C O 1
ATOM 5564 N N . SER C 3 96 ? 10.89200 -27.25200 48.12200 1.000 53.56806 94 SER C N 1
ATOM 5565 C CA . SER C 3 96 ? 11.59300 -27.91100 47.02400 1.000 54.52161 94 SER C CA 1
ATOM 5566 C C . SER C 3 96 ? 11.55800 -27.15900 45.69500 1.000 52.58260 94 SER C C 1
ATOM 5567 O O . SER C 3 96 ? 12.42300 -27.40400 44.85100 1.000 52.96592 94 SER C O 1
ATOM 5570 N N . LEU C 3 97 ? 10.57700 -26.27900 45.50400 1.000 47.42411 95 LEU C N 1
ATOM 5571 C CA . LEU C 3 97 ? 10.42700 -25.56300 44.21000 1.000 46.97319 95 LEU C CA 1
ATOM 5572 C C . LEU C 3 97 ? 10.92500 -24.12400 44.35400 1.000 45.08707 95 LEU C C 1
ATOM 5573 O O . LEU C 3 97 ? 10.90900 -23.40300 43.34400 1.000 41.28236 95 LEU C O 1
ATOM 5578 N N . SER C 3 98 A 11.33200 -23.73300 45.56400 1.000 44.11870 95 SER C N 1
ATOM 5579 C CA . SER C 3 98 A 11.81500 -22.35400 45.84400 1.000 41.46944 95 SER C CA 1
ATOM 5580 C C . SER C 3 98 A 10.71200 -21.32400 45.55600 1.000 37.54869 95 SER C C 1
ATOM 5581 O O . SER C 3 98 A 9.57000 -21.57300 45.94000 1.000 35.58505 95 SER C O 1
ATOM 5584 N N . GLY C 3 99 ? 11.05200 -20.21600 44.90200 1.000 36.07517 96 GLY C N 1
ATOM 5585 C CA . GLY C 3 99 ? 10.06500 -19.17200 44.57700 1.000 35.52505 96 GLY C CA 1
ATOM 5586 C C . GLY C 3 99 ? 8.88000 -19.72200 43.80300 1.000 35.73202 96 GLY C C 1
ATOM 5587 O O . GLY C 3 99 ? 9.09000 -20.28300 42.72000 1.000 36.74666 96 GLY C O 1
ATOM 5588 N N . VAL C 3 100 ? 7.67500 -19.56300 44.35000 1.000 32.21653 97 VAL C N 1
ATOM 5589 C CA . VAL C 3 100 ? 6.44700 -20.08600 43.68600 1.000 33.27849 97 VAL C CA 1
ATOM 5590 C C . VAL C 3 100 ? 5.42000 -18.95900 43.56400 1.000 34.80188 97 VAL C C 1
ATOM 5591 O O . VAL C 3 100 ? 5.23700 -18.20900 44.53400 1.000 35.45424 97 VAL C O 1
ATOM 5595 N N . PHE C 3 101 ? 4.79400 -18.84500 42.39800 1.000 35.74854 98 PHE C N 1
ATOM 5596 C CA . PHE C 3 101 ? 3.73000 -17.83400 42.19900 1.000 32.49765 98 PHE C CA 1
ATOM 5597 C C . PHE C 3 101 ? 2.39100 -18.54800 42.04800 1.000 35.04925 98 PHE C C 1
ATOM 5598 O O . PHE C 3 101 ? 2.35800 -19.62600 41.43500 1.000 40.11922 98 PHE C O 1
ATOM 5606 N N . GLY C 3 102 ? 1.33100 -17.99400 42.63100 1.000 33.06134 99 GLY C N 1
ATOM 5607 C CA . GLY C 3 102 ? 0.00800 -18.53400 42.41100 1.000 37.50307 99 GLY C CA 1
ATOM 5608 C C . GLY C 3 102 ? -0.40500 -18.41500 40.95700 1.000 35.39016 99 GLY C C 1
ATOM 5609 O O . GLY C 3 102 ? 0.16300 -17.64500 40.18200 1.000 30.69793 99 GLY C O 1
ATOM 5610 N N . THR C 3 103 ? -1.40800 -19.20900 40.57700 1.000 34.88515 100 THR C N 1
ATOM 5611 C CA . THR C 3 103 ? -1.82100 -19.23400 39.17700 1.000 35.26688 100 THR C CA 1
ATOM 5612 C C . THR C 3 103 ? -2.43700 -17.91800 38.72300 1.000 39.78437 100 THR C C 1
ATOM 5613 O O . THR C 3 103 ? -2.51500 -17.68000 37.51600 1.000 40.52298 100 THR C O 1
ATOM 5617 N N . GLY C 3 104 ? -2.89200 -17.07700 39.63900 1.000 35.16847 101 GLY C N 1
ATOM 5618 C CA . GLY C 3 104 ? -3.31200 -15.76700 39.18500 1.000 34.70464 101 GLY C CA 1
ATOM 5619 C C . GLY C 3 104 ? -4.81900 -15.64200 39.02000 1.000 35.94892 101 GLY C C 1
ATOM 5620 O O . GLY C 3 104 ? -5.51600 -16.58500 38.62200 1.000 33.97465 101 GLY C O 1
ATOM 5621 N N . THR C 3 105 ? -5.32200 -14.44100 39.30600 1.000 32.95826 102 THR C N 1
ATOM 5622 C CA . THR C 3 105 ? -6.73900 -14.13400 39.31100 1.000 35.94805 102 THR C CA 1
ATOM 5623 C C . THR C 3 105 ? -6.97000 -12.83400 38.56400 1.000 35.94357 102 THR C C 1
ATOM 5624 O O . THR C 3 105 ? -6.37300 -11.80700 38.90500 1.000 34.52513 102 THR C O 1
ATOM 5628 N N . LYS C 3 106 ? -7.85900 -12.86800 37.57700 1.000 35.85835 103 LYS C N 1
ATOM 5629 C CA . LYS C 3 106 ? -8.32500 -11.65300 36.92400 1.000 37.41018 103 LYS C CA 1
ATOM 5630 C C . LYS C 3 106 ? -9.52600 -11.11000 37.68700 1.000 38.91064 103 LYS C C 1
ATOM 5631 O O . LYS C 3 106 ? -10.51200 -11.83000 37.89500 1.000 38.10461 103 LYS C O 1
ATOM 5637 N N . VAL C 3 107 ? -9.44400 -9.84800 38.10300 1.000 38.39764 104 VAL C N 1
ATOM 5638 C CA . VAL C 3 107 ? -10.53600 -9.16900 38.78800 1.000 40.18491 104 VAL C CA 1
ATOM 5639 C C . VAL C 3 107 ? -11.22000 -8.25200 37.78900 1.000 42.96261 104 VAL C C 1
ATOM 5640 O O . VAL C 3 107 ? -10.57200 -7.39600 37.17700 1.000 41.31524 104 VAL C O 1
ATOM 5644 N N . THR C 3 108 ? -12.52500 -8.42600 37.62500 1.000 43.36900 105 THR C N 1
ATOM 5645 C CA . THR C 3 108 ? -13.34000 -7.56800 36.77900 1.000 46.11383 105 THR C CA 1
ATOM 5646 C C . THR C 3 108 ? -14.19700 -6.67600 37.66500 1.000 42.31143 105 THR C C 1
ATOM 5647 O O . THR C 3 108 ? -14.77700 -7.15200 38.64300 1.000 46.98038 105 THR C O 1
ATOM 5651 N N . VAL C 3 109 ? -14.24900 -5.38500 37.34700 1.000 43.74407 106 VAL C N 1
ATOM 5652 C CA . VAL C 3 109 ? -15.08800 -4.43200 38.06700 1.000 44.57194 106 VAL C CA 1
ATOM 5653 C C . VAL C 3 109 ? -16.30200 -4.14800 37.19100 1.000 51.01094 106 VAL C C 1
ATOM 5654 O O . VAL C 3 109 ? -16.19500 -3.47400 36.16100 1.000 47.32188 106 VAL C O 1
ATOM 5658 N N . LEU C 3 110 A -17.46300 -4.66500 37.59900 1.000 46.89870 106 LEU C N 1
ATOM 5659 C CA . LEU C 3 110 A -18.66700 -4.63000 36.76900 1.000 54.03624 106 LEU C CA 1
ATOM 5660 C C . LEU C 3 110 A -19.24700 -3.21900 36.80800 1.000 53.14384 106 LEU C C 1
ATOM 5661 O O . LEU C 3 110 A -20.08600 -2.87500 37.64100 1.000 53.04315 106 LEU C O 1
ATOM 5666 N N . GLY C 3 111 ? -18.78200 -2.38600 35.88300 1.000 53.73069 107 GLY C N 1
ATOM 5667 C CA . GLY C 3 111 ? -19.17700 -0.99100 35.87100 1.000 58.92032 107 GLY C CA 1
ATOM 5668 C C . GLY C 3 111 ? -20.12200 -0.66700 34.73500 1.000 65.12350 107 GLY C C 1
ATOM 5669 O O . GLY C 3 111 ? -20.26100 0.49600 34.34600 1.000 69.66796 107 GLY C O 1
ATOM 5670 N N . GLN C 3 112 ? -20.78100 -1.69200 34.20700 1.000 65.06909 108 GLN C N 1
ATOM 5671 C CA . GLN C 3 112 ? -21.61200 -1.58000 33.01700 1.000 72.76130 108 GLN C CA 1
ATOM 5672 C C . GLN C 3 112 ? -22.69400 -2.64400 33.09100 1.000 71.25226 108 GLN C C 1
ATOM 5673 O O . GLN C 3 112 ? -22.49600 -3.68900 33.72000 1.000 64.60344 108 GLN C O 1
ATOM 5679 N N . PRO C 3 113 ? -23.84000 -2.41300 32.45500 1.000 76.30255 109 PRO C N 1
ATOM 5680 C CA . PRO C 3 113 ? -24.87600 -3.45100 32.40000 1.000 75.39774 109 PRO C CA 1
ATOM 5681 C C . PRO C 3 113 ? -24.46500 -4.58800 31.47600 1.000 75.19389 109 PRO C C 1
ATOM 5682 O O . PRO C 3 113 ? -23.62300 -4.43700 30.58800 1.000 76.77379 109 PRO C O 1
ATOM 5686 N N . LYS C 3 114 ? -25.07900 -5.74500 31.69900 1.000 76.01865 110 LYS C N 1
ATOM 5687 C CA . LYS C 3 114 ? -24.84200 -6.89000 30.83200 1.000 76.28525 110 LYS C CA 1
ATOM 5688 C C . LYS C 3 114 ? -25.35000 -6.59000 29.42400 1.000 77.65335 110 LYS C C 1
ATOM 5689 O O . LYS C 3 114 ? -26.42000 -6.00300 29.24600 1.000 80.88719 110 LYS C O 1
ATOM 5695 N N . ALA C 3 115 ? -24.56200 -6.97000 28.41800 1.000 77.44770 111 ALA C N 1
ATOM 5696 C CA . ALA C 3 115 ? -24.92100 -6.77700 27.01600 1.000 76.46668 111 ALA C CA 1
ATOM 5697 C C . ALA C 3 115 ? -24.72400 -8.07700 26.25200 1.000 76.74012 111 ALA C C 1
ATOM 5698 O O . ALA C 3 115 ? -23.65600 -8.69400 26.32600 1.000 78.21415 111 ALA C O 1
ATOM 5700 N N . ALA C 3 116 ? -25.74900 -8.48100 25.51200 1.000 77.02540 112 ALA C N 1
ATOM 5701 C CA . ALA C 3 116 ? -25.67500 -9.69100 24.71500 1.000 77.71214 112 ALA C CA 1
ATOM 5702 C C . ALA C 3 116 ? -24.76000 -9.48200 23.51100 1.000 79.86050 112 ALA C C 1
ATOM 5703 O O . ALA C 3 116 ? -24.71600 -8.39200 22.93000 1.000 78.53296 112 ALA C O 1
ATOM 5705 N N . PRO C 3 117 ? -24.02400 -10.51500 23.11500 1.000 80.47573 113 PRO C N 1
ATOM 5706 C CA . PRO C 3 117 ? -23.08700 -10.38200 21.99900 1.000 80.36234 113 PRO C CA 1
ATOM 5707 C C . PRO C 3 117 ? -23.76800 -10.43200 20.63700 1.000 81.99306 113 PRO C C 1
ATOM 5708 O O . PRO C 3 117 ? -24.73100 -11.16900 20.41800 1.000 82.16719 113 PRO C O 1
ATOM 5712 N N . SER C 3 118 ? -23.23800 -9.62700 19.71400 1.000 82.87451 114 SER C N 1
ATOM 5713 C CA . SER C 3 118 ? -23.63500 -9.65400 18.30900 1.000 83.96996 114 SER C CA 1
ATOM 5714 C C . SER C 3 118 ? -22.63400 -10.49600 17.53200 1.000 82.04992 114 SER C C 1
ATOM 5715 O O . SER C 3 118 ? -21.42200 -10.27600 17.63100 1.000 83.89730 114 SER C O 1
ATOM 5718 N N . VAL C 3 119 ? -23.14200 -11.45200 16.76200 1.000 83.64250 115 VAL C N 1
ATOM 5719 C CA . VAL C 3 119 ? -22.31300 -12.42900 16.07000 1.000 85.35666 115 VAL C CA 1
ATOM 5720 C C . VAL C 3 119 ? -22.50100 -12.25300 14.57400 1.000 84.17919 115 VAL C C 1
ATOM 5721 O O . VAL C 3 119 ? -23.63500 -12.21700 14.08600 1.000 89.94264 115 VAL C O 1
ATOM 5725 N N . THR C 3 120 ? -21.39500 -12.14600 13.84900 1.000 80.03220 116 THR C N 1
ATOM 5726 C CA . THR C 3 120 ? -21.41500 -12.06300 12.38800 1.000 82.45440 116 THR C CA 1
ATOM 5727 C C . THR C 3 120 ? -20.40100 -13.07800 11.87000 1.000 81.88575 116 THR C C 1
ATOM 5728 O O . THR C 3 120 ? -19.19200 -12.88800 12.02100 1.000 83.35470 116 THR C O 1
ATOM 5732 N N . LEU C 3 121 ? -20.89300 -14.17000 11.29400 1.000 83.74656 117 LEU C N 1
ATOM 5733 C CA . LEU C 3 121 ? -20.03500 -15.22800 10.77600 1.000 84.70356 117 LEU C CA 1
ATOM 5734 C C . LEU C 3 121 ? -19.71500 -14.94800 9.31300 1.000 85.60833 117 LEU C C 1
ATOM 5735 O O . LEU C 3 121 ? -20.62700 -14.81000 8.49100 1.000 88.37430 117 LEU C O 1
ATOM 5740 N N . PHE C 3 122 ? -18.42600 -14.81400 8.99100 1.000 84.33164 118 PHE C N 1
ATOM 5741 C CA . PHE C 3 122 ? -18.00500 -14.55200 7.59400 1.000 86.19023 118 PHE C CA 1
ATOM 5742 C C . PHE C 3 122 ? -17.58800 -15.87000 6.94000 1.000 87.62760 118 PHE C C 1
ATOM 5743 O O . PHE C 3 122 ? -16.85200 -16.64900 7.56200 1.000 85.31096 118 PHE C O 1
ATOM 5751 N N . PRO C 3 123 ? -18.06300 -16.16700 5.70900 1.000 90.17341 119 PRO C N 1
ATOM 5752 C CA . PRO C 3 123 ? -17.67900 -17.39300 5.00100 1.000 94.65994 119 PRO C CA 1
ATOM 5753 C C . PRO C 3 123 ? -16.31400 -17.24700 4.35200 1.000 91.47573 119 PRO C C 1
ATOM 5754 O O . PRO C 3 123 ? -15.84000 -16.12100 4.13600 1.000 90.21423 119 PRO C O 1
ATOM 5758 N N . PRO C 3 124 ? -15.66200 -18.35800 4.00600 1.000 95.91072 120 PRO C N 1
ATOM 5759 C CA . PRO C 3 124 ? -14.37600 -18.27600 3.29900 1.000 91.78661 120 PRO C CA 1
ATOM 5760 C C . PRO C 3 124 ? -14.51800 -17.49600 2.00000 1.000 93.26175 120 PRO C C 1
ATOM 5761 O O . PRO C 3 124 ? -15.37300 -17.79900 1.16800 1.000 96.08863 120 PRO C O 1
ATOM 5765 N N . SER C 3 125 ? -13.62500 -16.51900 1.81500 1.000 93.45743 121 SER C N 1
ATOM 5766 C CA . SER C 3 125 ? -13.60800 -15.72800 0.55900 1.000 94.37692 121 SER C CA 1
ATOM 5767 C C . SER C 3 125 ? -13.15300 -16.61400 -0.60100 1.000 96.52936 121 SER C C 1
ATOM 5768 O O . SER C 3 125 ? -12.31700 -17.50600 -0.37500 1.000 95.51333 121 SER C O 1
ATOM 5771 N N . SER C 3 126 ? -13.66800 -16.35000 -1.80200 1.000 99.49603 122 SER C N 1
ATOM 5772 C CA . SER C 3 126 ? -13.24800 -17.12800 -2.99500 1.000 101.83276 122 SER C CA 1
ATOM 5773 C C . SER C 3 126 ? -11.74200 -16.95400 -3.19300 1.000 100.49597 122 SER C C 1
ATOM 5774 O O . SER C 3 126 ? -11.08200 -17.93000 -3.57700 1.000 101.06554 122 SER C O 1
ATOM 5777 N N . GLU C 3 127 ? -11.23200 -15.75600 -2.90600 1.000 98.86078 123 GLU C N 1
ATOM 5778 C CA . GLU C 3 127 ? -9.77900 -15.48700 -3.04500 1.000 97.57130 123 GLU C CA 1
ATOM 5779 C C . GLU C 3 127 ? -8.99800 -16.51300 -2.22200 1.000 95.51426 123 GLU C C 1
ATOM 5780 O O . GLU C 3 127 ? -7.99200 -17.03300 -2.73200 1.000 95.88910 123 GLU C O 1
ATOM 5786 N N . GLU C 3 128 ? -9.45500 -16.79900 -1.00300 1.000 93.56149 124 GLU C N 1
ATOM 5787 C CA . GLU C 3 128 ? -8.71500 -17.72500 -0.10600 1.000 91.95257 124 GLU C CA 1
ATOM 5788 C C . GLU C 3 128 ? -8.81200 -19.15400 -0.64600 1.000 94.20767 124 GLU C C 1
ATOM 5789 O O . GLU C 3 128 ? -7.79600 -19.86800 -0.60800 1.000 92.83107 124 GLU C O 1
ATOM 5795 N N . LEU C 3 129 ? -9.99200 -19.55000 -1.12800 1.000 95.70249 125 LEU C N 1
ATOM 5796 C CA . LEU C 3 129 ? -10.15300 -20.90800 -1.70900 1.000 97.88353 125 LEU C CA 1
ATOM 5797 C C . LEU C 3 129 ? -9.19700 -21.03700 -2.89600 1.000 99.55462 125 LEU C C 1
ATOM 5798 O O . LEU C 3 129 ? -8.68700 -22.14300 -3.12300 1.000 100.33429 125 LEU C O 1
ATOM 5803 N N . GLN C 3 130 ? -8.96900 -19.93400 -3.60900 1.000 100.16062 126 GLN C N 1
ATOM 5804 C CA . GLN C 3 130 ? -8.02500 -19.94200 -4.75300 1.000 101.77092 126 GLN C CA 1
ATOM 5805 C C . GLN C 3 130 ? -6.62600 -20.24600 -4.21600 1.000 99.62947 126 GLN C C 1
ATOM 5806 O O . GLN C 3 130 ? -5.82600 -20.83500 -4.96500 1.000 101.00121 126 GLN C O 1
ATOM 5812 N N . ALA C 3 131 ? -6.35600 -19.86600 -2.96300 1.000 96.52136 127 ALA C N 1
ATOM 5813 C CA . ALA C 3 131 ? -5.02900 -20.10700 -2.35200 1.000 94.40111 127 ALA C CA 1
ATOM 5814 C C . ALA C 3 131 ? -5.01800 -21.48400 -1.68400 1.000 102.03370 127 ALA C C 1
ATOM 5815 O O . ALA C 3 131 ? -4.13100 -21.73400 -0.85300 1.000 103.29079 127 ALA C O 1
ATOM 5817 N N . ASN C 3 132 ? -5.98200 -22.33200 -2.03200 1.000 96.03573 128 ASN C N 1
ATOM 5818 C CA . ASN C 3 132 ? -6.06100 -23.69000 -1.43800 1.000 99.61174 128 ASN C CA 1
ATOM 5819 C C . ASN C 3 132 ? -6.15300 -23.56800 0.08500 1.000 96.24453 128 ASN C C 1
ATOM 5820 O O . ASN C 3 132 ? -5.57600 -24.42400 0.77500 1.000 97.87439 128 ASN C O 1
ATOM 5825 N N . LYS C 3 133 ? -6.85800 -22.55000 0.57900 1.000 93.55771 129 LYS C N 1
ATOM 5826 C CA . LYS C 3 133 ? -7.05900 -22.40100 2.04400 1.000 94.68320 129 LYS C CA 1
ATOM 5827 C C . LYS C 3 133 ? -8.50700 -21.98700 2.31600 1.000 94.60134 129 LYS C C 1
ATOM 5828 O O . LYS C 3 133 ? -9.09500 -21.30500 1.46300 1.000 90.69627 129 LYS C O 1
ATOM 5834 N N . ALA C 3 134 ? -9.05300 -22.39400 3.46500 1.000 97.24790 130 ALA C N 1
ATOM 5835 C CA . ALA C 3 134 ? -10.44700 -22.05600 3.82900 1.000 92.92333 130 ALA C CA 1
ATOM 5836 C C . ALA C 3 134 ? -10.53900 -21.80000 5.33400 1.000 96.32600 130 ALA C C 1
ATOM 5837 O O . ALA C 3 134 ? -10.26900 -22.73500 6.11000 1.000 94.94836 130 ALA C O 1
ATOM 5839 N N . THR C 3 135 ? -10.91200 -20.58100 5.72100 1.000 92.55828 131 THR C N 1
ATOM 5840 C CA . THR C 3 135 ? -11.04200 -20.24800 7.12800 1.000 91.13233 131 THR C CA 1
ATOM 5841 C C . THR C 3 135 ? -12.37700 -19.55200 7.33500 1.000 90.04824 131 THR C C 1
ATOM 5842 O O . THR C 3 135 ? -12.72200 -18.62400 6.59500 1.000 88.15707 131 THR C O 1
ATOM 5846 N N . LEU C 3 136 ? -13.14400 -20.03700 8.30500 1.000 88.19183 132 LEU C N 1
ATOM 5847 C CA . LEU C 3 136 ? -14.39100 -19.40200 8.70200 1.000 87.75411 132 LEU C CA 1
ATOM 5848 C C . LEU C 3 136 ? -14.12800 -18.51600 9.91000 1.000 85.30096 132 LEU C C 1
ATOM 5849 O O . LEU C 3 136 ? -13.53500 -18.95900 10.89800 1.000 84.15900 132 LEU C O 1
ATOM 5854 N N . VAL C 3 137 ? -14.53900 -17.25300 9.80800 1.000 87.10098 133 VAL C N 1
ATOM 5855 C CA . VAL C 3 137 ? -14.25100 -16.27400 10.89400 1.000 85.55751 133 VAL C CA 1
ATOM 5856 C C . VAL C 3 137 ? -15.53800 -15.93300 11.65200 1.000 86.49499 133 VAL C C 1
ATOM 5857 O O . VAL C 3 137 ? -16.33200 -15.13700 11.12200 1.000 81.84010 133 VAL C O 1
ATOM 5861 N N . CYS C 3 138 ? -15.72700 -16.50700 12.84500 1.000 86.37658 134 CYS C N 1
ATOM 5862 C CA . CYS C 3 138 ? -16.89300 -16.14800 13.69500 1.000 85.47108 134 CYS C CA 1
ATOM 5863 C C . CYS C 3 138 ? -16.48900 -14.94900 14.55100 1.000 82.28631 134 CYS C C 1
ATOM 5864 O O . CYS C 3 138 ? -15.58100 -15.10800 15.38100 1.000 81.95787 134 CYS C O 1
ATOM 5867 N N . LEU C 3 139 ? -17.11000 -13.79100 14.33000 1.000 80.64113 135 LEU C N 1
ATOM 5868 C CA . LEU C 3 139 ? -16.71400 -12.56100 15.06200 1.000 80.10823 135 LEU C CA 1
ATOM 5869 C C . LEU C 3 139 ? -17.77900 -12.20700 16.10500 1.000 80.18601 135 LEU C C 1
ATOM 5870 O O . LEU C 3 139 ? -18.94300 -12.01800 15.71500 1.000 79.55436 135 LEU C O 1
ATOM 5875 N N . ILE C 3 140 ? -17.38100 -12.11600 17.37600 1.000 74.38667 136 ILE C N 1
ATOM 5876 C CA . ILE C 3 140 ? -18.32900 -11.80100 18.48300 1.000 75.87158 136 ILE C CA 1
ATOM 5877 C C . ILE C 3 140 ? -18.08400 -10.35200 18.88000 1.000 77.96531 136 ILE C C 1
ATOM 5878 O O . ILE C 3 140 ? -16.91000 -9.96100 18.94400 1.000 80.25868 136 ILE C O 1
ATOM 5883 N N . SER C 3 141 ? -19.13900 -9.58200 19.13600 1.000 80.46602 137 SER C N 1
ATOM 5884 C CA . SER C 3 141 ? -18.89300 -8.14400 19.39700 1.000 81.44908 137 SER C CA 1
ATOM 5885 C C . SER C 3 141 ? -19.90000 -7.51900 20.35600 1.000 81.87595 137 SER C C 1
ATOM 5886 O O . SER C 3 141 ? -21.00300 -8.06700 20.50100 1.000 84.90263 137 SER C O 1
ATOM 5889 N N . ASP C 3 142 ? -19.50500 -6.42400 20.99900 1.000 80.69615 138 ASP C N 1
ATOM 5890 C CA . ASP C 3 142 ? -20.40900 -5.64800 21.85100 1.000 84.09613 138 ASP C CA 1
ATOM 5891 C C . ASP C 3 142 ? -21.12400 -6.53800 22.87500 1.000 82.30548 138 ASP C C 1
ATOM 5892 O O . ASP C 3 142 ? -22.34600 -6.71000 22.86200 1.000 82.37498 138 ASP C O 1
ATOM 5897 N N . PHE C 3 143 ? -20.32400 -7.09700 23.77700 1.000 84.30372 139 PHE C N 1
ATOM 5898 C CA . PHE C 3 143 ? -20.87700 -7.86100 24.88200 1.000 82.40541 139 PHE C CA 1
ATOM 5899 C C . PHE C 3 143 ? -20.17400 -7.46300 26.17200 1.000 80.28546 139 PHE C C 1
ATOM 5900 O O . PHE C 3 143 ? -19.05000 -6.95500 26.16000 1.000 82.33405 139 PHE C O 1
ATOM 5908 N N . TYR C 3 144 ? -20.87500 -7.67900 27.29300 1.000 78.11479 140 TYR C N 1
ATOM 5909 C CA . TYR C 3 144 ? -20.37800 -7.37500 28.62900 1.000 78.23837 140 TYR C CA 1
ATOM 5910 C C . TYR C 3 144 ? -21.01700 -8.36500 29.59500 1.000 78.50719 140 TYR C C 1
ATOM 5911 O O . TYR C 3 144 ? -22.24100 -8.55600 29.53900 1.000 77.62393 140 TYR C O 1
ATOM 5920 N N . PRO C 3 145 ? -20.23400 -9.00300 30.48500 1.000 75.26454 141 PRO C N 1
ATOM 5921 C CA . PRO C 3 145 ? -18.78100 -8.84600 30.64100 1.000 74.69236 141 PRO C CA 1
ATOM 5922 C C . PRO C 3 145 ? -17.95300 -9.72100 29.69600 1.000 76.98960 141 PRO C C 1
ATOM 5923 O O . PRO C 3 145 ? -18.51100 -10.57800 29.00700 1.000 78.56854 141 PRO C O 1
ATOM 5927 N N . GLY C 3 146 ? -16.63600 -9.50200 29.67400 1.000 76.36641 142 GLY C N 1
ATOM 5928 C CA . GLY C 3 146 ? -15.75000 -10.15300 28.72400 1.000 76.99151 142 GLY C CA 1
ATOM 5929 C C . GLY C 3 146 ? -15.41100 -11.59700 29.03300 1.000 77.40170 142 GLY C C 1
ATOM 5930 O O . GLY C 3 146 ? -14.27200 -11.91300 29.38300 1.000 77.58908 142 GLY C O 1
ATOM 5931 N N . ALA C 3 147 ? -16.37200 -12.48300 28.78500 1.000 78.41787 143 ALA C N 1
ATOM 5932 C CA . ALA C 3 147 ? -16.12500 -13.92600 28.98200 1.000 77.82834 143 ALA C CA 1
ATOM 5933 C C . ALA C 3 147 ? -17.12800 -14.70300 28.13400 1.000 79.22150 143 ALA C C 1
ATOM 5934 O O . ALA C 3 147 ? -18.33900 -14.53100 28.35300 1.000 81.41293 143 ALA C O 1
ATOM 5936 N N . VAL C 3 148 ? -16.64400 -15.51400 27.19600 1.000 84.30763 144 VAL C N 1
ATOM 5937 C CA . VAL C 3 148 ? -17.58400 -16.22100 26.28100 1.000 87.49012 144 VAL C CA 1
ATOM 5938 C C . VAL C 3 148 ? -16.99200 -17.56300 25.86600 1.000 89.32541 144 VAL C C 1
ATOM 5939 O O . VAL C 3 148 ? -15.76000 -17.65300 25.75600 1.000 88.99655 144 VAL C O 1
ATOM 5943 N N . THR C 3 149 ? -17.84500 -18.56600 25.67000 1.000 91.24191 145 THR C N 1
ATOM 5944 C CA . THR C 3 149 ? -17.36100 -19.86800 25.15500 1.000 93.36673 145 THR C CA 1
ATOM 5945 C C . THR C 3 149 ? -17.90800 -20.03000 23.73400 1.000 92.05076 145 THR C C 1
ATOM 5946 O O . THR C 3 149 ? -19.13900 -19.96200 23.56700 1.000 93.79372 145 THR C O 1
ATOM 5950 N N . VAL C 3 150 ? -17.01900 -20.20200 22.75400 1.000 93.77294 146 VAL C N 1
ATOM 5951 C CA . VAL C 3 150 ? -17.44700 -20.34800 21.33200 1.000 97.57488 146 VAL C CA 1
ATOM 5952 C C . VAL C 3 150 ? -17.19000 -21.79200 20.90200 1.000 95.65610 146 VAL C C 1
ATOM 5953 O O . VAL C 3 150 ? -16.13200 -22.33100 21.25600 1.000 96.22476 146 VAL C O 1
ATOM 5957 N N . ALA C 3 151 ? -18.13900 -22.38600 20.18000 1.000 96.42152 147 ALA C N 1
ATOM 5958 C CA . ALA C 3 151 ? -17.98700 -23.78800 19.73300 1.000 96.97494 147 ALA C CA 1
ATOM 5959 C C . ALA C 3 151 ? -18.37500 -23.92000 18.25700 1.000 100.23428 147 ALA C C 1
ATOM 5960 O O . ALA C 3 151 ? -19.06800 -23.02000 17.74300 1.000 100.56337 147 ALA C O 1
ATOM 5962 N N . TRP C 3 152 ? -17.95100 -25.00900 17.61300 1.000 100.98690 148 TRP C N 1
ATOM 5963 C CA . TRP C 3 152 ? -18.24000 -25.23200 16.20000 1.000 95.53288 148 TRP C CA 1
ATOM 5964 C C . TRP C 3 152 ? -18.91200 -26.58300 15.98400 1.000 92.69918 148 TRP C C 1
ATOM 5965 O O . TRP C 3 152 ? -19.43700 -26.86000 14.90300 1.000 95.79769 148 TRP C O 1
ATOM 5976 N N . LYS C 3 160 ? -14.72200 -28.60500 16.02300 1.000 99.15160 156 LYS C N 1
ATOM 5977 C CA . LYS C 3 160 ? -13.98600 -29.48100 16.92900 1.000 105.24046 156 LYS C CA 1
ATOM 5978 C C . LYS C 3 160 ? -12.47700 -29.26000 16.83500 1.000 108.31755 156 LYS C C 1
ATOM 5979 O O . LYS C 3 160 ? -11.86700 -28.66900 17.72700 1.000 103.83196 156 LYS C O 1
ATOM 5985 N N . ALA C 3 161 ? -11.88300 -29.75400 15.75300 1.000 116.44800 157 ALA C N 1
ATOM 5986 C CA . ALA C 3 161 ? -10.46400 -29.59100 15.47600 1.000 115.76608 157 ALA C CA 1
ATOM 5987 C C . ALA C 3 161 ? -10.25500 -28.48100 14.45300 1.000 114.49965 157 ALA C C 1
ATOM 5988 O O . ALA C 3 161 ? -11.12400 -28.20500 13.62300 1.000 110.90598 157 ALA C O 1
ATOM 5990 N N . GLY C 3 162 ? -9.08600 -27.84900 14.51500 1.000 108.60206 158 GLY C N 1
ATOM 5991 C CA . GLY C 3 162 ? -8.82500 -26.69200 13.68100 1.000 101.40530 158 GLY C CA 1
ATOM 5992 C C . GLY C 3 162 ? -9.46000 -25.41600 14.17700 1.000 98.66054 158 GLY C C 1
ATOM 5993 O O . GLY C 3 162 ? -9.64100 -24.47800 13.39000 1.000 91.91099 158 GLY C O 1
ATOM 5994 N N . VAL C 3 163 ? -9.80300 -25.38700 15.47000 1.000 104.10924 159 VAL C N 1
ATOM 5995 C CA . VAL C 3 163 ? -10.48700 -24.19500 16.05200 1.000 95.99248 159 VAL C CA 1
ATOM 5996 C C . VAL C 3 163 ? -9.46200 -23.31900 16.77100 1.000 94.06977 159 VAL C C 1
ATOM 5997 O O . VAL C 3 163 ? -8.66000 -23.86700 17.54400 1.000 96.18586 159 VAL C O 1
ATOM 6001 N N . GLU C 3 164 ? -9.49300 -22.01200 16.51600 1.000 90.29004 160 GLU C N 1
ATOM 6002 C CA . GLU C 3 164 ? -8.57200 -21.06600 17.19200 1.000 91.28256 160 GLU C CA 1
ATOM 6003 C C . GLU C 3 164 ? -9.38400 -19.85500 17.65100 1.000 90.69096 160 GLU C C 1
ATOM 6004 O O . GLU C 3 164 ? -9.87700 -19.12200 16.78000 1.000 89.82715 160 GLU C O 1
ATOM 6010 N N . THR C 3 165 ? -9.51300 -19.65800 18.96500 1.000 85.94729 161 THR C N 1
ATOM 6011 C CA . THR C 3 165 ? -10.36200 -18.55400 19.47700 1.000 81.22919 161 THR C CA 1
ATOM 6012 C C . THR C 3 165 ? -9.52000 -17.58000 20.30100 1.000 78.47566 161 THR C C 1
ATOM 6013 O O . THR C 3 165 ? -8.72600 -18.04600 21.12900 1.000 77.54877 161 THR C O 1
ATOM 6017 N N . THR C 3 166 ? -9.70000 -16.28300 20.07000 1.000 78.18157 162 THR C N 1
ATOM 6018 C CA . THR C 3 166 ? -8.97800 -15.24000 20.83300 1.000 74.64282 162 THR C CA 1
ATOM 6019 C C . THR C 3 166 ? -9.70300 -14.97900 22.15300 1.000 76.23740 162 THR C C 1
ATOM 6020 O O . THR C 3 166 ? -10.94500 -14.97600 22.14300 1.000 76.69925 162 THR C O 1
ATOM 6024 N N . THR C 3 167 ? -8.96000 -14.78700 23.24300 1.000 71.90817 163 THR C N 1
ATOM 6025 C CA . THR C 3 167 ? -9.56600 -14.43700 24.51400 1.000 72.15988 163 THR C CA 1
ATOM 6026 C C . THR C 3 167 ? -10.21300 -13.05800 24.41200 1.000 68.13921 163 THR C C 1
ATOM 6027 O O . THR C 3 167 ? -9.64300 -12.15300 23.79200 1.000 67.63703 163 THR C O 1
ATOM 6031 N N . PRO C 3 168 ? -11.39900 -12.87100 25.01300 1.000 69.50287 164 PRO C N 1
ATOM 6032 C CA . PRO C 3 168 ? -12.12000 -11.59400 24.89100 1.000 73.51192 164 PRO C CA 1
ATOM 6033 C C . PRO C 3 168 ? -11.26300 -10.36600 25.14600 1.000 76.61532 164 PRO C C 1
ATOM 6034 O O . PRO C 3 168 ? -10.68200 -10.20300 26.22200 1.000 82.76387 164 PRO C O 1
ATOM 6038 N N . SER C 3 169 ? -11.16800 -9.50700 24.14200 1.000 78.46975 165 SER C N 1
ATOM 6039 C CA . SER C 3 169 ? -10.48700 -8.23000 24.24800 1.000 81.99612 165 SER C CA 1
ATOM 6040 C C . SER C 3 169 ? -11.51700 -7.13400 24.51000 1.000 87.08519 165 SER C C 1
ATOM 6041 O O . SER C 3 169 ? -12.72500 -7.37700 24.52700 1.000 86.57437 165 SER C O 1
ATOM 6044 N N . LYS C 3 170 ? -11.03500 -5.91200 24.72200 1.000 100.18335 166 LYS C N 1
ATOM 6045 C CA . LYS C 3 170 ? -11.89300 -4.77200 25.02500 1.000 100.42273 166 LYS C CA 1
ATOM 6046 C C . LYS C 3 170 ? -11.77900 -3.76200 23.89400 1.000 98.96613 166 LYS C C 1
ATOM 6047 O O . LYS C 3 170 ? -10.67300 -3.32700 23.55800 1.000 102.46326 166 LYS C O 1
ATOM 6053 N N . GLN C 3 171 ? -12.91300 -3.39500 23.31000 1.000 99.34742 167 GLN C N 1
ATOM 6054 C CA . GLN C 3 171 ? -12.96400 -2.47200 22.18800 1.000 105.91191 167 GLN C CA 1
ATOM 6055 C C . GLN C 3 171 ? -13.35900 -1.08100 22.68600 1.000 110.12050 167 GLN C C 1
ATOM 6056 O O . GLN C 3 171 ? -13.32700 -0.80300 23.89000 1.000 109.04830 167 GLN C O 1
ATOM 6062 N N . SER C 3 172 ? -13.74000 -0.20200 21.76500 1.000 115.98026 168 SER C N 1
ATOM 6063 C CA . SER C 3 172 ? -14.33200 1.06300 22.16000 1.000 122.83049 168 SER C CA 1
ATOM 6064 C C . SER C 3 172 ? -15.70000 0.81900 22.79600 1.000 127.09231 168 SER C C 1
ATOM 6065 O O . SER C 3 172 ? -16.21100 -0.30600 22.83400 1.000 124.69913 168 SER C O 1
ATOM 6068 N N . ASN C 3 173 ? -16.29500 1.89700 23.30200 1.000 140.66187 169 ASN C N 1
ATOM 6069 C CA . ASN C 3 173 ? -17.51900 1.85800 24.09700 1.000 141.23044 169 ASN C CA 1
ATOM 6070 C C . ASN C 3 173 ? -17.36800 1.00500 25.35000 1.000 138.96510 169 ASN C C 1
ATOM 6071 O O . ASN C 3 173 ? -18.37500 0.64900 25.97600 1.000 139.34207 169 ASN C O 1
ATOM 6076 N N . ASN C 3 174 ? -16.13300 0.65800 25.72000 1.000 118.24397 170 ASN C N 1
ATOM 6077 C CA . ASN C 3 174 ? -15.82000 -0.14000 26.90400 1.000 112.66990 170 ASN C CA 1
ATOM 6078 C C . ASN C 3 174 ? -16.49800 -1.50800 26.89200 1.000 107.33843 170 ASN C C 1
ATOM 6079 O O . ASN C 3 174 ? -16.54800 -2.18400 27.92400 1.000 100.70316 170 ASN C O 1
ATOM 6084 N N . LYS C 3 175 ? -17.01700 -1.94200 25.74700 1.000 105.74555 171 LYS C N 1
ATOM 6085 C CA . LYS C 3 175 ? -17.56600 -3.28300 25.62700 1.000 96.40840 171 LYS C CA 1
ATOM 6086 C C . LYS C 3 175 ? -16.48400 -4.24900 25.14800 1.000 92.79716 171 LYS C C 1
ATOM 6087 O O . LYS C 3 175 ? -15.38500 -3.84700 24.75900 1.000 95.11096 171 LYS C O 1
ATOM 6093 N N . TYR C 3 176 ? -16.80100 -5.54000 25.18500 1.000 81.81990 172 TYR C N 1
ATOM 6094 C CA . TYR C 3 176 ? -15.83800 -6.57900 24.85500 1.000 80.73737 172 TYR C CA 1
ATOM 6095 C C . TYR C 3 176 ? -16.15000 -7.21400 23.50300 1.000 82.66750 172 TYR C C 1
ATOM 6096 O O . TYR C 3 176 ? -17.27000 -7.12500 22.98700 1.000 81.83198 172 TYR C O 1
ATOM 6105 N N . ALA C 3 177 ? -15.13200 -7.86700 22.93900 1.000 82.91078 173 ALA C N 1
ATOM 6106 C CA . ALA C 3 177 ? -15.20600 -8.45400 21.60800 1.000 79.62837 173 ALA C CA 1
ATOM 6107 C C . ALA C 3 177 ? -14.24400 -9.63000 21.51600 1.000 79.44601 173 ALA C C 1
ATOM 6108 O O . ALA C 3 177 ? -13.13800 -9.57900 22.05800 1.000 82.78073 173 ALA C O 1
ATOM 6110 N N . ALA C 3 178 ? -14.66800 -10.68300 20.82300 1.000 78.79463 174 ALA C N 1
ATOM 6111 C CA . ALA C 3 178 ? -13.86600 -11.88600 20.65900 1.000 77.59993 174 ALA C CA 1
ATOM 6112 C C . ALA C 3 178 ? -13.96700 -12.36600 19.21500 1.000 80.97396 174 ALA C C 1
ATOM 6113 O O . ALA C 3 178 ? -14.81000 -11.90600 18.44200 1.000 81.00092 174 ALA C O 1
ATOM 6115 N N . SER C 3 179 ? -13.09800 -13.30900 18.85100 1.000 74.75798 175 SER C N 1
ATOM 6116 C CA . SER C 3 179 ? -13.09700 -13.85800 17.50300 1.000 76.90001 175 SER C CA 1
ATOM 6117 C C . SER C 3 179 ? -12.62100 -15.30200 17.54100 1.000 77.69307 175 SER C C 1
ATOM 6118 O O . SER C 3 179 ? -11.80800 -15.68000 18.38700 1.000 79.47390 175 SER C O 1
ATOM 6121 N N . SER C 3 180 ? -13.12500 -16.10300 16.60400 1.000 83.04771 176 SER C N 1
ATOM 6122 C CA . SER C 3 180 ? -12.75000 -17.50500 16.50200 1.000 85.70350 176 SER C CA 1
ATOM 6123 C C . SER C 3 180 ? -12.60300 -17.87600 15.03100 1.000 86.19717 176 SER C C 1
ATOM 6124 O O . SER C 3 180 ? -13.30200 -17.33600 14.17200 1.000 84.15541 176 SER C O 1
ATOM 6127 N N . TYR C 3 181 ? -11.68200 -18.81300 14.77100 1.000 84.38121 177 TYR C N 1
ATOM 6128 C CA . TYR C 3 181 ? -11.36800 -19.20100 13.37500 1.000 86.63930 177 TYR C CA 1
ATOM 6129 C C . TYR C 3 181 ? -11.32100 -20.71800 13.20700 1.000 87.66129 177 TYR C C 1
ATOM 6130 O O . TYR C 3 181 ? -10.52400 -21.37100 13.89900 1.000 87.54996 177 TYR C O 1
ATOM 6139 N N . LEU C 3 182 ? -12.15600 -21.26000 12.32500 1.000 92.18475 178 LEU C N 1
ATOM 6140 C CA . LEU C 3 182 ? -12.14400 -22.67400 11.97200 1.000 92.89384 178 LEU C CA 1
ATOM 6141 C C . LEU C 3 182 ? -11.43300 -22.81600 10.63000 1.000 96.34124 178 LEU C C 1
ATOM 6142 O O . LEU C 3 182 ? -11.89700 -22.27700 9.62100 1.000 93.86495 178 LEU C O 1
ATOM 6147 N N . SER C 3 183 ? -10.30400 -23.52200 10.62200 1.000 95.11910 179 SER C N 1
ATOM 6148 C CA . SER C 3 183 ? -9.52300 -23.73500 9.40900 1.000 95.39620 179 SER C CA 1
ATOM 6149 C C . SER C 3 183 ? -9.85200 -25.10600 8.83200 1.000 100.66505 179 SER C C 1
ATOM 6150 O O . SER C 3 183 ? -9.68300 -26.12700 9.50700 1.000 100.37073 179 SER C O 1
ATOM 6153 N N . LEU C 3 184 ? -10.31900 -25.12300 7.58800 1.000 100.03073 180 LEU C N 1
ATOM 6154 C CA . LEU C 3 184 ? -10.64800 -26.35100 6.88200 1.000 107.68493 180 LEU C CA 1
ATOM 6155 C C . LEU C 3 184 ? -10.01100 -26.32400 5.50200 1.000 108.71892 180 LEU C C 1
ATOM 6156 O O . LEU C 3 184 ? -9.77300 -25.25400 4.93600 1.000 107.38029 180 LEU C O 1
ATOM 6161 N N . THR C 3 185 ? -9.75400 -27.51500 4.95600 1.000 116.75960 181 THR C N 1
ATOM 6162 C CA . THR C 3 185 ? -9.24900 -27.59400 3.56100 1.000 117.75395 181 THR C CA 1
ATOM 6163 C C . THR C 3 185 ? -10.42400 -27.27800 2.63900 1.000 118.67288 181 THR C C 1
ATOM 6164 O O . THR C 3 185 ? -11.55200 -27.65700 2.99200 1.000 120.22344 181 THR C O 1
ATOM 6168 N N . PRO C 3 186 ? -10.22800 -26.60300 1.48700 1.000 115.38543 182 PRO C N 1
ATOM 6169 C CA . PRO C 3 186 ? -11.34700 -26.20000 0.63100 1.000 117.64777 182 PRO C CA 1
ATOM 6170 C C . PRO C 3 186 ? -12.38100 -27.31500 0.40700 1.000 122.06138 182 PRO C C 1
ATOM 6171 O O . PRO C 3 186 ? -13.55800 -27.01300 0.38300 1.000 123.41042 182 PRO C O 1
ATOM 6175 N N . GLU C 3 187 ? -11.92000 -28.55600 0.24800 1.000 124.79033 183 GLU C N 1
ATOM 6176 C CA . GLU C 3 187 ? -12.84100 -29.70000 0.03500 1.000 126.68648 183 GLU C CA 1
ATOM 6177 C C . GLU C 3 187 ? -13.82000 -29.81200 1.20300 1.000 128.70304 183 GLU C C 1
ATOM 6178 O O . GLU C 3 187 ? -15.00000 -30.10200 0.94700 1.000 128.76188 183 GLU C O 1
ATOM 6184 N N . GLN C 3 188 ? -13.35700 -29.58000 2.43300 1.000 129.40470 184 GLN C N 1
ATOM 6185 C CA . GLN C 3 188 ? -14.22600 -29.78200 3.58200 1.000 129.63855 184 GLN C CA 1
ATOM 6186 C C . GLN C 3 188 ? -15.36300 -28.76900 3.63200 1.000 131.12999 184 GLN C C 1
ATOM 6187 O O . GLN C 3 188 ? -16.45300 -29.09800 4.11500 1.000 133.10890 184 GLN C O 1
ATOM 6193 N N . TRP C 3 189 ? -15.14700 -27.55000 3.13300 1.000 124.31931 185 TRP C N 1
ATOM 6194 C CA . TRP C 3 189 ? -16.24700 -26.59200 3.07500 1.000 121.56494 185 TRP C CA 1
ATOM 6195 C C . TRP C 3 189 ? -17.32500 -27.05300 2.10000 1.000 125.07587 185 TRP C C 1
ATOM 6196 O O . TRP C 3 189 ? -18.52200 -26.90900 2.37600 1.000 124.92509 185 TRP C O 1
ATOM 6207 N N . LYS C 3 190 ? -16.91900 -27.61500 0.95800 1.000 128.41855 186 LYS C N 1
ATOM 6208 C CA . LYS C 3 190 ? -17.87700 -28.15000 -0.00200 1.000 127.09846 186 LYS C CA 1
ATOM 6209 C C . LYS C 3 190 ? -18.51300 -29.44600 0.47700 1.000 129.56073 186 LYS C C 1
ATOM 6210 O O . LYS C 3 190 ? -19.56300 -29.83400 -0.04400 1.000 130.13759 186 LYS C O 1
ATOM 6216 N N . SER C 3 191 ? -17.89700 -30.12300 1.45200 1.000 132.33136 187 SER C N 1
ATOM 6217 C CA . SER C 3 191 ? -18.39200 -31.42400 1.89300 1.000 134.10760 187 SER C CA 1
ATOM 6218 C C . SER C 3 191 ? -19.68300 -31.29100 2.68900 1.000 133.82677 187 SER C C 1
ATOM 6219 O O . SER C 3 191 ? -20.63800 -32.04300 2.46500 1.000 133.34491 187 SER C O 1
ATOM 6222 N N . HIS C 3 192 ? -19.72600 -30.35500 3.62700 1.000 134.42182 188 HIS C N 1
ATOM 6223 C CA . HIS C 3 192 ? -20.86500 -30.22100 4.51700 1.000 135.09010 188 HIS C CA 1
ATOM 6224 C C . HIS C 3 192 ? -21.85200 -29.19800 3.97600 1.000 134.71605 188 HIS C C 1
ATOM 6225 O O . HIS C 3 192 ? -21.49500 -28.30300 3.20400 1.000 133.19144 188 HIS C O 1
ATOM 6232 N N . LYS C 3 193 ? -23.11100 -29.35100 4.38800 1.000 132.03188 189 LYS C N 1
ATOM 6233 C CA . LYS C 3 193 ? -24.14800 -28.42700 3.94600 1.000 129.20756 189 LYS C CA 1
ATOM 6234 C C . LYS C 3 193 ? -24.04500 -27.09500 4.67600 1.000 124.87614 189 LYS C C 1
ATOM 6235 O O . LYS C 3 193 ? -24.32900 -26.04100 4.09500 1.000 121.72036 189 LYS C O 1
ATOM 6241 N N . SER C 3 194 ? -23.63500 -27.11900 5.94200 1.000 121.97686 190 SER C N 1
ATOM 6242 C CA . SER C 3 194 ? -23.55400 -25.88900 6.71300 1.000 117.59476 190 SER C CA 1
ATOM 6243 C C . SER C 3 194 ? -22.59300 -26.07900 7.87800 1.000 113.11598 190 SER C C 1
ATOM 6244 O O . SER C 3 194 ? -22.45200 -27.18200 8.41100 1.000 115.40605 190 SER C O 1
ATOM 6247 N N . TYR C 3 195 ? -21.92700 -24.98700 8.24900 1.000 113.44371 191 TYR C N 1
ATOM 6248 C CA . TYR C 3 195 ? -21.06600 -24.91700 9.42100 1.000 111.89075 191 TYR C CA 1
ATOM 6249 C C . TYR C 3 195 ? -21.60900 -23.85100 10.36100 1.000 109.66344 191 TYR C C 1
ATOM 6250 O O . TYR C 3 195 ? -22.15200 -22.83600 9.91800 1.000 109.50268 191 TYR C O 1
ATOM 6259 N N . SER C 3 196 ? -21.44900 -24.05200 11.67200 1.000 110.81728 192 SER C N 1
ATOM 6260 C CA . SER C 3 196 ? -22.06400 -23.07700 12.61300 1.000 111.44982 192 SER C CA 1
ATOM 6261 C C . SER C 3 196 ? -21.16700 -22.78600 13.82000 1.000 109.93986 192 SER C C 1
ATOM 6262 O O . SER C 3 196 ? -20.54500 -23.73200 14.33500 1.000 106.83455 192 SER C O 1
ATOM 6265 N N . CYS C 3 197 ? -21.10600 -21.51900 14.24500 1.000 128.79535 193 CYS C N 1
ATOM 6266 C CA . CYS C 3 197 ? -20.34400 -21.15200 15.47100 1.000 125.59532 193 CYS C CA 1
ATOM 6267 C C . CYS C 3 197 ? -21.34500 -20.71900 16.55000 1.000 125.70516 193 CYS C C 1
ATOM 6268 O O . CYS C 3 197 ? -22.11100 -19.77500 16.29200 1.000 126.23606 193 CYS C O 1
ATOM 6271 N N . GLN C 3 198 ? -21.34800 -21.39800 17.70100 1.000 111.56764 194 GLN C N 1
ATOM 6272 C CA . GLN C 3 198 ? -22.30000 -21.06900 18.80000 1.000 110.04506 194 GLN C CA 1
ATOM 6273 C C . GLN C 3 198 ? -21.58600 -20.23900 19.87200 1.000 104.44443 194 GLN C C 1
ATOM 6274 O O . GLN C 3 198 ? -20.57500 -20.72300 20.41100 1.000 101.15458 194 GLN C O 1
ATOM 6280 N N . VAL C 3 199 ? -22.11100 -19.05000 20.17400 1.000 100.36059 195 VAL C N 1
ATOM 6281 C CA . VAL C 3 199 ? -21.46400 -18.14100 21.16400 1.000 97.61667 195 VAL C CA 1
ATOM 6282 C C . VAL C 3 199 ? -22.29700 -18.13900 22.45000 1.000 96.47783 195 VAL C C 1
ATOM 6283 O O . VAL C 3 199 ? -23.50100 -17.83100 22.36800 1.000 96.22819 195 VAL C O 1
ATOM 6287 N N . THR C 3 200 ? -21.67700 -18.46600 23.58800 1.000 99.51416 196 THR C N 1
ATOM 6288 C CA . THR C 3 200 ? -22.41100 -18.52400 24.88300 1.000 98.08905 196 THR C CA 1
ATOM 6289 C C . THR C 3 200 ? -21.95500 -17.38300 25.79800 1.000 95.93951 196 THR C C 1
ATOM 6290 O O . THR C 3 200 ? -20.78000 -17.39100 26.19900 1.000 93.95299 196 THR C O 1
ATOM 6294 N N . HIS C 3 201 ? -22.85100 -16.44100 26.10600 1.000 96.85220 197 HIS C N 1
ATOM 6295 C CA . HIS C 3 201 ? -22.52500 -15.31900 27.02500 1.000 94.76327 197 HIS C CA 1
ATOM 6296 C C . HIS C 3 201 ? -23.53400 -15.30600 28.17300 1.000 98.65091 197 HIS C C 1
ATOM 6297 O O . HIS C 3 201 ? -24.72800 -15.10500 27.89900 1.000 100.33284 197 HIS C O 1
ATOM 6304 N N . GLU C 3 202 ? -23.06500 -15.51400 29.40500 1.000 96.76646 198 GLU C N 1
ATOM 6305 C CA . GLU C 3 202 ? -23.96800 -15.53600 30.58700 1.000 98.77854 198 GLU C CA 1
ATOM 6306 C C . GLU C 3 202 ? -25.03900 -16.61600 30.40500 1.000 101.40137 198 GLU C C 1
ATOM 6307 O O . GLU C 3 202 ? -26.22500 -16.30400 30.60600 1.000 101.38954 198 GLU C O 1
ATOM 6313 N N . GLY C 3 203 ? -24.63800 -17.83000 30.01900 1.000 106.53484 199 GLY C N 1
ATOM 6314 C CA . GLY C 3 203 ? -25.59700 -18.94600 29.90900 1.000 104.70430 199 GLY C CA 1
ATOM 6315 C C . GLY C 3 203 ? -26.48700 -18.84600 28.68400 1.000 110.11886 199 GLY C C 1
ATOM 6316 O O . GLY C 3 203 ? -27.30100 -19.76600 28.47400 1.000 107.56229 199 GLY C O 1
ATOM 6317 N N . SER C 3 204 ? -26.33500 -17.77900 27.89500 1.000 113.77294 200 SER C N 1
ATOM 6318 C CA . SER C 3 204 ? -27.18100 -17.58400 26.68800 1.000 116.14881 200 SER C CA 1
ATOM 6319 C C . SER C 3 204 ? -26.38400 -17.95900 25.43400 1.000 115.41234 200 SER C C 1
ATOM 6320 O O . SER C 3 204 ? -25.23600 -17.50300 25.31600 1.000 113.73719 200 SER C O 1
ATOM 6323 N N . THR C 3 205 ? -26.97200 -18.75600 24.53700 1.000 106.62662 201 THR C N 1
ATOM 6324 C CA . THR C 3 205 ? -26.25100 -19.22700 23.32400 1.000 103.94594 201 THR C CA 1
ATOM 6325 C C . THR C 3 205 ? -26.77200 -18.51500 22.07500 1.000 103.31881 201 THR C C 1
ATOM 6326 O O . THR C 3 205 ? -28.00200 -18.42000 21.93300 1.000 101.53502 201 THR C O 1
ATOM 6330 N N . VAL C 3 206 ? -25.87000 -18.03800 21.21300 1.000 102.83699 202 VAL C N 1
ATOM 6331 C CA . VAL C 3 206 ? -26.27300 -17.39800 19.92600 1.000 102.37049 202 VAL C CA 1
ATOM 6332 C C . VAL C 3 206 ? -25.63600 -18.20400 18.79300 1.000 104.68003 202 VAL C C 1
ATOM 6333 O O . VAL C 3 206 ? -24.40700 -18.39300 18.83400 1.000 105.41920 202 VAL C O 1
ATOM 6337 N N . GLU C 3 207 ? -26.42900 -18.66100 17.81700 1.000 107.25326 203 GLU C N 1
ATOM 6338 C CA . GLU C 3 207 ? -25.85900 -19.54900 16.76600 1.000 110.46946 203 GLU C CA 1
ATOM 6339 C C . GLU C 3 207 ? -25.99200 -18.95300 15.36600 1.000 105.34838 203 GLU C C 1
ATOM 6340 O O . GLU C 3 207 ? -27.13300 -18.69900 14.94700 1.000 105.74787 203 GLU C O 1
ATOM 6346 N N . LYS C 3 208 ? -24.86800 -18.73200 14.68400 1.000 107.38969 204 LYS C N 1
ATOM 6347 C CA . LYS C 3 208 ? -24.87200 -18.29200 13.29800 1.000 104.67733 204 LYS C CA 1
ATOM 6348 C C . LYS C 3 208 ? -24.31700 -19.41100 12.43000 1.000 106.72012 204 LYS C C 1
ATOM 6349 O O . LYS C 3 208 ? -23.33800 -20.06700 12.79600 1.000 109.56371 204 LYS C O 1
ATOM 6355 N N . THR C 3 209 ? -24.94900 -19.63400 11.28700 1.000 101.29182 205 THR C N 1
ATOM 6356 C CA . THR C 3 209 ? -24.55700 -20.71200 10.39500 1.000 104.15829 205 THR C CA 1
ATOM 6357 C C . THR C 3 209 ? -24.28900 -20.17000 8.99600 1.000 105.31381 205 THR C C 1
ATOM 6358 O O . THR C 3 209 ? -24.87600 -19.17000 8.57000 1.000 102.87325 205 THR C O 1
ATOM 6362 N N . VAL C 3 210 ? -23.38500 -20.84500 8.29000 1.000 108.58797 206 VAL C N 1
ATOM 6363 C CA . VAL C 3 210 ? -22.93800 -20.44900 6.96200 1.000 106.41904 206 VAL C CA 1
ATOM 6364 C C . VAL C 3 210 ? -22.92500 -21.68600 6.07400 1.000 113.27073 206 VAL C C 1
ATOM 6365 O O . VAL C 3 210 ? -22.53100 -22.77200 6.51400 1.000 113.68674 206 VAL C O 1
ATOM 6369 N N . ALA C 3 211 ? -23.38000 -21.52700 4.82900 1.000 114.80429 207 ALA C N 1
ATOM 6370 C CA . ALA C 3 211 ? -23.48500 -22.61800 3.87300 1.000 115.48888 207 ALA C CA 1
ATOM 6371 C C . ALA C 3 211 ? -22.78500 -22.25800 2.56900 1.000 113.50863 207 ALA C C 1
ATOM 6372 O O . ALA C 3 211 ? -22.88500 -21.11700 2.10200 1.000 113.61502 207 ALA C O 1
ATOM 6374 N N . PRO C 3 212 ? -22.06900 -23.21100 1.95400 1.000 117.32225 208 PRO C N 1
ATOM 6375 C CA . PRO C 3 212 ? -21.42000 -22.99000 0.65700 1.000 116.61112 208 PRO C CA 1
ATOM 6376 C C . PRO C 3 212 ? -22.41900 -22.96700 -0.49600 1.000 112.38139 208 PRO C C 1
ATOM 6377 O O . PRO C 3 212 ? -23.07200 -21.94400 -0.70800 1.000 113.20793 208 PRO C O 1
#

Secondary structure (DSSP, 8-state):
--EEEEE---EE-TT--EEEEEEEESS-GGGS-EEEEEE-TTS-EEEEEEE-TTSS-EEE-TTTTTTEEEEEETTTTEEEEEE-S--GGG-EEEEEEEEE---SS----EEEEE---EEEEE-S---B---EEEEPP--EEEEEEEEBSS--EEEEGGGT--SSEEEPPPEE-TTS-EEEEEEE---TT-----EEEEEEGGGTEEEEEE----/---B--SEEEE-TT-EEEEEEE--TTTGGGT---EEEEE-TTS--EEEEBTTTBPPTTS-TTEEEEEETTEEEEEEES--GGG-EEEEEEEEETTTEEEE---EEEEE--S--BPPEEEEEPPPHHHHHTT-EEEEEEEEEEBSS--EEE---SEEEEEEEE-GGG-EEEEEEEEE-HHHHHHSS-EEEEEEETTEEEEEEE--/-EEEEETTTTEEEEEEEEEEEE-EEEEEEEEEE--S-TT----SSS-HHHHHHHHHHHHHHHHHHHHHHHHHHH--HHHHHHHHHHHHHHHHHHSHHHHHHHHHHTSS-SEEEEE-TTS-EEEEEEE-HHHHHIIIIIHHHSTTS----S-SHHHHHHHHHHHHHHHHHHHHHHTTTB-SS--TTTS-HHHHHHHHHHSSS-HHHHHHHHT-HHHHHHH-EEEEEEEETTEEEEEEEEEE--EEEEEEEEEEE--EEEEETTEEEEEEES--EEEEEETTEEEEES-GGGEEEETTEEEEEGGG-EEE-GGGGGGGT-TT-SSS--EEEEES----EEEEETTEEEEEE-TT--EEEEETTTEEEEEPPSEEEEEETTT-SEEEETTEEEEPP----EEEEE----GGGGS-STT----EEEEEHHHHH-

Sequence (848 aa):
EVQLVESGGGLVKPGGSLRLSCAASGFTFSSYSMNWVRQAPGKGLEWVSSISASSSYSDYADSAKGRFTISRDNAKTSLFLQMNSLRAEDTAIYFCARARATGYSSITPYFDIWGQGTLVTVSSASTKGPSVFPLAPSALGCLVKDYFPEPVTVSWNSGALTSGVHTFPAVLQSSGLYSLSSVVTVPSSSLGTYICNVNHKPSNTKVDKKVEPKLKESYLEESCSTITEGYLSVLRTGWYTNVFTLEVGDVENLTCADGPSLIKTELDLTKSALRELRTVSADQLAREEGVATAAAVTAGVAIAKCIRLESEVTAIKNALKKTNEAVSTLGCGVRVLATAVRELKDFVSKNLTRAINKNKCDIPDLKMAVSFSQFNRRFLNVVRQFSDNAGITPAISLDLMTDAELARAVSNMPTSAGQIKLMLENRAMVRRKGFGILIGVYGSSVIYMVQLPIFGVIDTPCWIVKAAPSCSEKKGNYACLLREDQGWYCQNAGSTVYYPNEKDCETRGDHVFCDTAAGINVAEQSKECNINISTTNYPCKVSCGRNPISMVALSPLGALVACYKGVSCSIGSNRVGIIKQLNKGCSYITNQDADTVTIDNTVYQLSKVEGEQHVIKGRPVSSSFDPVKFPEDQFNVALDQCFESVVTQPPSVSGAPGQRVTISCTGSSSNIGAGYDVHWYQQLPGTAPKLLIYDNNNRPSGVPDRFSASKSGTSASLAITGLQAEDEADYYCQSYDRSLSGVFGTGTKVTVLGQPKAAPSVTLFPPSSEELQANKATLVCLISDFYPGAVTVAWKAGVETTTPSKQSNNKYAASSYLSLTPEQWKSHKSYSCQVTHEGSTVEKTVAP

Nearest PDB structures (foldseek):
  7sem-assembly1_B  TM=1.005E+00  e=9.270E-42  Homo sapiens
  7rxi-assembly1_H  TM=9.098E-01  e=4.775E-33  Homo sapiens
  8fan-assembly3_A  TM=8.815E-01  e=9.881E-32  Mus musculus
  8vs8-assembly4_M  TM=7.253E-01  e=7.222E-32  Homo sapiens
  8sja-assembly2_B  TM=6.785E-01  e=1.335E-28  Homo sapiens

Solvent-accessible surface area: 37436 Å² total; per-residue (Å²): 190,67,99,7,70,12,53,37,34,29,85,17,114,61,56,22,64,38,126,0,35,1,56,8,58,51,34,48,4,22,10,16,42,0,6,0,0,21,23,32,91,83,142,25,11,70,13,4,0,23,6,10,2,35,56,56,41,66,48,42,15,98,44,0,104,80,27,2,68,13,51,24,48,47,96,128,44,15,0,16,0,53,0,57,56,0,104,58,114,1,27,1,68,0,5,0,0,19,5,84,28,68,1,139,63,3,13,3,33,13,6,29,44,28,1,116,20,25,95,0,22,5,20,77,21,79,75,82,31,12,48,12,18,21,7,16,10,142,49,3,0,0,5,0,18,24,0,2,38,67,74,21,91,14,32,2,37,91,28,75,32,104,105,25,42,20,50,6,49,31,12,92,32,133,71,21,25,30,1,9,0,0,19,1,91,34,86,98,107,50,79,106,105,30,55,0,42,1,26,0,146,46,34,131,41,158,41,90,57,101,13,120,74,176,44,86,0,7,23,3,45,27,0,1,0,0,6,0,52,46,9,33,0,0,0,15,23,0,31,8,4,1,0,0,2,4,19,0,4,83,0,60,116,20,67,14,74,53,30,130,17,112,4,60,72,30,0,63,85,0,31,63,8,0,116,80,0,83,82,20,7,57,88,0,73,60,141,30,178,95,109,23,94,62,44,9,41,98,30,0,15,56,25,0,98,5,0,32,101,134,68,22,7,69,50,1,69,99,33,1,166,168,55,83,41,20,69,22,91,6,70,76,56,48,55,0,1,0,12,7,7,48,92,5,63,46,13,1,57,148,73,0,41,189,33,7,115,169,66,113,1,100,47,138,68,112,163,27,10,86,36,0,28,95,88,1,116,42,2,29,44,0,4,129,40,0,31,107,52,45,0,37,5,101,38,2,34,87,29,0,0,42,66,74,32,0,29,136,0,0,47,34,0,2,2,29,83,10,9,31,94,11,4,56,106,10,71,62,12,2,22,121,41,0,11,0,0,0,0,3,25,60,51,33,5,0,0,0,0,0,0,1,0,0,4,11,22,29,3,2,37,1,9,4,0,46,0,0,2,4,18,21,82,117,201,49,60,19,0,6,0,38,1,66,20,56,4,2,12,0,24,31,39,45,40,12,9,27,0,62,88,71,185,40,4,58,64,128,60,66,42,0,3,1,17,42,38,14,28,89,112,34,43,126,83,14,64,51,1,8,112,64,2,61,18,138,102,57,75,2,76,0,8,3,4,121,79,26,94,32,62,13,10,69,8,26,0,0,0,0,1,0,1,5,128,79,35,63,3,8,5,7,26,100,214,95,33,115,74,116,106,19,118,111,14,37,25,43,10,20,15,119,95,7,34,17,0,30,17,81,146,74,88,65,106,6,43,140,70,129,28,103,56,73,73,75,159,29,178,43,20,2,42,70,11,80,5,79,149,19,30,127,38,44,139,91,23,14,12,102,97,0,89,148,90,94,2,60,13,43,114,81,25,59,2,43,80,60,86,135,9,65,0,51,2,68,13,27,90,29,0,3,25,7,6,2,10,1,0,0,0,21,18,79,120,81,56,15,4,94,15,2,0,59,26,24,92,63,104,32,130,58,6,59,116,34,5,57,12,57,65,76,61,63,42,6,41,0,5,0,77,19,2,79,82,112,1,35,2,45,0,6,0,4,3,29,1,112,84,74,12,14,18,17,1,71,11,2,95,0,24,8,64,55,56,108,151,19,74,10,60,7,54,19,8,26,6,18,88,76,3,33,155,48,122,54,2,7,0,1,0,4,0,28,55,0,8,27,27,62,29,94,20,53,57,218,82,41,46,58,60,8,112,42,26,98,38,70,111,98,51,19,0,0,0,0,9,6,52,30,69,17,117,72,35,130,81,97,181,48,24,27,0,71,0,44,2,92,85,53,78,46,94,94,86,19,63,85

Foldseek 3Di:
DFAKAKDFADEAEQQAKTKMKIQTDDDQLLQFKKFKWWAAVVGDIGTAKIAGSVRPDIDGDPVQPPFKDWDADSVRSMIMIIGGSDDQVVFTFMKMFTWDAPPPPHGDIDTDHIHPTHTHGYHNDDAADWDWDWDAPCQTKIKTQFGDDQDKDKDKPVNPQVDFKDKAHWDQDPVRTIMIMMGGDDPPVVQVWMWIWMAPVVVGDIDTHIYHHD/DEKAQEQQFQKIKDWLFKEQAFDFWAKEKEKEFQAPLVPAAAPDPDALVRVLSVLSVVLLVLQQVLQVVLVVVLCLQLVVVQVVVVSVVLVQCLDPVNVVVLVVQPPVHQWDWDQTPVRRIHIYGYHCQNNCCCPVPVVVVCPPSHRRDPPVVNSVSSVVRCVLVSVVSVQCSVVSFKHQFQDCSNPNLVRVLVSLVVDPDDVVQSCVCNVVVVVQRNSKIKGWSHCDDSITMIMIITTDRPGIGFMKMFMWRFWFWDDDPLWIKIKIFQQGEMWTDDDQWIWGASDNVQWDDDPSYIYHYPSRTDTDDPCQCCCSVPLQDPPDQGWMKIARDHDFDWIADQFWIKTAADDDKWKFFAAPPGGTPDTDDHGIDIGGCVRGQWMDIHHDIDGHDDDDDHYHYDDDHHVNNPADSVPFDHIGHTGGPVVRND/DAWAKDAEDEDAAQAKTKIKIAADCQKLLVVWFKWKWWAAPPDDTDTAGPRFFDGPPPHDPQWGKHGDNRMIMIMRRGDDQVRFTKMKMWTQGNPPGTHIYPIYGYYHQHDDFDAWDWDKDWFDVVQVVVQWTKIKIKIDFGPDQDKDKDQDPQKDKDRWDADPVRGIIIMMMRIDGSVVLVVDQKTWMWIADPNDIDIDIDGD

B-factor: mean 60.24, std 25.27, range [23.93, 147.96]

CATH classification: 2.60.40.10 (+1 more: 2.60.40.10)

=== Feature glossary ===
Annotated list of the representations used here:

Nearest PDB structures. The Foldseek neighbor list gives the closest experimentally determined structures in the PDB, ranked by structural alignment. TM-score near 1 means near-identical fold; near 0.3 means only rough topology match. This is how one finds what a novel AlphaFold prediction most resembles in the solved-structure universe.

Foldseek 3Di. Foldseek's 3Di representation compresses backbone geometry into a per-residue letter drawn from a learned twenty-state alphabet. It captures the tertiary interaction pattern around each residue — which residues are packed against it in space, regardless of where they are in sequence.

Radius of gyration, Cα contacts, bounding box. Radius of gyration (Rg) is the root-mean-square distance of Cα atoms from their centroid — a single number for overall size and compactness. A globular domain of N residues has Rg ≈ 2.2·N^0.38 Å; an extended or disordered chain has a much larger Rg. The Cα contact count is the number of residue pairs whose Cα atoms are within 8 Å and are more than four positions apart in sequence — a standard proxy for tertiary packing density. The bounding box is the smallest axis-aligned box enclosing all Cα atoms.

InterPro / GO / CATH / organism. The annotation block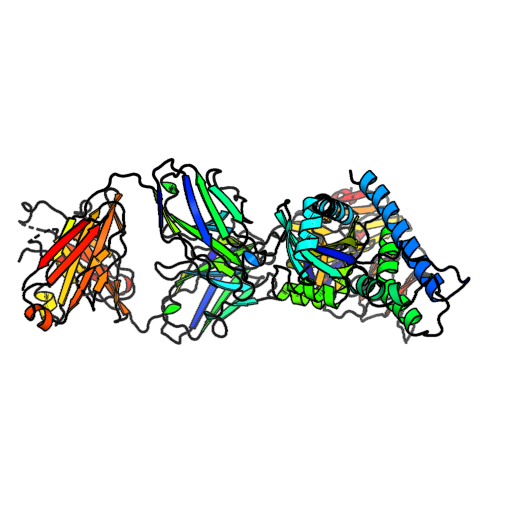 draws on four external resources. InterPro: which protein families and domains the sequence belongs to. GO: standardized terms for what the protein does, what process it participates in, and where in the cell it acts. CATH: which structural fold it has in the CATH hierarchy. Organism: the species of origin.

mmCIF coordinates. The mmCIF block holds the 3D Cartesian coordinates of each backbone atom (N, Cα, C, O) in ångströms. mmCIF is the PDB's canonical archive format — a tagged-loop text representation of the atomic model.

pLDDT. pLDDT is the predicted lDDT-Cα score: AlphaFold's confidence that the local environment of each residue (all inter-atomic distances within 15 Å) is correctly placed. It is a per-residue number between 0 and 100, with higher meaning more reliable.

Backbone torsions (φ/ψ). φ (phi) and ψ (psi) are the two rotatable backbone dihedrals per residue: φ is the C(i-1)–N–Cα–C torsion, ψ is the N–Cα–C–N(i+1) torsion, both in degrees on (−180°, 180°]. α-helical residues cluster near (−60°, −45°); β-strand residues near (−120°, +130°). A Ramachandran plot is simply a scatter of (φ, ψ) for every residue.

B-factor. For experimental (PDB) structures, the B-factor (temperature factor) quantifies the positional spread of each atom in the crystal — a combination of thermal vibration and static disorder — in units of Å². High B-factors mark flexible loops or poorly resolved regions; low B-factors mark the rigid, well-ordered core.

Secondary structure (3-state, P-SEA). SS3 is a coarse helix/strand/coil call (letters a/b/c) made by the P-SEA algorithm from inter-Cα distances and dihedrals. It is less detailed than DSSP but needs only Cα positions.

Predicted aligned error. Predicted aligned error is AlphaFold's pairwise confidence. Unlike pLDDT (per-residue), PAE is per-residue-pair and captures whether two parts of the structure are correctly placed relative to each other. Units are ångströms of expected positional error.

Solvent-accessible surface area. Solvent-accessible surface area (SASA) is the area in Å² traced out by the centre of a 1.4 Å probe sphere (a water molecule) rolled over the protein's van der Waals surface (Shrake–Rupley / Lee–Richards construction). Buried residues have near-zero SASA; fully exposed residues can exceed 200 Å². The total SASA scales roughly with the number of surface residues.

Secondary structure (8-state, DSSP). The SS8 string is DSSP's per-residue secondary-structure call. α-helix (H) means an i→i+4 H-bond ladder; β-strand (E) means the residue participates in a β-sheet; 3₁₀ (G) and π (I) are tighter and wider helices; T/S are turns/bends; '-' is loop.

Rendered structure images. Structure images are PyMOL renders from six orthogonal camera directions. Cartoon representation draws helices as coils and strands as arrows; sticks shows the backbone as bonds; surface shows the solvent-excluded envelope. Rainbow coloring maps sequence position to hue (blue→red, N→C); chain coloring assigns a distinct color per polypeptide.

Sequence. The amino-acid sequence is the protein's primary structure: the linear order of residues from the N-terminus to the C-terminus, written in one-letter code. Everything else here — the 3D coordinates, the secondary structure, the domain annotations — is ultimately a consequence of this string.

Contact-map, Ramachandran, and PAE plots. Three diagnostic plots accompany the record. The Cα contact map visualizes the tertiary structure as a 2D adjacency matrix (8 Å cutoff, sequence-local contacts suppressed). The Ramachandran plot shows the distribution of backbone (φ, ψ) torsions, with points in the α and β basins reflecting secondary structure content. The PAE plot shows AlphaFold's inter-residue confidence as a color matrix.